Protein 2KN0 (pdb70)

Foldseek 3Di:
DDFDDEAQWFDAVVVPGTGGLVVCVVPDVGPTVVVNDDDPDDPPDDDDDD

Structure (mmCIF, N/CA/C/O backbone):
data_2KN0
#
_entry.id   2KN0
#
loop_
_atom_site.group_PDB
_atom_site.id
_atom_site.type_symbol
_atom_site.label_atom_id
_atom_site.label_alt_id
_atom_site.label_comp_id
_atom_site.label_asym_id
_atom_site.label_entity_id
_atom_site.label_seq_id
_atom_site.pdbx_PDB_ins_code
_atom_site.Cartn_x
_atom_site.Cartn_y
_atom_site.Cartn_z
_atom_site.occupancy
_atom_site.B_iso_or_equiv
_atom_site.auth_seq_id
_atom_site.auth_comp_id
_atom_site.auth_asym_id
_atom_site.auth_atom_id
_atom_site.pdbx_PDB_model_num
ATOM 1 N N . SER A 1 1 ? -16.148 -9.488 1.530 1.00 0.00 5 SER A N 1
ATOM 2 C CA . SER A 1 1 ? -15.749 -8.058 1.458 1.00 0.00 5 SER A CA 1
ATOM 3 C C . SER A 1 1 ? -14.859 -7.795 0.248 1.00 0.00 5 SER A C 1
ATOM 4 O O . SER A 1 1 ? -14.050 -8.640 -0.136 1.00 0.00 5 SER A O 1
ATOM 14 N N . GLN A 1 2 ? -15.014 -6.617 -0.349 1.00 0.00 6 GLN A N 1
ATOM 15 C CA . GLN A 1 2 ? -14.223 -6.242 -1.515 1.00 0.00 6 GLN A CA 1
ATOM 16 C C . GLN A 1 2 ? -13.036 -5.373 -1.112 1.00 0.00 6 GLN A C 1
ATOM 17 O O . GLN A 1 2 ? -12.572 -4.539 -1.890 1.00 0.00 6 GLN A O 1
ATOM 31 N N . GLY A 1 3 ? -12.547 -5.575 0.108 1.00 0.00 7 GLY A N 1
ATOM 32 C CA . GLY A 1 3 ? -11.419 -4.803 0.593 1.00 0.00 7 GLY A CA 1
ATOM 33 C C . GLY A 1 3 ? -10.196 -5.662 0.846 1.00 0.00 7 GLY A C 1
ATOM 34 O O . GLY A 1 3 ? -9.493 -5.478 1.839 1.00 0.00 7 GLY A O 1
ATOM 38 N N . GLU A 1 4 ? -9.941 -6.604 -0.057 1.00 0.00 8 GLU A N 1
ATOM 39 C CA . GLU A 1 4 ? -8.795 -7.495 0.071 1.00 0.00 8 GLU A CA 1
ATOM 40 C C . GLU A 1 4 ? -7.718 -7.135 -0.944 1.00 0.00 8 GLU A C 1
ATOM 41 O O . GLU A 1 4 ? -7.032 -8.008 -1.477 1.00 0.00 8 GLU A O 1
ATOM 53 N N . CYS A 1 5 ? -7.579 -5.842 -1.203 1.00 0.00 9 CYS A N 1
ATOM 54 C CA . CYS A 1 5 ? -6.586 -5.352 -2.151 1.00 0.00 9 CYS A CA 1
ATOM 55 C C . CYS A 1 5 ? -5.178 -5.459 -1.562 1.00 0.00 9 CYS A C 1
ATOM 56 O O . CYS A 1 5 ? -4.914 -4.943 -0.476 1.00 0.00 9 CYS A O 1
ATOM 63 N N . PRO A 1 6 ? -4.254 -6.141 -2.266 1.00 0.00 10 PRO A N 1
ATOM 64 C CA . PRO A 1 6 ? -2.873 -6.321 -1.796 1.00 0.00 10 PRO A CA 1
ATOM 65 C C . PRO A 1 6 ? -2.106 -5.005 -1.696 1.00 0.00 10 PRO A C 1
ATOM 66 O O . PRO A 1 6 ? -2.643 -3.936 -1.984 1.00 0.00 10 PRO A O 1
ATOM 77 N N . GLU A 1 7 ? -0.843 -5.097 -1.284 1.00 0.00 11 GLU A N 1
ATOM 78 C CA . GLU A 1 7 ? 0.008 -3.925 -1.140 1.00 0.00 11 GLU A CA 1
ATOM 79 C C . GLU A 1 7 ? 0.289 -3.288 -2.495 1.00 0.00 11 GLU A C 1
ATOM 80 O O . GLU A 1 7 ? -0.220 -3.737 -3.522 1.00 0.00 11 GLU A O 1
ATOM 92 N N . GLY A 1 8 ? 1.101 -2.235 -2.489 1.00 0.00 12 GLY A N 1
ATOM 93 C CA . GLY A 1 8 ? 1.438 -1.545 -3.723 1.00 0.00 12 GLY A CA 1
ATOM 94 C C . GLY A 1 8 ? 0.211 -1.226 -4.552 1.00 0.00 12 GLY A C 1
ATOM 95 O O . GLY A 1 8 ? 0.261 -1.231 -5.782 1.00 0.00 12 GLY A O 1
ATOM 99 N N . ARG A 1 9 ? -0.896 -0.963 -3.869 1.00 0.00 13 ARG A N 1
ATOM 100 C CA . ARG A 1 9 ? -2.153 -0.657 -4.535 1.00 0.00 13 ARG A CA 1
ATOM 101 C C . ARG A 1 9 ? -3.169 -0.080 -3.550 1.00 0.00 13 ARG A C 1
ATOM 102 O O . ARG A 1 9 ? -2.931 -0.060 -2.345 1.00 0.00 13 ARG A O 1
ATOM 123 N N . ALA A 1 10 ? -4.312 0.371 -4.068 1.00 0.00 14 ALA A N 1
ATOM 124 C CA . ALA A 1 10 ? -5.353 0.920 -3.219 1.00 0.00 14 ALA A CA 1
ATOM 125 C C . ALA A 1 10 ? -6.741 0.730 -3.827 1.00 0.00 14 ALA A C 1
ATOM 126 O O . ALA A 1 10 ? -6.877 0.405 -5.006 1.00 0.00 14 ALA A O 1
ATOM 133 N N . TYR A 1 11 ? -7.769 0.953 -3.009 1.00 0.00 15 TYR A N 1
ATOM 134 C CA . TYR A 1 11 ? -9.156 0.826 -3.447 1.00 0.00 15 TYR A CA 1
ATOM 135 C C . TYR A 1 11 ? -9.921 2.110 -3.139 1.00 0.00 15 TYR A C 1
ATOM 136 O O . TYR A 1 11 ? -9.945 2.566 -1.996 1.00 0.00 15 TYR A O 1
ATOM 154 N N . SER A 1 12 ? -10.531 2.701 -4.163 1.00 0.00 16 SER A N 1
ATOM 155 C CA . SER A 1 12 ? -11.276 3.943 -3.987 1.00 0.00 16 SER A CA 1
ATOM 156 C C . SER A 1 12 ? -12.766 3.673 -3.813 1.00 0.00 16 SER A C 1
ATOM 157 O O . SER A 1 12 ? -13.447 3.261 -4.752 1.00 0.00 16 SER A O 1
ATOM 165 N N . GLN A 1 13 ? -13.266 3.913 -2.605 1.00 0.00 17 GLN A N 1
ATOM 166 C CA . GLN A 1 13 ? -14.676 3.700 -2.308 1.00 0.00 17 GLN A CA 1
ATOM 167 C C . GLN A 1 13 ? -15.546 4.635 -3.137 1.00 0.00 17 GLN A C 1
ATOM 168 O O . GLN A 1 13 ? -16.676 4.299 -3.493 1.00 0.00 17 GLN A O 1
ATOM 182 N N . ASP A 1 14 ? -15.006 5.805 -3.446 1.00 0.00 18 ASP A N 1
ATOM 183 C CA . ASP A 1 14 ? -15.724 6.793 -4.240 1.00 0.00 18 ASP A CA 1
ATOM 184 C C . ASP A 1 14 ? -15.979 6.261 -5.646 1.00 0.00 18 ASP A C 1
ATOM 185 O O . ASP A 1 14 ? -17.119 6.219 -6.109 1.00 0.00 18 ASP A O 1
ATOM 194 N N . LEU A 1 15 ? -14.908 5.850 -6.317 1.00 0.00 19 LEU A N 1
ATOM 195 C CA . LEU A 1 15 ? -15.009 5.314 -7.666 1.00 0.00 19 LEU A CA 1
ATOM 196 C C . LEU A 1 15 ? -15.636 3.925 -7.652 1.00 0.00 19 LEU A C 1
ATOM 197 O O . LEU A 1 15 ? -16.222 3.486 -8.642 1.00 0.00 19 LEU A O 1
ATOM 213 N N . GLY A 1 16 ? -15.506 3.239 -6.524 1.00 0.00 20 GLY A N 1
ATOM 214 C CA . GLY A 1 16 ? -16.061 1.906 -6.395 1.00 0.00 20 GLY A CA 1
ATOM 215 C C . GLY A 1 16 ? -15.269 0.870 -7.168 1.00 0.00 20 GLY A C 1
ATOM 216 O O . GLY A 1 16 ? -15.839 0.074 -7.914 1.00 0.00 20 GLY A O 1
ATOM 220 N N . LYS A 1 17 ? -13.951 0.879 -6.991 1.00 0.00 21 LYS A N 1
ATOM 221 C CA . LYS A 1 17 ? -13.084 -0.069 -7.681 1.00 0.00 21 LYS A CA 1
ATOM 222 C C . LYS A 1 17 ? -11.653 0.041 -7.172 1.00 0.00 21 LYS A C 1
ATOM 223 O O . LYS A 1 17 ? -11.232 1.099 -6.704 1.00 0.00 21 LYS A O 1
ATOM 242 N N . CYS A 1 18 ? -10.906 -1.055 -7.262 1.00 0.00 22 CYS A N 1
ATOM 243 C CA . CYS A 1 18 ? -9.524 -1.064 -6.803 1.00 0.00 22 CYS A CA 1
ATOM 244 C C . CYS A 1 18 ? -8.566 -0.699 -7.927 1.00 0.00 22 CYS A C 1
ATOM 245 O O . CYS A 1 18 ? -8.777 -1.054 -9.087 1.00 0.00 22 CYS A O 1
ATOM 252 N N . MET A 1 19 ? -7.507 0.007 -7.563 1.00 0.00 23 MET A N 1
ATOM 253 C CA . MET A 1 19 ? -6.490 0.429 -8.515 1.00 0.00 23 MET A CA 1
ATOM 254 C C . MET A 1 19 ? -5.106 0.137 -7.947 1.00 0.00 23 MET A C 1
ATOM 255 O O . MET A 1 19 ? -4.960 -0.695 -7.055 1.00 0.00 23 MET A O 1
ATOM 269 N N . GLU A 1 20 ? -4.094 0.813 -8.464 1.00 0.00 24 GLU A N 1
ATOM 270 C CA . GLU A 1 20 ? -2.729 0.604 -7.997 1.00 0.00 24 GLU A CA 1
ATOM 271 C C . GLU A 1 20 ? -2.270 1.736 -7.093 1.00 0.00 24 GLU A C 1
ATOM 272 O O . GLU A 1 20 ? -2.860 2.811 -7.070 1.00 0.00 24 GLU A O 1
ATOM 284 N N . CYS A 1 21 ? -1.197 1.478 -6.367 1.00 0.00 25 CYS A N 1
ATOM 285 C CA . CYS A 1 21 ? -0.619 2.467 -5.466 1.00 0.00 25 CYS A CA 1
ATOM 286 C C . CYS A 1 21 ? 0.445 3.274 -6.190 1.00 0.00 25 CYS A C 1
ATOM 287 O O . CYS A 1 21 ? 0.681 4.439 -5.870 1.00 0.00 25 CYS A O 1
ATOM 294 N N . SER A 1 22 ? 1.069 2.655 -7.188 1.00 0.00 26 SER A N 1
ATOM 295 C CA . SER A 1 22 ? 2.086 3.331 -7.976 1.00 0.00 26 SER A CA 1
ATOM 296 C C . SER A 1 22 ? 1.516 4.617 -8.563 1.00 0.00 26 SER A C 1
ATOM 297 O O . SER A 1 22 ? 2.257 5.542 -8.898 1.00 0.00 26 SER A O 1
ATOM 305 N N . VAL A 1 23 ? 0.187 4.672 -8.678 1.00 0.00 27 VAL A N 1
ATOM 306 C CA . VAL A 1 23 ? -0.478 5.853 -9.216 1.00 0.00 27 VAL A CA 1
ATOM 307 C C . VAL A 1 23 ? -0.302 7.046 -8.283 1.00 0.00 27 VAL A C 1
ATOM 308 O O . VAL A 1 23 ? -0.207 8.190 -8.729 1.00 0.00 27 VAL A O 1
ATOM 321 N N . CYS A 1 24 ? -0.257 6.767 -6.990 1.00 0.00 28 CYS A N 1
ATOM 322 C CA . CYS A 1 24 ? -0.090 7.808 -5.986 1.00 0.00 28 CYS A CA 1
ATOM 323 C C . CYS A 1 24 ? 1.343 8.332 -5.984 1.00 0.00 28 CYS A C 1
ATOM 324 O O . CYS A 1 24 ? 2.135 7.997 -5.103 1.00 0.00 28 CYS A O 1
ATOM 331 N N . LYS A 1 25 ? 1.672 9.151 -6.978 1.00 0.00 29 LYS A N 1
ATOM 332 C CA . LYS A 1 25 ? 3.013 9.714 -7.089 1.00 0.00 29 LYS A CA 1
ATOM 333 C C . LYS A 1 25 ? 2.991 11.229 -6.898 1.00 0.00 29 LYS A C 1
ATOM 334 O O . LYS A 1 25 ? 3.317 11.731 -5.822 1.00 0.00 29 LYS A O 1
ATOM 353 N N . ASN A 1 26 ? 2.610 11.951 -7.947 1.00 0.00 30 ASN A N 1
ATOM 354 C CA . ASN A 1 26 ? 2.553 13.407 -7.891 1.00 0.00 30 ASN A CA 1
ATOM 355 C C . ASN A 1 26 ? 1.109 13.899 -7.891 1.00 0.00 30 ASN A C 1
ATOM 356 O O . ASN A 1 26 ? 0.614 14.399 -6.881 1.00 0.00 30 ASN A O 1
ATOM 367 N N . SER A 1 27 ? 0.438 13.755 -9.030 1.00 0.00 31 SER A N 1
ATOM 368 C CA . SER A 1 27 ? -0.950 14.187 -9.162 1.00 0.00 31 SER A CA 1
ATOM 369 C C . SER A 1 27 ? -1.824 13.556 -8.083 1.00 0.00 31 SER A C 1
ATOM 370 O O . SER A 1 27 ? -2.161 12.374 -8.155 1.00 0.00 31 SER A O 1
ATOM 378 N N . GLU A 1 28 ? -2.187 14.353 -7.084 1.00 0.00 32 GLU A N 1
ATOM 379 C CA . GLU A 1 28 ? -3.022 13.873 -5.990 1.00 0.00 32 GLU A CA 1
ATOM 380 C C . GLU A 1 28 ? -4.491 14.198 -6.240 1.00 0.00 32 GLU A C 1
ATOM 381 O O . GLU A 1 28 ? -4.898 15.359 -6.195 1.00 0.00 32 GLU A O 1
ATOM 393 N N . LYS A 1 29 ? -5.280 13.163 -6.501 1.00 0.00 33 LYS A N 1
ATOM 394 C CA . LYS A 1 29 ? -6.706 13.330 -6.756 1.00 0.00 33 LYS A CA 1
ATOM 395 C C . LYS A 1 29 ? -7.447 12.018 -6.535 1.00 0.00 33 LYS A C 1
ATOM 396 O O . LYS A 1 29 ? -8.367 11.677 -7.279 1.00 0.00 33 LYS A O 1
ATOM 415 N N . SER A 1 30 ? -7.035 11.283 -5.508 1.00 0.00 34 SER A N 1
ATOM 416 C CA . SER A 1 30 ? -7.654 10.004 -5.184 1.00 0.00 34 SER A CA 1
ATOM 417 C C . SER A 1 30 ? -7.676 9.774 -3.678 1.00 0.00 34 SER A C 1
ATOM 418 O O . SER A 1 30 ? -6.659 9.927 -3.001 1.00 0.00 34 SER A O 1
ATOM 426 N N . ASP A 1 31 ? -8.839 9.394 -3.160 1.00 0.00 35 ASP A N 1
ATOM 427 C CA . ASP A 1 31 ? -8.991 9.131 -1.733 1.00 0.00 35 ASP A CA 1
ATOM 428 C C . ASP A 1 31 ? -8.689 7.667 -1.416 1.00 0.00 35 ASP A C 1
ATOM 429 O O . ASP A 1 31 ? -8.993 7.185 -0.325 1.00 0.00 35 ASP A O 1
ATOM 438 N N . PHE A 1 32 ? -8.102 6.961 -2.381 1.00 0.00 36 PHE A N 1
ATOM 439 C CA . PHE A 1 32 ? -7.772 5.552 -2.208 1.00 0.00 36 PHE A CA 1
ATOM 440 C C . PHE A 1 32 ? -6.326 5.353 -1.797 1.00 0.00 36 PHE A C 1
ATOM 441 O O . PHE A 1 32 ? -5.964 4.291 -1.294 1.00 0.00 36 PHE A O 1
ATOM 458 N N . CYS A 1 33 ? -5.499 6.371 -1.978 1.00 0.00 37 CYS A N 1
ATOM 459 C CA . CYS A 1 33 ? -4.103 6.264 -1.589 1.00 0.00 37 CYS A CA 1
ATOM 460 C C . CYS A 1 33 ? -3.974 5.975 -0.098 1.00 0.00 37 CYS A C 1
ATOM 461 O O . CYS A 1 33 ? -2.865 5.836 0.419 1.00 0.00 37 CYS A O 1
ATOM 468 N N . GLN A 1 34 ? -5.108 5.858 0.588 1.00 0.00 38 GLN A N 1
ATOM 469 C CA . GLN A 1 34 ? -5.099 5.555 2.004 1.00 0.00 38 GLN A CA 1
ATOM 470 C C . GLN A 1 34 ? -5.190 4.053 2.207 1.00 0.00 38 GLN A C 1
ATOM 471 O O . GLN A 1 34 ? -4.939 3.546 3.300 1.00 0.00 38 GLN A O 1
ATOM 485 N N . ASN A 1 35 ? -5.534 3.343 1.139 1.00 0.00 39 ASN A N 1
ATOM 486 C CA . ASN A 1 35 ? -5.634 1.892 1.207 1.00 0.00 39 ASN A CA 1
ATOM 487 C C . ASN A 1 35 ? -4.242 1.285 1.146 1.00 0.00 39 ASN A C 1
ATOM 488 O O . ASN A 1 35 ? -3.907 0.374 1.902 1.00 0.00 39 ASN A O 1
ATOM 499 N N . CYS A 1 36 ? -3.436 1.828 0.246 1.00 0.00 40 CYS A N 1
ATOM 500 C CA . CYS A 1 36 ? -2.055 1.393 0.056 1.00 0.00 40 CYS A CA 1
ATOM 501 C C . CYS A 1 36 ? -1.346 1.209 1.399 1.00 0.00 40 CYS A C 1
ATOM 502 O O . CYS A 1 36 ? -0.918 2.182 2.021 1.00 0.00 40 CYS A O 1
ATOM 509 N N . PRO A 1 37 ? -1.215 -0.045 1.870 1.00 0.00 41 PRO A N 1
ATOM 510 C CA . PRO A 1 37 ? -0.564 -0.345 3.141 1.00 0.00 41 PRO A CA 1
ATOM 511 C C . PRO A 1 37 ? 0.946 -0.510 3.001 1.00 0.00 41 PRO A C 1
ATOM 512 O O . PRO A 1 37 ? 1.453 -0.787 1.914 1.00 0.00 41 PRO A O 1
ATOM 523 N N . SER A 1 38 ? 1.659 -0.340 4.110 1.00 0.00 42 SER A N 1
ATOM 524 C CA . SER A 1 38 ? 3.111 -0.472 4.115 1.00 0.00 42 SER A CA 1
ATOM 525 C C . SER A 1 38 ? 3.567 -1.420 5.219 1.00 0.00 42 SER A C 1
ATOM 526 O O . SER A 1 38 ? 4.656 -1.268 5.772 1.00 0.00 42 SER A O 1
ATOM 534 N N . LYS A 1 39 ? 2.724 -2.399 5.536 1.00 0.00 43 LYS A N 1
ATOM 535 C CA . LYS A 1 39 ? 3.038 -3.373 6.575 1.00 0.00 43 LYS A CA 1
ATOM 536 C C . LYS A 1 39 ? 4.318 -4.134 6.239 1.00 0.00 43 LYS A C 1
ATOM 537 O O . LYS A 1 39 ? 4.977 -3.849 5.239 1.00 0.00 43 LYS A O 1
ATOM 556 N N . THR A 1 40 ? 4.664 -5.103 7.082 1.00 0.00 44 THR A N 1
ATOM 557 C CA . THR A 1 40 ? 5.865 -5.907 6.877 1.00 0.00 44 THR A CA 1
ATOM 558 C C . THR A 1 40 ? 7.123 -5.064 7.054 1.00 0.00 44 THR A C 1
ATOM 559 O O . THR A 1 40 ? 7.707 -4.589 6.080 1.00 0.00 44 THR A O 1
ATOM 570 N N . GLU A 1 41 ? 7.535 -4.882 8.305 1.00 0.00 45 GLU A N 1
ATOM 571 C CA . GLU A 1 41 ? 8.724 -4.097 8.611 1.00 0.00 45 GLU A CA 1
ATOM 572 C C . GLU A 1 41 ? 9.964 -4.717 7.975 1.00 0.00 45 GLU A C 1
ATOM 573 O O . GLU A 1 41 ? 10.270 -5.888 8.201 1.00 0.00 45 GLU A O 1
ATOM 585 N N . GLN A 1 42 ? 10.674 -3.924 7.180 1.00 0.00 46 GLN A N 1
ATOM 586 C CA . GLN A 1 42 ? 11.883 -4.397 6.513 1.00 0.00 46 GLN A CA 1
ATOM 587 C C . GLN A 1 42 ? 13.025 -4.579 7.511 1.00 0.00 46 GLN A C 1
ATOM 588 O O . GLN A 1 42 ? 13.702 -5.607 7.511 1.00 0.00 46 GLN A O 1
ATOM 602 N N . PRO A 1 43 ? 13.257 -3.578 8.378 1.00 0.00 47 PRO A N 1
ATOM 603 C CA . PRO A 1 43 ? 14.322 -3.627 9.383 1.00 0.00 47 PRO A CA 1
ATOM 604 C C . PRO A 1 43 ? 14.021 -4.634 10.490 1.00 0.00 47 PRO A C 1
ATOM 605 O O . PRO A 1 43 ? 13.598 -4.263 11.584 1.00 0.00 47 PRO A O 1
ATOM 616 N N . ASP A 1 44 ? 14.242 -5.912 10.197 1.00 0.00 48 ASP A N 1
ATOM 617 C CA . ASP A 1 44 ? 13.994 -6.972 11.167 1.00 0.00 48 ASP A CA 1
ATOM 618 C C . ASP A 1 44 ? 14.725 -8.252 10.773 1.00 0.00 48 ASP A C 1
ATOM 619 O O . ASP A 1 44 ? 14.101 -9.279 10.502 1.00 0.00 48 ASP A O 1
ATOM 628 N N . PHE A 1 45 ? 16.052 -8.184 10.744 1.00 0.00 49 PHE A N 1
ATOM 629 C CA . PHE A 1 45 ? 16.870 -9.336 10.384 1.00 0.00 49 PHE A CA 1
ATOM 630 C C . PHE A 1 45 ? 18.157 -9.368 11.206 1.00 0.00 49 PHE A C 1
ATOM 631 O O . PHE A 1 45 ? 19.155 -8.750 10.834 1.00 0.00 49 PHE A O 1
ATOM 648 N N . PRO A 1 46 ? 18.152 -10.091 12.341 1.00 0.00 50 PRO A N 1
ATOM 649 C CA . PRO A 1 46 ? 19.326 -10.198 13.214 1.00 0.00 50 PRO A CA 1
ATOM 650 C C . PRO A 1 46 ? 20.593 -10.558 12.444 1.00 0.00 50 PRO A C 1
ATOM 651 O O . PRO A 1 46 ? 20.543 -10.852 11.250 1.00 0.00 50 PRO A O 1
ATOM 662 N N . TRP A 1 47 ? 21.728 -10.531 13.136 1.00 0.00 51 TRP A N 1
ATOM 663 C CA . TRP A 1 47 ? 23.009 -10.853 12.517 1.00 0.00 51 TRP A CA 1
ATOM 664 C C . TRP A 1 47 ? 23.330 -9.872 11.394 1.00 0.00 51 TRP A C 1
ATOM 665 O O . TRP A 1 47 ? 22.430 -9.293 10.786 1.00 0.00 51 TRP A O 1
ATOM 686 N N . ILE A 1 48 ? 24.619 -9.689 11.125 1.00 0.00 52 ILE A N 1
ATOM 687 C CA . ILE A 1 48 ? 25.058 -8.777 10.075 1.00 0.00 52 ILE A CA 1
ATOM 688 C C . ILE A 1 48 ? 25.662 -9.541 8.900 1.00 0.00 52 ILE A C 1
ATOM 689 O O . ILE A 1 48 ? 26.699 -9.156 8.360 1.00 0.00 52 ILE A O 1
ATOM 705 N N . TRP A 1 49 ? 25.003 -10.628 8.507 1.00 0.00 53 TRP A N 1
ATOM 706 C CA . TRP A 1 49 ? 25.473 -11.447 7.396 1.00 0.00 53 TRP A CA 1
ATOM 707 C C . TRP A 1 49 ? 24.655 -11.175 6.137 1.00 0.00 53 TRP A C 1
ATOM 708 O O . TRP A 1 49 ? 23.504 -10.747 6.215 1.00 0.00 53 TRP A O 1
ATOM 729 N N . VAL A 1 50 ? 25.261 -11.426 4.977 1.00 0.00 54 VAL A N 1
ATOM 730 C CA . VAL A 1 50 ? 24.599 -11.211 3.691 1.00 0.00 54 VAL A CA 1
ATOM 731 C C . VAL A 1 50 ? 23.842 -9.882 3.666 1.00 0.00 54 VAL A C 1
ATOM 732 O O . VAL A 1 50 ? 24.306 -8.927 4.324 1.00 0.00 54 VAL A O 1
ATOM 745 N N . SER A 1 1 ? -15.630 -10.837 3.373 1.00 0.00 5 SER A N 2
ATOM 746 C CA . SER A 1 1 ? -14.832 -9.584 3.324 1.00 0.00 5 SER A CA 2
ATOM 747 C C . SER A 1 1 ? -14.979 -8.889 1.975 1.00 0.00 5 SER A C 2
ATOM 748 O O . SER A 1 1 ? -15.341 -9.515 0.979 1.00 0.00 5 SER A O 2
ATOM 758 N N . GLN A 1 2 ? -14.697 -7.590 1.950 1.00 0.00 6 GLN A N 2
ATOM 759 C CA . GLN A 1 2 ? -14.797 -6.808 0.724 1.00 0.00 6 GLN A CA 2
ATOM 760 C C . GLN A 1 2 ? -13.567 -5.924 0.541 1.00 0.00 6 GLN A C 2
ATOM 761 O O . GLN A 1 2 ? -13.650 -4.838 -0.032 1.00 0.00 6 GLN A O 2
ATOM 775 N N . GLY A 1 3 ? -12.426 -6.398 1.031 1.00 0.00 7 GLY A N 2
ATOM 776 C CA . GLY A 1 3 ? -11.196 -5.638 0.912 1.00 0.00 7 GLY A CA 2
ATOM 777 C C . GLY A 1 3 ? -9.973 -6.527 0.795 1.00 0.00 7 GLY A C 2
ATOM 778 O O . GLY A 1 3 ? -9.273 -6.765 1.779 1.00 0.00 7 GLY A O 2
ATOM 782 N N . GLU A 1 4 ? -9.715 -7.019 -0.413 1.00 0.00 8 GLU A N 2
ATOM 783 C CA . GLU A 1 4 ? -8.570 -7.886 -0.657 1.00 0.00 8 GLU A CA 2
ATOM 784 C C . GLU A 1 4 ? -7.533 -7.180 -1.524 1.00 0.00 8 GLU A C 2
ATOM 785 O O . GLU A 1 4 ? -6.903 -7.795 -2.384 1.00 0.00 8 GLU A O 2
ATOM 797 N N . CYS A 1 5 ? -7.365 -5.885 -1.290 1.00 0.00 9 CYS A N 2
ATOM 798 C CA . CYS A 1 5 ? -6.407 -5.087 -2.045 1.00 0.00 9 CYS A CA 2
ATOM 799 C C . CYS A 1 5 ? -5.113 -4.897 -1.254 1.00 0.00 9 CYS A C 2
ATOM 800 O O . CYS A 1 5 ? -4.985 -3.947 -0.480 1.00 0.00 9 CYS A O 2
ATOM 807 N N . PRO A 1 6 ? -4.133 -5.802 -1.434 1.00 0.00 10 PRO A N 2
ATOM 808 C CA . PRO A 1 6 ? -2.847 -5.728 -0.729 1.00 0.00 10 PRO A CA 2
ATOM 809 C C . PRO A 1 6 ? -2.093 -4.436 -1.025 1.00 0.00 10 PRO A C 2
ATOM 810 O O . PRO A 1 6 ? -2.657 -3.483 -1.561 1.00 0.00 10 PRO A O 2
ATOM 821 N N . GLU A 1 7 ? -0.812 -4.413 -0.667 1.00 0.00 11 GLU A N 2
ATOM 822 C CA . GLU A 1 7 ? 0.025 -3.242 -0.886 1.00 0.00 11 GLU A CA 2
ATOM 823 C C . GLU A 1 7 ? 0.207 -2.969 -2.375 1.00 0.00 11 GLU A C 2
ATOM 824 O O . GLU A 1 7 ? -0.350 -3.669 -3.221 1.00 0.00 11 GLU A O 2
ATOM 836 N N . GLY A 1 8 ? 0.991 -1.943 -2.683 1.00 0.00 12 GLY A N 2
ATOM 837 C CA . GLY A 1 8 ? 1.242 -1.583 -4.067 1.00 0.00 12 GLY A CA 2
ATOM 838 C C . GLY A 1 8 ? -0.033 -1.307 -4.843 1.00 0.00 12 GLY A C 2
ATOM 839 O O . GLY A 1 8 ? -0.040 -1.355 -6.073 1.00 0.00 12 GLY A O 2
ATOM 843 N N . ARG A 1 9 ? -1.116 -1.027 -4.125 1.00 0.00 13 ARG A N 2
ATOM 844 C CA . ARG A 1 9 ? -2.400 -0.755 -4.753 1.00 0.00 13 ARG A CA 2
ATOM 845 C C . ARG A 1 9 ? -3.374 -0.137 -3.752 1.00 0.00 13 ARG A C 2
ATOM 846 O O . ARG A 1 9 ? -3.110 -0.114 -2.553 1.00 0.00 13 ARG A O 2
ATOM 867 N N . ALA A 1 10 ? -4.515 0.341 -4.247 1.00 0.00 14 ALA A N 2
ATOM 868 C CA . ALA A 1 10 ? -5.522 0.926 -3.379 1.00 0.00 14 ALA A CA 2
ATOM 869 C C . ALA A 1 10 ? -6.932 0.765 -3.945 1.00 0.00 14 ALA A C 2
ATOM 870 O O . ALA A 1 10 ? -7.115 0.576 -5.147 1.00 0.00 14 ALA A O 2
ATOM 877 N N . TYR A 1 11 ? -7.929 0.857 -3.062 1.00 0.00 15 TYR A N 2
ATOM 878 C CA . TYR A 1 11 ? -9.333 0.737 -3.458 1.00 0.00 15 TYR A CA 2
ATOM 879 C C . TYR A 1 11 ? -10.075 2.040 -3.175 1.00 0.00 15 TYR A C 2
ATOM 880 O O . TYR A 1 11 ? -10.109 2.506 -2.036 1.00 0.00 15 TYR A O 2
ATOM 898 N N . SER A 1 12 ? -10.660 2.631 -4.212 1.00 0.00 16 SER A N 2
ATOM 899 C CA . SER A 1 12 ? -11.384 3.888 -4.056 1.00 0.00 16 SER A CA 2
ATOM 900 C C . SER A 1 12 ? -12.880 3.650 -3.921 1.00 0.00 16 SER A C 2
ATOM 901 O O . SER A 1 12 ? -13.552 3.272 -4.881 1.00 0.00 16 SER A O 2
ATOM 909 N N . GLN A 1 13 ? -13.392 3.883 -2.720 1.00 0.00 17 GLN A N 2
ATOM 910 C CA . GLN A 1 13 ? -14.807 3.708 -2.445 1.00 0.00 17 GLN A CA 2
ATOM 911 C C . GLN A 1 13 ? -15.641 4.693 -3.255 1.00 0.00 17 GLN A C 2
ATOM 912 O O . GLN A 1 13 ? -16.807 4.437 -3.554 1.00 0.00 17 GLN A O 2
ATOM 926 N N . ASP A 1 14 ? -15.032 5.817 -3.613 1.00 0.00 18 ASP A N 2
ATOM 927 C CA . ASP A 1 14 ? -15.713 6.838 -4.397 1.00 0.00 18 ASP A CA 2
ATOM 928 C C . ASP A 1 14 ? -16.092 6.290 -5.767 1.00 0.00 18 ASP A C 2
ATOM 929 O O . ASP A 1 14 ? -17.264 6.286 -6.145 1.00 0.00 18 ASP A O 2
ATOM 938 N N . LEU A 1 15 ? -15.090 5.821 -6.506 1.00 0.00 19 LEU A N 2
ATOM 939 C CA . LEU A 1 15 ? -15.312 5.262 -7.830 1.00 0.00 19 LEU A CA 2
ATOM 940 C C . LEU A 1 15 ? -15.938 3.876 -7.736 1.00 0.00 19 LEU A C 2
ATOM 941 O O . LEU A 1 15 ? -16.639 3.433 -8.647 1.00 0.00 19 LEU A O 2
ATOM 957 N N . GLY A 1 16 ? -15.682 3.198 -6.624 1.00 0.00 20 GLY A N 2
ATOM 958 C CA . GLY A 1 16 ? -16.226 1.869 -6.418 1.00 0.00 20 GLY A CA 2
ATOM 959 C C . GLY A 1 16 ? -15.438 0.796 -7.143 1.00 0.00 20 GLY A C 2
ATOM 960 O O . GLY A 1 16 ? -16.009 -0.015 -7.872 1.00 0.00 20 GLY A O 2
ATOM 964 N N . LYS A 1 17 ? -14.123 0.785 -6.943 1.00 0.00 21 LYS A N 2
ATOM 965 C CA . LYS A 1 17 ? -13.264 -0.203 -7.585 1.00 0.00 21 LYS A CA 2
ATOM 966 C C . LYS A 1 17 ? -11.830 -0.075 -7.090 1.00 0.00 21 LYS A C 2
ATOM 967 O O . LYS A 1 17 ? -11.435 0.968 -6.569 1.00 0.00 21 LYS A O 2
ATOM 986 N N . CYS A 1 18 ? -11.054 -1.141 -7.252 1.00 0.00 22 CYS A N 2
ATOM 987 C CA . CYS A 1 18 ? -9.665 -1.133 -6.815 1.00 0.00 22 CYS A CA 2
ATOM 988 C C . CYS A 1 18 ? -8.721 -0.857 -7.974 1.00 0.00 22 CYS A C 2
ATOM 989 O O . CYS A 1 18 ? -8.916 -1.344 -9.087 1.00 0.00 22 CYS A O 2
ATOM 996 N N . MET A 1 19 ? -7.690 -0.077 -7.689 1.00 0.00 23 MET A N 2
ATOM 997 C CA . MET A 1 19 ? -6.689 0.275 -8.675 1.00 0.00 23 MET A CA 2
ATOM 998 C C . MET A 1 19 ? -5.313 0.264 -8.013 1.00 0.00 23 MET A C 2
ATOM 999 O O . MET A 1 19 ? -5.212 0.191 -6.789 1.00 0.00 23 MET A O 2
ATOM 1013 N N . GLU A 1 20 ? -4.261 0.330 -8.814 1.00 0.00 24 GLU A N 2
ATOM 1014 C CA . GLU A 1 20 ? -2.911 0.316 -8.280 1.00 0.00 24 GLU A CA 2
ATOM 1015 C C . GLU A 1 20 ? -2.651 1.512 -7.380 1.00 0.00 24 GLU A C 2
ATOM 1016 O O . GLU A 1 20 ? -3.392 2.495 -7.379 1.00 0.00 24 GLU A O 2
ATOM 1028 N N . CYS A 1 21 ? -1.574 1.404 -6.625 1.00 0.00 25 CYS A N 2
ATOM 1029 C CA . CYS A 1 21 ? -1.151 2.450 -5.707 1.00 0.00 25 CYS A CA 2
ATOM 1030 C C . CYS A 1 21 ? -0.107 3.335 -6.367 1.00 0.00 25 CYS A C 2
ATOM 1031 O O . CYS A 1 21 ? 0.004 4.522 -6.058 1.00 0.00 25 CYS A O 2
ATOM 1038 N N . SER A 1 22 ? 0.647 2.754 -7.296 1.00 0.00 26 SER A N 2
ATOM 1039 C CA . SER A 1 22 ? 1.667 3.497 -8.018 1.00 0.00 26 SER A CA 2
ATOM 1040 C C . SER A 1 22 ? 1.045 4.703 -8.714 1.00 0.00 26 SER A C 2
ATOM 1041 O O . SER A 1 22 ? 1.741 5.656 -9.065 1.00 0.00 26 SER A O 2
ATOM 1049 N N . VAL A 1 23 ? -0.277 4.659 -8.906 1.00 0.00 27 VAL A N 2
ATOM 1050 C CA . VAL A 1 23 ? -0.991 5.756 -9.556 1.00 0.00 27 VAL A CA 2
ATOM 1051 C C . VAL A 1 23 ? -0.592 7.101 -8.956 1.00 0.00 27 VAL A C 2
ATOM 1052 O O . VAL A 1 23 ? -0.547 8.118 -9.650 1.00 0.00 27 VAL A O 2
ATOM 1065 N N . CYS A 1 24 ? -0.305 7.094 -7.664 1.00 0.00 28 CYS A N 2
ATOM 1066 C CA . CYS A 1 24 ? 0.090 8.298 -6.957 1.00 0.00 28 CYS A CA 2
ATOM 1067 C C . CYS A 1 24 ? 1.458 8.132 -6.304 1.00 0.00 28 CYS A C 2
ATOM 1068 O O . CYS A 1 24 ? 1.959 7.017 -6.164 1.00 0.00 28 CYS A O 2
ATOM 1075 N N . LYS A 1 25 ? 2.060 9.250 -5.909 1.00 0.00 29 LYS A N 2
ATOM 1076 C CA . LYS A 1 25 ? 3.372 9.230 -5.271 1.00 0.00 29 LYS A CA 2
ATOM 1077 C C . LYS A 1 25 ? 3.294 9.769 -3.846 1.00 0.00 29 LYS A C 2
ATOM 1078 O O . LYS A 1 25 ? 3.204 10.978 -3.633 1.00 0.00 29 LYS A O 2
ATOM 1097 N N . ASN A 1 26 ? 3.333 8.863 -2.873 1.00 0.00 30 ASN A N 2
ATOM 1098 C CA . ASN A 1 26 ? 3.270 9.246 -1.466 1.00 0.00 30 ASN A CA 2
ATOM 1099 C C . ASN A 1 26 ? 1.995 10.029 -1.169 1.00 0.00 30 ASN A C 2
ATOM 1100 O O . ASN A 1 26 ? 2.000 10.959 -0.363 1.00 0.00 30 ASN A O 2
ATOM 1111 N N . SER A 1 27 ? 0.904 9.646 -1.824 1.00 0.00 31 SER A N 2
ATOM 1112 C CA . SER A 1 27 ? -0.380 10.311 -1.628 1.00 0.00 31 SER A CA 2
ATOM 1113 C C . SER A 1 27 ? -0.313 11.769 -2.074 1.00 0.00 31 SER A C 2
ATOM 1114 O O . SER A 1 27 ? 0.554 12.524 -1.635 1.00 0.00 31 SER A O 2
ATOM 1122 N N . GLU A 1 28 ? -1.235 12.156 -2.950 1.00 0.00 32 GLU A N 2
ATOM 1123 C CA . GLU A 1 28 ? -1.284 13.524 -3.457 1.00 0.00 32 GLU A CA 2
ATOM 1124 C C . GLU A 1 28 ? -2.727 14.015 -3.547 1.00 0.00 32 GLU A C 2
ATOM 1125 O O . GLU A 1 28 ? -3.195 14.756 -2.683 1.00 0.00 32 GLU A O 2
ATOM 1137 N N . LYS A 1 29 ? -3.429 13.595 -4.596 1.00 0.00 33 LYS A N 2
ATOM 1138 C CA . LYS A 1 29 ? -4.818 13.987 -4.794 1.00 0.00 33 LYS A CA 2
ATOM 1139 C C . LYS A 1 29 ? -5.701 12.758 -4.974 1.00 0.00 33 LYS A C 2
ATOM 1140 O O . LYS A 1 29 ? -6.668 12.778 -5.735 1.00 0.00 33 LYS A O 2
ATOM 1159 N N . SER A 1 30 ? -5.357 11.694 -4.261 1.00 0.00 34 SER A N 2
ATOM 1160 C CA . SER A 1 30 ? -6.110 10.446 -4.328 1.00 0.00 34 SER A CA 2
ATOM 1161 C C . SER A 1 30 ? -6.802 10.160 -3.000 1.00 0.00 34 SER A C 2
ATOM 1162 O O . SER A 1 30 ? -6.301 10.527 -1.936 1.00 0.00 34 SER A O 2
ATOM 1170 N N . ASP A 1 31 ? -7.955 9.505 -3.068 1.00 0.00 35 ASP A N 2
ATOM 1171 C CA . ASP A 1 31 ? -8.716 9.173 -1.870 1.00 0.00 35 ASP A CA 2
ATOM 1172 C C . ASP A 1 31 ? -8.481 7.725 -1.449 1.00 0.00 35 ASP A C 2
ATOM 1173 O O . ASP A 1 31 ? -8.739 7.354 -0.304 1.00 0.00 35 ASP A O 2
ATOM 1182 N N . PHE A 1 32 ? -8.008 6.908 -2.382 1.00 0.00 36 PHE A N 2
ATOM 1183 C CA . PHE A 1 32 ? -7.760 5.497 -2.104 1.00 0.00 36 PHE A CA 2
ATOM 1184 C C . PHE A 1 32 ? -6.298 5.196 -1.842 1.00 0.00 36 PHE A C 2
ATOM 1185 O O . PHE A 1 32 ? -5.973 4.129 -1.327 1.00 0.00 36 PHE A O 2
ATOM 1202 N N . CYS A 1 33 ? -5.412 6.131 -2.153 1.00 0.00 37 CYS A N 2
ATOM 1203 C CA . CYS A 1 33 ? -3.999 5.905 -1.897 1.00 0.00 37 CYS A CA 2
ATOM 1204 C C . CYS A 1 33 ? -3.758 5.627 -0.416 1.00 0.00 37 CYS A C 2
ATOM 1205 O O . CYS A 1 33 ? -2.644 5.295 -0.013 1.00 0.00 37 CYS A O 2
ATOM 1212 N N . GLN A 1 34 ? -4.818 5.723 0.386 1.00 0.00 38 GLN A N 2
ATOM 1213 C CA . GLN A 1 34 ? -4.719 5.437 1.804 1.00 0.00 38 GLN A CA 2
ATOM 1214 C C . GLN A 1 34 ? -4.813 3.939 2.033 1.00 0.00 38 GLN A C 2
ATOM 1215 O O . GLN A 1 34 ? -4.420 3.427 3.081 1.00 0.00 38 GLN A O 2
ATOM 1229 N N . ASN A 1 35 ? -5.334 3.247 1.032 1.00 0.00 39 ASN A N 2
ATOM 1230 C CA . ASN A 1 35 ? -5.481 1.800 1.096 1.00 0.00 39 ASN A CA 2
ATOM 1231 C C . ASN A 1 35 ? -4.113 1.140 1.018 1.00 0.00 39 ASN A C 2
ATOM 1232 O O . ASN A 1 35 ? -3.812 0.212 1.767 1.00 0.00 39 ASN A O 2
ATOM 1243 N N . CYS A 1 36 ? -3.294 1.654 0.106 1.00 0.00 40 CYS A N 2
ATOM 1244 C CA . CYS A 1 36 ? -1.925 1.174 -0.114 1.00 0.00 40 CYS A CA 2
ATOM 1245 C C . CYS A 1 36 ? -1.343 0.475 1.121 1.00 0.00 40 CYS A C 2
ATOM 1246 O O . CYS A 1 36 ? -0.964 -0.694 1.052 1.00 0.00 40 CYS A O 2
ATOM 1253 N N . PRO A 1 37 ? -1.262 1.176 2.272 1.00 0.00 41 PRO A N 2
ATOM 1254 C CA . PRO A 1 37 ? -0.720 0.594 3.508 1.00 0.00 41 PRO A CA 2
ATOM 1255 C C . PRO A 1 37 ? -1.510 -0.625 3.971 1.00 0.00 41 PRO A C 2
ATOM 1256 O O . PRO A 1 37 ? -2.726 -0.693 3.795 1.00 0.00 41 PRO A O 2
ATOM 1267 N N . SER A 1 38 ? -0.810 -1.584 4.567 1.00 0.00 42 SER A N 2
ATOM 1268 C CA . SER A 1 38 ? -1.446 -2.801 5.060 1.00 0.00 42 SER A CA 2
ATOM 1269 C C . SER A 1 38 ? -1.917 -2.634 6.504 1.00 0.00 42 SER A C 2
ATOM 1270 O O . SER A 1 38 ? -2.732 -3.415 6.993 1.00 0.00 42 SER A O 2
ATOM 1278 N N . LYS A 1 39 ? -1.399 -1.611 7.182 1.00 0.00 43 LYS A N 2
ATOM 1279 C CA . LYS A 1 39 ? -1.769 -1.344 8.569 1.00 0.00 43 LYS A CA 2
ATOM 1280 C C . LYS A 1 39 ? -1.260 -2.449 9.490 1.00 0.00 43 LYS A C 2
ATOM 1281 O O . LYS A 1 39 ? -1.423 -3.635 9.202 1.00 0.00 43 LYS A O 2
ATOM 1300 N N . THR A 1 40 ? -0.642 -2.051 10.598 1.00 0.00 44 THR A N 2
ATOM 1301 C CA . THR A 1 40 ? -0.109 -3.008 11.561 1.00 0.00 44 THR A CA 2
ATOM 1302 C C . THR A 1 40 ? -0.109 -2.422 12.970 1.00 0.00 44 THR A C 2
ATOM 1303 O O . THR A 1 40 ? -0.124 -1.203 13.146 1.00 0.00 44 THR A O 2
ATOM 1314 N N . GLU A 1 41 ? -0.091 -3.298 13.969 1.00 0.00 45 GLU A N 2
ATOM 1315 C CA . GLU A 1 41 ? -0.087 -2.868 15.363 1.00 0.00 45 GLU A CA 2
ATOM 1316 C C . GLU A 1 41 ? -1.345 -2.066 15.689 1.00 0.00 45 GLU A C 2
ATOM 1317 O O . GLU A 1 41 ? -1.275 -0.869 15.969 1.00 0.00 45 GLU A O 2
ATOM 1329 N N . GLN A 1 42 ? -2.492 -2.733 15.649 1.00 0.00 46 GLN A N 2
ATOM 1330 C CA . GLN A 1 42 ? -3.765 -2.081 15.940 1.00 0.00 46 GLN A CA 2
ATOM 1331 C C . GLN A 1 42 ? -4.075 -2.118 17.436 1.00 0.00 46 GLN A C 2
ATOM 1332 O O . GLN A 1 42 ? -4.368 -1.087 18.042 1.00 0.00 46 GLN A O 2
ATOM 1346 N N . PRO A 1 43 ? -4.013 -3.310 18.051 1.00 0.00 47 PRO A N 2
ATOM 1347 C CA . PRO A 1 43 ? -4.288 -3.480 19.482 1.00 0.00 47 PRO A CA 2
ATOM 1348 C C . PRO A 1 43 ? -3.345 -2.656 20.351 1.00 0.00 47 PRO A C 2
ATOM 1349 O O . PRO A 1 43 ? -2.356 -2.108 19.864 1.00 0.00 47 PRO A O 2
ATOM 1360 N N . ASP A 1 44 ? -3.654 -2.574 21.642 1.00 0.00 48 ASP A N 2
ATOM 1361 C CA . ASP A 1 44 ? -2.829 -1.817 22.576 1.00 0.00 48 ASP A CA 2
ATOM 1362 C C . ASP A 1 44 ? -3.073 -2.271 24.011 1.00 0.00 48 ASP A C 2
ATOM 1363 O O . ASP A 1 44 ? -3.079 -1.461 24.938 1.00 0.00 48 ASP A O 2
ATOM 1372 N N . PHE A 1 45 ? -3.271 -3.572 24.187 1.00 0.00 49 PHE A N 2
ATOM 1373 C CA . PHE A 1 45 ? -3.513 -4.137 25.510 1.00 0.00 49 PHE A CA 2
ATOM 1374 C C . PHE A 1 45 ? -2.381 -5.075 25.927 1.00 0.00 49 PHE A C 2
ATOM 1375 O O . PHE A 1 45 ? -1.687 -4.821 26.912 1.00 0.00 49 PHE A O 2
ATOM 1392 N N . PRO A 1 46 ? -2.176 -6.176 25.183 1.00 0.00 50 PRO A N 2
ATOM 1393 C CA . PRO A 1 46 ? -1.128 -7.148 25.480 1.00 0.00 50 PRO A CA 2
ATOM 1394 C C . PRO A 1 46 ? 0.211 -6.772 24.854 1.00 0.00 50 PRO A C 2
ATOM 1395 O O . PRO A 1 46 ? 0.710 -7.465 23.966 1.00 0.00 50 PRO A O 2
ATOM 1406 N N . TRP A 1 47 ? 0.790 -5.669 25.319 1.00 0.00 51 TRP A N 2
ATOM 1407 C CA . TRP A 1 47 ? 2.072 -5.205 24.800 1.00 0.00 51 TRP A CA 2
ATOM 1408 C C . TRP A 1 47 ? 3.063 -4.959 25.933 1.00 0.00 51 TRP A C 2
ATOM 1409 O O . TRP A 1 47 ? 2.688 -4.492 27.009 1.00 0.00 51 TRP A O 2
ATOM 1430 N N . ILE A 1 48 ? 4.329 -5.274 25.683 1.00 0.00 52 ILE A N 2
ATOM 1431 C CA . ILE A 1 48 ? 5.375 -5.087 26.682 1.00 0.00 52 ILE A CA 2
ATOM 1432 C C . ILE A 1 48 ? 6.114 -3.771 26.463 1.00 0.00 52 ILE A C 2
ATOM 1433 O O . ILE A 1 48 ? 6.161 -3.252 25.348 1.00 0.00 52 ILE A O 2
ATOM 1449 N N . TRP A 1 49 ? 6.688 -3.235 27.535 1.00 0.00 53 TRP A N 2
ATOM 1450 C CA . TRP A 1 49 ? 7.424 -1.978 27.459 1.00 0.00 53 TRP A CA 2
ATOM 1451 C C . TRP A 1 49 ? 8.811 -2.195 26.862 1.00 0.00 53 TRP A C 2
ATOM 1452 O O . TRP A 1 49 ? 9.629 -2.929 27.417 1.00 0.00 53 TRP A O 2
ATOM 1473 N N . VAL A 1 50 ? 9.068 -1.554 25.726 1.00 0.00 54 VAL A N 2
ATOM 1474 C CA . VAL A 1 50 ? 10.356 -1.678 25.055 1.00 0.00 54 VAL A CA 2
ATOM 1475 C C . VAL A 1 50 ? 11.423 -0.843 25.754 1.00 0.00 54 VAL A C 2
ATOM 1476 O O . VAL A 1 50 ? 11.051 0.032 26.564 1.00 0.00 54 VAL A O 2
ATOM 1489 N N . SER A 1 1 ? -12.510 -10.199 -7.298 1.00 0.00 5 SER A N 3
ATOM 1490 C CA . SER A 1 1 ? -12.091 -9.740 -5.948 1.00 0.00 5 SER A CA 3
ATOM 1491 C C . SER A 1 1 ? -11.817 -10.921 -5.024 1.00 0.00 5 SER A C 3
ATOM 1492 O O . SER A 1 1 ? -12.722 -11.428 -4.362 1.00 0.00 5 SER A O 3
ATOM 1502 N N . GLN A 1 2 ? -10.562 -11.357 -4.984 1.00 0.00 6 GLN A N 3
ATOM 1503 C CA . GLN A 1 2 ? -10.168 -12.479 -4.141 1.00 0.00 6 GLN A CA 3
ATOM 1504 C C . GLN A 1 2 ? -9.876 -12.010 -2.720 1.00 0.00 6 GLN A C 3
ATOM 1505 O O . GLN A 1 2 ? -10.248 -12.669 -1.748 1.00 0.00 6 GLN A O 3
ATOM 1519 N N . GLY A 1 3 ? -9.208 -10.867 -2.606 1.00 0.00 7 GLY A N 3
ATOM 1520 C CA . GLY A 1 3 ? -8.877 -10.327 -1.301 1.00 0.00 7 GLY A CA 3
ATOM 1521 C C . GLY A 1 3 ? -9.395 -8.915 -1.110 1.00 0.00 7 GLY A C 3
ATOM 1522 O O . GLY A 1 3 ? -10.402 -8.531 -1.706 1.00 0.00 7 GLY A O 3
ATOM 1526 N N . GLU A 1 4 ? -8.706 -8.142 -0.278 1.00 0.00 8 GLU A N 3
ATOM 1527 C CA . GLU A 1 4 ? -9.101 -6.767 -0.007 1.00 0.00 8 GLU A CA 3
ATOM 1528 C C . GLU A 1 4 ? -8.068 -5.790 -0.555 1.00 0.00 8 GLU A C 3
ATOM 1529 O O . GLU A 1 4 ? -7.775 -4.767 0.063 1.00 0.00 8 GLU A O 3
ATOM 1541 N N . CYS A 1 5 ? -7.520 -6.112 -1.721 1.00 0.00 9 CYS A N 3
ATOM 1542 C CA . CYS A 1 5 ? -6.519 -5.263 -2.356 1.00 0.00 9 CYS A CA 3
ATOM 1543 C C . CYS A 1 5 ? -5.297 -5.097 -1.452 1.00 0.00 9 CYS A C 3
ATOM 1544 O O . CYS A 1 5 ? -5.265 -4.214 -0.595 1.00 0.00 9 CYS A O 3
ATOM 1551 N N . PRO A 1 6 ? -4.274 -5.956 -1.628 1.00 0.00 10 PRO A N 3
ATOM 1552 C CA . PRO A 1 6 ? -3.050 -5.907 -0.818 1.00 0.00 10 PRO A CA 3
ATOM 1553 C C . PRO A 1 6 ? -2.235 -4.639 -1.055 1.00 0.00 10 PRO A C 3
ATOM 1554 O O . PRO A 1 6 ? -2.716 -3.684 -1.665 1.00 0.00 10 PRO A O 3
ATOM 1565 N N . GLU A 1 7 ? -0.999 -4.638 -0.564 1.00 0.00 11 GLU A N 3
ATOM 1566 C CA . GLU A 1 7 ? -0.114 -3.492 -0.714 1.00 0.00 11 GLU A CA 3
ATOM 1567 C C . GLU A 1 7 ? 0.171 -3.208 -2.183 1.00 0.00 11 GLU A C 3
ATOM 1568 O O . GLU A 1 7 ? -0.364 -3.871 -3.072 1.00 0.00 11 GLU A O 3
ATOM 1580 N N . GLY A 1 8 ? 1.016 -2.213 -2.428 1.00 0.00 12 GLY A N 3
ATOM 1581 C CA . GLY A 1 8 ? 1.360 -1.845 -3.790 1.00 0.00 12 GLY A CA 3
ATOM 1582 C C . GLY A 1 8 ? 0.138 -1.541 -4.636 1.00 0.00 12 GLY A C 3
ATOM 1583 O O . GLY A 1 8 ? 0.195 -1.600 -5.864 1.00 0.00 12 GLY A O 3
ATOM 1587 N N . ARG A 1 9 ? -0.972 -1.225 -3.975 1.00 0.00 13 ARG A N 3
ATOM 1588 C CA . ARG A 1 9 ? -2.215 -0.925 -4.666 1.00 0.00 13 ARG A CA 3
ATOM 1589 C C . ARG A 1 9 ? -3.228 -0.302 -3.706 1.00 0.00 13 ARG A C 3
ATOM 1590 O O . ARG A 1 9 ? -3.019 -0.290 -2.497 1.00 0.00 13 ARG A O 3
ATOM 1611 N N . ALA A 1 10 ? -4.342 0.186 -4.247 1.00 0.00 14 ALA A N 3
ATOM 1612 C CA . ALA A 1 10 ? -5.383 0.772 -3.418 1.00 0.00 14 ALA A CA 3
ATOM 1613 C C . ALA A 1 10 ? -6.773 0.561 -4.014 1.00 0.00 14 ALA A C 3
ATOM 1614 O O . ALA A 1 10 ? -6.916 0.255 -5.197 1.00 0.00 14 ALA A O 3
ATOM 1621 N N . TYR A 1 11 ? -7.797 0.731 -3.176 1.00 0.00 15 TYR A N 3
ATOM 1622 C CA . TYR A 1 11 ? -9.185 0.566 -3.600 1.00 0.00 15 TYR A CA 3
ATOM 1623 C C . TYR A 1 11 ? -10.018 1.781 -3.199 1.00 0.00 15 TYR A C 3
ATOM 1624 O O . TYR A 1 11 ? -10.155 2.083 -2.013 1.00 0.00 15 TYR A O 3
ATOM 1642 N N . SER A 1 12 ? -10.566 2.480 -4.189 1.00 0.00 16 SER A N 3
ATOM 1643 C CA . SER A 1 12 ? -11.377 3.665 -3.927 1.00 0.00 16 SER A CA 3
ATOM 1644 C C . SER A 1 12 ? -12.832 3.283 -3.672 1.00 0.00 16 SER A C 3
ATOM 1645 O O . SER A 1 12 ? -13.588 3.016 -4.606 1.00 0.00 16 SER A O 3
ATOM 1653 N N . GLN A 1 13 ? -13.214 3.258 -2.399 1.00 0.00 17 GLN A N 3
ATOM 1654 C CA . GLN A 1 13 ? -14.577 2.908 -2.017 1.00 0.00 17 GLN A CA 3
ATOM 1655 C C . GLN A 1 13 ? -15.581 3.874 -2.633 1.00 0.00 17 GLN A C 3
ATOM 1656 O O . GLN A 1 13 ? -16.735 3.518 -2.872 1.00 0.00 17 GLN A O 3
ATOM 1670 N N . ASP A 1 14 ? -15.132 5.093 -2.895 1.00 0.00 18 ASP A N 3
ATOM 1671 C CA . ASP A 1 14 ? -15.988 6.111 -3.490 1.00 0.00 18 ASP A CA 3
ATOM 1672 C C . ASP A 1 14 ? -16.421 5.690 -4.890 1.00 0.00 18 ASP A C 3
ATOM 1673 O O . ASP A 1 14 ? -17.613 5.613 -5.187 1.00 0.00 18 ASP A O 3
ATOM 1682 N N . LEU A 1 15 ? -15.441 5.415 -5.745 1.00 0.00 19 LEU A N 3
ATOM 1683 C CA . LEU A 1 15 ? -15.712 4.997 -7.112 1.00 0.00 19 LEU A CA 3
ATOM 1684 C C . LEU A 1 15 ? -16.119 3.529 -7.163 1.00 0.00 19 LEU A C 3
ATOM 1685 O O . LEU A 1 15 ? -16.801 3.094 -8.092 1.00 0.00 19 LEU A O 3
ATOM 1701 N N . GLY A 1 16 ? -15.695 2.771 -6.160 1.00 0.00 20 GLY A N 3
ATOM 1702 C CA . GLY A 1 16 ? -16.020 1.358 -6.105 1.00 0.00 20 GLY A CA 3
ATOM 1703 C C . GLY A 1 16 ? -15.171 0.534 -7.054 1.00 0.00 20 GLY A C 3
ATOM 1704 O O . GLY A 1 16 ? -15.694 -0.275 -7.820 1.00 0.00 20 GLY A O 3
ATOM 1708 N N . LYS A 1 17 ? -13.859 0.739 -7.002 1.00 0.00 21 LYS A N 3
ATOM 1709 C CA . LYS A 1 17 ? -12.938 0.007 -7.864 1.00 0.00 21 LYS A CA 3
ATOM 1710 C C . LYS A 1 17 ? -11.528 0.022 -7.286 1.00 0.00 21 LYS A C 3
ATOM 1711 O O . LYS A 1 17 ? -11.158 0.936 -6.549 1.00 0.00 21 LYS A O 3
ATOM 1730 N N . CYS A 1 18 ? -10.742 -0.996 -7.625 1.00 0.00 22 CYS A N 3
ATOM 1731 C CA . CYS A 1 18 ? -9.374 -1.094 -7.134 1.00 0.00 22 CYS A CA 3
ATOM 1732 C C . CYS A 1 18 ? -8.369 -0.790 -8.234 1.00 0.00 22 CYS A C 3
ATOM 1733 O O . CYS A 1 18 ? -8.551 -1.173 -9.389 1.00 0.00 22 CYS A O 3
ATOM 1740 N N . MET A 1 19 ? -7.300 -0.108 -7.852 1.00 0.00 23 MET A N 3
ATOM 1741 C CA . MET A 1 19 ? -6.241 0.251 -8.774 1.00 0.00 23 MET A CA 3
ATOM 1742 C C . MET A 1 19 ? -4.898 0.146 -8.054 1.00 0.00 23 MET A C 3
ATOM 1743 O O . MET A 1 19 ? -4.856 0.022 -6.831 1.00 0.00 23 MET A O 3
ATOM 1757 N N . GLU A 1 20 ? -3.807 0.187 -8.804 1.00 0.00 24 GLU A N 3
ATOM 1758 C CA . GLU A 1 20 ? -2.484 0.083 -8.210 1.00 0.00 24 GLU A CA 3
ATOM 1759 C C . GLU A 1 20 ? -2.155 1.292 -7.350 1.00 0.00 24 GLU A C 3
ATOM 1760 O O . GLU A 1 20 ? -2.797 2.338 -7.432 1.00 0.00 24 GLU A O 3
ATOM 1772 N N . CYS A 1 21 ? -1.129 1.118 -6.537 1.00 0.00 25 CYS A N 3
ATOM 1773 C CA . CYS A 1 21 ? -0.649 2.163 -5.647 1.00 0.00 25 CYS A CA 3
ATOM 1774 C C . CYS A 1 21 ? 0.379 3.026 -6.361 1.00 0.00 25 CYS A C 3
ATOM 1775 O O . CYS A 1 21 ? 0.514 4.216 -6.075 1.00 0.00 25 CYS A O 3
ATOM 1782 N N . SER A 1 22 ? 1.088 2.423 -7.310 1.00 0.00 26 SER A N 3
ATOM 1783 C CA . SER A 1 22 ? 2.083 3.146 -8.084 1.00 0.00 26 SER A CA 3
ATOM 1784 C C . SER A 1 22 ? 1.432 4.326 -8.799 1.00 0.00 26 SER A C 3
ATOM 1785 O O . SER A 1 22 ? 2.110 5.270 -9.203 1.00 0.00 26 SER A O 3
ATOM 1793 N N . VAL A 1 23 ? 0.106 4.268 -8.943 1.00 0.00 27 VAL A N 3
ATOM 1794 C CA . VAL A 1 23 ? -0.636 5.340 -9.603 1.00 0.00 27 VAL A CA 3
ATOM 1795 C C . VAL A 1 23 ? -0.337 6.687 -8.957 1.00 0.00 27 VAL A C 3
ATOM 1796 O O . VAL A 1 23 ? -0.066 7.674 -9.639 1.00 0.00 27 VAL A O 3
ATOM 1809 N N . CYS A 1 24 ? -0.391 6.710 -7.637 1.00 0.00 28 CYS A N 3
ATOM 1810 C CA . CYS A 1 24 ? -0.130 7.919 -6.877 1.00 0.00 28 CYS A CA 3
ATOM 1811 C C . CYS A 1 24 ? 1.124 7.770 -6.022 1.00 0.00 28 CYS A C 3
ATOM 1812 O O . CYS A 1 24 ? 1.552 6.656 -5.718 1.00 0.00 28 CYS A O 3
ATOM 1819 N N . LYS A 1 25 ? 1.709 8.898 -5.636 1.00 0.00 29 LYS A N 3
ATOM 1820 C CA . LYS A 1 25 ? 2.913 8.895 -4.814 1.00 0.00 29 LYS A CA 3
ATOM 1821 C C . LYS A 1 25 ? 2.766 9.852 -3.636 1.00 0.00 29 LYS A C 3
ATOM 1822 O O . LYS A 1 25 ? 2.908 9.455 -2.480 1.00 0.00 29 LYS A O 3
ATOM 1841 N N . ASN A 1 26 ? 2.479 11.112 -3.939 1.00 0.00 30 ASN A N 3
ATOM 1842 C CA . ASN A 1 26 ? 2.311 12.128 -2.908 1.00 0.00 30 ASN A CA 3
ATOM 1843 C C . ASN A 1 26 ? 1.556 13.336 -3.456 1.00 0.00 30 ASN A C 3
ATOM 1844 O O . ASN A 1 26 ? 1.804 13.778 -4.578 1.00 0.00 30 ASN A O 3
ATOM 1855 N N . SER A 1 27 ? 0.635 13.863 -2.658 1.00 0.00 31 SER A N 3
ATOM 1856 C CA . SER A 1 27 ? -0.156 15.020 -3.064 1.00 0.00 31 SER A CA 3
ATOM 1857 C C . SER A 1 27 ? -0.971 14.706 -4.315 1.00 0.00 31 SER A C 3
ATOM 1858 O O . SER A 1 27 ? -0.454 14.745 -5.432 1.00 0.00 31 SER A O 3
ATOM 1866 N N . GLU A 1 28 ? -2.248 14.396 -4.118 1.00 0.00 32 GLU A N 3
ATOM 1867 C CA . GLU A 1 28 ? -3.138 14.075 -5.229 1.00 0.00 32 GLU A CA 3
ATOM 1868 C C . GLU A 1 28 ? -4.592 14.055 -4.769 1.00 0.00 32 GLU A C 3
ATOM 1869 O O . GLU A 1 28 ? -4.873 14.049 -3.569 1.00 0.00 32 GLU A O 3
ATOM 1881 N N . LYS A 1 29 ? -5.513 14.042 -5.727 1.00 0.00 33 LYS A N 3
ATOM 1882 C CA . LYS A 1 29 ? -6.937 14.021 -5.415 1.00 0.00 33 LYS A CA 3
ATOM 1883 C C . LYS A 1 29 ? -7.465 12.590 -5.380 1.00 0.00 33 LYS A C 3
ATOM 1884 O O . LYS A 1 29 ? -8.541 12.299 -5.905 1.00 0.00 33 LYS A O 3
ATOM 1903 N N . SER A 1 30 ? -6.702 11.700 -4.754 1.00 0.00 34 SER A N 3
ATOM 1904 C CA . SER A 1 30 ? -7.092 10.299 -4.645 1.00 0.00 34 SER A CA 3
ATOM 1905 C C . SER A 1 30 ? -7.488 9.962 -3.212 1.00 0.00 34 SER A C 3
ATOM 1906 O O . SER A 1 30 ? -6.818 10.364 -2.261 1.00 0.00 34 SER A O 3
ATOM 1914 N N . ASP A 1 31 ? -8.583 9.225 -3.062 1.00 0.00 35 ASP A N 3
ATOM 1915 C CA . ASP A 1 31 ? -9.068 8.839 -1.741 1.00 0.00 35 ASP A CA 3
ATOM 1916 C C . ASP A 1 31 ? -8.766 7.372 -1.437 1.00 0.00 35 ASP A C 3
ATOM 1917 O O . ASP A 1 31 ? -9.071 6.885 -0.349 1.00 0.00 35 ASP A O 3
ATOM 1926 N N . PHE A 1 32 ? -8.179 6.666 -2.402 1.00 0.00 36 PHE A N 3
ATOM 1927 C CA . PHE A 1 32 ? -7.858 5.256 -2.219 1.00 0.00 36 PHE A CA 3
ATOM 1928 C C . PHE A 1 32 ? -6.395 5.034 -1.893 1.00 0.00 36 PHE A C 3
ATOM 1929 O O . PHE A 1 32 ? -6.023 3.964 -1.415 1.00 0.00 36 PHE A O 3
ATOM 1946 N N . CYS A 1 33 ? -5.563 6.043 -2.104 1.00 0.00 37 CYS A N 3
ATOM 1947 C CA . CYS A 1 33 ? -4.152 5.907 -1.781 1.00 0.00 37 CYS A CA 3
ATOM 1948 C C . CYS A 1 33 ? -3.974 5.573 -0.303 1.00 0.00 37 CYS A C 3
ATOM 1949 O O . CYS A 1 33 ? -2.860 5.307 0.151 1.00 0.00 37 CYS A O 3
ATOM 1956 N N . GLN A 1 34 ? -5.080 5.558 0.438 1.00 0.00 38 GLN A N 3
ATOM 1957 C CA . GLN A 1 34 ? -5.041 5.223 1.848 1.00 0.00 38 GLN A CA 3
ATOM 1958 C C . GLN A 1 34 ? -5.071 3.717 2.031 1.00 0.00 38 GLN A C 3
ATOM 1959 O O . GLN A 1 34 ? -4.740 3.198 3.097 1.00 0.00 38 GLN A O 3
ATOM 1973 N N . ASN A 1 35 ? -5.460 3.024 0.975 1.00 0.00 39 ASN A N 3
ATOM 1974 C CA . ASN A 1 35 ? -5.528 1.569 1.002 1.00 0.00 39 ASN A CA 3
ATOM 1975 C C . ASN A 1 35 ? -4.131 0.979 0.871 1.00 0.00 39 ASN A C 3
ATOM 1976 O O . ASN A 1 35 ? -3.777 0.018 1.554 1.00 0.00 39 ASN A O 3
ATOM 1987 N N . CYS A 1 36 ? -3.346 1.580 -0.012 1.00 0.00 40 CYS A N 3
ATOM 1988 C CA . CYS A 1 36 ? -1.968 1.158 -0.261 1.00 0.00 40 CYS A CA 3
ATOM 1989 C C . CYS A 1 36 ? -1.244 0.785 1.038 1.00 0.00 40 CYS A C 3
ATOM 1990 O O . CYS A 1 36 ? -0.735 -0.327 1.169 1.00 0.00 40 CYS A O 3
ATOM 1997 N N . PRO A 1 37 ? -1.195 1.701 2.026 1.00 0.00 41 PRO A N 3
ATOM 1998 C CA . PRO A 1 37 ? -0.539 1.437 3.311 1.00 0.00 41 PRO A CA 3
ATOM 1999 C C . PRO A 1 37 ? -1.381 0.538 4.211 1.00 0.00 41 PRO A C 3
ATOM 2000 O O . PRO A 1 37 ? -2.225 1.019 4.968 1.00 0.00 41 PRO A O 3
ATOM 2011 N N . SER A 1 38 ? -1.152 -0.767 4.123 1.00 0.00 42 SER A N 3
ATOM 2012 C CA . SER A 1 38 ? -1.895 -1.730 4.928 1.00 0.00 42 SER A CA 3
ATOM 2013 C C . SER A 1 38 ? -1.663 -1.497 6.419 1.00 0.00 42 SER A C 3
ATOM 2014 O O . SER A 1 38 ? -0.770 -0.746 6.809 1.00 0.00 42 SER A O 3
ATOM 2022 N N . LYS A 1 39 ? -2.475 -2.152 7.245 1.00 0.00 43 LYS A N 3
ATOM 2023 C CA . LYS A 1 39 ? -2.364 -2.025 8.695 1.00 0.00 43 LYS A CA 3
ATOM 2024 C C . LYS A 1 39 ? -2.685 -0.605 9.150 1.00 0.00 43 LYS A C 3
ATOM 2025 O O . LYS A 1 39 ? -2.662 0.334 8.355 1.00 0.00 43 LYS A O 3
ATOM 2044 N N . THR A 1 40 ? -2.986 -0.459 10.437 1.00 0.00 44 THR A N 3
ATOM 2045 C CA . THR A 1 40 ? -3.313 0.845 11.005 1.00 0.00 44 THR A CA 3
ATOM 2046 C C . THR A 1 40 ? -3.275 0.799 12.531 1.00 0.00 44 THR A C 3
ATOM 2047 O O . THR A 1 40 ? -3.517 -0.244 13.136 1.00 0.00 44 THR A O 3
ATOM 2058 N N . GLU A 1 41 ? -2.971 1.939 13.145 1.00 0.00 45 GLU A N 3
ATOM 2059 C CA . GLU A 1 41 ? -2.904 2.030 14.599 1.00 0.00 45 GLU A CA 3
ATOM 2060 C C . GLU A 1 41 ? -2.600 3.458 15.042 1.00 0.00 45 GLU A C 3
ATOM 2061 O O . GLU A 1 41 ? -2.393 4.344 14.212 1.00 0.00 45 GLU A O 3
ATOM 2073 N N . GLN A 1 42 ? -2.577 3.675 16.353 1.00 0.00 46 GLN A N 3
ATOM 2074 C CA . GLN A 1 42 ? -2.299 4.996 16.905 1.00 0.00 46 GLN A CA 3
ATOM 2075 C C . GLN A 1 42 ? -0.838 5.384 16.675 1.00 0.00 46 GLN A C 3
ATOM 2076 O O . GLN A 1 42 ? 0.072 4.637 17.035 1.00 0.00 46 GLN A O 3
ATOM 2090 N N . PRO A 1 43 ? -0.590 6.560 16.066 1.00 0.00 47 PRO A N 3
ATOM 2091 C CA . PRO A 1 43 ? 0.764 7.035 15.789 1.00 0.00 47 PRO A CA 3
ATOM 2092 C C . PRO A 1 43 ? 1.395 7.748 16.982 1.00 0.00 47 PRO A C 3
ATOM 2093 O O . PRO A 1 43 ? 1.956 8.834 16.841 1.00 0.00 47 PRO A O 3
ATOM 2104 N N . ASP A 1 44 ? 1.301 7.131 18.157 1.00 0.00 48 ASP A N 3
ATOM 2105 C CA . ASP A 1 44 ? 1.866 7.709 19.372 1.00 0.00 48 ASP A CA 3
ATOM 2106 C C . ASP A 1 44 ? 1.349 9.127 19.598 1.00 0.00 48 ASP A C 3
ATOM 2107 O O . ASP A 1 44 ? 2.104 10.019 19.985 1.00 0.00 48 ASP A O 3
ATOM 2116 N N . PHE A 1 45 ? 0.059 9.329 19.354 1.00 0.00 49 PHE A N 3
ATOM 2117 C CA . PHE A 1 45 ? -0.557 10.639 19.533 1.00 0.00 49 PHE A CA 3
ATOM 2118 C C . PHE A 1 45 ? -0.493 11.088 20.992 1.00 0.00 49 PHE A C 3
ATOM 2119 O O . PHE A 1 45 ? -0.156 12.238 21.279 1.00 0.00 49 PHE A O 3
ATOM 2136 N N . PRO A 1 46 ? -0.820 10.190 21.938 1.00 0.00 50 PRO A N 3
ATOM 2137 C CA . PRO A 1 46 ? -0.803 10.498 23.369 1.00 0.00 50 PRO A CA 3
ATOM 2138 C C . PRO A 1 46 ? 0.610 10.475 23.947 1.00 0.00 50 PRO A C 3
ATOM 2139 O O . PRO A 1 46 ? 0.895 9.738 24.890 1.00 0.00 50 PRO A O 3
ATOM 2150 N N . TRP A 1 47 ? 1.493 11.288 23.374 1.00 0.00 51 TRP A N 3
ATOM 2151 C CA . TRP A 1 47 ? 2.875 11.357 23.833 1.00 0.00 51 TRP A CA 3
ATOM 2152 C C . TRP A 1 47 ? 3.451 12.755 23.618 1.00 0.00 51 TRP A C 3
ATOM 2153 O O . TRP A 1 47 ? 2.713 13.710 23.375 1.00 0.00 51 TRP A O 3
ATOM 2174 N N . ILE A 1 48 ? 4.773 12.866 23.707 1.00 0.00 52 ILE A N 3
ATOM 2175 C CA . ILE A 1 48 ? 5.448 14.145 23.521 1.00 0.00 52 ILE A CA 3
ATOM 2176 C C . ILE A 1 48 ? 5.262 14.654 22.094 1.00 0.00 52 ILE A C 3
ATOM 2177 O O . ILE A 1 48 ? 5.324 13.885 21.135 1.00 0.00 52 ILE A O 3
ATOM 2193 N N . TRP A 1 49 ? 5.032 15.956 21.964 1.00 0.00 53 TRP A N 3
ATOM 2194 C CA . TRP A 1 49 ? 4.837 16.573 20.658 1.00 0.00 53 TRP A CA 3
ATOM 2195 C C . TRP A 1 49 ? 6.113 16.497 19.825 1.00 0.00 53 TRP A C 3
ATOM 2196 O O . TRP A 1 49 ? 7.133 17.089 20.178 1.00 0.00 53 TRP A O 3
ATOM 2217 N N . VAL A 1 50 ? 6.046 15.766 18.718 1.00 0.00 54 VAL A N 3
ATOM 2218 C CA . VAL A 1 50 ? 7.196 15.611 17.834 1.00 0.00 54 VAL A CA 3
ATOM 2219 C C . VAL A 1 50 ? 7.169 16.645 16.713 1.00 0.00 54 VAL A C 3
ATOM 2220 O O . VAL A 1 50 ? 6.289 16.540 15.833 1.00 0.00 54 VAL A O 3
ATOM 2233 N N . SER A 1 1 ? -11.411 -16.667 -0.614 1.00 0.00 5 SER A N 4
ATOM 2234 C CA . SER A 1 1 ? -12.289 -16.367 0.547 1.00 0.00 5 SER A CA 4
ATOM 2235 C C . SER A 1 1 ? -11.961 -15.006 1.150 1.00 0.00 5 SER A C 4
ATOM 2236 O O . SER A 1 1 ? -12.811 -14.118 1.205 1.00 0.00 5 SER A O 4
ATOM 2246 N N . GLN A 1 2 ? -10.720 -14.848 1.602 1.00 0.00 6 GLN A N 4
ATOM 2247 C CA . GLN A 1 2 ? -10.280 -13.595 2.203 1.00 0.00 6 GLN A CA 4
ATOM 2248 C C . GLN A 1 2 ? -9.360 -12.831 1.255 1.00 0.00 6 GLN A C 4
ATOM 2249 O O . GLN A 1 2 ? -8.240 -13.262 0.979 1.00 0.00 6 GLN A O 4
ATOM 2263 N N . GLY A 1 3 ? -9.840 -11.695 0.761 1.00 0.00 7 GLY A N 4
ATOM 2264 C CA . GLY A 1 3 ? -9.049 -10.888 -0.149 1.00 0.00 7 GLY A CA 4
ATOM 2265 C C . GLY A 1 3 ? -9.430 -9.421 -0.102 1.00 0.00 7 GLY A C 4
ATOM 2266 O O . GLY A 1 3 ? -10.599 -9.072 -0.261 1.00 0.00 7 GLY A O 4
ATOM 2270 N N . GLU A 1 4 ? -8.441 -8.561 0.119 1.00 0.00 8 GLU A N 4
ATOM 2271 C CA . GLU A 1 4 ? -8.681 -7.125 0.188 1.00 0.00 8 GLU A CA 4
ATOM 2272 C C . GLU A 1 4 ? -7.634 -6.357 -0.613 1.00 0.00 8 GLU A C 4
ATOM 2273 O O . GLU A 1 4 ? -7.142 -5.316 -0.176 1.00 0.00 8 GLU A O 4
ATOM 2285 N N . CYS A 1 5 ? -7.300 -6.877 -1.791 1.00 0.00 9 CYS A N 4
ATOM 2286 C CA . CYS A 1 5 ? -6.314 -6.241 -2.658 1.00 0.00 9 CYS A CA 4
ATOM 2287 C C . CYS A 1 5 ? -4.935 -6.214 -1.992 1.00 0.00 9 CYS A C 4
ATOM 2288 O O . CYS A 1 5 ? -4.804 -5.799 -0.840 1.00 0.00 9 CYS A O 4
ATOM 2295 N N . PRO A 1 6 ? -3.885 -6.667 -2.705 1.00 0.00 10 PRO A N 4
ATOM 2296 C CA . PRO A 1 6 ? -2.514 -6.702 -2.171 1.00 0.00 10 PRO A CA 4
ATOM 2297 C C . PRO A 1 6 ? -1.968 -5.316 -1.829 1.00 0.00 10 PRO A C 4
ATOM 2298 O O . PRO A 1 6 ? -2.716 -4.342 -1.744 1.00 0.00 10 PRO A O 4
ATOM 2309 N N . GLU A 1 7 ? -0.654 -5.249 -1.617 1.00 0.00 11 GLU A N 4
ATOM 2310 C CA . GLU A 1 7 ? 0.016 -4.004 -1.264 1.00 0.00 11 GLU A CA 4
ATOM 2311 C C . GLU A 1 7 ? 0.218 -3.098 -2.478 1.00 0.00 11 GLU A C 4
ATOM 2312 O O . GLU A 1 7 ? -0.175 -3.436 -3.595 1.00 0.00 11 GLU A O 4
ATOM 2324 N N . GLY A 1 8 ? 0.841 -1.945 -2.240 1.00 0.00 12 GLY A N 4
ATOM 2325 C CA . GLY A 1 8 ? 1.103 -0.988 -3.303 1.00 0.00 12 GLY A CA 4
ATOM 2326 C C . GLY A 1 8 ? -0.138 -0.632 -4.099 1.00 0.00 12 GLY A C 4
ATOM 2327 O O . GLY A 1 8 ? -0.041 -0.217 -5.252 1.00 0.00 12 GLY A O 4
ATOM 2331 N N . ARG A 1 9 ? -1.305 -0.827 -3.494 1.00 0.00 13 ARG A N 4
ATOM 2332 C CA . ARG A 1 9 ? -2.569 -0.559 -4.152 1.00 0.00 13 ARG A CA 4
ATOM 2333 C C . ARG A 1 9 ? -3.675 -0.285 -3.142 1.00 0.00 13 ARG A C 4
ATOM 2334 O O . ARG A 1 9 ? -3.458 -0.349 -1.934 1.00 0.00 13 ARG A O 4
ATOM 2355 N N . ALA A 1 10 ? -4.870 -0.006 -3.646 1.00 0.00 14 ALA A N 4
ATOM 2356 C CA . ALA A 1 10 ? -6.001 0.252 -2.772 1.00 0.00 14 ALA A CA 4
ATOM 2357 C C . ALA A 1 10 ? -7.314 0.321 -3.541 1.00 0.00 14 ALA A C 4
ATOM 2358 O O . ALA A 1 10 ? -7.341 0.173 -4.763 1.00 0.00 14 ALA A O 4
ATOM 2365 N N . TYR A 1 11 ? -8.403 0.551 -2.811 1.00 0.00 15 TYR A N 4
ATOM 2366 C CA . TYR A 1 11 ? -9.729 0.648 -3.412 1.00 0.00 15 TYR A CA 4
ATOM 2367 C C . TYR A 1 11 ? -10.360 2.002 -3.107 1.00 0.00 15 TYR A C 4
ATOM 2368 O O . TYR A 1 11 ? -10.513 2.377 -1.944 1.00 0.00 15 TYR A O 4
ATOM 2386 N N . SER A 1 12 ? -10.719 2.734 -4.155 1.00 0.00 16 SER A N 4
ATOM 2387 C CA . SER A 1 12 ? -11.327 4.049 -3.993 1.00 0.00 16 SER A CA 4
ATOM 2388 C C . SER A 1 12 ? -12.846 3.963 -4.051 1.00 0.00 16 SER A C 4
ATOM 2389 O O . SER A 1 12 ? -13.420 3.603 -5.079 1.00 0.00 16 SER A O 4
ATOM 2397 N N . GLN A 1 13 ? -13.493 4.302 -2.941 1.00 0.00 17 GLN A N 4
ATOM 2398 C CA . GLN A 1 13 ? -14.947 4.270 -2.869 1.00 0.00 17 GLN A CA 4
ATOM 2399 C C . GLN A 1 13 ? -15.554 5.268 -3.845 1.00 0.00 17 GLN A C 4
ATOM 2400 O O . GLN A 1 13 ? -16.664 5.072 -4.342 1.00 0.00 17 GLN A O 4
ATOM 2414 N N . ASP A 1 14 ? -14.816 6.334 -4.120 1.00 0.00 18 ASP A N 4
ATOM 2415 C CA . ASP A 1 14 ? -15.275 7.364 -5.042 1.00 0.00 18 ASP A CA 4
ATOM 2416 C C . ASP A 1 14 ? -15.503 6.777 -6.432 1.00 0.00 18 ASP A C 4
ATOM 2417 O O . ASP A 1 14 ? -16.554 6.981 -7.039 1.00 0.00 18 ASP A O 4
ATOM 2426 N N . LEU A 1 15 ? -14.509 6.048 -6.929 1.00 0.00 19 LEU A N 4
ATOM 2427 C CA . LEU A 1 15 ? -14.594 5.429 -8.243 1.00 0.00 19 LEU A CA 4
ATOM 2428 C C . LEU A 1 15 ? -15.326 4.094 -8.174 1.00 0.00 19 LEU A C 4
ATOM 2429 O O . LEU A 1 15 ? -15.927 3.650 -9.151 1.00 0.00 19 LEU A O 4
ATOM 2445 N N . GLY A 1 16 ? -15.268 3.459 -7.010 1.00 0.00 20 GLY A N 4
ATOM 2446 C CA . GLY A 1 16 ? -15.927 2.180 -6.827 1.00 0.00 20 GLY A CA 4
ATOM 2447 C C . GLY A 1 16 ? -15.191 1.040 -7.505 1.00 0.00 20 GLY A C 4
ATOM 2448 O O . GLY A 1 16 ? -15.771 0.314 -8.313 1.00 0.00 20 GLY A O 4
ATOM 2452 N N . LYS A 1 17 ? -13.913 0.880 -7.174 1.00 0.00 21 LYS A N 4
ATOM 2453 C CA . LYS A 1 17 ? -13.102 -0.183 -7.758 1.00 0.00 21 LYS A CA 4
ATOM 2454 C C . LYS A 1 17 ? -11.694 -0.180 -7.171 1.00 0.00 21 LYS A C 4
ATOM 2455 O O . LYS A 1 17 ? -11.216 0.844 -6.684 1.00 0.00 21 LYS A O 4
ATOM 2474 N N . CYS A 1 18 ? -11.032 -1.333 -7.223 1.00 0.00 22 CYS A N 4
ATOM 2475 C CA . CYS A 1 18 ? -9.677 -1.461 -6.698 1.00 0.00 22 CYS A CA 4
ATOM 2476 C C . CYS A 1 18 ? -8.647 -1.097 -7.760 1.00 0.00 22 CYS A C 4
ATOM 2477 O O . CYS A 1 18 ? -8.756 -1.510 -8.915 1.00 0.00 22 CYS A O 4
ATOM 2484 N N . MET A 1 19 ? -7.649 -0.320 -7.362 1.00 0.00 23 MET A N 4
ATOM 2485 C CA . MET A 1 19 ? -6.600 0.107 -8.265 1.00 0.00 23 MET A CA 4
ATOM 2486 C C . MET A 1 19 ? -5.268 0.170 -7.511 1.00 0.00 23 MET A C 4
ATOM 2487 O O . MET A 1 19 ? -5.247 0.143 -6.280 1.00 0.00 23 MET A O 4
ATOM 2501 N N . GLU A 1 20 ? -4.161 0.245 -8.244 1.00 0.00 24 GLU A N 4
ATOM 2502 C CA . GLU A 1 20 ? -2.844 0.300 -7.626 1.00 0.00 24 GLU A CA 4
ATOM 2503 C C . GLU A 1 20 ? -2.631 1.606 -6.877 1.00 0.00 24 GLU A C 4
ATOM 2504 O O . GLU A 1 20 ? -3.324 2.594 -7.104 1.00 0.00 24 GLU A O 4
ATOM 2516 N N . CYS A 1 21 ? -1.655 1.593 -5.986 1.00 0.00 25 CYS A N 4
ATOM 2517 C CA . CYS A 1 21 ? -1.324 2.771 -5.191 1.00 0.00 25 CYS A CA 4
ATOM 2518 C C . CYS A 1 21 ? -0.210 3.567 -5.848 1.00 0.00 25 CYS A C 4
ATOM 2519 O O . CYS A 1 21 ? -0.160 4.793 -5.738 1.00 0.00 25 CYS A O 4
ATOM 2526 N N . SER A 1 22 ? 0.675 2.869 -6.547 1.00 0.00 26 SER A N 4
ATOM 2527 C CA . SER A 1 22 ? 1.776 3.522 -7.238 1.00 0.00 26 SER A CA 4
ATOM 2528 C C . SER A 1 22 ? 1.244 4.493 -8.291 1.00 0.00 26 SER A C 4
ATOM 2529 O O . SER A 1 22 ? 1.980 5.345 -8.787 1.00 0.00 26 SER A O 4
ATOM 2537 N N . VAL A 1 23 ? -0.038 4.355 -8.631 1.00 0.00 27 VAL A N 4
ATOM 2538 C CA . VAL A 1 23 ? -0.659 5.222 -9.629 1.00 0.00 27 VAL A CA 4
ATOM 2539 C C . VAL A 1 23 ? -0.633 6.681 -9.198 1.00 0.00 27 VAL A C 4
ATOM 2540 O O . VAL A 1 23 ? -0.257 7.566 -9.966 1.00 0.00 27 VAL A O 4
ATOM 2553 N N . CYS A 1 24 ? -1.054 6.914 -7.972 1.00 0.00 28 CYS A N 4
ATOM 2554 C CA . CYS A 1 24 ? -1.108 8.261 -7.419 1.00 0.00 28 CYS A CA 4
ATOM 2555 C C . CYS A 1 24 ? 0.282 8.776 -7.058 1.00 0.00 28 CYS A C 4
ATOM 2556 O O . CYS A 1 24 ? 1.258 8.026 -7.065 1.00 0.00 28 CYS A O 4
ATOM 2563 N N . LYS A 1 25 ? 0.356 10.066 -6.743 1.00 0.00 29 LYS A N 4
ATOM 2564 C CA . LYS A 1 25 ? 1.616 10.699 -6.374 1.00 0.00 29 LYS A CA 4
ATOM 2565 C C . LYS A 1 25 ? 1.391 11.752 -5.294 1.00 0.00 29 LYS A C 4
ATOM 2566 O O . LYS A 1 25 ? 0.251 12.076 -4.961 1.00 0.00 29 LYS A O 4
ATOM 2585 N N . ASN A 1 26 ? 2.481 12.283 -4.749 1.00 0.00 30 ASN A N 4
ATOM 2586 C CA . ASN A 1 26 ? 2.397 13.299 -3.705 1.00 0.00 30 ASN A CA 4
ATOM 2587 C C . ASN A 1 26 ? 1.527 14.473 -4.150 1.00 0.00 30 ASN A C 4
ATOM 2588 O O . ASN A 1 26 ? 0.898 15.138 -3.327 1.00 0.00 30 ASN A O 4
ATOM 2599 N N . SER A 1 27 ? 1.496 14.722 -5.456 1.00 0.00 31 SER A N 4
ATOM 2600 C CA . SER A 1 27 ? 0.702 15.813 -6.008 1.00 0.00 31 SER A CA 4
ATOM 2601 C C . SER A 1 27 ? -0.522 15.276 -6.743 1.00 0.00 31 SER A C 4
ATOM 2602 O O . SER A 1 27 ? -0.507 15.120 -7.963 1.00 0.00 31 SER A O 4
ATOM 2610 N N . GLU A 1 28 ? -1.582 14.995 -5.991 1.00 0.00 32 GLU A N 4
ATOM 2611 C CA . GLU A 1 28 ? -2.814 14.474 -6.572 1.00 0.00 32 GLU A CA 4
ATOM 2612 C C . GLU A 1 28 ? -3.976 14.594 -5.589 1.00 0.00 32 GLU A C 4
ATOM 2613 O O . GLU A 1 28 ? -3.850 15.224 -4.538 1.00 0.00 32 GLU A O 4
ATOM 2625 N N . LYS A 1 29 ? -5.106 13.988 -5.939 1.00 0.00 33 LYS A N 4
ATOM 2626 C CA . LYS A 1 29 ? -6.291 14.027 -5.089 1.00 0.00 33 LYS A CA 4
ATOM 2627 C C . LYS A 1 29 ? -6.814 12.618 -4.819 1.00 0.00 33 LYS A C 4
ATOM 2628 O O . LYS A 1 29 ? -8.022 12.384 -4.816 1.00 0.00 33 LYS A O 4
ATOM 2647 N N . SER A 1 30 ? -5.894 11.683 -4.595 1.00 0.00 34 SER A N 4
ATOM 2648 C CA . SER A 1 30 ? -6.263 10.298 -4.327 1.00 0.00 34 SER A CA 4
ATOM 2649 C C . SER A 1 30 ? -6.822 10.142 -2.916 1.00 0.00 34 SER A C 4
ATOM 2650 O O . SER A 1 30 ? -6.356 10.786 -1.976 1.00 0.00 34 SER A O 4
ATOM 2658 N N . ASP A 1 31 ? -7.823 9.279 -2.780 1.00 0.00 35 ASP A N 4
ATOM 2659 C CA . ASP A 1 31 ? -8.452 9.028 -1.486 1.00 0.00 35 ASP A CA 4
ATOM 2660 C C . ASP A 1 31 ? -8.276 7.572 -1.056 1.00 0.00 35 ASP A C 4
ATOM 2661 O O . ASP A 1 31 ? -8.508 7.227 0.102 1.00 0.00 35 ASP A O 4
ATOM 2670 N N . PHE A 1 32 ? -7.885 6.717 -1.998 1.00 0.00 36 PHE A N 4
ATOM 2671 C CA . PHE A 1 32 ? -7.703 5.297 -1.714 1.00 0.00 36 PHE A CA 4
ATOM 2672 C C . PHE A 1 32 ? -6.247 4.926 -1.508 1.00 0.00 36 PHE A C 4
ATOM 2673 O O . PHE A 1 32 ? -5.953 3.869 -0.958 1.00 0.00 36 PHE A O 4
ATOM 2690 N N . CYS A 1 33 ? -5.333 5.789 -1.917 1.00 0.00 37 CYS A N 4
ATOM 2691 C CA . CYS A 1 33 ? -3.923 5.499 -1.731 1.00 0.00 37 CYS A CA 4
ATOM 2692 C C . CYS A 1 33 ? -3.585 5.392 -0.251 1.00 0.00 37 CYS A C 4
ATOM 2693 O O . CYS A 1 33 ? -2.435 5.152 0.118 1.00 0.00 37 CYS A O 4
ATOM 2700 N N . GLN A 1 34 ? -4.601 5.533 0.595 1.00 0.00 38 GLN A N 4
ATOM 2701 C CA . GLN A 1 34 ? -4.414 5.411 2.025 1.00 0.00 38 GLN A CA 4
ATOM 2702 C C . GLN A 1 34 ? -4.617 3.963 2.438 1.00 0.00 38 GLN A C 4
ATOM 2703 O O . GLN A 1 34 ? -4.221 3.553 3.529 1.00 0.00 38 GLN A O 4
ATOM 2717 N N . ASN A 1 35 ? -5.224 3.186 1.544 1.00 0.00 39 ASN A N 4
ATOM 2718 C CA . ASN A 1 35 ? -5.462 1.775 1.811 1.00 0.00 39 ASN A CA 4
ATOM 2719 C C . ASN A 1 35 ? -4.162 1.000 1.663 1.00 0.00 39 ASN A C 4
ATOM 2720 O O . ASN A 1 35 ? -3.838 0.137 2.479 1.00 0.00 39 ASN A O 4
ATOM 2731 N N . CYS A 1 36 ? -3.413 1.338 0.625 1.00 0.00 40 CYS A N 4
ATOM 2732 C CA . CYS A 1 36 ? -2.130 0.705 0.361 1.00 0.00 40 CYS A CA 4
ATOM 2733 C C . CYS A 1 36 ? -1.174 0.939 1.533 1.00 0.00 40 CYS A C 4
ATOM 2734 O O . CYS A 1 36 ? -1.334 1.898 2.289 1.00 0.00 40 CYS A O 4
ATOM 2741 N N . PRO A 1 37 ? -0.164 0.072 1.701 1.00 0.00 41 PRO A N 4
ATOM 2742 C CA . PRO A 1 37 ? 0.815 0.199 2.785 1.00 0.00 41 PRO A CA 4
ATOM 2743 C C . PRO A 1 37 ? 1.488 1.567 2.798 1.00 0.00 41 PRO A C 4
ATOM 2744 O O . PRO A 1 37 ? 1.105 2.465 2.046 1.00 0.00 41 PRO A O 4
ATOM 2755 N N . SER A 1 38 ? 2.491 1.720 3.655 1.00 0.00 42 SER A N 4
ATOM 2756 C CA . SER A 1 38 ? 3.217 2.979 3.765 1.00 0.00 42 SER A CA 4
ATOM 2757 C C . SER A 1 38 ? 4.718 2.737 3.871 1.00 0.00 42 SER A C 4
ATOM 2758 O O . SER A 1 38 ? 5.161 1.608 4.081 1.00 0.00 42 SER A O 4
ATOM 2766 N N . LYS A 1 39 ? 5.496 3.805 3.726 1.00 0.00 43 LYS A N 4
ATOM 2767 C CA . LYS A 1 39 ? 6.948 3.709 3.807 1.00 0.00 43 LYS A CA 4
ATOM 2768 C C . LYS A 1 39 ? 7.589 5.086 3.672 1.00 0.00 43 LYS A C 4
ATOM 2769 O O . LYS A 1 39 ? 7.291 5.833 2.739 1.00 0.00 43 LYS A O 4
ATOM 2788 N N . THR A 1 40 ? 8.471 5.418 4.610 1.00 0.00 44 THR A N 4
ATOM 2789 C CA . THR A 1 40 ? 9.154 6.706 4.596 1.00 0.00 44 THR A CA 4
ATOM 2790 C C . THR A 1 40 ? 10.232 6.764 5.674 1.00 0.00 44 THR A C 4
ATOM 2791 O O . THR A 1 40 ? 10.291 5.905 6.554 1.00 0.00 44 THR A O 4
ATOM 2802 N N . GLU A 1 41 ? 11.082 7.783 5.600 1.00 0.00 45 GLU A N 4
ATOM 2803 C CA . GLU A 1 41 ? 12.158 7.953 6.569 1.00 0.00 45 GLU A CA 4
ATOM 2804 C C . GLU A 1 41 ? 11.757 8.938 7.661 1.00 0.00 45 GLU A C 4
ATOM 2805 O O . GLU A 1 41 ? 10.623 9.417 7.693 1.00 0.00 45 GLU A O 4
ATOM 2817 N N . GLN A 1 42 ? 12.694 9.239 8.555 1.00 0.00 46 GLN A N 4
ATOM 2818 C CA . GLN A 1 42 ? 12.437 10.169 9.648 1.00 0.00 46 GLN A CA 4
ATOM 2819 C C . GLN A 1 42 ? 12.685 11.612 9.206 1.00 0.00 46 GLN A C 4
ATOM 2820 O O . GLN A 1 42 ? 13.689 11.902 8.555 1.00 0.00 46 GLN A O 4
ATOM 2834 N N . PRO A 1 43 ? 11.773 12.539 9.554 1.00 0.00 47 PRO A N 4
ATOM 2835 C CA . PRO A 1 43 ? 11.908 13.952 9.185 1.00 0.00 47 PRO A CA 4
ATOM 2836 C C . PRO A 1 43 ? 13.249 14.537 9.612 1.00 0.00 47 PRO A C 4
ATOM 2837 O O . PRO A 1 43 ? 13.643 14.429 10.774 1.00 0.00 47 PRO A O 4
ATOM 2848 N N . ASP A 1 44 ? 13.946 15.158 8.666 1.00 0.00 48 ASP A N 4
ATOM 2849 C CA . ASP A 1 44 ? 15.243 15.763 8.942 1.00 0.00 48 ASP A CA 4
ATOM 2850 C C . ASP A 1 44 ? 15.467 16.990 8.063 1.00 0.00 48 ASP A C 4
ATOM 2851 O O . ASP A 1 44 ? 16.566 17.213 7.557 1.00 0.00 48 ASP A O 4
ATOM 2860 N N . PHE A 1 45 ? 14.413 17.780 7.884 1.00 0.00 49 PHE A N 4
ATOM 2861 C CA . PHE A 1 45 ? 14.491 18.984 7.064 1.00 0.00 49 PHE A CA 4
ATOM 2862 C C . PHE A 1 45 ? 14.167 20.227 7.887 1.00 0.00 49 PHE A C 4
ATOM 2863 O O . PHE A 1 45 ? 13.448 20.154 8.884 1.00 0.00 49 PHE A O 4
ATOM 2880 N N . PRO A 1 46 ? 14.696 21.394 7.477 1.00 0.00 50 PRO A N 4
ATOM 2881 C CA . PRO A 1 46 ? 14.459 22.659 8.178 1.00 0.00 50 PRO A CA 4
ATOM 2882 C C . PRO A 1 46 ? 12.997 23.086 8.117 1.00 0.00 50 PRO A C 4
ATOM 2883 O O . PRO A 1 46 ? 12.453 23.319 7.038 1.00 0.00 50 PRO A O 4
ATOM 2894 N N . TRP A 1 47 ? 12.366 23.186 9.284 1.00 0.00 51 TRP A N 4
ATOM 2895 C CA . TRP A 1 47 ? 10.965 23.584 9.365 1.00 0.00 51 TRP A CA 4
ATOM 2896 C C . TRP A 1 47 ? 10.071 22.582 8.644 1.00 0.00 51 TRP A C 4
ATOM 2897 O O . TRP A 1 47 ? 10.179 22.397 7.431 1.00 0.00 51 TRP A O 4
ATOM 2918 N N . ILE A 1 48 ? 9.187 21.936 9.400 1.00 0.00 52 ILE A N 4
ATOM 2919 C CA . ILE A 1 48 ? 8.272 20.951 8.836 1.00 0.00 52 ILE A CA 4
ATOM 2920 C C . ILE A 1 48 ? 7.053 21.624 8.216 1.00 0.00 52 ILE A C 4
ATOM 2921 O O . ILE A 1 48 ? 6.750 22.779 8.517 1.00 0.00 52 ILE A O 4
ATOM 2937 N N . TRP A 1 49 ? 6.355 20.896 7.349 1.00 0.00 53 TRP A N 4
ATOM 2938 C CA . TRP A 1 49 ? 5.167 21.423 6.685 1.00 0.00 53 TRP A CA 4
ATOM 2939 C C . TRP A 1 49 ? 5.536 22.545 5.721 1.00 0.00 53 TRP A C 4
ATOM 2940 O O . TRP A 1 49 ? 5.570 23.716 6.100 1.00 0.00 53 TRP A O 4
ATOM 2961 N N . VAL A 1 50 ? 5.816 22.175 4.472 1.00 0.00 54 VAL A N 4
ATOM 2962 C CA . VAL A 1 50 ? 6.187 23.140 3.438 1.00 0.00 54 VAL A CA 4
ATOM 2963 C C . VAL A 1 50 ? 7.196 24.163 3.961 1.00 0.00 54 VAL A C 4
ATOM 2964 O O . VAL A 1 50 ? 7.812 23.900 5.015 1.00 0.00 54 VAL A O 4
ATOM 2977 N N . SER A 1 1 ? -11.589 -11.873 -2.111 1.00 0.00 5 SER A N 5
ATOM 2978 C CA . SER A 1 1 ? -11.753 -10.924 -0.978 1.00 0.00 5 SER A CA 5
ATOM 2979 C C . SER A 1 1 ? -10.530 -10.023 -0.831 1.00 0.00 5 SER A C 5
ATOM 2980 O O . SER A 1 1 ? -9.457 -10.326 -1.353 1.00 0.00 5 SER A O 5
ATOM 2990 N N . GLN A 1 2 ? -10.701 -8.914 -0.116 1.00 0.00 6 GLN A N 5
ATOM 2991 C CA . GLN A 1 2 ? -9.614 -7.963 0.105 1.00 0.00 6 GLN A CA 5
ATOM 2992 C C . GLN A 1 2 ? -9.233 -7.238 -1.186 1.00 0.00 6 GLN A C 5
ATOM 2993 O O . GLN A 1 2 ? -8.213 -6.551 -1.240 1.00 0.00 6 GLN A O 5
ATOM 3007 N N . GLY A 1 3 ? -10.054 -7.391 -2.222 1.00 0.00 7 GLY A N 5
ATOM 3008 C CA . GLY A 1 3 ? -9.775 -6.738 -3.489 1.00 0.00 7 GLY A CA 5
ATOM 3009 C C . GLY A 1 3 ? -8.810 -7.521 -4.362 1.00 0.00 7 GLY A C 5
ATOM 3010 O O . GLY A 1 3 ? -8.618 -7.189 -5.532 1.00 0.00 7 GLY A O 5
ATOM 3014 N N . GLU A 1 4 ? -8.201 -8.564 -3.801 1.00 0.00 8 GLU A N 5
ATOM 3015 C CA . GLU A 1 4 ? -7.256 -9.390 -4.541 1.00 0.00 8 GLU A CA 5
ATOM 3016 C C . GLU A 1 4 ? -6.224 -8.530 -5.266 1.00 0.00 8 GLU A C 5
ATOM 3017 O O . GLU A 1 4 ? -5.817 -8.837 -6.386 1.00 0.00 8 GLU A O 5
ATOM 3029 N N . CYS A 1 5 ? -5.808 -7.451 -4.613 1.00 0.00 9 CYS A N 5
ATOM 3030 C CA . CYS A 1 5 ? -4.823 -6.539 -5.186 1.00 0.00 9 CYS A CA 5
ATOM 3031 C C . CYS A 1 5 ? -3.503 -6.604 -4.410 1.00 0.00 9 CYS A C 5
ATOM 3032 O O . CYS A 1 5 ? -3.461 -6.285 -3.222 1.00 0.00 9 CYS A O 5
ATOM 3039 N N . PRO A 1 6 ? -2.403 -7.017 -5.070 1.00 0.00 10 PRO A N 5
ATOM 3040 C CA . PRO A 1 6 ? -1.088 -7.114 -4.424 1.00 0.00 10 PRO A CA 5
ATOM 3041 C C . PRO A 1 6 ? -0.660 -5.791 -3.797 1.00 0.00 10 PRO A C 5
ATOM 3042 O O . PRO A 1 6 ? -1.428 -4.830 -3.779 1.00 0.00 10 PRO A O 5
ATOM 3053 N N . GLU A 1 7 ? 0.570 -5.740 -3.288 1.00 0.00 11 GLU A N 5
ATOM 3054 C CA . GLU A 1 7 ? 1.090 -4.529 -2.666 1.00 0.00 11 GLU A CA 5
ATOM 3055 C C . GLU A 1 7 ? 1.007 -3.355 -3.626 1.00 0.00 11 GLU A C 5
ATOM 3056 O O . GLU A 1 7 ? 0.549 -3.497 -4.760 1.00 0.00 11 GLU A O 5
ATOM 3068 N N . GLY A 1 8 ? 1.437 -2.190 -3.160 1.00 0.00 12 GLY A N 5
ATOM 3069 C CA . GLY A 1 8 ? 1.382 -1.000 -3.987 1.00 0.00 12 GLY A CA 5
ATOM 3070 C C . GLY A 1 8 ? 0.013 -0.827 -4.605 1.00 0.00 12 GLY A C 5
ATOM 3071 O O . GLY A 1 8 ? -0.112 -0.545 -5.797 1.00 0.00 12 GLY A O 5
ATOM 3075 N N . ARG A 1 9 ? -1.017 -1.040 -3.790 1.00 0.00 13 ARG A N 5
ATOM 3076 C CA . ARG A 1 9 ? -2.405 -0.952 -4.238 1.00 0.00 13 ARG A CA 5
ATOM 3077 C C . ARG A 1 9 ? -3.225 0.021 -3.392 1.00 0.00 13 ARG A C 5
ATOM 3078 O O . ARG A 1 9 ? -2.735 0.598 -2.421 1.00 0.00 13 ARG A O 5
ATOM 3099 N N . ALA A 1 10 ? -4.499 0.140 -3.749 1.00 0.00 14 ALA A N 5
ATOM 3100 C CA . ALA A 1 10 ? -5.440 0.976 -3.019 1.00 0.00 14 ALA A CA 5
ATOM 3101 C C . ALA A 1 10 ? -6.827 0.882 -3.642 1.00 0.00 14 ALA A C 5
ATOM 3102 O O . ALA A 1 10 ? -6.963 0.690 -4.849 1.00 0.00 14 ALA A O 5
ATOM 3109 N N . TYR A 1 11 ? -7.854 1.011 -2.810 1.00 0.00 15 TYR A N 5
ATOM 3110 C CA . TYR A 1 11 ? -9.233 0.938 -3.275 1.00 0.00 15 TYR A CA 5
ATOM 3111 C C . TYR A 1 11 ? -9.947 2.261 -3.028 1.00 0.00 15 TYR A C 5
ATOM 3112 O O . TYR A 1 11 ? -9.838 2.844 -1.949 1.00 0.00 15 TYR A O 5
ATOM 3130 N N . SER A 1 12 ? -10.673 2.735 -4.034 1.00 0.00 16 SER A N 5
ATOM 3131 C CA . SER A 1 12 ? -11.398 3.996 -3.918 1.00 0.00 16 SER A CA 5
ATOM 3132 C C . SER A 1 12 ? -12.905 3.758 -3.888 1.00 0.00 16 SER A C 5
ATO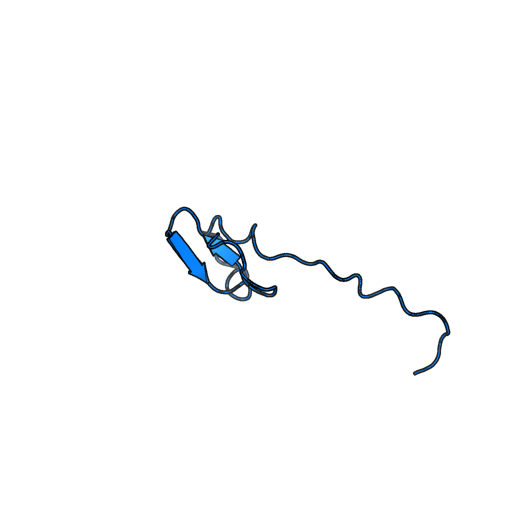M 3133 O O . SER A 1 12 ? -13.492 3.304 -4.871 1.00 0.00 16 SER A O 5
ATOM 3141 N N . GLN A 1 13 ? -13.524 4.066 -2.753 1.00 0.00 17 GLN A N 5
ATOM 3142 C CA . GLN A 1 13 ? -14.961 3.887 -2.594 1.00 0.00 17 GLN A CA 5
ATOM 3143 C C . GLN A 1 13 ? -15.733 4.764 -3.573 1.00 0.00 17 GLN A C 5
ATOM 3144 O O . GLN A 1 13 ? -16.864 4.450 -3.944 1.00 0.00 17 GLN A O 5
ATOM 3158 N N . ASP A 1 14 ? -15.113 5.860 -3.992 1.00 0.00 18 ASP A N 5
ATOM 3159 C CA . ASP A 1 14 ? -15.740 6.777 -4.934 1.00 0.00 18 ASP A CA 5
ATOM 3160 C C . ASP A 1 14 ? -16.010 6.073 -6.258 1.00 0.00 18 ASP A C 5
ATOM 3161 O O . ASP A 1 14 ? -17.149 6.008 -6.719 1.00 0.00 18 ASP A O 5
ATOM 3170 N N . LEU A 1 15 ? -14.952 5.539 -6.858 1.00 0.00 19 LEU A N 5
ATOM 3171 C CA . LEU A 1 15 ? -15.068 4.829 -8.122 1.00 0.00 19 LEU A CA 5
ATOM 3172 C C . LEU A 1 15 ? -15.700 3.457 -7.915 1.00 0.00 19 LEU A C 5
ATOM 3173 O O . LEU A 1 15 ? -16.278 2.882 -8.837 1.00 0.00 19 LEU A O 5
ATOM 3189 N N . GLY A 1 16 ? -15.584 2.941 -6.698 1.00 0.00 20 GLY A N 5
ATOM 3190 C CA . GLY A 1 16 ? -16.146 1.642 -6.383 1.00 0.00 20 GLY A CA 5
ATOM 3191 C C . GLY A 1 16 ? -15.379 0.506 -7.028 1.00 0.00 20 GLY A C 5
ATOM 3192 O O . GLY A 1 16 ? -15.973 -0.378 -7.646 1.00 0.00 20 GLY A O 5
ATOM 3196 N N . LYS A 1 17 ? -14.057 0.524 -6.884 1.00 0.00 21 LYS A N 5
ATOM 3197 C CA . LYS A 1 17 ? -13.217 -0.520 -7.461 1.00 0.00 21 LYS A CA 5
ATOM 3198 C C . LYS A 1 17 ? -11.788 -0.422 -6.940 1.00 0.00 21 LYS A C 5
ATOM 3199 O O . LYS A 1 17 ? -11.386 0.605 -6.391 1.00 0.00 21 LYS A O 5
ATOM 3218 N N . CYS A 1 18 ? -11.023 -1.495 -7.117 1.00 0.00 22 CYS A N 5
ATOM 3219 C CA . CYS A 1 18 ? -9.639 -1.526 -6.664 1.00 0.00 22 CYS A CA 5
ATOM 3220 C C . CYS A 1 18 ? -8.690 -1.083 -7.771 1.00 0.00 22 CYS A C 5
ATOM 3221 O O . CYS A 1 18 ? -8.982 -1.237 -8.957 1.00 0.00 22 CYS A O 5
ATOM 3228 N N . MET A 1 19 ? -7.551 -0.538 -7.368 1.00 0.00 23 MET A N 5
ATOM 3229 C CA . MET A 1 19 ? -6.539 -0.071 -8.309 1.00 0.00 23 MET A CA 5
ATOM 3230 C C . MET A 1 19 ? -5.150 -0.242 -7.703 1.00 0.00 23 MET A C 5
ATOM 3231 O O . MET A 1 19 ? -4.976 -1.001 -6.749 1.00 0.00 23 MET A O 5
ATOM 3245 N N . GLU A 1 20 ? -4.159 0.445 -8.257 1.00 0.00 24 GLU A N 5
ATOM 3246 C CA . GLU A 1 20 ? -2.794 0.330 -7.753 1.00 0.00 24 GLU A CA 5
ATOM 3247 C C . GLU A 1 20 ? -2.293 1.624 -7.132 1.00 0.00 24 GLU A C 5
ATOM 3248 O O . GLU A 1 20 ? -2.544 2.713 -7.643 1.00 0.00 24 GLU A O 5
ATOM 3260 N N . CYS A 1 21 ? -1.534 1.482 -6.057 1.00 0.00 25 CYS A N 5
ATOM 3261 C CA . CYS A 1 21 ? -0.938 2.617 -5.379 1.00 0.00 25 CYS A CA 5
ATOM 3262 C C . CYS A 1 21 ? 0.208 3.157 -6.212 1.00 0.00 25 CYS A C 5
ATOM 3263 O O . CYS A 1 21 ? 0.488 4.355 -6.205 1.00 0.00 25 CYS A O 5
ATOM 3270 N N . SER A 1 22 ? 0.855 2.265 -6.957 1.00 0.00 26 SER A N 5
ATOM 3271 C CA . SER A 1 22 ? 1.949 2.662 -7.824 1.00 0.00 26 SER A CA 5
ATOM 3272 C C . SER A 1 22 ? 1.486 3.785 -8.745 1.00 0.00 26 SER A C 5
ATOM 3273 O O . SER A 1 22 ? 2.293 4.577 -9.232 1.00 0.00 26 SER A O 5
ATOM 3281 N N . VAL A 1 23 ? 0.171 3.855 -8.969 1.00 0.00 27 VAL A N 5
ATOM 3282 C CA . VAL A 1 23 ? -0.394 4.893 -9.821 1.00 0.00 27 VAL A CA 5
ATOM 3283 C C . VAL A 1 23 ? -0.264 6.268 -9.164 1.00 0.00 27 VAL A C 5
ATOM 3284 O O . VAL A 1 23 ? -0.210 7.291 -9.847 1.00 0.00 27 VAL A O 5
ATOM 3297 N N . CYS A 1 24 ? -0.213 6.282 -7.837 1.00 0.00 28 CYS A N 5
ATOM 3298 C CA . CYS A 1 24 ? -0.087 7.529 -7.089 1.00 0.00 28 CYS A CA 5
ATOM 3299 C C . CYS A 1 24 ? 1.276 8.171 -7.333 1.00 0.00 28 CYS A C 5
ATOM 3300 O O . CYS A 1 24 ? 2.041 7.720 -8.185 1.00 0.00 28 CYS A O 5
ATOM 3307 N N . LYS A 1 25 ? 1.573 9.224 -6.580 1.00 0.00 29 LYS A N 5
ATOM 3308 C CA . LYS A 1 25 ? 2.845 9.926 -6.715 1.00 0.00 29 LYS A CA 5
ATOM 3309 C C . LYS A 1 25 ? 3.490 10.151 -5.352 1.00 0.00 29 LYS A C 5
ATOM 3310 O O . LYS A 1 25 ? 4.588 9.663 -5.085 1.00 0.00 29 LYS A O 5
ATOM 3329 N N . ASN A 1 26 ? 2.800 10.892 -4.491 1.00 0.00 30 ASN A N 5
ATOM 3330 C CA . ASN A 1 26 ? 3.305 11.181 -3.153 1.00 0.00 30 ASN A CA 5
ATOM 3331 C C . ASN A 1 26 ? 2.281 11.974 -2.347 1.00 0.00 30 ASN A C 5
ATOM 3332 O O . ASN A 1 26 ? 2.073 11.714 -1.161 1.00 0.00 30 ASN A O 5
ATOM 3343 N N . SER A 1 27 ? 1.644 12.942 -2.997 1.00 0.00 31 SER A N 5
ATOM 3344 C CA . SER A 1 27 ? 0.641 13.774 -2.341 1.00 0.00 31 SER A CA 5
ATOM 3345 C C . SER A 1 27 ? -0.292 14.410 -3.368 1.00 0.00 31 SER A C 5
ATOM 3346 O O . SER A 1 27 ? 0.133 15.227 -4.184 1.00 0.00 31 SER A O 5
ATOM 3354 N N . GLU A 1 28 ? -1.564 14.029 -3.319 1.00 0.00 32 GLU A N 5
ATOM 3355 C CA . GLU A 1 28 ? -2.557 14.562 -4.244 1.00 0.00 32 GLU A CA 5
ATOM 3356 C C . GLU A 1 28 ? -3.971 14.299 -3.737 1.00 0.00 32 GLU A C 5
ATOM 3357 O O . GLU A 1 28 ? -4.159 13.735 -2.659 1.00 0.00 32 GLU A O 5
ATOM 3369 N N . LYS A 1 29 ? -4.963 14.713 -4.520 1.00 0.00 33 LYS A N 5
ATOM 3370 C CA . LYS A 1 29 ? -6.359 14.523 -4.148 1.00 0.00 33 LYS A CA 5
ATOM 3371 C C . LYS A 1 29 ? -6.819 13.104 -4.474 1.00 0.00 33 LYS A C 5
ATOM 3372 O O . LYS A 1 29 ? -7.636 12.895 -5.371 1.00 0.00 33 LYS A O 5
ATOM 3391 N N . SER A 1 30 ? -6.286 12.134 -3.739 1.00 0.00 34 SER A N 5
ATOM 3392 C CA . SER A 1 30 ? -6.638 10.733 -3.946 1.00 0.00 34 SER A CA 5
ATOM 3393 C C . SER A 1 30 ? -7.278 10.143 -2.696 1.00 0.00 34 SER A C 5
ATOM 3394 O O . SER A 1 30 ? -6.629 9.999 -1.660 1.00 0.00 34 SER A O 5
ATOM 3402 N N . ASP A 1 31 ? -8.555 9.794 -2.805 1.00 0.00 35 ASP A N 5
ATOM 3403 C CA . ASP A 1 31 ? -9.286 9.207 -1.688 1.00 0.00 35 ASP A CA 5
ATOM 3404 C C . ASP A 1 31 ? -8.960 7.722 -1.546 1.00 0.00 35 ASP A C 5
ATOM 3405 O O . ASP A 1 31 ? -9.368 7.075 -0.582 1.00 0.00 35 ASP A O 5
ATOM 3414 N N . PHE A 1 32 ? -8.230 7.187 -2.520 1.00 0.00 36 PHE A N 5
ATOM 3415 C CA . PHE A 1 32 ? -7.850 5.783 -2.517 1.00 0.00 36 PHE A CA 5
ATOM 3416 C C . PHE A 1 32 ? -6.403 5.607 -2.103 1.00 0.00 36 PHE A C 5
ATOM 3417 O O . PHE A 1 32 ? -6.022 4.556 -1.589 1.00 0.00 36 PHE A O 5
ATOM 3434 N N . CYS A 1 33 ? -5.605 6.646 -2.275 1.00 0.00 37 CYS A N 5
ATOM 3435 C CA . CYS A 1 33 ? -4.216 6.583 -1.862 1.00 0.00 37 CYS A CA 5
ATOM 3436 C C . CYS A 1 33 ? -4.132 6.457 -0.346 1.00 0.00 37 CYS A C 5
ATOM 3437 O O . CYS A 1 33 ? -3.042 6.406 0.223 1.00 0.00 37 CYS A O 5
ATOM 3444 N N . GLN A 1 34 ? -5.294 6.379 0.301 1.00 0.00 38 GLN A N 5
ATOM 3445 C CA . GLN A 1 34 ? -5.353 6.225 1.743 1.00 0.00 38 GLN A CA 5
ATOM 3446 C C . GLN A 1 34 ? -5.358 4.746 2.093 1.00 0.00 38 GLN A C 5
ATOM 3447 O O . GLN A 1 34 ? -5.135 4.363 3.243 1.00 0.00 38 GLN A O 5
ATOM 3461 N N . ASN A 1 35 ? -5.614 3.914 1.084 1.00 0.00 39 ASN A N 5
ATOM 3462 C CA . ASN A 1 35 ? -5.647 2.469 1.280 1.00 0.00 39 ASN A CA 5
ATOM 3463 C C . ASN A 1 35 ? -4.236 1.902 1.384 1.00 0.00 39 ASN A C 5
ATOM 3464 O O . ASN A 1 35 ? -3.978 0.990 2.170 1.00 0.00 39 ASN A O 5
ATOM 3475 N N . CYS A 1 36 ? -3.334 2.460 0.586 1.00 0.00 40 CYS A N 5
ATOM 3476 C CA . CYS A 1 36 ? -1.928 2.045 0.560 1.00 0.00 40 CYS A CA 5
ATOM 3477 C C . CYS A 1 36 ? -1.430 1.620 1.945 1.00 0.00 40 CYS A C 5
ATOM 3478 O O . CYS A 1 36 ? -0.945 0.502 2.118 1.00 0.00 40 CYS A O 5
ATOM 3485 N N . PRO A 1 37 ? -1.539 2.508 2.952 1.00 0.00 41 PRO A N 5
ATOM 3486 C CA . PRO A 1 37 ? -1.090 2.206 4.316 1.00 0.00 41 PRO A CA 5
ATOM 3487 C C . PRO A 1 37 ? -1.996 1.198 5.014 1.00 0.00 41 PRO A C 5
ATOM 3488 O O . PRO A 1 37 ? -3.188 1.110 4.720 1.00 0.00 41 PRO A O 5
ATOM 3499 N N . SER A 1 38 ? -1.422 0.441 5.944 1.00 0.00 42 SER A N 5
ATOM 3500 C CA . SER A 1 38 ? -2.179 -0.561 6.686 1.00 0.00 42 SER A CA 5
ATOM 3501 C C . SER A 1 38 ? -2.278 -0.183 8.161 1.00 0.00 42 SER A C 5
ATOM 3502 O O . SER A 1 38 ? -1.469 -0.618 8.980 1.00 0.00 42 SER A O 5
ATOM 3510 N N . LYS A 1 39 ? -3.275 0.631 8.491 1.00 0.00 43 LYS A N 5
ATOM 3511 C CA . LYS A 1 39 ? -3.483 1.071 9.866 1.00 0.00 43 LYS A CA 5
ATOM 3512 C C . LYS A 1 39 ? -3.877 -0.097 10.766 1.00 0.00 43 LYS A C 5
ATOM 3513 O O . LYS A 1 39 ? -3.725 -0.032 11.985 1.00 0.00 43 LYS A O 5
ATOM 3532 N N . THR A 1 40 ? -4.387 -1.164 10.156 1.00 0.00 44 THR A N 5
ATOM 3533 C CA . THR A 1 40 ? -4.806 -2.348 10.900 1.00 0.00 44 THR A CA 5
ATOM 3534 C C . THR A 1 40 ? -5.782 -1.979 12.014 1.00 0.00 44 THR A C 5
ATOM 3535 O O . THR A 1 40 ? -5.440 -2.022 13.195 1.00 0.00 44 THR A O 5
ATOM 3546 N N . GLU A 1 41 ? -7.000 -1.615 11.628 1.00 0.00 45 GLU A N 5
ATOM 3547 C CA . GLU A 1 41 ? -8.027 -1.238 12.592 1.00 0.00 45 GLU A CA 5
ATOM 3548 C C . GLU A 1 41 ? -9.402 -1.715 12.136 1.00 0.00 45 GLU A C 5
ATOM 3549 O O . GLU A 1 41 ? -9.679 -1.789 10.940 1.00 0.00 45 GLU A O 5
ATOM 3561 N N . GLN A 1 42 ? -10.261 -2.037 13.099 1.00 0.00 46 GLN A N 5
ATOM 3562 C CA . GLN A 1 42 ? -11.609 -2.506 12.799 1.00 0.00 46 GLN A CA 5
ATOM 3563 C C . GLN A 1 42 ? -12.366 -1.486 11.947 1.00 0.00 46 GLN A C 5
ATOM 3564 O O . GLN A 1 42 ? -12.748 -0.423 12.437 1.00 0.00 46 GLN A O 5
ATOM 3578 N N . PRO A 1 43 ? -12.592 -1.794 10.657 1.00 0.00 47 PRO A N 5
ATOM 3579 C CA . PRO A 1 43 ? -13.307 -0.892 9.745 1.00 0.00 47 PRO A CA 5
ATOM 3580 C C . PRO A 1 43 ? -14.712 -0.567 10.240 1.00 0.00 47 PRO A C 5
ATOM 3581 O O . PRO A 1 43 ? -15.571 -1.445 10.323 1.00 0.00 47 PRO A O 5
ATOM 3592 N N . ASP A 1 44 ? -14.940 0.701 10.567 1.00 0.00 48 ASP A N 5
ATOM 3593 C CA . ASP A 1 44 ? -16.241 1.143 11.054 1.00 0.00 48 ASP A CA 5
ATOM 3594 C C . ASP A 1 44 ? -16.412 2.647 10.867 1.00 0.00 48 ASP A C 5
ATOM 3595 O O . ASP A 1 44 ? -16.896 3.344 11.760 1.00 0.00 48 ASP A O 5
ATOM 3604 N N . PHE A 1 45 ? -16.010 3.142 9.701 1.00 0.00 49 PHE A N 5
ATOM 3605 C CA . PHE A 1 45 ? -16.118 4.564 9.397 1.00 0.00 49 PHE A CA 5
ATOM 3606 C C . PHE A 1 45 ? -15.307 5.396 10.387 1.00 0.00 49 PHE A C 5
ATOM 3607 O O . PHE A 1 45 ? -15.840 5.877 11.388 1.00 0.00 49 PHE A O 5
ATOM 3624 N N . PRO A 1 46 ? -14.003 5.579 10.119 1.00 0.00 50 PRO A N 5
ATOM 3625 C CA . PRO A 1 46 ? -13.120 6.359 10.993 1.00 0.00 50 PRO A CA 5
ATOM 3626 C C . PRO A 1 46 ? -13.457 7.845 10.979 1.00 0.00 50 PRO A C 5
ATOM 3627 O O . PRO A 1 46 ? -13.494 8.474 9.921 1.00 0.00 50 PRO A O 5
ATOM 3638 N N . TRP A 1 47 ? -13.703 8.402 12.160 1.00 0.00 51 TRP A N 5
ATOM 3639 C CA . TRP A 1 47 ? -14.036 9.817 12.284 1.00 0.00 51 TRP A CA 5
ATOM 3640 C C . TRP A 1 47 ? -13.401 10.417 13.535 1.00 0.00 51 TRP A C 5
ATOM 3641 O O . TRP A 1 47 ? -13.357 9.781 14.587 1.00 0.00 51 TRP A O 5
ATOM 3662 N N . ILE A 1 48 ? -12.912 11.647 13.411 1.00 0.00 52 ILE A N 5
ATOM 3663 C CA . ILE A 1 48 ? -12.280 12.334 14.532 1.00 0.00 52 ILE A CA 5
ATOM 3664 C C . ILE A 1 48 ? -13.324 12.942 15.463 1.00 0.00 52 ILE A C 5
ATOM 3665 O O . ILE A 1 48 ? -13.545 14.154 15.460 1.00 0.00 52 ILE A O 5
ATOM 3681 N N . TRP A 1 49 ? -13.965 12.094 16.259 1.00 0.00 53 TRP A N 5
ATOM 3682 C CA . TRP A 1 49 ? -14.986 12.546 17.196 1.00 0.00 53 TRP A CA 5
ATOM 3683 C C . TRP A 1 49 ? -14.360 12.965 18.523 1.00 0.00 53 TRP A C 5
ATOM 3684 O O . TRP A 1 49 ? -13.232 12.586 18.835 1.00 0.00 53 TRP A O 5
ATOM 3705 N N . VAL A 1 50 ? -15.102 13.749 19.299 1.00 0.00 54 VAL A N 5
ATOM 3706 C CA . VAL A 1 50 ? -14.619 14.220 20.591 1.00 0.00 54 VAL A CA 5
ATOM 3707 C C . VAL A 1 50 ? -15.777 14.479 21.548 1.00 0.00 54 VAL A C 5
ATOM 3708 O O . VAL A 1 50 ? -15.511 14.748 22.739 1.00 0.00 54 VAL A O 5
ATOM 3721 N N . SER A 1 1 ? -16.144 -1.515 4.522 1.00 0.00 5 SER A N 6
ATOM 3722 C CA . SER A 1 1 ? -14.709 -1.564 4.136 1.00 0.00 5 SER A CA 6
ATOM 3723 C C . SER A 1 1 ? -14.264 -2.995 3.848 1.00 0.00 5 SER A C 6
ATOM 3724 O O . SER A 1 1 ? -14.169 -3.821 4.757 1.00 0.00 5 SER A O 6
ATOM 3734 N N . GLN A 1 2 ? -13.994 -3.280 2.579 1.00 0.00 6 GLN A N 6
ATOM 3735 C CA . GLN A 1 2 ? -13.558 -4.611 2.172 1.00 0.00 6 GLN A CA 6
ATOM 3736 C C . GLN A 1 2 ? -12.035 -4.705 2.160 1.00 0.00 6 GLN A C 6
ATOM 3737 O O . GLN A 1 2 ? -11.344 -3.707 1.957 1.00 0.00 6 GLN A O 6
ATOM 3751 N N . GLY A 1 3 ? -11.520 -5.910 2.382 1.00 0.00 7 GLY A N 6
ATOM 3752 C CA . GLY A 1 3 ? -10.082 -6.111 2.394 1.00 0.00 7 GLY A CA 6
ATOM 3753 C C . GLY A 1 3 ? -9.628 -7.126 1.364 1.00 0.00 7 GLY A C 6
ATOM 3754 O O . GLY A 1 3 ? -9.032 -8.147 1.709 1.00 0.00 7 GLY A O 6
ATOM 3758 N N . GLU A 1 4 ? -9.912 -6.847 0.096 1.00 0.00 8 GLU A N 6
ATOM 3759 C CA . GLU A 1 4 ? -9.528 -7.744 -0.990 1.00 0.00 8 GLU A CA 6
ATOM 3760 C C . GLU A 1 4 ? -8.520 -7.072 -1.917 1.00 0.00 8 GLU A C 6
ATOM 3761 O O . GLU A 1 4 ? -8.576 -7.236 -3.135 1.00 0.00 8 GLU A O 6
ATOM 3773 N N . CYS A 1 5 ? -7.599 -6.316 -1.329 1.00 0.00 9 CYS A N 6
ATOM 3774 C CA . CYS A 1 5 ? -6.576 -5.619 -2.099 1.00 0.00 9 CYS A CA 6
ATOM 3775 C C . CYS A 1 5 ? -5.307 -5.431 -1.267 1.00 0.00 9 CYS A C 6
ATOM 3776 O O . CYS A 1 5 ? -5.234 -4.530 -0.431 1.00 0.00 9 CYS A O 6
ATOM 3783 N N . PRO A 1 6 ? -4.286 -6.282 -1.482 1.00 0.00 10 PRO A N 6
ATOM 3784 C CA . PRO A 1 6 ? -3.020 -6.199 -0.740 1.00 0.00 10 PRO A CA 6
ATOM 3785 C C . PRO A 1 6 ? -2.276 -4.895 -1.007 1.00 0.00 10 PRO A C 6
ATOM 3786 O O . PRO A 1 6 ? -2.843 -3.943 -1.543 1.00 0.00 10 PRO A O 6
ATOM 3797 N N . GLU A 1 7 ? -1.002 -4.856 -0.625 1.00 0.00 11 GLU A N 6
ATOM 3798 C CA . GLU A 1 7 ? -0.181 -3.670 -0.818 1.00 0.00 11 GLU A CA 6
ATOM 3799 C C . GLU A 1 7 ? 0.090 -3.429 -2.299 1.00 0.00 11 GLU A C 6
ATOM 3800 O O . GLU A 1 7 ? -0.364 -4.186 -3.157 1.00 0.00 11 GLU A O 6
ATOM 3812 N N . GLY A 1 8 ? 0.834 -2.368 -2.586 1.00 0.00 12 GLY A N 6
ATOM 3813 C CA . GLY A 1 8 ? 1.159 -2.035 -3.962 1.00 0.00 12 GLY A CA 6
ATOM 3814 C C . GLY A 1 8 ? -0.035 -1.514 -4.744 1.00 0.00 12 GLY A C 6
ATOM 3815 O O . GLY A 1 8 ? 0.051 -1.315 -5.956 1.00 0.00 12 GLY A O 6
ATOM 3819 N N . ARG A 1 9 ? -1.155 -1.306 -4.057 1.00 0.00 13 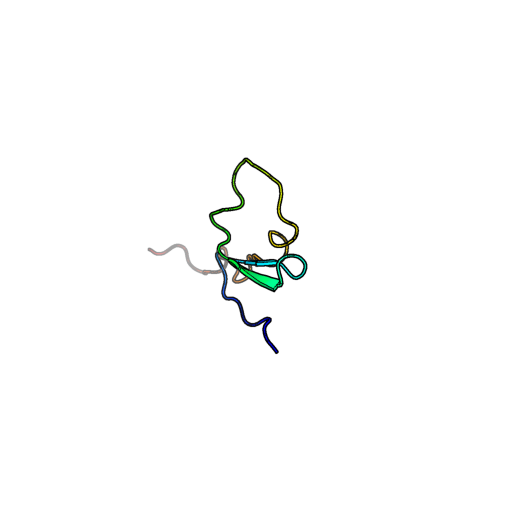ARG A N 6
ATOM 3820 C CA . ARG A 1 9 ? -2.369 -0.825 -4.693 1.00 0.00 13 ARG A CA 6
ATOM 3821 C C . ARG A 1 9 ? -3.298 -0.155 -3.689 1.00 0.00 13 ARG A C 6
ATOM 3822 O O . ARG A 1 9 ? -2.927 0.080 -2.544 1.00 0.00 13 ARG A O 6
ATOM 3843 N N . ALA A 1 10 ? -4.516 0.135 -4.129 1.00 0.00 14 ALA A N 6
ATOM 3844 C CA . ALA A 1 10 ? -5.503 0.756 -3.263 1.00 0.00 14 ALA A CA 6
ATOM 3845 C C . ALA A 1 10 ? -6.916 0.615 -3.823 1.00 0.00 14 ALA A C 6
ATOM 3846 O O . ALA A 1 10 ? -7.104 0.343 -5.009 1.00 0.00 14 ALA A O 6
ATOM 3853 N N . TYR A 1 11 ? -7.909 0.814 -2.957 1.00 0.00 15 TYR A N 6
ATOM 3854 C CA . TYR A 1 11 ? -9.311 0.724 -3.353 1.00 0.00 15 TYR A CA 6
ATOM 3855 C C . TYR A 1 11 ? -10.032 2.036 -3.064 1.00 0.00 15 TYR A C 6
ATOM 3856 O O . TYR A 1 11 ? -10.094 2.478 -1.917 1.00 0.00 15 TYR A O 6
ATOM 3874 N N . SER A 1 12 ? -10.572 2.660 -4.106 1.00 0.00 16 SER A N 6
ATOM 3875 C CA . SER A 1 12 ? -11.281 3.923 -3.948 1.00 0.00 16 SER A CA 6
ATOM 3876 C C . SER A 1 12 ? -12.780 3.690 -3.826 1.00 0.00 16 SER A C 6
ATOM 3877 O O . SER A 1 12 ? -13.463 3.417 -4.814 1.00 0.00 16 SER A O 6
ATOM 3885 N N . GLN A 1 13 ? -13.283 3.801 -2.604 1.00 0.00 17 GLN A N 6
ATOM 3886 C CA . GLN A 1 13 ? -14.699 3.605 -2.339 1.00 0.00 17 GLN A CA 6
ATOM 3887 C C . GLN A 1 13 ? -15.545 4.582 -3.147 1.00 0.00 17 GLN A C 6
ATOM 3888 O O . GLN A 1 13 ? -16.710 4.315 -3.442 1.00 0.00 17 GLN A O 6
ATOM 3902 N N . ASP A 1 14 ? -14.948 5.712 -3.510 1.00 0.00 18 ASP A N 6
ATOM 3903 C CA . ASP A 1 14 ? -15.644 6.724 -4.293 1.00 0.00 18 ASP A CA 6
ATOM 3904 C C . ASP A 1 14 ? -15.998 6.179 -5.674 1.00 0.00 18 ASP A C 6
ATOM 3905 O O . ASP A 1 14 ? -17.164 6.163 -6.065 1.00 0.00 18 ASP A O 6
ATOM 3914 N N . LEU A 1 15 ? -14.981 5.730 -6.403 1.00 0.00 19 LEU A N 6
ATOM 3915 C CA . LEU A 1 15 ? -15.180 5.179 -7.735 1.00 0.00 19 LEU A CA 6
ATOM 3916 C C . LEU A 1 15 ? -15.783 3.781 -7.660 1.00 0.00 19 LEU A C 6
ATOM 3917 O O . LEU A 1 15 ? -16.466 3.336 -8.581 1.00 0.00 19 LEU A O 6
ATOM 3933 N N . GLY A 1 16 ? -15.520 3.095 -6.555 1.00 0.00 20 GLY A N 6
ATOM 3934 C CA . GLY A 1 16 ? -16.039 1.754 -6.371 1.00 0.00 20 GLY A CA 6
ATOM 3935 C C . GLY A 1 16 ? -15.220 0.711 -7.105 1.00 0.00 20 GLY A C 6
ATOM 3936 O O . GLY A 1 16 ? -15.774 -0.164 -7.772 1.00 0.00 20 GLY A O 6
ATOM 3940 N N . LYS A 1 17 ? -13.899 0.799 -6.983 1.00 0.00 21 LYS A N 6
ATOM 3941 C CA . LYS A 1 17 ? -13.007 -0.147 -7.641 1.00 0.00 21 LYS A CA 6
ATOM 3942 C C . LYS A 1 17 ? -11.602 -0.066 -7.056 1.00 0.00 21 LYS A C 6
ATOM 3943 O O . LYS A 1 17 ? -11.275 0.874 -6.332 1.00 0.00 21 LYS A O 6
ATOM 3962 N N . CYS A 1 18 ? -10.776 -1.057 -7.372 1.00 0.00 22 CYS A N 6
ATOM 3963 C CA . CYS A 1 18 ? -9.408 -1.091 -6.872 1.00 0.00 22 CYS A CA 6
ATOM 3964 C C . CYS A 1 18 ? -8.410 -0.752 -7.971 1.00 0.00 22 CYS A C 6
ATOM 3965 O O . CYS A 1 18 ? -8.533 -1.213 -9.106 1.00 0.00 22 CYS A O 6
ATOM 3972 N N . MET A 1 19 ? -7.417 0.049 -7.615 1.00 0.00 23 MET A N 6
ATOM 3973 C CA . MET A 1 19 ? -6.381 0.455 -8.544 1.00 0.00 23 MET A CA 6
ATOM 3974 C C . MET A 1 19 ? -5.017 0.258 -7.878 1.00 0.00 23 MET A C 6
ATOM 3975 O O . MET A 1 19 ? -4.941 0.082 -6.665 1.00 0.00 23 MET A O 6
ATOM 3989 N N . GLU A 1 20 ? -3.949 0.262 -8.667 1.00 0.00 24 GLU A N 6
ATOM 3990 C CA . GLU A 1 20 ? -2.614 0.054 -8.123 1.00 0.00 24 GLU A CA 6
ATOM 3991 C C . GLU A 1 20 ? -2.108 1.254 -7.343 1.00 0.00 24 GLU A C 6
ATOM 3992 O O . GLU A 1 20 ? -2.602 2.374 -7.483 1.00 0.00 24 GLU A O 6
ATOM 4004 N N . CYS A 1 21 ? -1.098 0.989 -6.528 1.00 0.00 25 CYS A N 6
ATOM 4005 C CA . CYS A 1 21 ? -0.467 2.015 -5.707 1.00 0.00 25 CYS A CA 6
ATOM 4006 C C . CYS A 1 21 ? 0.604 2.735 -6.505 1.00 0.00 25 CYS A C 6
ATOM 4007 O O . CYS A 1 21 ? 0.860 3.920 -6.293 1.00 0.00 25 CYS A O 6
ATOM 4014 N N . SER A 1 22 ? 1.208 2.022 -7.451 1.00 0.00 26 SER A N 6
ATOM 4015 C CA . SER A 1 22 ? 2.225 2.612 -8.304 1.00 0.00 26 SER A CA 6
ATOM 4016 C C . SER A 1 22 ? 1.662 3.860 -8.974 1.00 0.00 26 SER A C 6
ATOM 4017 O O . SER A 1 22 ? 2.406 4.756 -9.374 1.00 0.00 26 SER A O 6
ATOM 4025 N N . VAL A 1 23 ? 0.333 3.913 -9.080 1.00 0.00 27 VAL A N 6
ATOM 4026 C CA . VAL A 1 23 ? -0.339 5.053 -9.685 1.00 0.00 27 VAL A CA 6
ATOM 4027 C C . VAL A 1 23 ? -0.337 6.253 -8.738 1.00 0.00 27 VAL A C 6
ATOM 4028 O O . VAL A 1 23 ? -0.467 7.398 -9.171 1.00 0.00 27 VAL A O 6
ATOM 4041 N N . CYS A 1 24 ? -0.190 5.981 -7.445 1.00 0.00 28 CYS A N 6
ATOM 4042 C CA . CYS A 1 24 ? -0.172 7.035 -6.435 1.00 0.00 28 CYS A CA 6
ATOM 4043 C C . CYS A 1 24 ? 0.906 8.068 -6.744 1.00 0.00 28 CYS A C 6
ATOM 4044 O O . CYS A 1 24 ? 1.802 7.824 -7.553 1.00 0.00 28 CYS A O 6
ATOM 4051 N N . LYS A 1 25 ? 0.814 9.226 -6.095 1.00 0.00 29 LYS A N 6
ATOM 4052 C CA . LYS A 1 25 ? 1.782 10.297 -6.302 1.00 0.00 29 LYS A CA 6
ATOM 4053 C C . LYS A 1 25 ? 1.771 10.768 -7.752 1.00 0.00 29 LYS A C 6
ATOM 4054 O O . LYS A 1 25 ? 2.571 10.312 -8.569 1.00 0.00 29 LYS A O 6
ATOM 4073 N N . ASN A 1 26 ? 0.859 11.683 -8.065 1.00 0.00 30 ASN A N 6
ATOM 4074 C CA . ASN A 1 26 ? 0.744 12.216 -9.417 1.00 0.00 30 ASN A CA 6
ATOM 4075 C C . ASN A 1 26 ? 0.612 13.736 -9.393 1.00 0.00 30 ASN A C 6
ATOM 4076 O O . ASN A 1 26 ? 1.377 14.446 -10.044 1.00 0.00 30 ASN A O 6
ATOM 4087 N N . SER A 1 27 ? -0.365 14.227 -8.637 1.00 0.00 31 SER A N 6
ATOM 4088 C CA . SER A 1 27 ? -0.599 15.663 -8.528 1.00 0.00 31 SER A CA 6
ATOM 4089 C C . SER A 1 27 ? -1.708 15.957 -7.523 1.00 0.00 31 SER A C 6
ATOM 4090 O O . SER A 1 27 ? -1.564 16.822 -6.660 1.00 0.00 31 SER A O 6
ATOM 4098 N N . GLU A 1 28 ? -2.814 15.231 -7.644 1.00 0.00 32 GLU A N 6
ATOM 4099 C CA . GLU A 1 28 ? -3.949 15.413 -6.746 1.00 0.00 32 GLU A CA 6
ATOM 4100 C C . GLU A 1 28 ? -3.814 14.529 -5.511 1.00 0.00 32 GLU A C 6
ATOM 4101 O O . GLU A 1 28 ? -2.808 13.839 -5.336 1.00 0.00 32 GLU A O 6
ATOM 4113 N N . LYS A 1 29 ? -4.831 14.555 -4.656 1.00 0.00 33 LYS A N 6
ATOM 4114 C CA . LYS A 1 29 ? -4.824 13.757 -3.436 1.00 0.00 33 LYS A CA 6
ATOM 4115 C C . LYS A 1 29 ? -5.804 12.593 -3.543 1.00 0.00 33 LYS A C 6
ATOM 4116 O O . LYS A 1 29 ? -6.982 12.727 -3.211 1.00 0.00 33 LYS A O 6
ATOM 4135 N N . SER A 1 30 ? -5.310 11.448 -4.006 1.00 0.00 34 SER A N 6
ATOM 4136 C CA . SER A 1 30 ? -6.142 10.261 -4.154 1.00 0.00 34 SER A CA 6
ATOM 4137 C C . SER A 1 30 ? -6.733 9.842 -2.813 1.00 0.00 34 SER A C 6
ATOM 4138 O O . SER A 1 30 ? -6.036 9.810 -1.798 1.00 0.00 34 SER A O 6
ATOM 4146 N N . ASP A 1 31 ? -8.023 9.525 -2.814 1.00 0.00 35 ASP A N 6
ATOM 4147 C CA . ASP A 1 31 ? -8.709 9.110 -1.595 1.00 0.00 35 ASP A CA 6
ATOM 4148 C C . ASP A 1 31 ? -8.433 7.643 -1.273 1.00 0.00 35 ASP A C 6
ATOM 4149 O O . ASP A 1 31 ? -8.692 7.187 -0.159 1.00 0.00 35 ASP A O 6
ATOM 4158 N N . PHE A 1 32 ? -7.923 6.902 -2.254 1.00 0.00 36 PHE A N 6
ATOM 4159 C CA . PHE A 1 32 ? -7.635 5.486 -2.064 1.00 0.00 36 PHE A CA 6
ATOM 4160 C C . PHE A 1 32 ? -6.168 5.232 -1.763 1.00 0.00 36 PHE A C 6
ATOM 4161 O O . PHE A 1 32 ? -5.804 4.144 -1.319 1.00 0.00 36 PHE A O 6
ATOM 4178 N N . CYS A 1 33 ? -5.325 6.234 -1.963 1.00 0.00 37 CYS A N 6
ATOM 4179 C CA . CYS A 1 33 ? -3.912 6.074 -1.671 1.00 0.00 37 CYS A CA 6
ATOM 4180 C C . CYS A 1 33 ? -3.697 5.768 -0.192 1.00 0.00 37 CYS A C 6
ATOM 4181 O O . CYS A 1 33 ? -2.565 5.564 0.249 1.00 0.00 37 CYS A O 6
ATOM 4188 N N . GLN A 1 34 ? -4.790 5.706 0.567 1.00 0.00 38 GLN A N 6
ATOM 4189 C CA . GLN A 1 34 ? -4.710 5.390 1.979 1.00 0.00 38 GLN A CA 6
ATOM 4190 C C . GLN A 1 34 ? -4.857 3.889 2.175 1.00 0.00 38 GLN A C 6
ATOM 4191 O O . GLN A 1 34 ? -4.581 3.359 3.250 1.00 0.00 38 GLN A O 6
ATOM 4205 N N . ASN A 1 35 ? -5.280 3.206 1.114 1.00 0.00 39 ASN A N 6
ATOM 4206 C CA . ASN A 1 35 ? -5.447 1.761 1.163 1.00 0.00 39 ASN A CA 6
ATOM 4207 C C . ASN A 1 35 ? -4.096 1.080 1.004 1.00 0.00 39 ASN A C 6
ATOM 4208 O O . ASN A 1 35 ? -3.781 0.112 1.696 1.00 0.00 39 ASN A O 6
ATOM 4219 N N . CYS A 1 36 ? -3.300 1.619 0.093 1.00 0.00 40 CYS A N 6
ATOM 4220 C CA . CYS A 1 36 ? -1.959 1.115 -0.184 1.00 0.00 40 CYS A CA 6
ATOM 4221 C C . CYS A 1 36 ? -1.204 0.796 1.110 1.00 0.00 40 CYS A C 6
ATOM 4222 O O . CYS A 1 36 ? -0.754 -0.334 1.304 1.00 0.00 40 CYS A O 6
ATOM 4229 N N . PRO A 1 37 ? -1.058 1.777 2.022 1.00 0.00 41 PRO A N 6
ATOM 4230 C CA . PRO A 1 37 ? -0.360 1.560 3.294 1.00 0.00 41 PRO A CA 6
ATOM 4231 C C . PRO A 1 37 ? -1.076 0.531 4.172 1.00 0.00 41 PRO A C 6
ATOM 4232 O O . PRO A 1 37 ? -0.713 -0.645 4.181 1.00 0.00 41 PRO A O 6
ATOM 4243 N N . SER A 1 38 ? -2.100 0.976 4.904 1.00 0.00 42 SER A N 6
ATOM 4244 C CA . SER A 1 38 ? -2.869 0.092 5.778 1.00 0.00 42 SER A CA 6
ATOM 4245 C C . SER A 1 38 ? -1.954 -0.786 6.629 1.00 0.00 42 SER A C 6
ATOM 4246 O O . SER A 1 38 ? -0.738 -0.597 6.649 1.00 0.00 42 SER A O 6
ATOM 4254 N N . LYS A 1 39 ? -2.551 -1.745 7.330 1.00 0.00 43 LYS A N 6
ATOM 4255 C CA . LYS A 1 39 ? -1.793 -2.653 8.180 1.00 0.00 43 LYS A CA 6
ATOM 4256 C C . LYS A 1 39 ? -1.135 -3.749 7.348 1.00 0.00 43 LYS A C 6
ATOM 4257 O O . LYS A 1 39 ? -1.739 -4.280 6.415 1.00 0.00 43 LYS A O 6
ATOM 4276 N N . THR A 1 40 ? 0.105 -4.081 7.690 1.00 0.00 44 THR A N 6
ATOM 4277 C CA . THR A 1 40 ? 0.843 -5.114 6.971 1.00 0.00 44 THR A CA 6
ATOM 4278 C C . THR A 1 40 ? 0.092 -6.442 6.999 1.00 0.00 44 THR A C 6
ATOM 4279 O O . THR A 1 40 ? -0.479 -6.823 8.021 1.00 0.00 44 THR A O 6
ATOM 4290 N N . GLU A 1 41 ? 0.095 -7.140 5.869 1.00 0.00 45 GLU A N 6
ATOM 4291 C CA . GLU A 1 41 ? -0.586 -8.425 5.764 1.00 0.00 45 GLU A CA 6
ATOM 4292 C C . GLU A 1 41 ? 0.395 -9.577 5.951 1.00 0.00 45 GLU A C 6
ATOM 4293 O O . GLU A 1 41 ? 0.398 -10.537 5.180 1.00 0.00 45 GLU A O 6
ATOM 4305 N N . GLN A 1 42 ? 1.230 -9.473 6.981 1.00 0.00 46 GLN A N 6
ATOM 4306 C CA . GLN A 1 42 ? 2.219 -10.499 7.276 1.00 0.00 46 GLN A CA 6
ATOM 4307 C C . GLN A 1 42 ? 1.855 -11.256 8.555 1.00 0.00 46 GLN A C 6
ATOM 4308 O O . GLN A 1 42 ? 2.197 -10.827 9.656 1.00 0.00 46 GLN A O 6
ATOM 4322 N N . PRO A 1 43 ? 1.150 -12.395 8.425 1.00 0.00 47 PRO A N 6
ATOM 4323 C CA . PRO A 1 43 ? 0.738 -13.206 9.577 1.00 0.00 47 PRO A CA 6
ATOM 4324 C C . PRO A 1 43 ? 1.920 -13.620 10.447 1.00 0.00 47 PRO A C 6
ATOM 4325 O O . PRO A 1 43 ? 2.471 -14.709 10.284 1.00 0.00 47 PRO A O 6
ATOM 4336 N N . ASP A 1 44 ? 2.303 -12.748 11.374 1.00 0.00 48 ASP A N 6
ATOM 4337 C CA . ASP A 1 44 ? 3.418 -13.024 12.273 1.00 0.00 48 ASP A CA 6
ATOM 4338 C C . ASP A 1 44 ? 4.682 -13.371 11.488 1.00 0.00 48 ASP A C 6
ATOM 4339 O O . ASP A 1 44 ? 5.436 -14.266 11.870 1.00 0.00 48 ASP A O 6
ATOM 4348 N N . PHE A 1 45 ? 4.905 -12.657 10.391 1.00 0.00 49 PHE A N 6
ATOM 4349 C CA . PHE A 1 45 ? 6.076 -12.889 9.553 1.00 0.00 49 PHE A CA 6
ATOM 4350 C C . PHE A 1 45 ? 6.059 -14.301 8.970 1.00 0.00 49 PHE A C 6
ATOM 4351 O O . PHE A 1 45 ? 6.503 -15.251 9.615 1.00 0.00 49 PHE A O 6
ATOM 4368 N N . PRO A 1 46 ? 5.542 -14.460 7.738 1.00 0.00 50 PRO A N 6
ATOM 4369 C CA . PRO A 1 46 ? 5.471 -15.767 7.077 1.00 0.00 50 PRO A CA 6
ATOM 4370 C C . PRO A 1 46 ? 6.850 -16.300 6.704 1.00 0.00 50 PRO A C 6
ATOM 4371 O O . PRO A 1 46 ? 7.643 -15.607 6.066 1.00 0.00 50 PRO A O 6
ATOM 4382 N N . TRP A 1 47 ? 7.130 -17.536 7.105 1.00 0.00 51 TRP A N 6
ATOM 4383 C CA . TRP A 1 47 ? 8.415 -18.162 6.812 1.00 0.00 51 TRP A CA 6
ATOM 4384 C C . TRP A 1 47 ? 8.247 -19.660 6.575 1.00 0.00 51 TRP A C 6
ATOM 4385 O O . TRP A 1 47 ? 7.285 -20.269 7.043 1.00 0.00 51 TRP A O 6
ATOM 4406 N N . ILE A 1 48 ? 9.191 -20.247 5.846 1.00 0.00 52 ILE A N 6
ATOM 4407 C CA . ILE A 1 48 ? 9.147 -21.674 5.549 1.00 0.00 52 ILE A CA 6
ATOM 4408 C C . ILE A 1 48 ? 10.222 -22.429 6.323 1.00 0.00 52 ILE A C 6
ATOM 4409 O O . ILE A 1 48 ? 11.415 -22.171 6.160 1.00 0.00 52 ILE A O 6
ATOM 4425 N N . TRP A 1 49 ? 9.791 -23.363 7.164 1.00 0.00 53 TRP A N 6
ATOM 4426 C CA . TRP A 1 49 ? 10.716 -24.156 7.965 1.00 0.00 53 TRP A CA 6
ATOM 4427 C C . TRP A 1 49 ? 10.074 -25.474 8.388 1.00 0.00 53 TRP A C 6
ATOM 4428 O O . TRP A 1 49 ? 9.490 -25.573 9.467 1.00 0.00 53 TRP A O 6
ATOM 4449 N N . VAL A 1 50 ? 10.184 -26.482 7.530 1.00 0.00 54 VAL A N 6
ATOM 4450 C CA . VAL A 1 50 ? 9.614 -27.793 7.813 1.00 0.00 54 VAL A CA 6
ATOM 4451 C C . VAL A 1 50 ? 10.624 -28.903 7.544 1.00 0.00 54 VAL A C 6
ATOM 4452 O O . VAL A 1 50 ? 10.543 -29.951 8.216 1.00 0.00 54 VAL A O 6
ATOM 4465 N N . SER A 1 1 ? -14.193 -13.886 -8.817 1.00 0.00 5 SER A N 7
ATOM 4466 C CA . SER A 1 1 ? -13.647 -13.150 -9.988 1.00 0.00 5 SER A CA 7
ATOM 4467 C C . SER A 1 1 ? -13.286 -11.715 -9.618 1.00 0.00 5 SER A C 7
ATOM 4468 O O . SER A 1 1 ? -12.235 -11.208 -10.009 1.00 0.00 5 SER A O 7
ATOM 4478 N N . GLN A 1 2 ? -14.166 -11.066 -8.863 1.00 0.00 6 GLN A N 7
ATOM 4479 C CA . GLN A 1 2 ? -13.942 -9.689 -8.440 1.00 0.00 6 GLN A CA 7
ATOM 4480 C C . GLN A 1 2 ? -12.667 -9.575 -7.609 1.00 0.00 6 GLN A C 7
ATOM 4481 O O . GLN A 1 2 ? -12.661 -9.886 -6.418 1.00 0.00 6 GLN A O 7
ATOM 4495 N N . GLY A 1 3 ? -11.590 -9.127 -8.246 1.00 0.00 7 GLY A N 7
ATOM 4496 C CA . GLY A 1 3 ? -10.325 -8.982 -7.549 1.00 0.00 7 GLY A CA 7
ATOM 4497 C C . GLY A 1 3 ? -9.131 -9.126 -8.472 1.00 0.00 7 GLY A C 7
ATOM 4498 O O . GLY A 1 3 ? -8.418 -10.127 -8.420 1.00 0.00 7 GLY A O 7
ATOM 4502 N N . GLU A 1 4 ? -8.914 -8.123 -9.316 1.00 0.00 8 GLU A N 7
ATOM 4503 C CA . GLU A 1 4 ? -7.797 -8.141 -10.254 1.00 0.00 8 GLU A CA 7
ATOM 4504 C C . GLU A 1 4 ? -6.747 -7.110 -9.859 1.00 0.00 8 GLU A C 7
ATOM 4505 O O . GLU A 1 4 ? -6.134 -6.471 -10.715 1.00 0.00 8 GLU A O 7
ATOM 4517 N N . CYS A 1 5 ? -6.547 -6.955 -8.556 1.00 0.00 9 CYS A N 7
ATOM 4518 C CA . CYS A 1 5 ? -5.574 -6.003 -8.036 1.00 0.00 9 CYS A CA 7
ATOM 4519 C C . CYS A 1 5 ? -4.677 -6.663 -6.985 1.00 0.00 9 CYS A C 7
ATOM 4520 O O . CYS A 1 5 ? -5.096 -6.868 -5.846 1.00 0.00 9 CYS A O 7
ATOM 4527 N N . PRO A 1 6 ? -3.429 -7.012 -7.355 1.00 0.00 10 PRO A N 7
ATOM 4528 C CA . PRO A 1 6 ? -2.481 -7.658 -6.434 1.00 0.00 10 PRO A CA 7
ATOM 4529 C C . PRO A 1 6 ? -2.044 -6.733 -5.302 1.00 0.00 10 PRO A C 7
ATOM 4530 O O . PRO A 1 6 ? -2.531 -5.609 -5.185 1.00 0.00 10 PRO A O 7
ATOM 4541 N N . GLU A 1 7 ? -1.125 -7.213 -4.469 1.00 0.00 11 GLU A N 7
ATOM 4542 C CA . GLU A 1 7 ? -0.624 -6.432 -3.345 1.00 0.00 11 GLU A CA 7
ATOM 4543 C C . GLU A 1 7 ? -0.069 -5.093 -3.811 1.00 0.00 11 GLU A C 7
ATOM 4544 O O . GLU A 1 7 ? -0.118 -4.766 -4.998 1.00 0.00 11 GLU A O 7
ATOM 4556 N N . GLY A 1 8 ? 0.451 -4.319 -2.866 1.00 0.00 12 GLY A N 7
ATOM 4557 C CA . GLY A 1 8 ? 1.002 -3.015 -3.192 1.00 0.00 12 GLY A CA 7
ATOM 4558 C C . GLY A 1 8 ? 0.033 -2.173 -3.995 1.00 0.00 12 GLY A C 7
ATOM 4559 O O . GLY A 1 8 ? 0.427 -1.473 -4.928 1.00 0.00 12 GLY A O 7
ATOM 4563 N N . ARG A 1 9 ? -1.245 -2.257 -3.637 1.00 0.00 13 ARG A N 7
ATOM 4564 C CA . ARG A 1 9 ? -2.287 -1.514 -4.334 1.00 0.00 13 ARG A CA 7
ATOM 4565 C C . ARG A 1 9 ? -3.169 -0.743 -3.355 1.00 0.00 13 ARG A C 7
ATOM 4566 O O . ARG A 1 9 ? -2.899 -0.706 -2.159 1.00 0.00 13 ARG A O 7
ATOM 4587 N N . ALA A 1 10 ? -4.258 -0.177 -3.875 1.00 0.00 14 ALA A N 7
ATOM 4588 C CA . ALA A 1 10 ? -5.215 0.542 -3.058 1.00 0.00 14 ALA A CA 7
ATOM 4589 C C . ALA A 1 10 ? -6.632 0.316 -3.578 1.00 0.00 14 ALA A C 7
ATOM 4590 O O . ALA A 1 10 ? -6.852 -0.500 -4.473 1.00 0.00 14 ALA A O 7
ATOM 4597 N N . TYR A 1 11 ? -7.588 1.042 -3.013 1.00 0.00 15 TYR A N 7
ATOM 4598 C CA . TYR A 1 11 ? -8.982 0.925 -3.416 1.00 0.00 15 TYR A CA 7
ATOM 4599 C C . TYR A 1 11 ? -9.725 2.215 -3.099 1.00 0.00 15 TYR A C 7
ATOM 4600 O O . TYR A 1 11 ? -9.731 2.671 -1.956 1.00 0.00 15 TYR A O 7
ATOM 4618 N N . SER A 1 12 ? -10.339 2.811 -4.115 1.00 0.00 16 SER A N 7
ATOM 4619 C CA . SER A 1 12 ? -11.065 4.057 -3.924 1.00 0.00 16 SER A CA 7
ATOM 4620 C C . SER A 1 12 ? -12.561 3.801 -3.788 1.00 0.00 16 SER A C 7
ATOM 4621 O O . SER A 1 12 ? -13.261 3.612 -4.782 1.00 0.00 16 SER A O 7
ATOM 4629 N N . GLN A 1 13 ? -13.046 3.796 -2.550 1.00 0.00 17 GLN A N 7
ATOM 4630 C CA . GLN A 1 13 ? -14.461 3.559 -2.285 1.00 0.00 17 GLN A CA 7
ATOM 4631 C C . GLN A 1 13 ? -15.332 4.571 -3.021 1.00 0.00 17 GLN A C 7
ATOM 4632 O O . GLN A 1 13 ? -16.498 4.305 -3.312 1.00 0.00 17 GLN A O 7
ATOM 4646 N N . ASP A 1 14 ? -14.758 5.727 -3.324 1.00 0.00 18 ASP A N 7
ATOM 4647 C CA . ASP A 1 14 ? -15.480 6.776 -4.032 1.00 0.00 18 ASP A CA 7
ATOM 4648 C C . ASP A 1 14 ? -15.877 6.298 -5.424 1.00 0.00 18 ASP A C 7
ATOM 4649 O O . ASP A 1 14 ? -17.057 6.287 -5.776 1.00 0.00 18 ASP A O 7
ATOM 4658 N N . LEU A 1 15 ? -14.883 5.897 -6.208 1.00 0.00 19 LEU A N 7
ATOM 4659 C CA . LEU A 1 15 ? -15.121 5.411 -7.557 1.00 0.00 19 LEU A CA 7
ATOM 4660 C C . LEU A 1 15 ? -15.650 3.981 -7.535 1.00 0.00 19 LEU A C 7
ATOM 4661 O O . LEU A 1 15 ? -16.315 3.539 -8.472 1.00 0.00 19 LEU A O 7
ATOM 4677 N N . GLY A 1 16 ? -15.349 3.266 -6.458 1.00 0.00 20 GLY A N 7
ATOM 4678 C CA . GLY A 1 16 ? -15.800 1.893 -6.327 1.00 0.00 20 GLY A CA 7
ATOM 4679 C C . GLY A 1 16 ? -15.024 0.941 -7.215 1.00 0.00 20 GLY A C 7
ATOM 4680 O O . GLY A 1 16 ? -15.614 0.172 -7.974 1.00 0.00 20 GLY A O 7
ATOM 4684 N N . LYS A 1 17 ? -13.699 0.989 -7.121 1.00 0.00 21 LYS A N 7
ATOM 4685 C CA . LYS A 1 17 ? -12.846 0.121 -7.924 1.00 0.00 21 LYS A CA 7
ATOM 4686 C C . LYS A 1 17 ? -11.442 0.042 -7.338 1.00 0.00 21 LYS A C 7
ATOM 4687 O O . LYS A 1 17 ? -10.971 0.986 -6.702 1.00 0.00 21 LYS A O 7
ATOM 4706 N N . CYS A 1 18 ? -10.776 -1.088 -7.553 1.00 0.00 22 CYS A N 7
ATOM 4707 C CA . CYS A 1 18 ? -9.424 -1.281 -7.043 1.00 0.00 22 CYS A CA 7
ATOM 4708 C C . CYS A 1 18 ? -8.385 -0.931 -8.103 1.00 0.00 22 CYS A C 7
ATOM 4709 O O . CYS A 1 18 ? -8.533 -1.278 -9.276 1.00 0.00 22 CYS A O 7
ATOM 4716 N N . MET A 1 19 ? -7.330 -0.249 -7.677 1.00 0.00 23 MET A N 7
ATOM 4717 C CA . MET A 1 19 ? -6.253 0.145 -8.574 1.00 0.00 23 MET A CA 7
ATOM 4718 C C . MET A 1 19 ? -4.911 -0.024 -7.870 1.00 0.00 23 MET A C 7
ATOM 4719 O O . MET A 1 19 ? -4.834 -0.687 -6.836 1.00 0.00 23 MET A O 7
ATOM 4733 N N . GLU A 1 20 ? -3.856 0.560 -8.424 1.00 0.00 24 GLU A N 7
ATOM 4734 C CA . GLU A 1 20 ? -2.531 0.440 -7.824 1.00 0.00 24 GLU A CA 7
ATOM 4735 C C . GLU A 1 20 ? -2.057 1.759 -7.239 1.00 0.00 24 GLU A C 7
ATOM 4736 O O . GLU A 1 20 ? -2.012 2.775 -7.927 1.00 0.00 24 GLU A O 7
ATOM 4748 N N . CYS A 1 21 ? -1.669 1.731 -5.975 1.00 0.00 25 CYS A N 7
ATOM 4749 C CA . CYS A 1 21 ? -1.159 2.926 -5.325 1.00 0.00 25 CYS A CA 7
ATOM 4750 C C . CYS A 1 21 ? 0.051 3.434 -6.085 1.00 0.00 25 CYS A C 7
ATOM 4751 O O . CYS A 1 21 ? 0.339 4.630 -6.095 1.00 0.00 25 CYS A O 7
ATOM 4758 N N . SER A 1 22 ? 0.735 2.517 -6.761 1.00 0.00 26 SER A N 7
ATOM 4759 C CA . SER A 1 22 ? 1.884 2.879 -7.564 1.00 0.00 26 SER A CA 7
ATOM 4760 C C . SER A 1 22 ? 1.458 3.887 -8.624 1.00 0.00 26 SER A C 7
ATOM 4761 O O . SER A 1 22 ? 2.273 4.670 -9.114 1.00 0.00 26 SER A O 7
ATOM 4769 N N . VAL A 1 23 ? 0.164 3.875 -8.966 1.00 0.00 27 VAL A N 7
ATOM 4770 C CA . VAL A 1 23 ? -0.357 4.808 -9.960 1.00 0.00 27 VAL A CA 7
ATOM 4771 C C . VAL A 1 23 ? -0.297 6.244 -9.439 1.00 0.00 27 VAL A C 7
ATOM 4772 O O . VAL A 1 23 ? -0.257 7.196 -10.218 1.00 0.00 27 VAL A O 7
ATOM 4785 N N . CYS A 1 24 ? -0.290 6.392 -8.118 1.00 0.00 28 CYS A N 7
ATOM 4786 C CA . CYS A 1 24 ? -0.234 7.711 -7.497 1.00 0.00 28 CYS A CA 7
ATOM 4787 C C . CYS A 1 24 ? 1.038 8.447 -7.904 1.00 0.00 28 CYS A C 7
ATOM 4788 O O . CYS A 1 24 ? 2.005 7.832 -8.354 1.00 0.00 28 CYS A O 7
ATOM 4795 N N . LYS A 1 25 ? 1.032 9.767 -7.745 1.00 0.00 29 LYS A N 7
ATOM 4796 C CA . LYS A 1 25 ? 2.189 10.583 -8.098 1.00 0.00 29 LYS A CA 7
ATOM 4797 C C . LYS A 1 25 ? 1.975 12.039 -7.699 1.00 0.00 29 LYS A C 7
ATOM 4798 O O . LYS A 1 25 ? 1.042 12.691 -8.167 1.00 0.00 29 LYS A O 7
ATOM 4817 N N . ASN A 1 26 ? 2.849 12.544 -6.832 1.00 0.00 30 ASN A N 7
ATOM 4818 C CA . ASN A 1 26 ? 2.760 13.924 -6.369 1.00 0.00 30 ASN A CA 7
ATOM 4819 C C . ASN A 1 26 ? 1.407 14.200 -5.722 1.00 0.00 30 ASN A C 7
ATOM 4820 O O . ASN A 1 26 ? 0.577 13.300 -5.588 1.00 0.00 30 ASN A O 7
ATOM 4831 N N . SER A 1 27 ? 1.191 15.449 -5.321 1.00 0.00 31 SER A N 7
ATOM 4832 C CA . SER A 1 27 ? -0.061 15.843 -4.687 1.00 0.00 31 SER A CA 7
ATOM 4833 C C . SER A 1 27 ? -1.235 15.670 -5.645 1.00 0.00 31 SER A C 7
ATOM 4834 O O . SER A 1 27 ? -1.430 16.475 -6.555 1.00 0.00 31 SER A O 7
ATOM 4842 N N . GLU A 1 28 ? -2.012 14.614 -5.433 1.00 0.00 32 GLU A N 7
ATOM 4843 C CA . GLU A 1 28 ? -3.167 14.333 -6.277 1.00 0.00 32 GLU A CA 7
ATOM 4844 C C . GLU A 1 28 ? -4.412 14.088 -5.431 1.00 0.00 32 GLU A C 7
ATOM 4845 O O . GLU A 1 28 ? -4.335 13.505 -4.349 1.00 0.00 32 GLU A O 7
ATOM 4857 N N . LYS A 1 29 ? -5.558 14.539 -5.930 1.00 0.00 33 LYS A N 7
ATOM 4858 C CA . LYS A 1 29 ? -6.820 14.369 -5.219 1.00 0.00 33 LYS A CA 7
ATOM 4859 C C . LYS A 1 29 ? -7.297 12.921 -5.296 1.00 0.00 33 LYS A C 7
ATOM 4860 O O . LYS A 1 29 ? -8.336 12.627 -5.888 1.00 0.00 33 LYS A O 7
ATOM 4879 N N . SER A 1 30 ? -6.527 12.019 -4.695 1.00 0.00 34 SER A N 7
ATOM 4880 C CA . SER A 1 30 ? -6.868 10.599 -4.695 1.00 0.00 34 SER A CA 7
ATOM 4881 C C . SER A 1 30 ? -7.161 10.110 -3.280 1.00 0.00 34 SER A C 7
ATOM 4882 O O . SER A 1 30 ? -6.330 10.245 -2.382 1.00 0.00 34 SER A O 7
ATOM 4890 N N . ASP A 1 31 ? -8.346 9.539 -3.090 1.00 0.00 35 ASP A N 7
ATOM 4891 C CA . ASP A 1 31 ? -8.747 9.028 -1.783 1.00 0.00 35 ASP A CA 7
ATOM 4892 C C . ASP A 1 31 ? -8.603 7.509 -1.717 1.00 0.00 35 ASP A C 7
ATOM 4893 O O . ASP A 1 31 ? -9.165 6.863 -0.832 1.00 0.00 35 ASP A O 7
ATOM 4902 N N . PHE A 1 32 ? -7.858 6.941 -2.661 1.00 0.00 36 PHE A N 7
ATOM 4903 C CA . PHE A 1 32 ? -7.652 5.498 -2.710 1.00 0.00 36 PHE A CA 7
ATOM 4904 C C . PHE A 1 32 ? -6.261 5.120 -2.263 1.00 0.00 36 PHE A C 7
ATOM 4905 O O . PHE A 1 32 ? -6.060 4.055 -1.683 1.00 0.00 36 PHE A O 7
ATOM 4922 N N . CYS A 1 33 ? -5.306 5.999 -2.485 1.00 0.00 37 CYS A N 7
ATOM 4923 C CA . CYS A 1 33 ? -3.948 5.727 -2.054 1.00 0.00 37 CYS A CA 7
ATOM 4924 C C . CYS A 1 33 ? -3.893 5.547 -0.543 1.00 0.00 37 CYS A C 7
ATOM 4925 O O . CYS A 1 33 ? -2.830 5.300 0.025 1.00 0.00 37 CYS A O 7
ATOM 4932 N N . GLN A 1 34 ? -5.052 5.644 0.104 1.00 0.00 38 GLN A N 7
ATOM 4933 C CA . GLN A 1 34 ? -5.131 5.463 1.539 1.00 0.00 38 GLN A CA 7
ATOM 4934 C C . GLN A 1 34 ? -5.319 3.996 1.877 1.00 0.00 38 GLN A C 7
ATOM 4935 O O . GLN A 1 34 ? -5.089 3.569 3.008 1.00 0.00 38 GLN A O 7
ATOM 4949 N N . ASN A 1 35 ? -5.743 3.231 0.884 1.00 0.00 39 ASN A N 7
ATOM 4950 C CA . ASN A 1 35 ? -5.968 1.803 1.073 1.00 0.00 39 ASN A CA 7
ATOM 4951 C C . ASN A 1 35 ? -4.650 1.044 1.047 1.00 0.00 39 ASN A C 7
ATOM 4952 O O . ASN A 1 35 ? -4.446 0.093 1.800 1.00 0.00 39 ASN A O 7
ATOM 4963 N N . CYS A 1 36 ? -3.761 1.486 0.175 1.00 0.00 40 CYS A N 7
ATOM 4964 C CA . CYS A 1 36 ? -2.446 0.879 0.028 1.00 0.00 40 CYS A CA 7
ATOM 4965 C C . CYS A 1 36 ? -1.617 1.050 1.300 1.00 0.00 40 CYS A C 7
ATOM 4966 O O . CYS A 1 36 ? -1.185 2.157 1.621 1.00 0.00 40 CYS A O 7
ATOM 4973 N N . PRO A 1 37 ? -1.382 -0.046 2.046 1.00 0.00 41 PRO A N 7
ATOM 4974 C CA . PRO A 1 37 ? -0.600 -0.002 3.288 1.00 0.00 41 PRO A CA 7
ATOM 4975 C C . PRO A 1 37 ? 0.835 0.455 3.050 1.00 0.00 41 PRO A C 7
ATOM 4976 O O . PRO A 1 37 ? 1.309 0.478 1.915 1.00 0.00 41 PRO A O 7
ATOM 4987 N N . SER A 1 38 ? 1.523 0.814 4.129 1.00 0.00 42 SER A N 7
ATOM 4988 C CA . SER A 1 38 ? 2.905 1.269 4.039 1.00 0.00 42 SER A CA 7
ATOM 4989 C C . SER A 1 38 ? 3.870 0.129 4.345 1.00 0.00 42 SER A C 7
ATOM 4990 O O . SER A 1 38 ? 4.796 -0.137 3.578 1.00 0.00 42 SER A O 7
ATOM 4998 N N . LYS A 1 39 ? 3.647 -0.542 5.471 1.00 0.00 43 LYS A N 7
ATOM 4999 C CA . LYS A 1 39 ? 4.496 -1.656 5.880 1.00 0.00 43 LYS A CA 7
ATOM 5000 C C . LYS A 1 39 ? 5.953 -1.220 5.997 1.00 0.00 43 LYS A C 7
ATOM 5001 O O . LYS A 1 39 ? 6.868 -2.012 5.770 1.00 0.00 43 LYS A O 7
ATOM 5020 N N . THR A 1 40 ? 6.162 0.043 6.351 1.00 0.00 44 THR A N 7
ATOM 5021 C CA . THR A 1 40 ? 7.510 0.582 6.496 1.00 0.00 44 THR A CA 7
ATOM 5022 C C . THR A 1 40 ? 7.564 1.627 7.605 1.00 0.00 44 THR A C 7
ATOM 5023 O O . THR A 1 40 ? 7.629 2.827 7.339 1.00 0.00 44 THR A O 7
ATOM 5034 N N . GLU A 1 41 ? 7.539 1.162 8.850 1.00 0.00 45 GLU A N 7
ATOM 5035 C CA . GLU A 1 41 ? 7.587 2.057 10.000 1.00 0.00 45 GLU A CA 7
ATOM 5036 C C . GLU A 1 41 ? 9.019 2.501 10.280 1.00 0.00 45 GLU A C 7
ATOM 5037 O O . GLU A 1 41 ? 9.685 1.963 11.165 1.00 0.00 45 GLU A O 7
ATOM 5049 N N . GLN A 1 42 ? 9.488 3.483 9.517 1.00 0.00 46 GLN A N 7
ATOM 5050 C CA . GLN A 1 42 ? 10.842 3.998 9.677 1.00 0.00 46 GLN A CA 7
ATOM 5051 C C . GLN A 1 42 ? 10.836 5.329 10.428 1.00 0.00 46 GLN A C 7
ATOM 5052 O O . GLN A 1 42 ? 10.674 6.389 9.825 1.00 0.00 46 GLN A O 7
ATOM 5066 N N . PRO A 1 43 ? 11.017 5.291 11.761 1.00 0.00 47 PRO A N 7
ATOM 5067 C CA . PRO A 1 43 ? 11.032 6.502 12.588 1.00 0.00 47 PRO A CA 7
ATOM 5068 C C . PRO A 1 43 ? 12.294 7.330 12.378 1.00 0.00 47 PRO A C 7
ATOM 5069 O O . PRO A 1 43 ? 13.219 6.905 11.685 1.00 0.00 47 PRO A O 7
ATOM 5080 N N . ASP A 1 44 ? 12.328 8.513 12.984 1.00 0.00 48 ASP A N 7
ATOM 5081 C CA . ASP A 1 44 ? 13.480 9.400 12.865 1.00 0.00 48 ASP A CA 7
ATOM 5082 C C . ASP A 1 44 ? 13.296 10.649 13.719 1.00 0.00 48 ASP A C 7
ATOM 5083 O O . ASP A 1 44 ? 13.683 11.749 13.324 1.00 0.00 48 ASP A O 7
ATOM 5092 N N . PHE A 1 45 ? 12.703 10.470 14.895 1.00 0.00 49 PHE A N 7
ATOM 5093 C CA . PHE A 1 45 ? 12.463 11.578 15.817 1.00 0.00 49 PHE A CA 7
ATOM 5094 C C . PHE A 1 45 ? 11.861 12.785 15.093 1.00 0.00 49 PHE A C 7
ATOM 5095 O O . PHE A 1 45 ? 12.368 13.903 15.204 1.00 0.00 49 PHE A O 7
ATOM 5112 N N . PRO A 1 46 ? 10.767 12.575 14.341 1.00 0.00 50 PRO A N 7
ATOM 5113 C CA . PRO A 1 46 ? 10.101 13.650 13.601 1.00 0.00 50 PRO A CA 7
ATOM 5114 C C . PRO A 1 46 ? 9.286 14.562 14.511 1.00 0.00 50 PRO A C 7
ATOM 5115 O O . PRO A 1 46 ? 8.656 14.102 15.465 1.00 0.00 50 PRO A O 7
ATOM 5126 N N . TRP A 1 47 ? 9.302 15.857 14.213 1.00 0.00 51 TRP A N 7
ATOM 5127 C CA . TRP A 1 47 ? 8.563 16.833 15.004 1.00 0.00 51 TRP A CA 7
ATOM 5128 C C . TRP A 1 47 ? 8.117 18.009 14.141 1.00 0.00 51 TRP A C 7
ATOM 5129 O O . TRP A 1 47 ? 8.913 18.574 13.391 1.00 0.00 51 TRP A O 7
ATOM 5150 N N . ILE A 1 48 ? 6.837 18.367 14.257 1.00 0.00 52 ILE A N 7
ATOM 5151 C CA . ILE A 1 48 ? 6.251 19.473 13.501 1.00 0.00 52 ILE A CA 7
ATOM 5152 C C . ILE A 1 48 ? 6.841 19.597 12.093 1.00 0.00 52 ILE A C 7
ATOM 5153 O O . ILE A 1 48 ? 7.893 20.202 11.893 1.00 0.00 52 ILE A O 7
ATOM 5169 N N . TRP A 1 49 ? 6.148 19.018 11.119 1.00 0.00 53 TRP A N 7
ATOM 5170 C CA . TRP A 1 49 ? 6.598 19.061 9.733 1.00 0.00 53 TRP A CA 7
ATOM 5171 C C . TRP A 1 49 ? 5.477 18.642 8.785 1.00 0.00 53 TRP A C 7
ATOM 5172 O O . TRP A 1 49 ? 4.748 17.687 9.052 1.00 0.00 53 TRP A O 7
ATOM 5193 N N . VAL A 1 50 ? 5.345 19.366 7.678 1.00 0.00 54 VAL A N 7
ATOM 5194 C CA . VAL A 1 50 ? 4.314 19.071 6.690 1.00 0.00 54 VAL A CA 7
ATOM 5195 C C . VAL A 1 50 ? 4.560 17.721 6.025 1.00 0.00 54 VAL A C 7
ATOM 5196 O O . VAL A 1 50 ? 3.874 16.746 6.397 1.00 0.00 54 VAL A O 7
ATOM 5209 N N . SER A 1 1 ? -12.253 -8.746 -0.137 1.00 0.00 5 SER A N 8
ATOM 5210 C CA . SER A 1 1 ? -12.736 -7.888 -1.250 1.00 0.00 5 SER A CA 8
ATOM 5211 C C . SER A 1 1 ? -12.326 -8.456 -2.604 1.00 0.00 5 SER A C 8
ATOM 5212 O O . SER A 1 1 ? -11.375 -9.233 -2.700 1.00 0.00 5 SER A O 8
ATOM 5222 N N . GLN A 1 2 ? -13.049 -8.065 -3.648 1.00 0.00 6 GLN A N 8
ATOM 5223 C CA . GLN A 1 2 ? -12.760 -8.536 -4.998 1.00 0.00 6 GLN A CA 8
ATOM 5224 C C . GLN A 1 2 ? -11.889 -7.534 -5.749 1.00 0.00 6 GLN A C 8
ATOM 5225 O O . GLN A 1 2 ? -12.191 -6.341 -5.786 1.00 0.00 6 GLN A O 8
ATOM 5239 N N . GLY A 1 3 ? -10.809 -8.026 -6.347 1.00 0.00 7 GLY A N 8
ATOM 5240 C CA . GLY A 1 3 ? -9.913 -7.159 -7.089 1.00 0.00 7 GLY A CA 8
ATOM 5241 C C . GLY A 1 3 ? -8.606 -7.840 -7.445 1.00 0.00 7 GLY A C 8
ATOM 5242 O O . GLY A 1 3 ? -8.018 -7.562 -8.490 1.00 0.00 7 GLY A O 8
ATOM 5246 N N . GLU A 1 4 ? -8.152 -8.738 -6.574 1.00 0.00 8 GLU A N 8
ATOM 5247 C CA . GLU A 1 4 ? -6.910 -9.468 -6.798 1.00 0.00 8 GLU A CA 8
ATOM 5248 C C . GLU A 1 4 ? -5.782 -8.521 -7.197 1.00 0.00 8 GLU A C 8
ATOM 5249 O O . GLU A 1 4 ? -4.945 -8.850 -8.036 1.00 0.00 8 GLU A O 8
ATOM 5261 N N . CYS A 1 5 ? -5.776 -7.343 -6.587 1.00 0.00 9 CYS A N 8
ATOM 5262 C CA . CYS A 1 5 ? -4.756 -6.339 -6.872 1.00 0.00 9 CYS A CA 8
ATOM 5263 C C . CYS A 1 5 ? -3.458 -6.654 -6.122 1.00 0.00 9 CYS A C 8
ATOM 5264 O O . CYS A 1 5 ? -3.476 -6.902 -4.916 1.00 0.00 9 CYS A O 8
ATOM 5271 N N . PRO A 1 6 ? -2.309 -6.651 -6.827 1.00 0.00 10 PRO A N 8
ATOM 5272 C CA . PRO A 1 6 ? -1.004 -6.941 -6.217 1.00 0.00 10 PRO A CA 8
ATOM 5273 C C . PRO A 1 6 ? -0.596 -5.885 -5.195 1.00 0.00 10 PRO A C 8
ATOM 5274 O O . PRO A 1 6 ? -1.429 -5.112 -4.728 1.00 0.00 10 PRO A O 8
ATOM 5285 N N . GLU A 1 7 ? 0.688 -5.857 -4.846 1.00 0.00 11 GLU A N 8
ATOM 5286 C CA . GLU A 1 7 ? 1.195 -4.893 -3.881 1.00 0.00 11 GLU A CA 8
ATOM 5287 C C . GLU A 1 7 ? 1.063 -3.476 -4.421 1.00 0.00 11 GLU A C 8
ATOM 5288 O O . GLU A 1 7 ? 0.649 -3.271 -5.562 1.00 0.00 11 GLU A O 8
ATOM 5300 N N . GLY A 1 8 ? 1.406 -2.501 -3.589 1.00 0.00 12 GLY A N 8
ATOM 5301 C CA . GLY A 1 8 ? 1.308 -1.110 -3.997 1.00 0.00 12 GLY A CA 8
ATOM 5302 C C . GLY A 1 8 ? -0.046 -0.802 -4.602 1.00 0.00 12 GLY A C 8
ATOM 5303 O O . GLY A 1 8 ? -0.144 -0.101 -5.608 1.00 0.00 12 GLY A O 8
ATOM 5307 N N . ARG A 1 9 ? -1.086 -1.358 -3.993 1.00 0.00 13 ARG A N 8
ATOM 5308 C CA . ARG A 1 9 ? -2.452 -1.179 -4.473 1.00 0.00 13 ARG A CA 8
ATOM 5309 C C . ARG A 1 9 ? -3.273 -0.282 -3.550 1.00 0.00 13 ARG A C 8
ATOM 5310 O O . ARG A 1 9 ? -2.800 0.167 -2.506 1.00 0.00 13 ARG A O 8
ATOM 5331 N N . ALA A 1 10 ? -4.529 -0.077 -3.934 1.00 0.00 14 ALA A N 8
ATOM 5332 C CA . ALA A 1 10 ? -5.465 0.706 -3.141 1.00 0.00 14 ALA A CA 8
ATOM 5333 C C . ALA A 1 10 ? -6.878 0.580 -3.699 1.00 0.00 14 ALA A C 8
ATOM 5334 O O . ALA A 1 10 ? -7.063 0.301 -4.884 1.00 0.00 14 ALA A O 8
ATOM 5341 N N . TYR A 1 11 ? -7.873 0.787 -2.842 1.00 0.00 15 TYR A N 8
ATOM 5342 C CA . TYR A 1 11 ? -9.271 0.699 -3.254 1.00 0.00 15 TYR A CA 8
ATOM 5343 C C . TYR A 1 11 ? -10.011 1.991 -2.922 1.00 0.00 15 TYR A C 8
ATOM 5344 O O . TYR A 1 11 ? -10.062 2.406 -1.763 1.00 0.00 15 TYR A O 8
ATOM 5362 N N . SER A 1 12 ? -10.580 2.627 -3.942 1.00 0.00 16 SER A N 8
ATOM 5363 C CA . SER A 1 12 ? -11.310 3.875 -3.749 1.00 0.00 16 SER A CA 8
ATOM 5364 C C . SER A 1 12 ? -12.810 3.621 -3.656 1.00 0.00 16 SER A C 8
ATOM 5365 O O . SER A 1 12 ? -13.453 3.269 -4.644 1.00 0.00 16 SER A O 8
ATOM 5373 N N . GLN A 1 13 ? -13.363 3.806 -2.462 1.00 0.00 17 GLN A N 8
ATOM 5374 C CA . GLN A 1 13 ? -14.787 3.600 -2.247 1.00 0.00 17 GLN A CA 8
ATOM 5375 C C . GLN A 1 13 ? -15.603 4.613 -3.043 1.00 0.00 17 GLN A C 8
ATOM 5376 O O . GLN A 1 13 ? -16.736 4.340 -3.438 1.00 0.00 17 GLN A O 8
ATOM 5390 N N . ASP A 1 14 ? -15.012 5.776 -3.282 1.00 0.00 18 ASP A N 8
ATOM 5391 C CA . ASP A 1 14 ? -15.678 6.827 -4.040 1.00 0.00 18 ASP A CA 8
ATOM 5392 C C . ASP A 1 14 ? -15.972 6.350 -5.457 1.00 0.00 18 ASP A C 8
ATOM 5393 O O . ASP A 1 14 ? -17.119 6.368 -5.906 1.00 0.00 18 ASP A O 8
ATOM 5402 N N . LEU A 1 15 ? -14.928 5.913 -6.153 1.00 0.00 19 LEU A N 8
ATOM 5403 C CA . LEU A 1 15 ? -15.066 5.420 -7.515 1.00 0.00 19 LEU A CA 8
ATOM 5404 C C . LEU A 1 15 ? -15.655 4.015 -7.524 1.00 0.00 19 LEU A C 8
ATOM 5405 O O . LEU A 1 15 ? -16.265 3.591 -8.507 1.00 0.00 19 LEU A O 8
ATOM 5421 N N . GLY A 1 16 ? -15.467 3.297 -6.423 1.00 0.00 20 GLY A N 8
ATOM 5422 C CA . GLY A 1 16 ? -15.981 1.945 -6.319 1.00 0.00 20 GLY A CA 8
ATOM 5423 C C . GLY A 1 16 ? -15.215 0.966 -7.185 1.00 0.00 20 GLY A C 8
ATOM 5424 O O . GLY A 1 16 ? -15.806 0.241 -7.985 1.00 0.00 20 GLY A O 8
ATOM 5428 N N . LYS A 1 17 ? -13.894 0.943 -7.029 1.00 0.00 21 LYS A N 8
ATOM 5429 C CA . LYS A 1 17 ? -13.051 0.043 -7.809 1.00 0.00 21 LYS A CA 8
ATOM 5430 C C . LYS A 1 17 ? -11.641 -0.028 -7.234 1.00 0.00 21 LYS A C 8
ATOM 5431 O O . LYS A 1 17 ? -11.268 0.774 -6.378 1.00 0.00 21 LYS A O 8
ATOM 5450 N N . CYS A 1 18 ? -10.859 -0.993 -7.711 1.00 0.00 22 CYS A N 8
ATOM 5451 C CA . CYS A 1 18 ? -9.488 -1.166 -7.244 1.00 0.00 22 CYS A CA 8
ATOM 5452 C C . CYS A 1 18 ? -8.491 -0.642 -8.271 1.00 0.00 22 CYS A C 8
ATOM 5453 O O . CYS A 1 18 ? -8.764 -0.623 -9.471 1.00 0.00 22 CYS A O 8
ATOM 5460 N N . MET A 1 19 ? -7.332 -0.224 -7.783 1.00 0.00 23 MET A N 8
ATOM 5461 C CA . MET A 1 19 ? -6.271 0.301 -8.636 1.00 0.00 23 MET A CA 8
ATOM 5462 C C . MET A 1 19 ? -4.921 0.092 -7.961 1.00 0.00 23 MET A C 8
ATOM 5463 O O . MET A 1 19 ? -4.780 -0.776 -7.100 1.00 0.00 23 MET A O 8
ATOM 5477 N N . GLU A 1 20 ? -3.931 0.877 -8.353 1.00 0.00 24 GLU A N 8
ATOM 5478 C CA . GLU A 1 20 ? -2.599 0.750 -7.773 1.00 0.00 24 GLU A CA 8
ATOM 5479 C C . GLU A 1 20 ? -2.201 1.994 -6.995 1.00 0.00 24 GLU A C 8
ATOM 5480 O O . GLU A 1 20 ? -2.219 3.102 -7.526 1.00 0.00 24 GLU A O 8
ATOM 5492 N N . CYS A 1 21 ? -1.805 1.804 -5.744 1.00 0.00 25 CYS A N 8
ATOM 5493 C CA . CYS A 1 21 ? -1.367 2.914 -4.920 1.00 0.00 25 CYS A CA 8
ATOM 5494 C C . CYS A 1 21 ? -0.237 3.649 -5.624 1.00 0.00 25 CYS A C 8
ATOM 5495 O O . CYS A 1 21 ? -0.077 4.860 -5.475 1.00 0.00 25 CYS A O 8
ATOM 5502 N N . SER A 1 22 ? 0.520 2.909 -6.425 1.00 0.00 26 SER A N 8
ATOM 5503 C CA . SER A 1 22 ? 1.605 3.494 -7.189 1.00 0.00 26 SER A CA 8
ATOM 5504 C C . SER A 1 22 ? 1.050 4.551 -8.137 1.00 0.00 26 SER A C 8
ATOM 5505 O O . SER A 1 22 ? 1.778 5.435 -8.589 1.00 0.00 26 SER A O 8
ATOM 5513 N N . VAL A 1 23 ? -0.255 4.461 -8.430 1.00 0.00 27 VAL A N 8
ATOM 5514 C CA . VAL A 1 23 ? -0.901 5.430 -9.321 1.00 0.00 27 VAL A CA 8
ATOM 5515 C C . VAL A 1 23 ? -0.524 6.858 -8.934 1.00 0.00 27 VAL A C 8
ATOM 5516 O O . VAL A 1 23 ? -0.424 7.740 -9.786 1.00 0.00 27 VAL A O 8
ATOM 5529 N N . CYS A 1 24 ? -0.322 7.070 -7.642 1.00 0.00 28 CYS A N 8
ATOM 5530 C CA . CYS A 1 24 ? 0.039 8.378 -7.126 1.00 0.00 28 CYS A CA 8
ATOM 5531 C C . CYS A 1 24 ? 1.444 8.366 -6.529 1.00 0.00 28 CYS A C 8
ATOM 5532 O O . CYS A 1 24 ? 2.097 7.326 -6.472 1.00 0.00 28 CYS A O 8
ATOM 5539 N N . LYS A 1 25 ? 1.900 9.534 -6.083 1.00 0.00 29 LYS A N 8
ATOM 5540 C CA . LYS A 1 25 ? 3.227 9.659 -5.491 1.00 0.00 29 LYS A CA 8
ATOM 5541 C C . LYS A 1 25 ? 3.219 10.665 -4.343 1.00 0.00 29 LYS A C 8
ATOM 5542 O O . LYS A 1 25 ? 3.747 10.394 -3.265 1.00 0.00 29 LYS A O 8
ATOM 5561 N N . ASN A 1 26 ? 2.617 11.826 -4.582 1.00 0.00 30 ASN A N 8
ATOM 5562 C CA . ASN A 1 26 ? 2.541 12.870 -3.567 1.00 0.00 30 ASN A CA 8
ATOM 5563 C C . ASN A 1 26 ? 1.163 12.895 -2.913 1.00 0.00 30 ASN A C 8
ATOM 5564 O O . ASN A 1 26 ? 1.012 12.532 -1.746 1.00 0.00 30 ASN A O 8
ATOM 5575 N N . SER A 1 27 ? 0.161 13.326 -3.672 1.00 0.00 31 SER A N 8
ATOM 5576 C CA . SER A 1 27 ? -1.204 13.397 -3.166 1.00 0.00 31 SER A CA 8
ATOM 5577 C C . SER A 1 27 ? -2.208 12.995 -4.243 1.00 0.00 31 SER A C 8
ATOM 5578 O O . SER A 1 27 ? -2.961 12.036 -4.076 1.00 0.00 31 SER A O 8
ATOM 5586 N N . GLU A 1 28 ? -2.210 13.732 -5.349 1.00 0.00 32 GLU A N 8
ATOM 5587 C CA . GLU A 1 28 ? -3.120 13.451 -6.453 1.00 0.00 32 GLU A CA 8
ATOM 5588 C C . GLU A 1 28 ? -4.574 13.577 -6.004 1.00 0.00 32 GLU A C 8
ATOM 5589 O O . GLU A 1 28 ? -4.852 13.794 -4.825 1.00 0.00 32 GLU A O 8
ATOM 5601 N N . LYS A 1 29 ? -5.496 13.438 -6.951 1.00 0.00 33 LYS A N 8
ATOM 5602 C CA . LYS A 1 29 ? -6.921 13.536 -6.652 1.00 0.00 33 LYS A CA 8
ATOM 5603 C C . LYS A 1 29 ? -7.521 12.154 -6.416 1.00 0.00 33 LYS A C 8
ATOM 5604 O O . LYS A 1 29 ? -8.641 11.869 -6.842 1.00 0.00 33 LYS A O 8
ATOM 5623 N N . SER A 1 30 ? -6.766 11.297 -5.736 1.00 0.00 34 SER A N 8
ATOM 5624 C CA . SER A 1 30 ? -7.216 9.942 -5.443 1.00 0.00 34 SER A CA 8
ATOM 5625 C C . SER A 1 30 ? -7.361 9.726 -3.941 1.00 0.00 34 SER A C 8
ATOM 5626 O O . SER A 1 30 ? -6.393 9.843 -3.190 1.00 0.00 34 SER A O 8
ATOM 5634 N N . ASP A 1 31 ? -8.577 9.401 -3.510 1.00 0.00 35 ASP A N 8
ATOM 5635 C CA . ASP A 1 31 ? -8.848 9.155 -2.097 1.00 0.00 35 ASP A CA 8
ATOM 5636 C C . ASP A 1 31 ? -8.622 7.684 -1.749 1.00 0.00 35 ASP A C 8
ATOM 5637 O O . ASP A 1 31 ? -9.061 7.211 -0.702 1.00 0.00 35 ASP A O 8
ATOM 5646 N N . PHE A 1 32 ? -7.952 6.962 -2.643 1.00 0.00 36 PHE A N 8
ATOM 5647 C CA . PHE A 1 32 ? -7.684 5.546 -2.444 1.00 0.00 36 PHE A CA 8
ATOM 5648 C C . PHE A 1 32 ? -6.234 5.288 -2.084 1.00 0.00 36 PHE A C 8
ATOM 5649 O O . PHE A 1 32 ? -5.907 4.237 -1.534 1.00 0.00 36 PHE A O 8
ATOM 5666 N N . CYS A 1 33 ? -5.366 6.253 -2.345 1.00 0.00 37 CYS A N 8
ATOM 5667 C CA . CYS A 1 33 ? -3.968 6.093 -1.992 1.00 0.00 37 CYS A CA 8
ATOM 5668 C C . CYS A 1 33 ? -3.819 5.944 -0.482 1.00 0.00 37 CYS A C 8
ATOM 5669 O O . CYS A 1 33 ? -2.718 5.724 0.024 1.00 0.00 37 CYS A O 8
ATOM 5676 N N . GLN A 1 34 ? -4.942 6.023 0.234 1.00 0.00 38 GLN A N 8
ATOM 5677 C CA . GLN A 1 34 ? -4.932 5.854 1.676 1.00 0.00 38 GLN A CA 8
ATOM 5678 C C . GLN A 1 34 ? -4.945 4.372 2.014 1.00 0.00 38 GLN A C 8
ATOM 5679 O O . GLN A 1 34 ? -4.584 3.964 3.118 1.00 0.00 38 GLN A O 8
ATOM 5693 N N . ASN A 1 35 ? -5.369 3.577 1.042 1.00 0.00 39 ASN A N 8
ATOM 5694 C CA . ASN A 1 35 ? -5.442 2.131 1.204 1.00 0.00 39 ASN A CA 8
ATOM 5695 C C . ASN A 1 35 ? -4.047 1.530 1.303 1.00 0.00 39 ASN A C 8
ATOM 5696 O O . ASN A 1 35 ? -3.802 0.632 2.108 1.00 0.00 39 ASN A O 8
ATOM 5707 N N . CYS A 1 36 ? -3.150 2.048 0.471 1.00 0.00 40 CYS A N 8
ATOM 5708 C CA . CYS A 1 36 ? -1.747 1.614 0.414 1.00 0.00 40 CYS A CA 8
ATOM 5709 C C . CYS A 1 36 ? -1.302 0.905 1.698 1.00 0.00 40 CYS A C 8
ATOM 5710 O O . CYS A 1 36 ? -1.593 1.367 2.801 1.00 0.00 40 CYS A O 8
ATOM 5717 N N . PRO A 1 37 ? -0.581 -0.224 1.570 1.00 0.00 41 PRO A N 8
ATOM 5718 C CA . PRO A 1 37 ? -0.097 -0.985 2.728 1.00 0.00 41 PRO A CA 8
ATOM 5719 C C . PRO A 1 37 ? 0.908 -0.195 3.560 1.00 0.00 41 PRO A C 8
ATOM 5720 O O . PRO A 1 37 ? 1.736 0.540 3.019 1.00 0.00 41 PRO A O 8
ATOM 5731 N N . SER A 1 38 ? 0.831 -0.350 4.878 1.00 0.00 42 SER A N 8
ATOM 5732 C CA . SER A 1 38 ? 1.734 0.350 5.784 1.00 0.00 42 SER A CA 8
ATOM 5733 C C . SER A 1 38 ? 2.826 -0.583 6.296 1.00 0.00 42 SER A C 8
ATOM 5734 O O . SER A 1 38 ? 2.720 -1.139 7.390 1.00 0.00 42 SER A O 8
ATOM 5742 N N . LYS A 1 39 ? 3.876 -0.750 5.499 1.00 0.00 43 LYS A N 8
ATOM 5743 C CA . LYS A 1 39 ? 4.989 -1.616 5.871 1.00 0.00 43 LYS A CA 8
ATOM 5744 C C . LYS A 1 39 ? 6.243 -1.259 5.079 1.00 0.00 43 LYS A C 8
ATOM 5745 O O . LYS A 1 39 ? 6.230 -0.342 4.257 1.00 0.00 43 LYS A O 8
ATOM 5764 N N . THR A 1 40 ? 7.325 -1.988 5.332 1.00 0.00 44 THR A N 8
ATOM 5765 C CA . THR A 1 40 ? 8.588 -1.747 4.643 1.00 0.00 44 THR A CA 8
ATOM 5766 C C . THR A 1 40 ? 8.627 -2.484 3.307 1.00 0.00 44 THR A C 8
ATOM 5767 O O . THR A 1 40 ? 7.766 -3.315 3.019 1.00 0.00 44 THR A O 8
ATOM 5778 N N . GLU A 1 41 ? 9.634 -2.172 2.496 1.00 0.00 45 GLU A N 8
ATOM 5779 C CA . GLU A 1 41 ? 9.786 -2.804 1.191 1.00 0.00 45 GLU A CA 8
ATOM 5780 C C . GLU A 1 41 ? 11.260 -3.007 0.855 1.00 0.00 45 GLU A C 8
ATOM 5781 O O . GLU A 1 41 ? 12.142 -2.591 1.607 1.00 0.00 45 GLU A O 8
ATOM 5793 N N . GLN A 1 42 ? 11.521 -3.649 -0.279 1.00 0.00 46 GLN A N 8
ATOM 5794 C CA . GLN A 1 42 ? 12.889 -3.906 -0.714 1.00 0.00 46 GLN A CA 8
ATOM 5795 C C . GLN A 1 42 ? 13.328 -2.889 -1.765 1.00 0.00 46 GLN A C 8
ATOM 5796 O O . GLN A 1 42 ? 12.579 -2.587 -2.695 1.00 0.00 46 GLN A O 8
ATOM 5810 N N . PRO A 1 43 ? 14.551 -2.343 -1.635 1.00 0.00 47 PRO A N 8
ATOM 5811 C CA . PRO A 1 43 ? 15.078 -1.357 -2.582 1.00 0.00 47 PRO A CA 8
ATOM 5812 C C . PRO A 1 43 ? 15.525 -1.993 -3.893 1.00 0.00 47 PRO A C 8
ATOM 5813 O O . PRO A 1 43 ? 15.229 -3.158 -4.162 1.00 0.00 47 PRO A O 8
ATOM 5824 N N . ASP A 1 44 ? 16.237 -1.221 -4.707 1.00 0.00 48 ASP A N 8
ATOM 5825 C CA . ASP A 1 44 ? 16.725 -1.710 -5.991 1.00 0.00 48 ASP A CA 8
ATOM 5826 C C . ASP A 1 44 ? 18.190 -1.334 -6.196 1.00 0.00 48 ASP A C 8
ATOM 5827 O O . ASP A 1 44 ? 18.596 -0.953 -7.294 1.00 0.00 48 ASP A O 8
ATOM 5836 N N . PHE A 1 45 ? 18.979 -1.446 -5.131 1.00 0.00 49 PHE A N 8
ATOM 5837 C CA . PHE A 1 45 ? 20.398 -1.119 -5.194 1.00 0.00 49 PHE A CA 8
ATOM 5838 C C . PHE A 1 45 ? 21.168 -1.815 -4.074 1.00 0.00 49 PHE A C 8
ATOM 5839 O O . PHE A 1 45 ? 21.564 -1.182 -3.095 1.00 0.00 49 PHE A O 8
ATOM 5856 N N . PRO A 1 46 ? 21.390 -3.134 -4.203 1.00 0.00 50 PRO A N 8
ATOM 5857 C CA . PRO A 1 46 ? 22.115 -3.914 -3.196 1.00 0.00 50 PRO A CA 8
ATOM 5858 C C . PRO A 1 46 ? 23.610 -3.613 -3.195 1.00 0.00 50 PRO A C 8
ATOM 5859 O O . PRO A 1 46 ? 24.409 -4.377 -3.736 1.00 0.00 50 PRO A O 8
ATOM 5870 N N . TRP A 1 47 ? 23.981 -2.493 -2.583 1.00 0.00 51 TRP A N 8
ATOM 5871 C CA . TRP A 1 47 ? 25.382 -2.089 -2.508 1.00 0.00 51 TRP A CA 8
ATOM 5872 C C . TRP A 1 47 ? 25.957 -1.857 -3.902 1.00 0.00 51 TRP A C 8
ATOM 5873 O O . TRP A 1 47 ? 25.521 -2.470 -4.875 1.00 0.00 51 TRP A O 8
ATOM 5894 N N . ILE A 1 48 ? 26.940 -0.965 -3.988 1.00 0.00 52 ILE A N 8
ATOM 5895 C CA . ILE A 1 48 ? 27.576 -0.650 -5.261 1.00 0.00 52 ILE A CA 8
ATOM 5896 C C . ILE A 1 48 ? 28.834 -1.491 -5.461 1.00 0.00 52 ILE A C 8
ATOM 5897 O O . ILE A 1 48 ? 29.260 -2.210 -4.557 1.00 0.00 52 ILE A O 8
ATOM 5913 N N . TRP A 1 49 ? 29.425 -1.397 -6.647 1.00 0.00 53 TRP A N 8
ATOM 5914 C CA . TRP A 1 49 ? 30.633 -2.151 -6.961 1.00 0.00 53 TRP A CA 8
ATOM 5915 C C . TRP A 1 49 ? 31.756 -1.217 -7.407 1.00 0.00 53 TRP A C 8
ATOM 5916 O O . TRP A 1 49 ? 32.042 -1.098 -8.598 1.00 0.00 53 TRP A O 8
ATOM 5937 N N . VAL A 1 50 ? 32.389 -0.560 -6.441 1.00 0.00 54 VAL A N 8
ATOM 5938 C CA . VAL A 1 50 ? 33.481 0.361 -6.732 1.00 0.00 54 VAL A CA 8
ATOM 5939 C C . VAL A 1 50 ? 34.446 0.457 -5.555 1.00 0.00 54 VAL A C 8
ATOM 5940 O O . VAL A 1 50 ? 34.172 -0.173 -4.513 1.00 0.00 54 VAL A O 8
ATOM 5953 N N . SER A 1 1 ? -16.714 -4.556 -8.702 1.00 0.00 5 SER A N 9
ATOM 5954 C CA . SER A 1 1 ? -17.058 -5.731 -9.545 1.00 0.00 5 SER A CA 9
ATOM 5955 C C . SER A 1 1 ? -15.929 -6.064 -10.515 1.00 0.00 5 SER A C 9
ATOM 5956 O O . SER A 1 1 ? -16.172 -6.523 -11.631 1.00 0.00 5 SER A O 9
ATOM 5966 N N . GLN A 1 2 ? -14.695 -5.828 -10.083 1.00 0.00 6 GLN A N 9
ATOM 5967 C CA . GLN A 1 2 ? -13.529 -6.102 -10.915 1.00 0.00 6 GLN A CA 9
ATOM 5968 C C . GLN A 1 2 ? -12.238 -5.819 -10.154 1.00 0.00 6 GLN A C 9
ATOM 5969 O O . GLN A 1 2 ? -11.879 -4.663 -9.930 1.00 0.00 6 GLN A O 9
ATOM 5983 N N . GLY A 1 3 ? -11.544 -6.882 -9.760 1.00 0.00 7 GLY A N 9
ATOM 5984 C CA . GLY A 1 3 ? -10.301 -6.726 -9.030 1.00 0.00 7 GLY A CA 9
ATOM 5985 C C . GLY A 1 3 ? -9.181 -6.191 -9.900 1.00 0.00 7 GLY A C 9
ATOM 5986 O O . GLY A 1 3 ? -8.985 -4.979 -9.997 1.00 0.00 7 GLY A O 9
ATOM 5990 N N . GLU A 1 4 ? -8.445 -7.096 -10.538 1.00 0.00 8 GLU A N 9
ATOM 5991 C CA . GLU A 1 4 ? -7.340 -6.714 -11.408 1.00 0.00 8 GLU A CA 9
ATOM 5992 C C . GLU A 1 4 ? -6.420 -5.711 -10.720 1.00 0.00 8 GLU A C 9
ATOM 5993 O O . GLU A 1 4 ? -5.915 -4.781 -11.347 1.00 0.00 8 GLU A O 9
ATOM 6005 N N . CYS A 1 5 ? -6.209 -5.912 -9.424 1.00 0.00 9 CYS A N 9
ATOM 6006 C CA . CYS A 1 5 ? -5.350 -5.030 -8.643 1.00 0.00 9 CYS A CA 9
ATOM 6007 C C . CYS A 1 5 ? -4.686 -5.793 -7.494 1.00 0.00 9 CYS A C 9
ATOM 6008 O O . CYS A 1 5 ? -5.270 -5.955 -6.423 1.00 0.00 9 CYS A O 9
ATOM 6015 N N . PRO A 1 6 ? -3.449 -6.280 -7.704 1.00 0.00 10 PRO A N 9
ATOM 6016 C CA . PRO A 1 6 ? -2.705 -7.027 -6.684 1.00 0.00 10 PRO A CA 9
ATOM 6017 C C . PRO A 1 6 ? -2.245 -6.126 -5.544 1.00 0.00 10 PRO A C 9
ATOM 6018 O O . PRO A 1 6 ? -2.821 -5.065 -5.312 1.00 0.00 10 PRO A O 9
ATOM 6029 N N . GLU A 1 7 ? -1.202 -6.550 -4.837 1.00 0.00 11 GLU A N 9
ATOM 6030 C CA . GLU A 1 7 ? -0.666 -5.771 -3.731 1.00 0.00 11 GLU A CA 9
ATOM 6031 C C . GLU A 1 7 ? -0.149 -4.431 -4.230 1.00 0.00 11 GLU A C 9
ATOM 6032 O O . GLU A 1 7 ? -0.274 -4.110 -5.412 1.00 0.00 11 GLU A O 9
ATOM 6044 N N . GLY A 1 8 ? 0.418 -3.644 -3.325 1.00 0.00 12 GLY A N 9
ATOM 6045 C CA . GLY A 1 8 ? 0.927 -2.339 -3.701 1.00 0.00 12 GLY A CA 9
ATOM 6046 C C . GLY A 1 8 ? -0.107 -1.546 -4.473 1.00 0.00 12 GLY A C 9
ATOM 6047 O O . GLY A 1 8 ? 0.200 -0.925 -5.491 1.00 0.00 12 GLY A O 9
ATOM 6051 N N . ARG A 1 9 ? -1.345 -1.600 -3.995 1.00 0.00 13 ARG A N 9
ATOM 6052 C CA . ARG A 1 9 ? -2.454 -0.912 -4.646 1.00 0.00 13 ARG A CA 9
ATOM 6053 C C . ARG A 1 9 ? -3.388 -0.268 -3.621 1.00 0.00 13 ARG A C 9
ATOM 6054 O O . ARG A 1 9 ? -3.254 -0.485 -2.420 1.00 0.00 13 ARG A O 9
ATOM 6075 N N . ALA A 1 10 ? -4.374 0.482 -4.121 1.00 0.00 14 ALA A N 9
ATOM 6076 C CA . ALA A 1 10 ? -5.366 1.108 -3.265 1.00 0.00 14 ALA A CA 9
ATOM 6077 C C . ALA A 1 10 ? -6.778 0.852 -3.800 1.00 0.00 14 ALA A C 9
ATOM 6078 O O . ALA A 1 10 ? -6.956 0.122 -4.776 1.00 0.00 14 ALA A O 9
ATOM 6085 N N . TYR A 1 11 ? -7.780 1.447 -3.153 1.00 0.00 15 TYR A N 9
ATOM 6086 C CA . TYR A 1 11 ? -9.173 1.273 -3.565 1.00 0.00 15 TYR A CA 9
ATOM 6087 C C . TYR A 1 11 ? -9.993 2.517 -3.234 1.00 0.00 15 TYR A C 9
ATOM 6088 O O . TYR A 1 11 ? -10.156 2.871 -2.066 1.00 0.00 15 TYR A O 9
ATOM 6106 N N . SER A 1 12 ? -10.496 3.188 -4.267 1.00 0.00 16 SER A N 9
ATOM 6107 C CA . SER A 1 12 ? -11.283 4.402 -4.078 1.00 0.00 16 SER A CA 9
ATOM 6108 C C . SER A 1 12 ? -12.775 4.093 -4.029 1.00 0.00 16 SER A C 9
ATOM 6109 O O . SER A 1 12 ? -13.391 3.793 -5.051 1.00 0.00 16 SER A O 9
ATOM 6117 N N . GLN A 1 13 ? -13.351 4.178 -2.834 1.00 0.00 17 GLN A N 9
ATOM 6118 C CA . GLN A 1 13 ? -14.772 3.916 -2.658 1.00 0.00 17 GLN A CA 9
ATOM 6119 C C . GLN A 1 13 ? -15.602 4.937 -3.425 1.00 0.00 17 GLN A C 9
ATOM 6120 O O . GLN A 1 13 ? -16.704 4.639 -3.884 1.00 0.00 17 GLN A O 9
ATOM 6134 N N . ASP A 1 14 ? -15.056 6.137 -3.567 1.00 0.00 18 ASP A N 9
ATOM 6135 C CA . ASP A 1 14 ? -15.736 7.205 -4.287 1.00 0.00 18 ASP A CA 9
ATOM 6136 C C . ASP A 1 14 ? -15.892 6.835 -5.757 1.00 0.00 18 ASP A C 9
ATOM 6137 O O . ASP A 1 14 ? -17.006 6.778 -6.280 1.00 0.00 18 ASP A O 9
ATOM 6146 N N . LEU A 1 15 ? -14.767 6.574 -6.414 1.00 0.00 19 LEU A N 9
ATOM 6147 C CA . LEU A 1 15 ? -14.771 6.197 -7.820 1.00 0.00 19 LEU A CA 9
ATOM 6148 C C . LEU A 1 15 ? -15.352 4.799 -8.004 1.00 0.00 19 LEU A C 9
ATOM 6149 O O . LEU A 1 15 ? -15.859 4.460 -9.073 1.00 0.00 19 LEU A O 9
ATOM 6165 N N . GLY A 1 16 ? -15.274 3.995 -6.951 1.00 0.00 20 GLY A N 9
ATOM 6166 C CA . GLY A 1 16 ? -15.792 2.642 -7.008 1.00 0.00 20 GLY A CA 9
ATOM 6167 C C . GLY A 1 16 ? -14.909 1.715 -7.821 1.00 0.00 20 GLY A C 9
ATOM 6168 O O . GLY A 1 16 ? -15.398 0.978 -8.676 1.00 0.00 20 GLY A O 9
ATOM 6172 N N . LYS A 1 17 ? -13.607 1.752 -7.556 1.00 0.00 21 LYS A N 9
ATOM 6173 C CA . LYS A 1 17 ? -12.660 0.906 -8.274 1.00 0.00 21 LYS A CA 9
ATOM 6174 C C . LYS A 1 17 ? -11.322 0.844 -7.547 1.00 0.00 21 LYS A C 9
ATOM 6175 O O . LYS A 1 17 ? -10.965 1.758 -6.804 1.00 0.00 21 LYS A O 9
ATOM 6194 N N . CYS A 1 18 ? -10.584 -0.240 -7.768 1.00 0.00 22 CYS A N 9
ATOM 6195 C CA . CYS A 1 18 ? -9.284 -0.418 -7.134 1.00 0.00 22 CYS A CA 9
ATOM 6196 C C . CYS A 1 18 ? -8.157 -0.214 -8.140 1.00 0.00 22 CYS A C 9
ATOM 6197 O O . CYS A 1 18 ? -8.141 -0.834 -9.203 1.00 0.00 22 CYS A O 9
ATOM 6204 N N . MET A 1 19 ? -7.214 0.658 -7.798 1.00 0.00 23 MET A N 9
ATOM 6205 C CA . MET A 1 19 ? -6.088 0.941 -8.665 1.00 0.00 23 MET A CA 9
ATOM 6206 C C . MET A 1 19 ? -4.780 0.730 -7.901 1.00 0.00 23 MET A C 9
ATOM 6207 O O . MET A 1 19 ? -4.789 0.538 -6.686 1.00 0.00 23 MET A O 9
ATOM 6221 N N . GLU A 1 20 ? -3.663 0.743 -8.617 1.00 0.00 24 GLU A N 9
ATOM 6222 C CA . GLU A 1 20 ? -2.362 0.526 -8.003 1.00 0.00 24 GLU A CA 9
ATOM 6223 C C . GLU A 1 20 ? -1.945 1.676 -7.098 1.00 0.00 24 GLU A C 9
ATOM 6224 O O . GLU A 1 20 ? -2.431 2.800 -7.212 1.00 0.00 24 GLU A O 9
ATOM 6236 N N . CYS A 1 21 ? -1.013 1.361 -6.213 1.00 0.00 25 CYS A N 9
ATOM 6237 C CA . CYS A 1 21 ? -0.463 2.330 -5.273 1.00 0.00 25 CYS A CA 9
ATOM 6238 C C . CYS A 1 21 ? 0.772 2.986 -5.863 1.00 0.00 25 CYS A C 9
ATOM 6239 O O . CYS A 1 21 ? 1.021 4.173 -5.647 1.00 0.00 25 CYS A O 9
ATOM 6246 N N . SER A 1 22 ? 1.535 2.213 -6.629 1.00 0.00 26 SER A N 9
ATOM 6247 C CA . SER A 1 22 ? 2.734 2.731 -7.271 1.00 0.00 26 SER A CA 9
ATOM 6248 C C . SER A 1 22 ? 2.405 4.000 -8.051 1.00 0.00 26 SER A C 9
ATOM 6249 O O . SER A 1 22 ? 3.281 4.818 -8.329 1.00 0.00 26 SER A O 9
ATOM 6257 N N . VAL A 1 23 ? 1.125 4.157 -8.395 1.00 0.00 27 VAL A N 9
ATOM 6258 C CA . VAL A 1 23 ? 0.672 5.324 -9.134 1.00 0.00 27 VAL A CA 9
ATOM 6259 C C . VAL A 1 23 ? 0.746 6.576 -8.271 1.00 0.00 27 VAL A C 9
ATOM 6260 O O . VAL A 1 23 ? 1.185 7.636 -8.715 1.00 0.00 27 VAL A O 9
ATOM 6273 N N . CYS A 1 24 ? 0.300 6.429 -7.034 1.00 0.00 28 CYS A N 9
ATOM 6274 C CA . CYS A 1 24 ? 0.288 7.526 -6.068 1.00 0.00 28 CYS A CA 9
ATOM 6275 C C . CYS A 1 24 ? 1.589 8.324 -6.116 1.00 0.00 28 CYS A C 9
ATOM 6276 O O . CYS A 1 24 ? 2.583 7.951 -5.494 1.00 0.00 28 CYS A O 9
ATOM 6283 N N . LYS A 1 25 ? 1.570 9.425 -6.861 1.00 0.00 29 LYS A N 9
ATOM 6284 C CA . LYS A 1 25 ? 2.743 10.280 -6.996 1.00 0.00 29 LYS A CA 9
ATOM 6285 C C . LYS A 1 25 ? 2.334 11.732 -7.226 1.00 0.00 29 LYS A C 9
ATOM 6286 O O . LYS A 1 25 ? 2.699 12.619 -6.455 1.00 0.00 29 LYS A O 9
ATOM 6305 N N . ASN A 1 26 ? 1.575 11.965 -8.292 1.00 0.00 30 ASN A N 9
ATOM 6306 C CA . ASN A 1 26 ? 1.115 13.309 -8.624 1.00 0.00 30 ASN A CA 9
ATOM 6307 C C . ASN A 1 26 ? -0.226 13.262 -9.348 1.00 0.00 30 ASN A C 9
ATOM 6308 O O . ASN A 1 26 ? -0.314 12.798 -10.484 1.00 0.00 30 ASN A O 9
ATOM 6319 N N . SER A 1 27 ? -1.270 13.743 -8.681 1.00 0.00 31 SER A N 9
ATOM 6320 C CA . SER A 1 27 ? -2.608 13.757 -9.259 1.00 0.00 31 SER A CA 9
ATOM 6321 C C . SER A 1 27 ? -3.582 14.506 -8.356 1.00 0.00 31 SER A C 9
ATOM 6322 O O . SER A 1 27 ? -3.177 15.142 -7.382 1.00 0.00 31 SER A O 9
ATOM 6330 N N . GLU A 1 28 ? -4.868 14.428 -8.684 1.00 0.00 32 GLU A N 9
ATOM 6331 C CA . GLU A 1 28 ? -5.898 15.100 -7.900 1.00 0.00 32 GLU A CA 9
ATOM 6332 C C . GLU A 1 28 ? -5.887 14.610 -6.456 1.00 0.00 32 GLU A C 9
ATOM 6333 O O . GLU A 1 28 ? -5.050 13.791 -6.074 1.00 0.00 32 GLU A O 9
ATOM 6345 N N . LYS A 1 29 ? -6.820 15.114 -5.657 1.00 0.00 33 LYS A N 9
ATOM 6346 C CA . LYS A 1 29 ? -6.916 14.727 -4.254 1.00 0.00 33 LYS A CA 9
ATOM 6347 C C . LYS A 1 29 ? -7.348 13.270 -4.121 1.00 0.00 33 LYS A C 9
ATOM 6348 O O . LYS A 1 29 ? -8.491 12.981 -3.765 1.00 0.00 33 LYS A O 9
ATOM 6367 N N . SER A 1 30 ? -6.427 12.355 -4.408 1.00 0.00 34 SER A N 9
ATOM 6368 C CA . SER A 1 30 ? -6.713 10.926 -4.319 1.00 0.00 34 SER A CA 9
ATOM 6369 C C . SER A 1 30 ? -7.211 10.559 -2.925 1.00 0.00 34 SER A C 9
ATOM 6370 O O . SER A 1 30 ? -6.658 11.004 -1.919 1.00 0.00 34 SER A O 9
ATOM 6378 N N . ASP A 1 31 ? -8.262 9.747 -2.873 1.00 0.00 35 ASP A N 9
ATOM 6379 C CA . ASP A 1 31 ? -8.838 9.325 -1.601 1.00 0.00 35 ASP A CA 9
ATOM 6380 C C . ASP A 1 31 ? -8.578 7.842 -1.332 1.00 0.00 35 ASP A C 9
ATOM 6381 O O . ASP A 1 31 ? -8.928 7.331 -0.269 1.00 0.00 35 ASP A O 9
ATOM 6390 N N . PHE A 1 32 ? -7.977 7.151 -2.298 1.00 0.00 36 PHE A N 9
ATOM 6391 C CA . PHE A 1 32 ? -7.696 5.728 -2.144 1.00 0.00 36 PHE A CA 9
ATOM 6392 C C . PHE A 1 32 ? -6.250 5.462 -1.770 1.00 0.00 36 PHE A C 9
ATOM 6393 O O . PHE A 1 32 ? -5.918 4.368 -1.321 1.00 0.00 36 PHE A O 9
ATOM 6410 N N . CYS A 1 33 ? -5.392 6.460 -1.915 1.00 0.00 37 CYS A N 9
ATOM 6411 C CA . CYS A 1 33 ? -3.996 6.285 -1.548 1.00 0.00 37 CYS A CA 9
ATOM 6412 C C . CYS A 1 33 ? -3.868 5.914 -0.073 1.00 0.00 37 CYS A C 9
ATOM 6413 O O . CYS A 1 33 ? -2.765 5.673 0.420 1.00 0.00 37 CYS A O 9
ATOM 6420 N N . GLN A 1 34 ? -5.002 5.838 0.623 1.00 0.00 38 GLN A N 9
ATOM 6421 C CA . GLN A 1 34 ? -5.008 5.463 2.021 1.00 0.00 38 GLN A CA 9
ATOM 6422 C C . GLN A 1 34 ? -5.220 3.963 2.150 1.00 0.00 38 GLN A C 9
ATOM 6423 O O . GLN A 1 34 ? -5.051 3.388 3.226 1.00 0.00 38 GLN A O 9
ATOM 6437 N N . ASN A 1 35 ? -5.572 3.330 1.035 1.00 0.00 39 ASN A N 9
ATOM 6438 C CA . ASN A 1 35 ? -5.785 1.891 1.017 1.00 0.00 39 ASN A CA 9
ATOM 6439 C C . ASN A 1 35 ? -4.444 1.186 0.917 1.00 0.00 39 ASN A C 9
ATOM 6440 O O . ASN A 1 35 ? -4.183 0.201 1.608 1.00 0.00 39 ASN A O 9
ATOM 6451 N N . CYS A 1 36 ? -3.598 1.729 0.058 1.00 0.00 40 CYS A N 9
ATOM 6452 C CA . CYS A 1 36 ? -2.253 1.212 -0.162 1.00 0.00 40 CYS A CA 9
ATOM 6453 C C . CYS A 1 36 ? -1.577 0.819 1.158 1.00 0.00 40 CYS A C 9
ATOM 6454 O O . CYS A 1 36 ? -1.173 -0.331 1.331 1.00 0.00 40 CYS A O 9
ATOM 6461 N N . PRO A 1 37 ? -1.443 1.764 2.107 1.00 0.00 41 PRO A N 9
ATOM 6462 C CA . PRO A 1 37 ? -0.813 1.489 3.403 1.00 0.00 41 PRO A CA 9
ATOM 6463 C C . PRO A 1 37 ? -1.649 0.549 4.267 1.00 0.00 41 PRO A C 9
ATOM 6464 O O . PRO A 1 37 ? -1.137 -0.428 4.814 1.00 0.00 41 PRO A O 9
ATOM 6475 N N . SER A 1 38 ? -2.940 0.852 4.386 1.00 0.00 42 SER A N 9
ATOM 6476 C CA . SER A 1 38 ? -3.849 0.035 5.184 1.00 0.00 42 SER A CA 9
ATOM 6477 C C . SER A 1 38 ? -5.245 0.652 5.215 1.00 0.00 42 SER A C 9
ATOM 6478 O O . SER A 1 38 ? -5.395 1.873 5.170 1.00 0.00 42 SER A O 9
ATOM 6486 N N . LYS A 1 39 ? -6.263 -0.199 5.296 1.00 0.00 43 LYS A N 9
ATOM 6487 C CA . LYS A 1 39 ? -7.645 0.266 5.336 1.00 0.00 43 LYS A CA 9
ATOM 6488 C C . LYS A 1 39 ? -8.433 -0.459 6.423 1.00 0.00 43 LYS A C 9
ATOM 6489 O O . LYS A 1 39 ? -9.160 -1.413 6.144 1.00 0.00 43 LYS A O 9
ATOM 6508 N N . THR A 1 40 ? -8.283 0.000 7.660 1.00 0.00 44 THR A N 9
ATOM 6509 C CA . THR A 1 40 ? -8.980 -0.604 8.790 1.00 0.00 44 THR A CA 9
ATOM 6510 C C . THR A 1 40 ? -9.151 0.404 9.923 1.00 0.00 44 THR A C 9
ATOM 6511 O O . THR A 1 40 ? -8.437 0.354 10.924 1.00 0.00 44 THR A O 9
ATOM 6522 N N . GLU A 1 41 ? -10.102 1.318 9.758 1.00 0.00 45 GLU A N 9
ATOM 6523 C CA . GLU A 1 41 ? -10.367 2.338 10.767 1.00 0.00 45 GLU A CA 9
ATOM 6524 C C . GLU A 1 41 ? -9.138 3.214 10.988 1.00 0.00 45 GLU A C 9
ATOM 6525 O O . GLU A 1 41 ? -8.008 2.790 10.738 1.00 0.00 45 GLU A O 9
ATOM 6537 N N . GLN A 1 42 ? -9.363 4.435 11.459 1.00 0.00 46 GLN A N 9
ATOM 6538 C CA . GLN A 1 42 ? -8.272 5.368 11.714 1.00 0.00 46 GLN A CA 9
ATOM 6539 C C . GLN A 1 42 ? -7.379 4.856 12.843 1.00 0.00 46 GLN A C 9
ATOM 6540 O O . GLN A 1 42 ? -7.830 4.108 13.710 1.00 0.00 46 GLN A O 9
ATOM 6554 N N . PRO A 1 43 ? -6.094 5.255 12.848 1.00 0.00 47 PRO A N 9
ATOM 6555 C CA . PRO A 1 43 ? -5.141 4.829 13.879 1.00 0.00 47 PRO A CA 9
ATOM 6556 C C . PRO A 1 43 ? -5.512 5.356 15.261 1.00 0.00 47 PRO A C 9
ATOM 6557 O O . PRO A 1 43 ? -6.620 5.848 15.471 1.00 0.00 47 PRO A O 9
ATOM 6568 N N . ASP A 1 44 ? -4.579 5.249 16.201 1.00 0.00 48 ASP A N 9
ATOM 6569 C CA . ASP A 1 44 ? -4.809 5.714 17.564 1.00 0.00 48 ASP A CA 9
ATOM 6570 C C . ASP A 1 44 ? -5.965 4.956 18.207 1.00 0.00 48 ASP A C 9
ATOM 6571 O O . ASP A 1 44 ? -6.783 5.538 18.919 1.00 0.00 48 ASP A O 9
ATOM 6580 N N . PHE A 1 45 ? -6.029 3.654 17.950 1.00 0.00 49 PHE A N 9
ATOM 6581 C CA . PHE A 1 45 ? -7.086 2.814 18.503 1.00 0.00 49 PHE A CA 9
ATOM 6582 C C . PHE A 1 45 ? -6.502 1.723 19.398 1.00 0.00 49 PHE A C 9
ATOM 6583 O O . PHE A 1 45 ? -5.412 1.213 19.137 1.00 0.00 49 PHE A O 9
ATOM 6600 N N . PRO A 1 46 ? -7.223 1.348 20.469 1.00 0.00 50 PRO A N 9
ATOM 6601 C CA . PRO A 1 46 ? -6.770 0.312 21.402 1.00 0.00 50 PRO A CA 9
ATOM 6602 C C . PRO A 1 46 ? -6.887 -1.089 20.810 1.00 0.00 50 PRO A C 9
ATOM 6603 O O . PRO A 1 46 ? -7.315 -1.259 19.669 1.00 0.00 50 PRO A O 9
ATOM 6614 N N . TRP A 1 47 ? -6.503 -2.091 21.595 1.00 0.00 51 TRP A N 9
ATOM 6615 C CA . TRP A 1 47 ? -6.565 -3.478 21.149 1.00 0.00 51 TRP A CA 9
ATOM 6616 C C . TRP A 1 47 ? -8.010 -3.955 21.057 1.00 0.00 51 TRP A C 9
ATOM 6617 O O . TRP A 1 47 ? -8.944 -3.199 21.330 1.00 0.00 51 TRP A O 9
ATOM 6638 N N . ILE A 1 48 ? -8.189 -5.214 20.672 1.00 0.00 52 ILE A N 9
ATOM 6639 C CA . ILE A 1 48 ? -9.521 -5.793 20.546 1.00 0.00 52 ILE A CA 9
ATOM 6640 C C . ILE A 1 48 ? -9.956 -6.463 21.847 1.00 0.00 52 ILE A C 9
ATOM 6641 O O . ILE A 1 48 ? -10.387 -7.616 21.852 1.00 0.00 52 ILE A O 9
ATOM 6657 N N . TRP A 1 49 ? -9.838 -5.730 22.949 1.00 0.00 53 TRP A N 9
ATOM 6658 C CA . TRP A 1 49 ? -10.217 -6.251 24.257 1.00 0.00 53 TRP A CA 9
ATOM 6659 C C . TRP A 1 49 ? -9.385 -7.478 24.616 1.00 0.00 53 TRP A C 9
ATOM 6660 O O . TRP A 1 49 ? -8.836 -8.147 23.740 1.00 0.00 53 TRP A O 9
ATOM 6681 N N . VAL A 1 50 ? -9.295 -7.768 25.910 1.00 0.00 54 VAL A N 9
ATOM 6682 C CA . VAL A 1 50 ? -8.530 -8.915 26.386 1.00 0.00 54 VAL A CA 9
ATOM 6683 C C . VAL A 1 50 ? -9.276 -10.219 26.123 1.00 0.00 54 VAL A C 9
ATOM 6684 O O . VAL A 1 50 ? -10.101 -10.609 26.976 1.00 0.00 54 VAL A O 9
ATOM 6697 N N . SER A 1 1 ? -18.315 -7.336 -3.814 1.00 0.00 5 SER A N 10
ATOM 6698 C CA . SER A 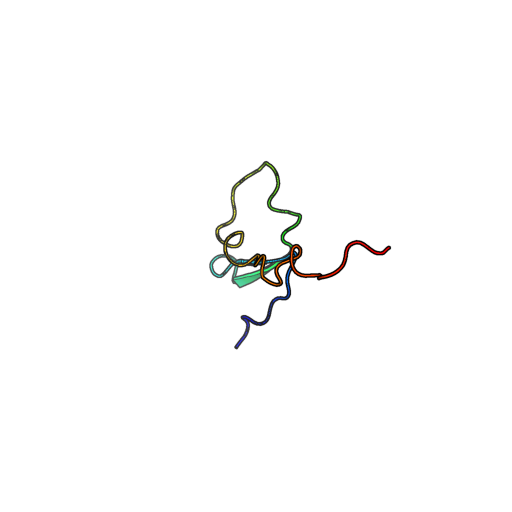1 1 ? -17.751 -8.498 -4.550 1.00 0.00 5 SER A CA 10
ATOM 6699 C C . SER A 1 1 ? -16.423 -8.142 -5.212 1.00 0.00 5 SER A C 10
ATOM 6700 O O . SER A 1 1 ? -16.075 -8.685 -6.260 1.00 0.00 5 SER A O 10
ATOM 6710 N N . GLN A 1 2 ? -15.686 -7.226 -4.593 1.00 0.00 6 GLN A N 10
ATOM 6711 C CA . GLN A 1 2 ? -14.397 -6.797 -5.123 1.00 0.00 6 GLN A CA 10
ATOM 6712 C C . GLN A 1 2 ? -13.390 -6.582 -3.996 1.00 0.00 6 GLN A C 10
ATOM 6713 O O . GLN A 1 2 ? -13.576 -5.716 -3.141 1.00 0.00 6 GLN A O 10
ATOM 6727 N N . GLY A 1 3 ? -12.325 -7.376 -4.004 1.00 0.00 7 GLY A N 10
ATOM 6728 C CA . GLY A 1 3 ? -11.304 -7.258 -2.980 1.00 0.00 7 GLY A CA 10
ATOM 6729 C C . GLY A 1 3 ? -9.943 -7.723 -3.461 1.00 0.00 7 GLY A C 10
ATOM 6730 O O . GLY A 1 3 ? -9.501 -7.347 -4.547 1.00 0.00 7 GLY A O 10
ATOM 6734 N N . GLU A 1 4 ? -9.281 -8.548 -2.656 1.00 0.00 8 GLU A N 10
ATOM 6735 C CA . GLU A 1 4 ? -7.968 -9.073 -3.004 1.00 0.00 8 GLU A CA 10
ATOM 6736 C C . GLU A 1 4 ? -7.022 -7.947 -3.411 1.00 0.00 8 GLU A C 10
ATOM 6737 O O . GLU A 1 4 ? -6.299 -8.054 -4.402 1.00 0.00 8 GLU A O 10
ATOM 6749 N N . CYS A 1 5 ? -7.038 -6.869 -2.637 1.00 0.00 9 CYS A N 10
ATOM 6750 C CA . CYS A 1 5 ? -6.185 -5.717 -2.912 1.00 0.00 9 CYS A CA 10
ATOM 6751 C C . CYS A 1 5 ? -4.987 -5.679 -1.961 1.00 0.00 9 CYS A C 10
ATOM 6752 O O . CYS A 1 5 ? -5.064 -5.100 -0.877 1.00 0.00 9 CYS A O 10
ATOM 6759 N N . PRO A 1 6 ? -3.860 -6.301 -2.357 1.00 0.00 10 PRO A N 10
ATOM 6760 C CA . PRO A 1 6 ? -2.643 -6.337 -1.536 1.00 0.00 10 PRO A CA 10
ATOM 6761 C C . PRO A 1 6 ? -1.950 -4.980 -1.454 1.00 0.00 10 PRO A C 10
ATOM 6762 O O . PRO A 1 6 ? -2.527 -3.953 -1.812 1.00 0.00 10 PRO A O 10
ATOM 6773 N N . GLU A 1 7 ? -0.708 -4.985 -0.975 1.00 0.00 11 GLU A N 10
ATOM 6774 C CA . GLU A 1 7 ? 0.071 -3.762 -0.838 1.00 0.00 11 GLU A CA 10
ATOM 6775 C C . GLU A 1 7 ? 0.355 -3.135 -2.198 1.00 0.00 11 GLU A C 10
ATOM 6776 O O . GLU A 1 7 ? -0.083 -3.641 -3.232 1.00 0.00 11 GLU A O 10
ATOM 6788 N N . GLY A 1 8 ? 1.090 -2.027 -2.186 1.00 0.00 12 GLY A N 10
ATOM 6789 C CA . GLY A 1 8 ? 1.426 -1.337 -3.421 1.00 0.00 12 GLY A CA 10
ATOM 6790 C C . GLY A 1 8 ? 0.206 -1.057 -4.274 1.00 0.00 12 GLY A C 10
ATOM 6791 O O . GLY A 1 8 ? 0.262 -1.139 -5.501 1.00 0.00 12 GLY A O 10
ATOM 6795 N N . ARG A 1 9 ? -0.906 -0.748 -3.617 1.00 0.00 13 ARG A N 10
ATOM 6796 C CA . ARG A 1 9 ? -2.157 -0.478 -4.307 1.00 0.00 13 ARG A CA 10
ATOM 6797 C C . ARG A 1 9 ? -3.224 0.004 -3.322 1.00 0.00 13 ARG A C 10
ATOM 6798 O O . ARG A 1 9 ? -2.977 0.080 -2.120 1.00 0.00 13 ARG A O 10
ATOM 6819 N N . ALA A 1 10 ? -4.422 0.300 -3.832 1.00 0.00 14 ALA A N 10
ATOM 6820 C CA . ALA A 1 10 ? -5.509 0.739 -2.975 1.00 0.00 14 ALA A CA 10
ATOM 6821 C C . ALA A 1 10 ? -6.867 0.620 -3.664 1.00 0.00 14 ALA A C 10
ATOM 6822 O O . ALA A 1 10 ? -6.952 0.320 -4.855 1.00 0.00 14 ALA A O 10
ATOM 6829 N N . TYR A 1 11 ? -7.926 0.871 -2.896 1.00 0.00 15 TYR A N 10
ATOM 6830 C CA . TYR A 1 11 ? -9.292 0.812 -3.407 1.00 0.00 15 TYR A CA 10
ATOM 6831 C C . TYR A 1 11 ? -10.021 2.116 -3.102 1.00 0.00 15 TYR A C 10
ATOM 6832 O O . TYR A 1 11 ? -10.055 2.561 -1.955 1.00 0.00 15 TYR A O 10
ATOM 6850 N N . SER A 1 12 ? -10.596 2.735 -4.130 1.00 0.00 16 SER A N 10
ATOM 6851 C CA . SER A 1 12 ? -11.308 3.995 -3.949 1.00 0.00 16 SER A CA 10
ATOM 6852 C C . SER A 1 12 ? -12.816 3.774 -3.916 1.00 0.00 16 SER A C 10
ATOM 6853 O O . SER A 1 12 ? -13.421 3.393 -4.918 1.00 0.00 16 SER A O 10
ATOM 6861 N N . GLN A 1 13 ? -13.418 4.018 -2.757 1.00 0.00 17 GLN A N 10
ATOM 6862 C CA . GLN A 1 13 ? -14.856 3.848 -2.596 1.00 0.00 17 GLN A CA 10
ATOM 6863 C C . GLN A 1 13 ? -15.621 4.823 -3.482 1.00 0.00 17 GLN A C 10
ATOM 6864 O O . GLN A 1 13 ? -16.746 4.551 -3.899 1.00 0.00 17 GLN A O 10
ATOM 6878 N N . ASP A 1 14 ? -14.997 5.958 -3.771 1.00 0.00 18 ASP A N 10
ATOM 6879 C CA . ASP A 1 14 ? -15.611 6.974 -4.615 1.00 0.00 18 ASP A CA 10
ATOM 6880 C C . ASP A 1 14 ? -15.832 6.433 -6.021 1.00 0.00 18 ASP A C 10
ATOM 6881 O O . ASP A 1 14 ? -16.958 6.400 -6.517 1.00 0.00 18 ASP A O 10
ATOM 6890 N N . LEU A 1 15 ? -14.747 6.003 -6.656 1.00 0.00 19 LEU A N 10
ATOM 6891 C CA . LEU A 1 15 ? -14.816 5.453 -8.002 1.00 0.00 19 LEU A CA 10
ATOM 6892 C C . LEU A 1 15 ? -15.474 4.076 -7.991 1.00 0.00 19 LEU A C 10
ATOM 6893 O O . LEU A 1 15 ? -16.041 3.639 -8.992 1.00 0.00 19 LEU A O 10
ATOM 6909 N N . GLY A 1 16 ? -15.393 3.403 -6.850 1.00 0.00 20 GLY A N 10
ATOM 6910 C CA . GLY A 1 16 ? -15.983 2.084 -6.720 1.00 0.00 20 GLY A CA 10
ATOM 6911 C C . GLY A 1 16 ? -15.210 1.023 -7.478 1.00 0.00 20 GLY A C 10
ATOM 6912 O O . GLY A 1 16 ? -15.783 0.284 -8.279 1.00 0.00 20 GLY A O 10
ATOM 6916 N N . LYS A 1 17 ? -13.906 0.946 -7.226 1.00 0.00 21 LYS A N 10
ATOM 6917 C CA . LYS A 1 17 ? -13.059 -0.036 -7.893 1.00 0.00 21 LYS A CA 10
ATOM 6918 C C . LYS A 1 17 ? -11.629 0.042 -7.371 1.00 0.00 21 LYS A C 10
ATOM 6919 O O . LYS A 1 17 ? -11.144 1.120 -7.028 1.00 0.00 21 LYS A O 10
ATOM 6938 N N . CYS A 1 18 ? -10.959 -1.104 -7.307 1.00 0.00 22 CYS A N 10
ATOM 6939 C CA . CYS A 1 18 ? -9.587 -1.148 -6.821 1.00 0.00 22 CYS A CA 10
ATOM 6940 C C . CYS A 1 18 ? -8.602 -0.749 -7.910 1.00 0.00 22 CYS A C 10
ATOM 6941 O O . CYS A 1 18 ? -8.775 -1.088 -9.081 1.00 0.00 22 CYS A O 10
ATOM 6948 N N . MET A 1 19 ? -7.566 -0.032 -7.505 1.00 0.00 23 MET A N 10
ATOM 6949 C CA . MET A 1 19 ? -6.531 0.420 -8.420 1.00 0.00 23 MET A CA 10
ATOM 6950 C C . MET A 1 19 ? -5.162 0.112 -7.830 1.00 0.00 23 MET A C 10
ATOM 6951 O O . MET A 1 19 ? -5.026 -0.774 -6.989 1.00 0.00 23 MET A O 10
ATOM 6965 N N . GLU A 1 20 ? -4.155 0.834 -8.278 1.00 0.00 24 GLU A N 10
ATOM 6966 C CA . GLU A 1 20 ? -2.797 0.630 -7.798 1.00 0.00 24 GLU A CA 10
ATOM 6967 C C . GLU A 1 20 ? -2.256 1.870 -7.112 1.00 0.00 24 GLU A C 10
ATOM 6968 O O . GLU A 1 20 ? -2.769 2.971 -7.298 1.00 0.00 24 GLU A O 10
ATOM 6980 N N . CYS A 1 21 ? -1.194 1.683 -6.345 1.00 0.00 25 CYS A N 10
ATOM 6981 C CA . CYS A 1 21 ? -0.554 2.791 -5.651 1.00 0.00 25 CYS A CA 10
ATOM 6982 C C . CYS A 1 21 ? 0.350 3.544 -6.607 1.00 0.00 25 CYS A C 10
ATOM 6983 O O . CYS A 1 21 ? 0.526 4.756 -6.489 1.00 0.00 25 CYS A O 10
ATOM 6990 N N . SER A 1 22 ? 0.899 2.823 -7.583 1.00 0.00 26 SER A N 10
ATOM 6991 C CA . SER A 1 22 ? 1.753 3.441 -8.582 1.00 0.00 26 SER A CA 10
ATOM 6992 C C . SER A 1 22 ? 1.017 4.614 -9.220 1.00 0.00 26 SER A C 10
ATOM 6993 O O . SER A 1 22 ? 1.633 5.546 -9.733 1.00 0.00 26 SER A O 10
ATOM 7001 N N . VAL A 1 23 ? -0.316 4.561 -9.163 1.00 0.00 27 VAL A N 10
ATOM 7002 C CA . VAL A 1 23 ? -1.144 5.625 -9.716 1.00 0.00 27 VAL A CA 10
ATOM 7003 C C . VAL A 1 23 ? -1.040 6.885 -8.863 1.00 0.00 27 VAL A C 10
ATOM 7004 O O . VAL A 1 23 ? -1.147 8.002 -9.367 1.00 0.00 27 VAL A O 10
ATOM 7017 N N . CYS A 1 24 ? -0.831 6.688 -7.568 1.00 0.00 28 CYS A N 10
ATOM 7018 C CA . CYS A 1 24 ? -0.709 7.798 -6.631 1.00 0.00 28 CYS A CA 10
ATOM 7019 C C . CYS A 1 24 ? 0.580 8.577 -6.883 1.00 0.00 28 CYS A C 10
ATOM 7020 O O . CYS A 1 24 ? 0.547 9.758 -7.228 1.00 0.00 28 CYS A O 10
ATOM 7027 N N . LYS A 1 25 ? 1.712 7.902 -6.710 1.00 0.00 29 LYS A N 10
ATOM 7028 C CA . LYS A 1 25 ? 3.014 8.523 -6.921 1.00 0.00 29 LYS A CA 10
ATOM 7029 C C . LYS A 1 25 ? 3.212 9.727 -6.002 1.00 0.00 29 LYS A C 10
ATOM 7030 O O . LYS A 1 25 ? 4.051 10.588 -6.267 1.00 0.00 29 LYS A O 10
ATOM 7049 N N . ASN A 1 26 ? 2.436 9.783 -4.922 1.00 0.00 30 ASN A N 10
ATOM 7050 C CA . ASN A 1 26 ? 2.530 10.883 -3.964 1.00 0.00 30 ASN A CA 10
ATOM 7051 C C . ASN A 1 26 ? 2.516 12.236 -4.674 1.00 0.00 30 ASN A C 10
ATOM 7052 O O . ASN A 1 26 ? 3.565 12.783 -5.009 1.00 0.00 30 ASN A O 10
ATOM 7063 N N . SER A 1 27 ? 1.318 12.768 -4.899 1.00 0.00 31 SER A N 10
ATOM 7064 C CA . SER A 1 27 ? 1.168 14.054 -5.568 1.00 0.00 31 SER A CA 10
ATOM 7065 C C . SER A 1 27 ? -0.242 14.604 -5.378 1.00 0.00 31 SER A C 10
ATOM 7066 O O . SER A 1 27 ? -0.423 15.762 -5.004 1.00 0.00 31 SER A O 10
ATOM 7074 N N . GLU A 1 28 ? -1.238 13.765 -5.641 1.00 0.00 32 GLU A N 10
ATOM 7075 C CA . GLU A 1 28 ? -2.633 14.167 -5.499 1.00 0.00 32 GLU A CA 10
ATOM 7076 C C . GLU A 1 28 ? -3.230 13.608 -4.212 1.00 0.00 32 GLU A C 10
ATOM 7077 O O . GLU A 1 28 ? -2.772 12.589 -3.695 1.00 0.00 32 GLU A O 10
ATOM 7089 N N . LYS A 1 29 ? -4.255 14.281 -3.699 1.00 0.00 33 LYS A N 10
ATOM 7090 C CA . LYS A 1 29 ? -4.914 13.849 -2.472 1.00 0.00 33 LYS A CA 10
ATOM 7091 C C . LYS A 1 29 ? -5.889 12.709 -2.752 1.00 0.00 33 LYS A C 10
ATOM 7092 O O . LYS A 1 29 ? -7.092 12.835 -2.523 1.00 0.00 33 LYS A O 10
ATOM 7111 N N . SER A 1 30 ? -5.361 11.596 -3.250 1.00 0.00 34 SER A N 10
ATOM 7112 C CA . SER A 1 30 ? -6.183 10.432 -3.562 1.00 0.00 34 SER A CA 10
ATOM 7113 C C . SER A 1 30 ? -6.902 9.927 -2.316 1.00 0.00 34 SER A C 10
ATOM 7114 O O . SER A 1 30 ? -6.308 9.822 -1.243 1.00 0.00 34 SER A O 10
ATOM 7122 N N . ASP A 1 31 ? -8.185 9.616 -2.465 1.00 0.00 35 ASP A N 10
ATOM 7123 C CA . ASP A 1 31 ? -8.987 9.123 -1.352 1.00 0.00 35 ASP A CA 10
ATOM 7124 C C . ASP A 1 31 ? -8.714 7.645 -1.081 1.00 0.00 35 ASP A C 10
ATOM 7125 O O . ASP A 1 31 ? -9.056 7.130 -0.017 1.00 0.00 35 ASP A O 10
ATOM 7134 N N . PHE A 1 32 ? -8.110 6.965 -2.050 1.00 0.00 36 PHE A N 10
ATOM 7135 C CA . PHE A 1 32 ? -7.805 5.545 -1.910 1.00 0.00 36 PHE A CA 10
ATOM 7136 C C . PHE A 1 32 ? -6.375 5.310 -1.465 1.00 0.00 36 PHE A C 10
ATOM 7137 O O . PHE A 1 32 ? -6.041 4.225 -0.993 1.00 0.00 36 PHE A O 10
ATOM 7154 N N . CYS A 1 33 ? -5.529 6.320 -1.587 1.00 0.00 37 CYS A N 10
ATOM 7155 C CA . CYS A 1 33 ? -4.147 6.174 -1.164 1.00 0.00 37 CYS A CA 10
ATOM 7156 C C . CYS A 1 33 ? -4.067 5.800 0.309 1.00 0.00 37 CYS A C 10
ATOM 7157 O O . CYS A 1 33 ? -2.981 5.551 0.834 1.00 0.00 37 CYS A O 10
ATOM 7164 N N . GLN A 1 34 ? -5.220 5.726 0.970 1.00 0.00 38 GLN A N 10
ATOM 7165 C CA . GLN A 1 34 ? -5.254 5.339 2.365 1.00 0.00 38 GLN A CA 10
ATOM 7166 C C . GLN A 1 34 ? -5.272 3.829 2.483 1.00 0.00 38 GLN A C 10
ATOM 7167 O O . GLN A 1 34 ? -4.954 3.267 3.532 1.00 0.00 38 GLN A O 10
ATOM 7181 N N . ASN A 1 35 ? -5.635 3.182 1.392 1.00 0.00 39 ASN A N 10
ATOM 7182 C CA . ASN A 1 35 ? -5.684 1.731 1.354 1.00 0.00 39 ASN A CA 10
ATOM 7183 C C . ASN A 1 35 ? -4.269 1.174 1.344 1.00 0.00 39 ASN A C 10
ATOM 7184 O O . ASN A 1 35 ? -3.942 0.242 2.078 1.00 0.00 39 ASN A O 10
ATOM 7195 N N . CYS A 1 36 ? -3.434 1.780 0.515 1.00 0.00 40 CYS A N 10
ATOM 7196 C CA . CYS A 1 36 ? -2.030 1.397 0.389 1.00 0.00 40 CYS A CA 10
ATOM 7197 C C . CYS A 1 36 ? -1.394 1.186 1.764 1.00 0.00 40 CYS A C 10
ATOM 7198 O O . CYS A 1 36 ? -1.900 1.678 2.772 1.00 0.00 40 CYS A O 10
ATOM 7205 N N . PRO A 1 37 ? -0.264 0.457 1.822 1.00 0.00 41 PRO A N 10
ATOM 7206 C CA . PRO A 1 37 ? 0.440 0.196 3.078 1.00 0.00 41 PRO A CA 10
ATOM 7207 C C . PRO A 1 37 ? 1.276 1.393 3.526 1.00 0.00 41 PRO A C 10
ATOM 7208 O O . PRO A 1 37 ? 2.134 1.873 2.784 1.00 0.00 41 PRO A O 10
ATOM 7219 N N . SER A 1 38 ? 1.020 1.872 4.738 1.00 0.00 42 SER A N 10
ATOM 7220 C CA . SER A 1 38 ? 1.750 3.016 5.276 1.00 0.00 42 SER A CA 10
ATOM 7221 C C . SER A 1 38 ? 2.334 2.700 6.649 1.00 0.00 42 SER A C 10
ATOM 7222 O O . SER A 1 38 ? 1.653 2.148 7.513 1.00 0.00 42 SER A O 10
ATOM 7230 N N . LYS A 1 39 ? 3.600 3.059 6.843 1.00 0.00 43 LYS A N 10
ATOM 7231 C CA . LYS A 1 39 ? 4.280 2.821 8.111 1.00 0.00 43 LYS A CA 10
ATOM 7232 C C . LYS A 1 39 ? 4.233 1.345 8.492 1.00 0.00 43 LYS A C 10
ATOM 7233 O O . LYS A 1 39 ? 3.244 0.868 9.049 1.00 0.00 43 LYS A O 10
ATOM 7252 N N . THR A 1 40 ? 5.310 0.625 8.190 1.00 0.00 44 THR A N 10
ATOM 7253 C CA . THR A 1 40 ? 5.392 -0.797 8.504 1.00 0.00 44 THR A CA 10
ATOM 7254 C C . THR A 1 40 ? 6.738 -1.372 8.076 1.00 0.00 44 THR A C 10
ATOM 7255 O O . THR A 1 40 ? 7.452 -1.972 8.879 1.00 0.00 44 THR A O 10
ATOM 7266 N N . GLU A 1 41 ? 7.079 -1.189 6.803 1.00 0.00 45 GLU A N 10
ATOM 7267 C CA . GLU A 1 41 ? 8.340 -1.691 6.267 1.00 0.00 45 GLU A CA 10
ATOM 7268 C C . GLU A 1 41 ? 8.489 -3.186 6.533 1.00 0.00 45 GLU A C 10
ATOM 7269 O O . GLU A 1 41 ? 9.580 -3.669 6.837 1.00 0.00 45 GLU A O 10
ATOM 7281 N N . GLN A 1 42 ? 7.383 -3.913 6.417 1.00 0.00 46 GLN A N 10
ATOM 7282 C CA . GLN A 1 42 ? 7.384 -5.353 6.645 1.00 0.00 46 GLN A CA 10
ATOM 7283 C C . GLN A 1 42 ? 8.186 -6.082 5.567 1.00 0.00 46 GLN A C 10
ATOM 7284 O O . GLN A 1 42 ? 9.194 -6.725 5.860 1.00 0.00 46 GLN A O 10
ATOM 7298 N N . PRO A 1 43 ? 7.745 -5.990 4.301 1.00 0.00 47 PRO A N 10
ATOM 7299 C CA . PRO A 1 43 ? 8.422 -6.643 3.176 1.00 0.00 47 PRO A CA 10
ATOM 7300 C C . PRO A 1 43 ? 9.874 -6.197 3.037 1.00 0.00 47 PRO A C 10
ATOM 7301 O O . PRO A 1 43 ? 10.403 -5.490 3.895 1.00 0.00 47 PRO A O 10
ATOM 7312 N N . ASP A 1 44 ? 10.513 -6.616 1.950 1.00 0.00 48 ASP A N 10
ATOM 7313 C CA . ASP A 1 44 ? 11.904 -6.262 1.695 1.00 0.00 48 ASP A CA 10
ATOM 7314 C C . ASP A 1 44 ? 12.215 -6.321 0.203 1.00 0.00 48 ASP A C 10
ATOM 7315 O O . ASP A 1 44 ? 13.079 -7.083 -0.234 1.00 0.00 48 ASP A O 10
ATOM 7324 N N . PHE A 1 45 ? 11.503 -5.511 -0.577 1.00 0.00 49 PHE A N 10
ATOM 7325 C CA . PHE A 1 45 ? 11.696 -5.467 -2.024 1.00 0.00 49 PHE A CA 10
ATOM 7326 C C . PHE A 1 45 ? 13.177 -5.330 -2.379 1.00 0.00 49 PHE A C 10
ATOM 7327 O O . PHE A 1 45 ? 13.757 -4.251 -2.246 1.00 0.00 49 PHE A O 10
ATOM 7344 N N . PRO A 1 46 ? 13.814 -6.424 -2.836 1.00 0.00 50 PRO A N 10
ATOM 7345 C CA . PRO A 1 46 ? 15.234 -6.413 -3.207 1.00 0.00 50 PRO A CA 10
ATOM 7346 C C . PRO A 1 46 ? 15.536 -5.408 -4.314 1.00 0.00 50 PRO A C 10
ATOM 7347 O O . PRO A 1 46 ? 14.698 -5.155 -5.180 1.00 0.00 50 PRO A O 10
ATOM 7358 N N . TRP A 1 47 ? 16.736 -4.840 -4.280 1.00 0.00 51 TRP A N 10
ATOM 7359 C CA . TRP A 1 47 ? 17.148 -3.863 -5.282 1.00 0.00 51 TRP A CA 10
ATOM 7360 C C . TRP A 1 47 ? 18.264 -4.423 -6.158 1.00 0.00 51 TRP A C 10
ATOM 7361 O O . TRP A 1 47 ? 19.301 -4.859 -5.657 1.00 0.00 51 TRP A O 10
ATOM 7382 N N . ILE A 1 48 ? 18.044 -4.409 -7.468 1.00 0.00 52 ILE A N 10
ATOM 7383 C CA . ILE A 1 48 ? 19.029 -4.915 -8.415 1.00 0.00 52 ILE A CA 10
ATOM 7384 C C . ILE A 1 48 ? 19.816 -3.775 -9.054 1.00 0.00 52 ILE A C 10
ATOM 7385 O O . ILE A 1 48 ? 19.269 -2.985 -9.823 1.00 0.00 52 ILE A O 10
ATOM 7401 N N . TRP A 1 49 ? 21.103 -3.696 -8.730 1.00 0.00 53 TRP A N 10
ATOM 7402 C CA . TRP A 1 49 ? 21.967 -2.653 -9.272 1.00 0.00 53 TRP A CA 10
ATOM 7403 C C . TRP A 1 49 ? 21.963 -2.679 -10.799 1.00 0.00 53 TRP A C 10
ATOM 7404 O O . TRP A 1 49 ? 22.222 -3.715 -11.412 1.00 0.00 53 TRP A O 10
ATOM 7425 N N . VAL A 1 50 ? 21.670 -1.534 -11.405 1.00 0.00 54 VAL A N 10
ATOM 7426 C CA . VAL A 1 50 ? 21.633 -1.426 -12.859 1.00 0.00 54 VAL A CA 10
ATOM 7427 C C . VAL A 1 50 ? 22.982 -0.976 -13.410 1.00 0.00 54 VAL A C 10
ATOM 7428 O O . VAL A 1 50 ? 23.342 0.202 -13.205 1.00 0.00 54 VAL A O 10
ATOM 7441 N N . SER A 1 1 ? -15.543 -12.585 -6.103 1.00 0.00 5 SER A N 11
ATOM 7442 C CA . SER A 1 1 ? -15.375 -11.112 -6.219 1.00 0.00 5 SER A CA 11
ATOM 7443 C C . SER A 1 1 ? -14.228 -10.759 -7.160 1.00 0.00 5 SER A C 11
ATOM 7444 O O . SER A 1 1 ? -13.320 -11.562 -7.376 1.00 0.00 5 SER A O 11
ATOM 7454 N N . GLN A 1 2 ? -14.276 -9.554 -7.718 1.00 0.00 6 GLN A N 11
ATOM 7455 C CA . GLN A 1 2 ? -13.240 -9.094 -8.635 1.00 0.00 6 GLN A CA 11
ATOM 7456 C C . GLN A 1 2 ? -11.925 -8.860 -7.898 1.00 0.00 6 GLN A C 11
ATOM 7457 O O . GLN A 1 2 ? -11.870 -8.929 -6.670 1.00 0.00 6 GLN A O 11
ATOM 7471 N N . GLY A 1 3 ? -10.868 -8.584 -8.655 1.00 0.00 7 GLY A N 11
ATOM 7472 C CA . GLY A 1 3 ? -9.569 -8.343 -8.054 1.00 0.00 7 GLY A CA 11
ATOM 7473 C C . GLY A 1 3 ? -8.432 -8.522 -9.041 1.00 0.00 7 GLY A C 11
ATOM 7474 O O . GLY A 1 3 ? -7.876 -9.613 -9.167 1.00 0.00 7 GLY A O 11
ATOM 7478 N N . GLU A 1 4 ? -8.085 -7.447 -9.742 1.00 0.00 8 GLU A N 11
ATOM 7479 C CA . GLU A 1 4 ? -7.007 -7.487 -10.722 1.00 0.00 8 GLU A CA 11
ATOM 7480 C C . GLU A 1 4 ? -5.985 -6.387 -10.451 1.00 0.00 8 GLU A C 11
ATOM 7481 O O . GLU A 1 4 ? -5.542 -5.695 -11.368 1.00 0.00 8 GLU A O 11
ATOM 7493 N N . CYS A 1 5 ? -5.616 -6.229 -9.183 1.00 0.00 9 CYS A N 11
ATOM 7494 C CA . CYS A 1 5 ? -4.648 -5.212 -8.790 1.00 0.00 9 CYS A CA 11
ATOM 7495 C C . CYS A 1 5 ? -3.388 -5.853 -8.206 1.00 0.00 9 CYS A C 11
ATOM 7496 O O . CYS A 1 5 ? -3.472 -6.777 -7.397 1.00 0.00 9 CYS A O 11
ATOM 7503 N N . PRO A 1 6 ? -2.197 -5.370 -8.609 1.00 0.00 10 PRO A N 11
ATOM 7504 C CA . PRO A 1 6 ? -0.921 -5.901 -8.118 1.00 0.00 10 PRO A CA 11
ATOM 7505 C C . PRO A 1 6 ? -0.627 -5.468 -6.685 1.00 0.00 10 PRO A C 11
ATOM 7506 O O . PRO A 1 6 ? -1.521 -5.015 -5.972 1.00 0.00 10 PRO A O 11
ATOM 7517 N N . GLU A 1 7 ? 0.628 -5.609 -6.267 1.00 0.00 11 GLU A N 11
ATOM 7518 C CA . GLU A 1 7 ? 1.031 -5.230 -4.926 1.00 0.00 11 GLU A CA 11
ATOM 7519 C C . GLU A 1 7 ? 1.059 -3.713 -4.780 1.00 0.00 11 GLU A C 11
ATOM 7520 O O . GLU A 1 7 ? 0.965 -2.982 -5.765 1.00 0.00 11 GLU A O 11
ATOM 7532 N N . GLY A 1 8 ? 1.184 -3.251 -3.544 1.00 0.00 12 GLY A N 11
ATOM 7533 C CA . GLY A 1 8 ? 1.219 -1.822 -3.282 1.00 0.00 12 GLY A CA 11
ATOM 7534 C C . GLY A 1 8 ? 0.061 -1.091 -3.934 1.00 0.00 12 GLY A C 11
ATOM 7535 O O . GLY A 1 8 ? 0.214 0.030 -4.416 1.00 0.00 12 GLY A O 11
ATOM 7539 N N . ARG A 1 9 ? -1.097 -1.739 -3.955 1.00 0.00 13 ARG A N 11
ATOM 7540 C CA . ARG A 1 9 ? -2.291 -1.163 -4.560 1.00 0.00 13 ARG A CA 11
ATOM 7541 C C . ARG A 1 9 ? -3.204 -0.538 -3.504 1.00 0.00 13 ARG A C 11
ATOM 7542 O O . ARG A 1 9 ? -2.889 -0.542 -2.318 1.00 0.00 13 ARG A O 11
ATOM 7563 N N . ALA A 1 10 ? -4.360 -0.044 -3.949 1.00 0.00 14 ALA A N 11
ATOM 7564 C CA . ALA A 1 10 ? -5.340 0.537 -3.049 1.00 0.00 14 ALA A CA 11
ATOM 7565 C C . ALA A 1 10 ? -6.758 0.327 -3.583 1.00 0.00 14 ALA A C 11
ATOM 7566 O O . ALA A 1 10 ? -6.958 -0.374 -4.574 1.00 0.00 14 ALA A O 11
ATOM 7573 N N . TYR A 1 11 ? -7.738 0.942 -2.924 1.00 0.00 15 TYR A N 11
ATOM 7574 C CA . TYR A 1 11 ? -9.137 0.826 -3.335 1.00 0.00 15 TYR A CA 11
ATOM 7575 C C . TYR A 1 11 ? -9.897 2.103 -2.989 1.00 0.00 15 TYR A C 11
ATOM 7576 O O . TYR A 1 11 ? -10.071 2.434 -1.815 1.00 0.00 15 TYR A O 11
ATOM 7594 N N . SER A 1 12 ? -10.335 2.827 -4.016 1.00 0.00 16 SER A N 11
ATOM 7595 C CA . SER A 1 12 ? -11.059 4.078 -3.812 1.00 0.00 16 SER A CA 11
ATOM 7596 C C . SER A 1 12 ? -12.528 3.822 -3.505 1.00 0.00 16 SER A C 11
ATOM 7597 O O . SER A 1 12 ? -13.305 3.464 -4.391 1.00 0.00 16 SER A O 11
ATOM 7605 N N . GLN A 1 13 ? -12.905 4.014 -2.247 1.00 0.00 17 GLN A N 11
ATOM 7606 C CA . GLN A 1 13 ? -14.283 3.811 -1.828 1.00 0.00 17 GLN A CA 11
ATOM 7607 C C . GLN A 1 13 ? -15.192 4.857 -2.456 1.00 0.00 17 GLN A C 11
ATOM 7608 O O . GLN A 1 13 ? -16.364 4.595 -2.731 1.00 0.00 17 GLN A O 11
ATOM 7622 N N . ASP A 1 14 ? -14.640 6.040 -2.691 1.00 0.00 18 ASP A N 11
ATOM 7623 C CA . ASP A 1 14 ? -15.395 7.127 -3.300 1.00 0.00 18 ASP A CA 11
ATOM 7624 C C . ASP A 1 14 ? -15.872 6.723 -4.691 1.00 0.00 18 ASP A C 11
ATOM 7625 O O . ASP A 1 14 ? -17.065 6.761 -4.986 1.00 0.00 18 ASP A O 11
ATOM 7634 N N . LEU A 1 15 ? -14.926 6.324 -5.535 1.00 0.00 19 LEU A N 11
ATOM 7635 C CA . LEU A 1 15 ? -15.240 5.898 -6.889 1.00 0.00 19 LEU A CA 11
ATOM 7636 C C . LEU A 1 15 ? -15.757 4.463 -6.898 1.00 0.00 19 LEU A C 11
ATOM 7637 O O . LEU A 1 15 ? -16.453 4.047 -7.824 1.00 0.00 19 LEU A O 11
ATOM 7653 N N . GLY A 1 16 ? -15.409 3.712 -5.857 1.00 0.00 20 GLY A N 11
ATOM 7654 C CA . GLY A 1 16 ? -15.842 2.331 -5.756 1.00 0.00 20 GLY A CA 11
ATOM 7655 C C . GLY A 1 16 ? -15.110 1.421 -6.722 1.00 0.00 20 GLY A C 11
ATOM 7656 O O . GLY A 1 16 ? -15.733 0.637 -7.437 1.00 0.00 20 GLY A O 11
ATOM 7660 N N . LYS A 1 17 ? -13.784 1.524 -6.746 1.00 0.00 21 LYS A N 11
ATOM 7661 C CA . LYS A 1 17 ? -12.974 0.699 -7.637 1.00 0.00 21 LYS A CA 11
ATOM 7662 C C . LYS A 1 17 ? -11.582 0.476 -7.062 1.00 0.00 21 LYS A C 11
ATOM 7663 O O . LYS A 1 17 ? -11.278 0.915 -5.953 1.00 0.00 21 LYS A O 11
ATOM 7682 N N . CYS A 1 18 ? -10.738 -0.208 -7.828 1.00 0.00 22 CYS A N 11
ATOM 7683 C CA . CYS A 1 18 ? -9.376 -0.491 -7.396 1.00 0.00 22 CYS A CA 11
ATOM 7684 C C . CYS A 1 18 ? -8.360 0.049 -8.397 1.00 0.00 22 CYS A C 11
ATOM 7685 O O . CYS A 1 18 ? -8.661 0.227 -9.577 1.00 0.00 22 CYS A O 11
ATOM 7692 N N . MET A 1 19 ? -7.156 0.302 -7.906 1.00 0.00 23 MET A N 11
ATOM 7693 C CA . MET A 1 19 ? -6.070 0.819 -8.729 1.00 0.00 23 MET A CA 11
ATOM 7694 C C . MET A 1 19 ? -4.740 0.560 -8.032 1.00 0.00 23 MET A C 11
ATOM 7695 O O . MET A 1 19 ? -4.656 -0.296 -7.150 1.00 0.00 23 MET A O 11
ATOM 7709 N N . GLU A 1 20 ? -3.702 1.285 -8.419 1.00 0.00 24 GLU A N 11
ATOM 7710 C CA . GLU A 1 20 ? -2.391 1.100 -7.810 1.00 0.00 24 GLU A CA 11
ATOM 7711 C C . GLU A 1 20 ? -1.938 2.346 -7.064 1.00 0.00 24 GLU A C 11
ATOM 7712 O O . GLU A 1 20 ? -1.872 3.433 -7.634 1.00 0.00 24 GLU A O 11
ATOM 7724 N N . CYS A 1 21 ? -1.594 2.177 -5.797 1.00 0.00 25 CYS A N 11
ATOM 7725 C CA . CYS A 1 21 ? -1.111 3.292 -4.997 1.00 0.00 25 CYS A CA 11
ATOM 7726 C C . CYS A 1 21 ? 0.087 3.926 -5.683 1.00 0.00 25 CYS A C 11
ATOM 7727 O O . CYS A 1 21 ? 0.319 5.129 -5.572 1.00 0.00 25 CYS A O 11
ATOM 7734 N N . SER A 1 22 ? 0.825 3.105 -6.423 1.00 0.00 26 SER A N 11
ATOM 7735 C CA . SER A 1 22 ? 1.975 3.587 -7.162 1.00 0.00 26 SER A CA 11
ATOM 7736 C C . SER A 1 22 ? 1.526 4.630 -8.180 1.00 0.00 26 SER A C 11
ATOM 7737 O O . SER A 1 22 ? 2.327 5.444 -8.642 1.00 0.00 26 SER A O 11
ATOM 7745 N N . VAL A 1 23 ? 0.233 4.611 -8.519 1.00 0.00 27 VAL A N 11
ATOM 7746 C CA . VAL A 1 23 ? -0.308 5.573 -9.475 1.00 0.00 27 VAL A CA 11
ATOM 7747 C C . VAL A 1 23 ? -0.110 6.994 -8.969 1.00 0.00 27 VAL A C 11
ATOM 7748 O O . VAL A 1 23 ? 0.303 7.886 -9.709 1.00 0.00 27 VAL A O 11
ATOM 7761 N N . CYS A 1 24 ? -0.412 7.181 -7.697 1.00 0.00 28 CYS A N 11
ATOM 7762 C CA . CYS A 1 24 ? -0.280 8.476 -7.053 1.00 0.00 28 CYS A CA 11
ATOM 7763 C C . CYS A 1 24 ? 1.100 8.633 -6.421 1.00 0.00 28 CYS A C 11
ATOM 7764 O O . CYS A 1 24 ? 1.752 7.646 -6.077 1.00 0.00 28 CYS A O 11
ATOM 7771 N N . LYS A 1 25 ? 1.540 9.877 -6.272 1.00 0.00 29 LYS A N 11
ATOM 7772 C CA . LYS A 1 25 ? 2.844 10.162 -5.681 1.00 0.00 29 LYS A CA 11
ATOM 7773 C C . LYS A 1 25 ? 2.705 11.084 -4.473 1.00 0.00 29 LYS A C 11
ATOM 7774 O O . LYS A 1 25 ? 3.341 10.870 -3.440 1.00 0.00 29 LYS A O 11
ATOM 7793 N N . ASN A 1 26 ? 1.870 12.108 -4.608 1.00 0.00 30 ASN A N 11
ATOM 7794 C CA . ASN A 1 26 ? 1.646 13.061 -3.529 1.00 0.00 30 ASN A CA 11
ATOM 7795 C C . ASN A 1 26 ? 0.331 13.807 -3.729 1.00 0.00 30 ASN A C 11
ATOM 7796 O O . ASN A 1 26 ? -0.510 13.855 -2.832 1.00 0.00 30 ASN A O 11
ATOM 7807 N N . SER A 1 27 ? 0.162 14.388 -4.913 1.00 0.00 31 SER A N 11
ATOM 7808 C CA . SER A 1 27 ? -1.051 15.131 -5.234 1.00 0.00 31 SER A CA 11
ATOM 7809 C C . SER A 1 27 ? -1.818 14.452 -6.365 1.00 0.00 31 SER A C 11
ATOM 7810 O O . SER A 1 27 ? -1.601 14.746 -7.541 1.00 0.00 31 SER A O 11
ATOM 7818 N N . GLU A 1 28 ? -2.713 13.540 -6.000 1.00 0.00 32 GLU A N 11
ATOM 7819 C CA . GLU A 1 28 ? -3.510 12.816 -6.983 1.00 0.00 32 GLU A CA 11
ATOM 7820 C C . GLU A 1 28 ? -5.000 12.965 -6.692 1.00 0.00 32 GLU A C 11
ATOM 7821 O O . GLU A 1 28 ? -5.397 13.241 -5.559 1.00 0.00 32 GLU A O 11
ATOM 7833 N N . LYS A 1 29 ? -5.821 12.779 -7.720 1.00 0.00 33 LYS A N 11
ATOM 7834 C CA . LYS A 1 29 ? -7.267 12.888 -7.575 1.00 0.00 33 LYS A CA 11
ATOM 7835 C C . LYS A 1 29 ? -7.874 11.549 -7.167 1.00 0.00 33 LYS A C 11
ATOM 7836 O O . LYS A 1 29 ? -8.806 11.057 -7.802 1.00 0.00 33 LYS A O 11
ATOM 7855 N N . SER A 1 30 ? -7.335 10.962 -6.103 1.00 0.00 34 SER A N 11
ATOM 7856 C CA . SER A 1 30 ? -7.820 9.678 -5.613 1.00 0.00 34 SER A CA 11
ATOM 7857 C C . SER A 1 30 ? -7.558 9.527 -4.118 1.00 0.00 34 SER A C 11
ATOM 7858 O O . SER A 1 30 ? -6.421 9.638 -3.662 1.00 0.00 34 SER A O 11
ATOM 7866 N N . ASP A 1 31 ? -8.620 9.262 -3.363 1.00 0.00 35 ASP A N 11
ATOM 7867 C CA . ASP A 1 31 ? -8.509 9.082 -1.919 1.00 0.00 35 ASP A CA 11
ATOM 7868 C C . ASP A 1 31 ? -8.352 7.603 -1.577 1.00 0.00 35 ASP A C 11
ATOM 7869 O O . ASP A 1 31 ? -8.759 7.158 -0.504 1.00 0.00 35 ASP A O 11
ATOM 7878 N N . PHE A 1 32 ? -7.778 6.845 -2.505 1.00 0.00 36 PHE A N 11
ATOM 7879 C CA . PHE A 1 32 ? -7.582 5.415 -2.318 1.00 0.00 36 PHE A CA 11
ATOM 7880 C C . PHE A 1 32 ? -6.171 5.079 -1.886 1.00 0.00 36 PHE A C 11
ATOM 7881 O O . PHE A 1 32 ? -5.935 4.021 -1.305 1.00 0.00 36 PHE A O 11
ATOM 7898 N N . CYS A 1 33 ? -5.234 5.975 -2.134 1.00 0.00 37 CYS A N 11
ATOM 7899 C CA . CYS A 1 33 ? -3.860 5.734 -1.730 1.00 0.00 37 CYS A CA 11
ATOM 7900 C C . CYS A 1 33 ? -3.765 5.512 -0.223 1.00 0.00 37 CYS A C 11
ATOM 7901 O O . CYS A 1 33 ? -2.681 5.270 0.308 1.00 0.00 37 CYS A O 11
ATOM 7908 N N . GLN A 1 34 ? -4.905 5.568 0.460 1.00 0.00 38 GLN A N 11
ATOM 7909 C CA . GLN A 1 34 ? -4.940 5.342 1.892 1.00 0.00 38 GLN A CA 11
ATOM 7910 C C . GLN A 1 34 ? -5.209 3.872 2.174 1.00 0.00 38 GLN A C 11
ATOM 7911 O O . GLN A 1 34 ? -5.052 3.405 3.301 1.00 0.00 38 GLN A O 11
ATOM 7925 N N . ASN A 1 35 ? -5.608 3.145 1.134 1.00 0.00 39 ASN A N 11
ATOM 7926 C CA . ASN A 1 35 ? -5.891 1.721 1.271 1.00 0.00 39 ASN A CA 11
ATOM 7927 C C . ASN A 1 35 ? -4.602 0.915 1.193 1.00 0.00 39 ASN A C 11
ATOM 7928 O O . ASN A 1 35 ? -4.420 -0.069 1.908 1.00 0.00 39 ASN A O 11
ATOM 7939 N N . CYS A 1 36 ? -3.716 1.353 0.314 1.00 0.00 40 CYS A N 11
ATOM 7940 C CA . CYS A 1 36 ? -2.431 0.699 0.116 1.00 0.00 40 CYS A CA 11
ATOM 7941 C C . CYS A 1 36 ? -1.610 0.696 1.406 1.00 0.00 40 CYS A C 11
ATOM 7942 O O . CYS A 1 36 ? -1.614 1.671 2.156 1.00 0.00 40 CYS A O 11
ATOM 7949 N N . PRO A 1 37 ? -0.893 -0.409 1.681 1.00 0.00 41 PRO A N 11
ATOM 7950 C CA . PRO A 1 37 ? -0.068 -0.534 2.887 1.00 0.00 41 PRO A CA 11
ATOM 7951 C C . PRO A 1 37 ? 1.193 0.321 2.820 1.00 0.00 41 PRO A C 11
ATOM 7952 O O . PRO A 1 37 ? 2.198 -0.083 2.234 1.00 0.00 41 PRO A O 11
ATOM 7963 N N . SER A 1 38 ? 1.133 1.503 3.423 1.00 0.00 42 SER A N 11
ATOM 7964 C CA . SER A 1 38 ? 2.273 2.413 3.434 1.00 0.00 42 SER A CA 11
ATOM 7965 C C . SER A 1 38 ? 3.257 2.036 4.538 1.00 0.00 42 SER A C 11
ATOM 7966 O O . SER A 1 38 ? 4.462 2.252 4.408 1.00 0.00 42 SER A O 11
ATOM 7974 N N . LYS A 1 39 ? 2.734 1.473 5.621 1.00 0.00 43 LYS A N 11
ATOM 7975 C CA . LYS A 1 39 ? 3.564 1.064 6.749 1.00 0.00 43 LYS A CA 11
ATOM 7976 C C . LYS A 1 39 ? 3.442 -0.436 6.995 1.00 0.00 43 LYS A C 11
ATOM 7977 O O . LYS A 1 39 ? 2.792 -1.149 6.231 1.00 0.00 43 LYS A O 11
ATOM 7996 N N . THR A 1 40 ? 4.071 -0.908 8.067 1.00 0.00 44 THR A N 11
ATOM 7997 C CA . THR A 1 40 ? 4.032 -2.324 8.413 1.00 0.00 44 THR A CA 11
ATOM 7998 C C . THR A 1 40 ? 3.334 -2.536 9.753 1.00 0.00 44 THR A C 11
ATOM 7999 O O . THR A 1 40 ? 3.979 -2.567 10.801 1.00 0.00 44 THR A O 11
ATOM 8010 N N . GLU A 1 41 ? 2.014 -2.679 9.709 1.00 0.00 45 GLU A N 11
ATOM 8011 C CA . GLU A 1 41 ? 1.227 -2.887 10.920 1.00 0.00 45 GLU A CA 11
ATOM 8012 C C . GLU A 1 41 ? 1.352 -1.694 11.861 1.00 0.00 45 GLU A C 11
ATOM 8013 O O . GLU A 1 41 ? 2.435 -1.397 12.366 1.00 0.00 45 GLU A O 11
ATOM 8025 N N . GLN A 1 42 ? 0.235 -1.011 12.094 1.00 0.00 46 GLN A N 11
ATOM 8026 C CA . GLN A 1 42 ? 0.218 0.151 12.975 1.00 0.00 46 GLN A CA 11
ATOM 8027 C C . GLN A 1 42 ? 0.688 -0.218 14.381 1.00 0.00 46 GLN A C 11
ATOM 8028 O O . GLN A 1 42 ? 1.692 0.303 14.865 1.00 0.00 46 GLN A O 11
ATOM 8042 N N . PRO A 1 43 ? -0.036 -1.127 15.052 1.00 0.00 47 PRO A N 11
ATOM 8043 C CA . PRO A 1 43 ? 0.309 -1.569 16.407 1.00 0.00 47 PRO A CA 11
ATOM 8044 C C . PRO A 1 43 ? 1.625 -2.339 16.447 1.00 0.00 47 PRO A C 11
ATOM 8045 O O . PRO A 1 43 ? 1.639 -3.567 16.375 1.00 0.00 47 PRO A O 11
ATOM 8056 N N . ASP A 1 44 ? 2.728 -1.607 16.562 1.00 0.00 48 ASP A N 11
ATOM 8057 C CA . ASP A 1 44 ? 4.050 -2.220 16.611 1.00 0.00 48 ASP A CA 11
ATOM 8058 C C . ASP A 1 44 ? 5.060 -1.282 17.268 1.00 0.00 48 ASP A C 11
ATOM 8059 O O . ASP A 1 44 ? 6.176 -1.114 16.775 1.00 0.00 48 ASP A O 11
ATOM 8068 N N . PHE A 1 45 ? 4.657 -0.673 18.382 1.00 0.00 49 PHE A N 11
ATOM 8069 C CA . PHE A 1 45 ? 5.517 0.252 19.118 1.00 0.00 49 PHE A CA 11
ATOM 8070 C C . PHE A 1 45 ? 6.250 1.206 18.173 1.00 0.00 49 PHE A C 11
ATOM 8071 O O . PHE A 1 45 ? 7.480 1.219 18.119 1.00 0.00 49 PHE A O 11
ATOM 8088 N N . PRO A 1 46 ? 5.498 2.021 17.412 1.00 0.00 50 PRO A N 11
ATOM 8089 C CA . PRO A 1 46 ? 6.079 2.979 16.468 1.00 0.00 50 PRO A CA 11
ATOM 8090 C C . PRO A 1 46 ? 6.767 4.143 17.174 1.00 0.00 50 PRO A C 11
ATOM 8091 O O . PRO A 1 46 ? 6.159 4.830 17.995 1.00 0.00 50 PRO A O 11
ATOM 8102 N N . TRP A 1 47 ? 8.038 4.359 16.849 1.00 0.00 51 TRP A N 11
ATOM 8103 C CA . TRP A 1 47 ? 8.810 5.441 17.453 1.00 0.00 51 TRP A CA 11
ATOM 8104 C C . TRP A 1 47 ? 9.440 6.328 16.393 1.00 0.00 51 TRP A C 11
ATOM 8105 O O . TRP A 1 47 ? 10.402 7.050 16.647 1.00 0.00 51 TRP A O 11
ATOM 8126 N N . ILE A 1 48 ? 8.878 6.255 15.210 1.00 0.00 52 ILE A N 11
ATOM 8127 C CA . ILE A 1 48 ? 9.354 7.036 14.074 1.00 0.00 52 ILE A CA 11
ATOM 8128 C C . ILE A 1 48 ? 8.802 8.457 14.116 1.00 0.00 52 ILE A C 11
ATOM 8129 O O . ILE 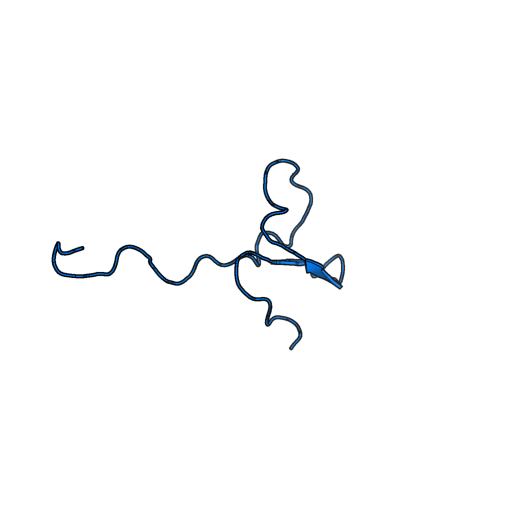A 1 48 ? 7.829 8.776 13.431 1.00 0.00 52 ILE A O 11
ATOM 8145 N N . TRP A 1 49 ? 9.429 9.307 14.923 1.00 0.00 53 TRP A N 11
ATOM 8146 C CA . TRP A 1 49 ? 9.000 10.695 15.053 1.00 0.00 53 TRP A CA 11
ATOM 8147 C C . TRP A 1 49 ? 10.090 11.647 14.570 1.00 0.00 53 TRP A C 11
ATOM 8148 O O . TRP A 1 49 ? 10.848 12.196 15.371 1.00 0.00 53 TRP A O 11
ATOM 8169 N N . VAL A 1 50 ? 10.162 11.840 13.256 1.00 0.00 54 VAL A N 11
ATOM 8170 C CA . VAL A 1 50 ? 11.158 12.725 12.669 1.00 0.00 54 VAL A CA 11
ATOM 8171 C C . VAL A 1 50 ? 10.672 14.171 12.661 1.00 0.00 54 VAL A C 11
ATOM 8172 O O . VAL A 1 50 ? 9.853 14.514 11.780 1.00 0.00 54 VAL A O 11
ATOM 8185 N N . SER A 1 1 ? -4.331 -8.570 -12.921 1.00 0.00 5 SER A N 12
ATOM 8186 C CA . SER A 1 1 ? -4.020 -8.977 -11.526 1.00 0.00 5 SER A CA 12
ATOM 8187 C C . SER A 1 1 ? -5.085 -9.919 -10.976 1.00 0.00 5 SER A C 12
ATOM 8188 O O . SER A 1 1 ? -6.081 -9.480 -10.402 1.00 0.00 5 SER A O 12
ATOM 8198 N N . GLN A 1 2 ? -4.870 -11.219 -11.157 1.00 0.00 6 GLN A N 12
ATOM 8199 C CA . GLN A 1 2 ? -5.812 -12.224 -10.680 1.00 0.00 6 GLN A CA 12
ATOM 8200 C C . GLN A 1 2 ? -5.812 -12.287 -9.156 1.00 0.00 6 GLN A C 12
ATOM 8201 O O . GLN A 1 2 ? -4.765 -12.461 -8.533 1.00 0.00 6 GLN A O 12
ATOM 8215 N N . GLY A 1 3 ? -6.992 -12.146 -8.563 1.00 0.00 7 GLY A N 12
ATOM 8216 C CA . GLY A 1 3 ? -7.105 -12.189 -7.117 1.00 0.00 7 GLY A CA 12
ATOM 8217 C C . GLY A 1 3 ? -7.816 -10.974 -6.554 1.00 0.00 7 GLY A C 12
ATOM 8218 O O . GLY A 1 3 ? -8.969 -10.711 -6.894 1.00 0.00 7 GLY A O 12
ATOM 8222 N N . GLU A 1 4 ? -7.127 -10.234 -5.693 1.00 0.00 8 GLU A N 12
ATOM 8223 C CA . GLU A 1 4 ? -7.699 -9.039 -5.082 1.00 0.00 8 GLU A CA 12
ATOM 8224 C C . GLU A 1 4 ? -6.666 -7.920 -4.998 1.00 0.00 8 GLU A C 12
ATOM 8225 O O . GLU A 1 4 ? -6.497 -7.292 -3.952 1.00 0.00 8 GLU A O 12
ATOM 8237 N N . CYS A 1 5 ? -5.977 -7.674 -6.108 1.00 0.00 9 CYS A N 12
ATOM 8238 C CA . CYS A 1 5 ? -4.960 -6.629 -6.165 1.00 0.00 9 CYS A CA 12
ATOM 8239 C C . CYS A 1 5 ? -3.812 -6.928 -5.194 1.00 0.00 9 CYS A C 12
ATOM 8240 O O . CYS A 1 5 ? -4.027 -7.042 -3.987 1.00 0.00 9 CYS A O 12
ATOM 8247 N N . PRO A 1 6 ? -2.573 -7.059 -5.709 1.00 0.00 10 PRO A N 12
ATOM 8248 C CA . PRO A 1 6 ? -1.395 -7.346 -4.877 1.00 0.00 10 PRO A CA 12
ATOM 8249 C C . PRO A 1 6 ? -0.978 -6.141 -4.038 1.00 0.00 10 PRO A C 12
ATOM 8250 O O . PRO A 1 6 ? -1.750 -5.202 -3.866 1.00 0.00 10 PRO A O 12
ATOM 8261 N N . GLU A 1 7 ? 0.246 -6.168 -3.516 1.00 0.00 11 GLU A N 12
ATOM 8262 C CA . GLU A 1 7 ? 0.751 -5.073 -2.700 1.00 0.00 11 GLU A CA 12
ATOM 8263 C C . GLU A 1 7 ? 0.783 -3.778 -3.498 1.00 0.00 11 GLU A C 12
ATOM 8264 O O . GLU A 1 7 ? 0.464 -3.759 -4.686 1.00 0.00 11 GLU A O 12
ATOM 8276 N N . GLY A 1 8 ? 1.161 -2.695 -2.832 1.00 0.00 12 GLY A N 12
ATOM 8277 C CA . GLY A 1 8 ? 1.218 -1.402 -3.489 1.00 0.00 12 GLY A CA 12
ATOM 8278 C C . GLY A 1 8 ? -0.066 -1.092 -4.228 1.00 0.00 12 GLY A C 12
ATOM 8279 O O . GLY A 1 8 ? -0.046 -0.587 -5.349 1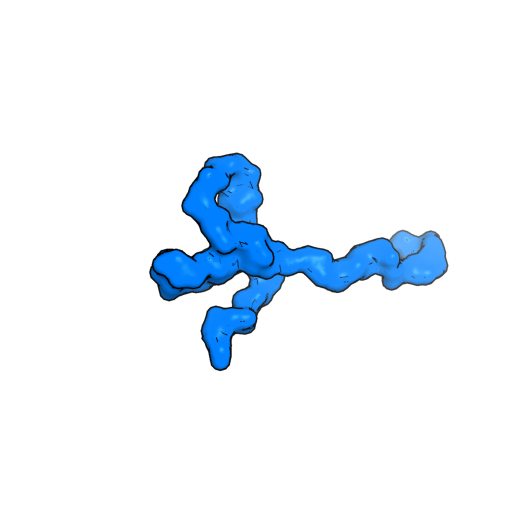.00 0.00 12 GLY A O 12
ATOM 8283 N N . ARG A 1 9 ? -1.189 -1.424 -3.597 1.00 0.00 13 ARG A N 12
ATOM 8284 C CA . ARG A 1 9 ? -2.501 -1.210 -4.194 1.00 0.00 13 ARG A CA 12
ATOM 8285 C C . ARG A 1 9 ? -3.367 -0.258 -3.366 1.00 0.00 13 ARG A C 12
ATOM 8286 O O . ARG A 1 9 ? -2.938 0.280 -2.346 1.00 0.00 13 ARG A O 12
ATOM 8307 N N . ALA A 1 10 ? -4.612 -0.118 -3.808 1.00 0.00 14 ALA A N 12
ATOM 8308 C CA . ALA A 1 10 ? -5.612 0.697 -3.124 1.00 0.00 14 ALA A CA 12
ATOM 8309 C C . ALA A 1 10 ? -6.923 0.679 -3.895 1.00 0.00 14 ALA A C 12
ATOM 8310 O O . ALA A 1 10 ? -6.935 0.525 -5.117 1.00 0.00 14 ALA A O 12
ATOM 8317 N N . TYR A 1 11 ? -8.029 0.836 -3.177 1.00 0.00 15 TYR A N 12
ATOM 8318 C CA . TYR A 1 11 ? -9.350 0.840 -3.791 1.00 0.00 15 TYR A CA 12
ATOM 8319 C C . TYR A 1 11 ? -10.062 2.155 -3.500 1.00 0.00 15 TYR A C 12
ATOM 8320 O O . TYR A 1 11 ? -10.145 2.584 -2.349 1.00 0.00 15 TYR A O 12
ATOM 8338 N N . SER A 1 12 ? -10.571 2.795 -4.545 1.00 0.00 16 SER A N 12
ATOM 8339 C CA . SER A 1 12 ? -11.270 4.065 -4.388 1.00 0.00 16 SER A CA 12
ATOM 8340 C C . SER A 1 12 ? -12.781 3.856 -4.401 1.00 0.00 16 SER A C 12
ATOM 8341 O O . SER A 1 12 ? -13.390 3.711 -5.461 1.00 0.00 16 SER A O 12
ATOM 8349 N N . GLN A 1 13 ? -13.379 3.837 -3.213 1.00 0.00 17 GLN A N 12
ATOM 8350 C CA . GLN A 1 13 ? -14.818 3.642 -3.081 1.00 0.00 17 GLN A CA 12
ATOM 8351 C C . GLN A 1 13 ? -15.595 4.678 -3.888 1.00 0.00 17 GLN A C 12
ATOM 8352 O O . GLN A 1 13 ? -16.744 4.452 -4.265 1.00 0.00 17 GLN A O 12
ATOM 8366 N N . ASP A 1 14 ? -14.958 5.812 -4.150 1.00 0.00 18 ASP A N 12
ATOM 8367 C CA . ASP A 1 14 ? -15.590 6.880 -4.914 1.00 0.00 18 ASP A CA 12
ATOM 8368 C C . ASP A 1 14 ? -15.931 6.399 -6.319 1.00 0.00 18 ASP A C 12
ATOM 8369 O O . ASP A 1 14 ? -17.084 6.469 -6.748 1.00 0.00 18 ASP A O 12
ATOM 8378 N N . LEU A 1 15 ? -14.922 5.907 -7.030 1.00 0.00 19 LEU A N 12
ATOM 8379 C CA . LEU A 1 15 ? -15.109 5.410 -8.382 1.00 0.00 19 LEU A CA 12
ATOM 8380 C C . LEU A 1 15 ? -15.646 3.981 -8.369 1.00 0.00 19 LEU A C 12
ATOM 8381 O O . LEU A 1 15 ? -16.277 3.534 -9.326 1.00 0.00 19 LEU A O 12
ATOM 8397 N N . GLY A 1 16 ? -15.388 3.273 -7.276 1.00 0.00 20 GLY A N 12
ATOM 8398 C CA . GLY A 1 16 ? -15.849 1.903 -7.154 1.00 0.00 20 GLY A CA 12
ATOM 8399 C C . GLY A 1 16 ? -15.026 0.940 -7.987 1.00 0.00 20 GLY A C 12
ATOM 8400 O O . GLY A 1 16 ? -15.572 0.173 -8.780 1.00 0.00 20 GLY A O 12
ATOM 8404 N N . LYS A 1 17 ? -13.710 0.979 -7.806 1.00 0.00 21 LYS A N 12
ATOM 8405 C CA . LYS A 1 17 ? -12.813 0.100 -8.548 1.00 0.00 21 LYS A CA 12
ATOM 8406 C C . LYS A 1 17 ? -11.438 0.052 -7.893 1.00 0.00 21 LYS A C 12
ATOM 8407 O O . LYS A 1 17 ? -11.010 1.015 -7.255 1.00 0.00 21 LYS A O 12
ATOM 8426 N N . CYS A 1 18 ? -10.749 -1.073 -8.050 1.00 0.00 22 CYS A N 12
ATOM 8427 C CA . CYS A 1 18 ? -9.422 -1.239 -7.469 1.00 0.00 22 CYS A CA 12
ATOM 8428 C C . CYS A 1 18 ? -8.340 -0.776 -8.439 1.00 0.00 22 CYS A C 12
ATOM 8429 O O . CYS A 1 18 ? -8.517 -0.818 -9.655 1.00 0.00 22 CYS A O 12
ATOM 8436 N N . MET A 1 19 ? -7.218 -0.344 -7.880 1.00 0.00 23 MET A N 12
ATOM 8437 C CA . MET A 1 19 ? -6.087 0.125 -8.670 1.00 0.00 23 MET A CA 12
ATOM 8438 C C . MET A 1 19 ? -4.791 -0.109 -7.900 1.00 0.00 23 MET A C 12
ATOM 8439 O O . MET A 1 19 ? -4.765 -0.896 -6.954 1.00 0.00 23 MET A O 12
ATOM 8453 N N . GLU A 1 20 ? -3.716 0.554 -8.307 1.00 0.00 24 GLU A N 12
ATOM 8454 C CA . GLU A 1 20 ? -2.430 0.376 -7.635 1.00 0.00 24 GLU A CA 12
ATOM 8455 C C . GLU A 1 20 ? -1.952 1.647 -6.961 1.00 0.00 24 GLU A C 12
ATOM 8456 O O . GLU A 1 20 ? -1.962 2.720 -7.561 1.00 0.00 24 GLU A O 12
ATOM 8468 N N . CYS A 1 21 ? -1.482 1.515 -5.726 1.00 0.00 25 CYS A N 12
ATOM 8469 C CA . CYS A 1 21 ? -0.950 2.653 -4.999 1.00 0.00 25 CYS A CA 12
ATOM 8470 C C . CYS A 1 21 ? 0.147 3.300 -5.820 1.00 0.00 25 CYS A C 12
ATOM 8471 O O . CYS A 1 21 ? 0.326 4.517 -5.791 1.00 0.00 25 CYS A O 12
ATOM 8478 N N . SER A 1 22 ? 0.852 2.478 -6.594 1.00 0.00 26 SER A N 12
ATOM 8479 C CA . SER A 1 22 ? 1.895 2.982 -7.464 1.00 0.00 26 SER A CA 12
ATOM 8480 C C . SER A 1 22 ? 1.323 4.108 -8.314 1.00 0.00 26 SER A C 12
ATOM 8481 O O . SER A 1 22 ? 2.041 5.016 -8.729 1.00 0.00 26 SER A O 12
ATOM 8489 N N . VAL A 1 23 ? 0.005 4.050 -8.550 1.00 0.00 27 VAL A N 12
ATOM 8490 C CA . VAL A 1 23 ? -0.663 5.090 -9.332 1.00 0.00 27 VAL A CA 12
ATOM 8491 C C . VAL A 1 23 ? -0.411 6.464 -8.711 1.00 0.00 27 VAL A C 12
ATOM 8492 O O . VAL A 1 23 ? -0.373 7.477 -9.410 1.00 0.00 27 VAL A O 12
ATOM 8505 N N . CYS A 1 24 ? -0.242 6.481 -7.395 1.00 0.00 28 CYS A N 12
ATOM 8506 C CA . CYS A 1 24 ? 0.005 7.718 -6.664 1.00 0.00 28 CYS A CA 12
ATOM 8507 C C . CYS A 1 24 ? 1.410 8.246 -6.944 1.00 0.00 28 CYS A C 12
ATOM 8508 O O . CYS A 1 24 ? 2.395 7.700 -6.447 1.00 0.00 28 CYS A O 12
ATOM 8515 N N . LYS A 1 25 ? 1.497 9.312 -7.735 1.00 0.00 29 LYS A N 12
ATOM 8516 C CA . LYS A 1 25 ? 2.787 9.909 -8.070 1.00 0.00 29 LYS A CA 12
ATOM 8517 C C . LYS A 1 25 ? 2.624 11.050 -9.072 1.00 0.00 29 LYS A C 12
ATOM 8518 O O . LYS A 1 25 ? 3.334 12.054 -9.003 1.00 0.00 29 LYS A O 12
ATOM 8537 N N . ASN A 1 26 ? 1.690 10.890 -10.002 1.00 0.00 30 ASN A N 12
ATOM 8538 C CA . ASN A 1 26 ? 1.443 11.910 -11.016 1.00 0.00 30 ASN A CA 12
ATOM 8539 C C . ASN A 1 26 ? 0.434 12.944 -10.527 1.00 0.00 30 ASN A C 12
ATOM 8540 O O . ASN A 1 26 ? 0.784 14.097 -10.277 1.00 0.00 30 ASN A O 12
ATOM 8551 N N . SER A 1 27 ? -0.820 12.524 -10.392 1.00 0.00 31 SER A N 12
ATOM 8552 C CA . SER A 1 27 ? -1.878 13.416 -9.935 1.00 0.00 31 SER A CA 12
ATOM 8553 C C . SER A 1 27 ? -2.061 13.324 -8.425 1.00 0.00 31 SER A C 12
ATOM 8554 O O . SER A 1 27 ? -1.641 12.353 -7.795 1.00 0.00 31 SER A O 12
ATOM 8562 N N . GLU A 1 28 ? -2.693 14.342 -7.849 1.00 0.00 32 GLU A N 12
ATOM 8563 C CA . GLU A 1 28 ? -2.937 14.378 -6.412 1.00 0.00 32 GLU A CA 12
ATOM 8564 C C . GLU A 1 28 ? -4.423 14.204 -6.110 1.00 0.00 32 GLU A C 12
ATOM 8565 O O . GLU A 1 28 ? -5.187 13.740 -6.959 1.00 0.00 32 GLU A O 12
ATOM 8577 N N . LYS A 1 29 ? -4.833 14.570 -4.897 1.00 0.00 33 LYS A N 12
ATOM 8578 C CA . LYS A 1 29 ? -6.227 14.446 -4.494 1.00 0.00 33 LYS A CA 12
ATOM 8579 C C . LYS A 1 29 ? -6.677 12.993 -4.573 1.00 0.00 33 LYS A C 12
ATOM 8580 O O . LYS A 1 29 ? -7.809 12.700 -4.958 1.00 0.00 33 LYS A O 12
ATOM 8599 N N . SER A 1 30 ? -5.776 12.088 -4.211 1.00 0.00 34 SER A N 12
ATOM 8600 C CA . SER A 1 30 ? -6.067 10.660 -4.245 1.00 0.00 34 SER A CA 12
ATOM 8601 C C . SER A 1 30 ? -6.941 10.247 -3.064 1.00 0.00 34 SER A C 12
ATOM 8602 O O . SER A 1 30 ? -6.553 10.401 -1.906 1.00 0.00 34 SER A O 12
ATOM 8610 N N . ASP A 1 31 ? -8.121 9.715 -3.369 1.00 0.00 35 ASP A N 12
ATOM 8611 C CA . ASP A 1 31 ? -9.051 9.267 -2.339 1.00 0.00 35 ASP A CA 12
ATOM 8612 C C . ASP A 1 31 ? -8.899 7.767 -2.079 1.00 0.00 35 ASP A C 12
ATOM 8613 O O . ASP A 1 31 ? -9.519 7.221 -1.167 1.00 0.00 35 ASP A O 12
ATOM 8622 N N . PHE A 1 32 ? -8.081 7.107 -2.896 1.00 0.00 36 PHE A N 12
ATOM 8623 C CA . PHE A 1 32 ? -7.853 5.674 -2.766 1.00 0.00 36 PHE A CA 12
ATOM 8624 C C . PHE A 1 32 ? -6.496 5.380 -2.158 1.00 0.00 36 PHE A C 12
ATOM 8625 O O . PHE A 1 32 ? -6.274 4.293 -1.625 1.00 0.00 36 PHE A O 12
ATOM 8642 N N . CYS A 1 33 ? -5.598 6.351 -2.194 1.00 0.00 37 CYS A N 12
ATOM 8643 C CA . CYS A 1 33 ? -4.291 6.161 -1.597 1.00 0.00 37 CYS A CA 12
ATOM 8644 C C . CYS A 1 33 ? -4.423 5.986 -0.091 1.00 0.00 37 CYS A C 12
ATOM 8645 O O . CYS A 1 33 ? -3.434 5.762 0.607 1.00 0.00 37 CYS A O 12
ATOM 8652 N N . GLN A 1 34 ? -5.660 6.056 0.404 1.00 0.00 38 GLN A N 12
ATOM 8653 C CA . GLN A 1 34 ? -5.918 5.866 1.822 1.00 0.00 38 GLN A CA 12
ATOM 8654 C C . GLN A 1 34 ? -6.039 4.385 2.126 1.00 0.00 38 GLN A C 12
ATOM 8655 O O . GLN A 1 34 ? -5.925 3.956 3.275 1.00 0.00 38 GLN A O 12
ATOM 8669 N N . ASN A 1 35 ? -6.278 3.611 1.078 1.00 0.00 39 ASN A N 12
ATOM 8670 C CA . ASN A 1 35 ? -6.427 2.169 1.205 1.00 0.00 39 ASN A CA 12
ATOM 8671 C C . ASN A 1 35 ? -5.097 1.510 1.537 1.00 0.00 39 ASN A C 12
ATOM 8672 O O . ASN A 1 35 ? -5.033 0.584 2.345 1.00 0.00 39 ASN A O 12
ATOM 8683 N N . CYS A 1 36 ? -4.043 2.001 0.900 1.00 0.00 40 CYS A N 12
ATOM 8684 C CA . CYS A 1 36 ? -2.689 1.484 1.101 1.00 0.00 40 CYS A CA 12
ATOM 8685 C C . CYS A 1 36 ? -2.450 1.067 2.555 1.00 0.00 40 CYS A C 12
ATOM 8686 O O . CYS A 1 36 ? -2.174 -0.101 2.835 1.00 0.00 40 CYS A O 12
ATOM 8693 N N . PRO A 1 37 ? -2.555 2.018 3.499 1.00 0.00 41 PRO A N 12
ATOM 8694 C CA . PRO A 1 37 ? -2.350 1.743 4.925 1.00 0.00 41 PRO A CA 12
ATOM 8695 C C . PRO A 1 37 ? -3.519 0.988 5.544 1.00 0.00 41 PRO A C 12
ATOM 8696 O O . PRO A 1 37 ? -4.575 0.838 4.925 1.00 0.00 41 PRO A O 12
ATOM 8707 N N . SER A 1 38 ? -3.326 0.514 6.770 1.00 0.00 42 SER A N 12
ATOM 8708 C CA . SER A 1 38 ? -4.365 -0.226 7.478 1.00 0.00 42 SER A CA 12
ATOM 8709 C C . SER A 1 38 ? -3.882 -0.635 8.867 1.00 0.00 42 SER A C 12
ATOM 8710 O O . SER A 1 38 ? -4.004 -1.794 9.263 1.00 0.00 42 SER A O 12
ATOM 8718 N N . LYS A 1 39 ? -3.333 0.326 9.602 1.00 0.00 43 LYS A N 12
ATOM 8719 C CA . LYS A 1 39 ? -2.829 0.069 10.946 1.00 0.00 43 LYS A CA 12
ATOM 8720 C C . LYS A 1 39 ? -3.312 1.137 11.922 1.00 0.00 43 LYS A C 12
ATOM 8721 O O . LYS A 1 39 ? -3.799 2.192 11.512 1.00 0.00 43 LYS A O 12
ATOM 8740 N N . THR A 1 40 ? -3.171 0.857 13.213 1.00 0.00 44 THR A N 12
ATOM 8741 C CA . THR A 1 40 ? -3.591 1.792 14.250 1.00 0.00 44 THR A CA 12
ATOM 8742 C C . THR A 1 40 ? -5.095 2.035 14.187 1.00 0.00 44 THR A C 12
ATOM 8743 O O . THR A 1 40 ? -5.680 2.100 13.106 1.00 0.00 44 THR A O 12
ATOM 8754 N N . GLU A 1 41 ? -5.717 2.166 15.354 1.00 0.00 45 GLU A N 12
ATOM 8755 C CA . GLU A 1 41 ? -7.154 2.402 15.432 1.00 0.00 45 GLU A CA 12
ATOM 8756 C C . GLU A 1 41 ? -7.564 2.791 16.848 1.00 0.00 45 GLU A C 12
ATOM 8757 O O . GLU A 1 41 ? -8.156 1.993 17.577 1.00 0.00 45 GLU A O 12
ATOM 8769 N N . GLN A 1 42 ? -7.246 4.021 17.233 1.00 0.00 46 GLN A N 12
ATOM 8770 C CA . GLN A 1 42 ? -7.580 4.521 18.562 1.00 0.00 46 GLN A CA 12
ATOM 8771 C C . GLN A 1 42 ? -8.437 5.781 18.470 1.00 0.00 46 GLN A C 12
ATOM 8772 O O . GLN A 1 42 ? -7.923 6.897 18.541 1.00 0.00 46 GLN A O 12
ATOM 8786 N N . PRO A 1 43 ? -9.762 5.617 18.309 1.00 0.00 47 PRO A N 12
ATOM 8787 C CA . PRO A 1 43 ? -10.688 6.748 18.207 1.00 0.00 47 PRO A CA 12
ATOM 8788 C C . PRO A 1 43 ? -10.857 7.479 19.535 1.00 0.00 47 PRO A C 12
ATOM 8789 O O . PRO A 1 43 ? -10.316 7.059 20.558 1.00 0.00 47 PRO A O 12
ATOM 8800 N N . ASP A 1 44 ? -11.610 8.573 19.511 1.00 0.00 48 ASP A N 12
ATOM 8801 C CA . ASP A 1 44 ? -11.849 9.362 20.713 1.00 0.00 48 ASP A CA 12
ATOM 8802 C C . ASP A 1 44 ? -13.346 9.521 20.968 1.00 0.00 48 ASP A C 12
ATOM 8803 O O . ASP A 1 44 ? -13.819 10.611 21.296 1.00 0.00 48 ASP A O 12
ATOM 8812 N N . PHE A 1 45 ? -14.084 8.429 20.817 1.00 0.00 49 PHE A N 12
ATOM 8813 C CA . PHE A 1 45 ? -15.527 8.448 21.032 1.00 0.00 49 PHE A CA 12
ATOM 8814 C C . PHE A 1 45 ? -16.004 7.181 21.743 1.00 0.00 49 PHE A C 12
ATOM 8815 O O . PHE A 1 45 ? -16.619 7.254 22.807 1.00 0.00 49 PHE A O 12
ATOM 8832 N N . PRO A 1 46 ? -15.731 5.998 21.165 1.00 0.00 50 PRO A N 12
ATOM 8833 C CA . PRO A 1 46 ? -16.136 4.717 21.743 1.00 0.00 50 PRO A CA 12
ATOM 8834 C C . PRO A 1 46 ? -15.211 4.276 22.874 1.00 0.00 50 PRO A C 12
ATOM 8835 O O . PRO A 1 46 ? -14.160 4.873 23.101 1.00 0.00 50 PRO A O 12
ATOM 8846 N N . TRP A 1 47 ? -15.613 3.222 23.580 1.00 0.00 51 TRP A N 12
ATOM 8847 C CA . TRP A 1 47 ? -14.823 2.694 24.688 1.00 0.00 51 TRP A CA 12
ATOM 8848 C C . TRP A 1 47 ? -14.677 3.728 25.801 1.00 0.00 51 TRP A C 12
ATOM 8849 O O . TRP A 1 47 ? -14.168 4.827 25.582 1.00 0.00 51 TRP A O 12
ATOM 8870 N N . ILE A 1 48 ? -15.127 3.362 26.996 1.00 0.00 52 ILE A N 12
ATOM 8871 C CA . ILE A 1 48 ? -15.046 4.249 28.150 1.00 0.00 52 ILE A CA 12
ATOM 8872 C C . ILE A 1 48 ? -14.210 3.625 29.260 1.00 0.00 52 ILE A C 12
ATOM 8873 O O . ILE A 1 48 ? -14.271 2.417 29.492 1.00 0.00 52 ILE A O 12
ATOM 8889 N N . TRP A 1 49 ? -13.425 4.453 29.943 1.00 0.00 53 TRP A N 12
ATOM 8890 C CA . TRP A 1 49 ? -12.574 3.977 31.029 1.00 0.00 53 TRP A CA 12
ATOM 8891 C C . TRP A 1 49 ? -11.516 3.012 30.503 1.00 0.00 53 TRP A C 12
ATOM 8892 O O . TRP A 1 49 ? -11.838 2.012 29.862 1.00 0.00 53 TRP A O 12
ATOM 8913 N N . VAL A 1 50 ? -10.253 3.317 30.779 1.00 0.00 54 VAL A N 12
ATOM 8914 C CA . VAL A 1 50 ? -9.149 2.475 30.333 1.00 0.00 54 VAL A CA 12
ATOM 8915 C C . VAL A 1 50 ? -8.698 1.530 31.443 1.00 0.00 54 VAL A C 12
ATOM 8916 O O . VAL A 1 50 ? -9.193 1.674 32.580 1.00 0.00 54 VAL A O 12
ATOM 8929 N N . SER A 1 1 ? -10.272 -17.140 -7.116 1.00 0.00 5 SER A N 13
ATOM 8930 C CA . SER A 1 1 ? -9.395 -17.731 -6.071 1.00 0.00 5 SER A CA 13
ATOM 8931 C C . SER A 1 1 ? -8.522 -16.665 -5.417 1.00 0.00 5 SER A C 13
ATOM 8932 O O . SER A 1 1 ? -8.535 -16.501 -4.198 1.00 0.00 5 SER A O 13
ATOM 8942 N N . GLN A 1 2 ? -7.764 -15.942 -6.236 1.00 0.00 6 GLN A N 13
ATOM 8943 C CA . GLN A 1 2 ? -6.884 -14.892 -5.737 1.00 0.00 6 GLN A CA 13
ATOM 8944 C C . GLN A 1 2 ? -7.358 -13.519 -6.204 1.00 0.00 6 GLN A C 13
ATOM 8945 O O . GLN A 1 2 ? -8.081 -13.404 -7.194 1.00 0.00 6 GLN A O 13
ATOM 8959 N N . GLY A 1 3 ? -6.946 -12.481 -5.485 1.00 0.00 7 GLY A N 13
ATOM 8960 C CA . GLY A 1 3 ? -7.338 -11.130 -5.841 1.00 0.00 7 GLY A CA 13
ATOM 8961 C C . GLY A 1 3 ? -6.559 -10.593 -7.026 1.00 0.00 7 GLY A C 13
ATOM 8962 O O . GLY A 1 3 ? -5.718 -11.290 -7.591 1.00 0.00 7 GLY A O 13
ATOM 8966 N N . GLU A 1 4 ? -6.841 -9.349 -7.401 1.00 0.00 8 GLU A N 13
ATOM 8967 C CA . GLU A 1 4 ? -6.161 -8.718 -8.526 1.00 0.00 8 GLU A CA 13
ATOM 8968 C C . GLU A 1 4 ? -5.552 -7.382 -8.113 1.00 0.00 8 GLU A C 13
ATOM 8969 O O . GLU A 1 4 ? -5.585 -6.411 -8.868 1.00 0.00 8 GLU A O 13
ATOM 8981 N N . CYS A 1 5 ? -4.993 -7.342 -6.907 1.00 0.00 9 CYS A N 13
ATOM 8982 C CA . CYS A 1 5 ? -4.374 -6.127 -6.391 1.00 0.00 9 CYS A CA 13
ATOM 8983 C C . CYS A 1 5 ? -3.254 -6.464 -5.405 1.00 0.00 9 CYS A C 13
ATOM 8984 O O . CYS A 1 5 ? -3.497 -6.622 -4.210 1.00 0.00 9 CYS A O 13
ATOM 8991 N N . PRO A 1 6 ? -2.006 -6.586 -5.900 1.00 0.00 10 PRO A N 13
ATOM 8992 C CA . PRO A 1 6 ? -0.847 -6.909 -5.066 1.00 0.00 10 PRO A CA 13
ATOM 8993 C C . PRO A 1 6 ? -0.221 -5.668 -4.435 1.00 0.00 10 PRO A C 13
ATOM 8994 O O . PRO A 1 6 ? -0.773 -4.575 -4.527 1.00 0.00 10 PRO A O 13
ATOM 9005 N N . GLU A 1 7 ? 0.937 -5.841 -3.797 1.00 0.00 11 GLU A N 13
ATOM 9006 C CA . GLU A 1 7 ? 1.640 -4.735 -3.153 1.00 0.00 11 GLU A CA 13
ATOM 9007 C C . GLU A 1 7 ? 1.577 -3.472 -3.999 1.00 0.00 11 GLU A C 13
ATOM 9008 O O . GLU A 1 7 ? 1.629 -3.524 -5.227 1.00 0.00 11 GLU A O 13
ATOM 9020 N N . GLY A 1 8 ? 1.438 -2.342 -3.325 1.00 0.00 12 GLY A N 13
ATOM 9021 C CA . GLY A 1 8 ? 1.341 -1.074 -4.018 1.00 0.00 12 GLY A CA 13
ATOM 9022 C C . GLY A 1 8 ? -0.037 -0.886 -4.614 1.00 0.00 12 GLY A C 13
ATOM 9023 O O . GLY A 1 8 ? -0.186 -0.331 -5.701 1.00 0.00 12 GLY A O 13
ATOM 9027 N N . ARG A 1 9 ? -1.043 -1.381 -3.898 1.00 0.00 13 ARG A N 13
ATOM 9028 C CA . ARG A 1 9 ? -2.432 -1.302 -4.347 1.00 0.00 13 ARG A CA 13
ATOM 9029 C C . ARG A 1 9 ? -3.259 -0.348 -3.489 1.00 0.00 13 ARG A C 13
ATOM 9030 O O . ARG A 1 9 ? -2.821 0.101 -2.430 1.00 0.00 13 ARG A O 13
ATOM 9051 N N . ALA A 1 10 ? -4.483 -0.101 -3.938 1.00 0.00 14 ALA A N 13
ATOM 9052 C CA . ALA A 1 10 ? -5.421 0.735 -3.206 1.00 0.00 14 ALA A CA 13
ATOM 9053 C C . ALA A 1 10 ? -6.801 0.667 -3.845 1.00 0.00 14 ALA A C 13
ATOM 9054 O O . ALA A 1 10 ? -6.926 0.509 -5.059 1.00 0.00 14 ALA A O 13
ATOM 9061 N N . TYR A 1 11 ? -7.834 0.785 -3.020 1.00 0.00 15 TYR A N 13
ATOM 9062 C CA . TYR A 1 11 ? -9.209 0.738 -3.501 1.00 0.00 15 TYR A CA 13
ATOM 9063 C C . TYR A 1 11 ? -9.933 2.033 -3.159 1.00 0.00 15 TYR A C 13
ATOM 9064 O O . TYR A 1 11 ? -9.952 2.458 -2.003 1.00 0.00 15 TYR A O 13
ATOM 9082 N N . SER A 1 12 ? -10.522 2.664 -4.168 1.00 0.00 16 SER A N 13
ATOM 9083 C CA . SER A 1 12 ? -11.238 3.916 -3.959 1.00 0.00 16 SER A CA 13
ATOM 9084 C C . SER A 1 12 ? -12.743 3.674 -3.887 1.00 0.00 16 SER A C 13
ATOM 9085 O O . SER A 1 12 ? -13.389 3.400 -4.898 1.00 0.00 16 SER A O 13
ATOM 9093 N N . GLN A 1 13 ? -13.293 3.773 -2.680 1.00 0.00 17 GLN A N 13
ATOM 9094 C CA . GLN A 1 13 ? -14.722 3.562 -2.473 1.00 0.00 17 GLN A CA 13
ATOM 9095 C C . GLN A 1 13 ? -15.543 4.548 -3.296 1.00 0.00 17 GLN A C 13
ATOM 9096 O O . GLN A 1 13 ? -16.683 4.265 -3.666 1.00 0.00 17 GLN A O 13
ATOM 9110 N N . ASP A 1 14 ? -14.954 5.701 -3.583 1.00 0.00 18 ASP A N 13
ATOM 9111 C CA . ASP A 1 14 ? -15.627 6.726 -4.369 1.00 0.00 18 ASP A CA 13
ATOM 9112 C C . ASP A 1 14 ? -15.976 6.190 -5.753 1.00 0.00 18 ASP A C 13
ATOM 9113 O O . ASP A 1 14 ? -17.132 6.231 -6.174 1.00 0.00 18 ASP A O 13
ATOM 9122 N N . LEU A 1 15 ? -14.968 5.678 -6.450 1.00 0.00 19 LEU A N 13
ATOM 9123 C CA . LEU A 1 15 ? -15.160 5.123 -7.779 1.00 0.00 19 LEU A CA 13
ATOM 9124 C C . LEU A 1 15 ? -15.727 3.710 -7.699 1.00 0.00 19 LEU A C 13
ATOM 9125 O O . LEU A 1 15 ? -16.380 3.236 -8.629 1.00 0.00 19 LEU A O 13
ATOM 9141 N N . GLY A 1 16 ? -15.468 3.043 -6.580 1.00 0.00 20 GLY A N 13
ATOM 9142 C CA . GLY A 1 16 ? -15.953 1.690 -6.392 1.00 0.00 20 GLY A CA 13
ATOM 9143 C C . GLY A 1 16 ? -15.178 0.678 -7.210 1.00 0.00 20 GLY A C 13
ATOM 9144 O O . GLY A 1 16 ? -15.768 -0.149 -7.906 1.00 0.00 20 GLY A O 13
ATOM 9148 N N . LYS A 1 17 ? -13.851 0.743 -7.131 1.00 0.00 21 LYS A N 13
ATOM 9149 C CA . LYS A 1 17 ? -12.999 -0.178 -7.876 1.00 0.00 21 LYS A CA 13
ATOM 9150 C C . LYS A 1 17 ? -11.581 -0.184 -7.314 1.00 0.00 21 LYS A C 13
ATOM 9151 O O . LYS A 1 17 ? -11.160 0.767 -6.655 1.00 0.00 21 LYS A O 13
ATOM 9170 N N . CYS A 1 18 ? -10.849 -1.262 -7.579 1.00 0.00 22 CYS A N 13
ATOM 9171 C CA . CYS A 1 18 ? -9.478 -1.388 -7.098 1.00 0.00 22 CYS A CA 13
ATOM 9172 C C . CYS A 1 18 ? -8.483 -0.919 -8.153 1.00 0.00 22 CYS A C 13
ATOM 9173 O O . CYS A 1 18 ? -8.759 -0.967 -9.352 1.00 0.00 22 CYS A O 13
ATOM 9180 N N . MET A 1 19 ? -7.324 -0.471 -7.692 1.00 0.00 23 MET A N 13
ATOM 9181 C CA . MET A 1 19 ? -6.269 0.007 -8.577 1.00 0.00 23 MET A CA 13
ATOM 9182 C C . MET A 1 19 ? -4.912 -0.171 -7.904 1.00 0.00 23 MET A C 13
ATOM 9183 O O . MET A 1 19 ? -4.784 -0.944 -6.954 1.00 0.00 23 MET A O 13
ATOM 9197 N N . GLU A 1 20 ? -3.900 0.531 -8.393 1.00 0.00 24 GLU A N 13
ATOM 9198 C CA . GLU A 1 20 ? -2.564 0.421 -7.822 1.00 0.00 24 GLU A CA 13
ATOM 9199 C C . GLU A 1 20 ? -2.167 1.694 -7.096 1.00 0.00 24 GLU A C 13
ATOM 9200 O O . GLU A 1 20 ? -2.153 2.774 -7.684 1.00 0.00 24 GLU A O 13
ATOM 9212 N N . CYS A 1 21 ? -1.811 1.564 -5.827 1.00 0.00 25 CYS A N 13
ATOM 9213 C CA . CYS A 1 21 ? -1.382 2.709 -5.047 1.00 0.00 25 CYS A CA 13
ATOM 9214 C C . CYS A 1 21 ? -0.223 3.394 -5.750 1.00 0.00 25 CYS A C 13
ATOM 9215 O O . CYS A 1 21 ? -0.031 4.604 -5.627 1.00 0.00 25 CYS A O 13
ATOM 9222 N N . SER A 1 22 ? 0.524 2.614 -6.524 1.00 0.00 26 SER A N 13
ATOM 9223 C CA . SER A 1 22 ? 1.633 3.151 -7.286 1.00 0.00 26 SER A CA 13
ATOM 9224 C C . SER A 1 22 ? 1.114 4.212 -8.252 1.00 0.00 26 SER A C 13
ATOM 9225 O O . SER A 1 22 ? 1.859 5.094 -8.678 1.00 0.00 26 SER A O 13
ATOM 9233 N N . VAL A 1 23 ? -0.182 4.127 -8.585 1.00 0.00 27 VAL A N 13
ATOM 9234 C CA . VAL A 1 23 ? -0.790 5.103 -9.493 1.00 0.00 27 VAL A CA 13
ATOM 9235 C C . VAL A 1 23 ? -0.540 6.527 -9.001 1.00 0.00 27 VAL A C 13
ATOM 9236 O O . VAL A 1 23 ? -0.464 7.467 -9.792 1.00 0.00 27 VAL A O 13
ATOM 9249 N N . CYS A 1 24 ? -0.416 6.671 -7.688 1.00 0.00 28 CYS A N 13
ATOM 9250 C CA . CYS A 1 24 ? -0.178 7.973 -7.077 1.00 0.00 28 CYS A CA 13
ATOM 9251 C C . CYS A 1 24 ? 1.170 8.539 -7.511 1.00 0.00 28 CYS A C 13
ATOM 9252 O O . CYS A 1 24 ? 1.985 7.839 -8.112 1.00 0.00 28 CYS A O 13
ATOM 9259 N N . LYS A 1 25 ? 1.399 9.812 -7.201 1.00 0.00 29 LYS A N 13
ATOM 9260 C CA . LYS A 1 25 ? 2.650 10.472 -7.558 1.00 0.00 29 LYS A CA 13
ATOM 9261 C C . LYS A 1 25 ? 3.444 10.845 -6.309 1.00 0.00 29 LYS A C 13
ATOM 9262 O O . LYS A 1 25 ? 4.376 10.140 -5.924 1.00 0.00 29 LYS A O 13
ATOM 9281 N N . ASN A 1 26 ? 3.071 11.957 -5.680 1.00 0.00 30 ASN A N 13
ATOM 9282 C CA . ASN A 1 26 ? 3.751 12.420 -4.475 1.00 0.00 30 ASN A CA 13
ATOM 9283 C C . ASN A 1 26 ? 3.123 13.711 -3.956 1.00 0.00 30 ASN A C 13
ATOM 9284 O O . ASN A 1 26 ? 3.823 14.609 -3.488 1.00 0.00 30 ASN A O 13
ATOM 9295 N N . SER A 1 27 ? 1.799 13.799 -4.040 1.00 0.00 31 SER A N 13
ATOM 9296 C CA . SER A 1 27 ? 1.087 14.984 -3.575 1.00 0.00 31 SER A CA 13
ATOM 9297 C C . SER A 1 27 ? -0.253 14.610 -2.945 1.00 0.00 31 SER A C 13
ATOM 9298 O O . SER A 1 27 ? -0.367 14.512 -1.724 1.00 0.00 31 SER A O 13
ATOM 9306 N N . GLU A 1 28 ? -1.267 14.407 -3.783 1.00 0.00 32 GLU A N 13
ATOM 9307 C CA . GLU A 1 28 ? -2.597 14.050 -3.302 1.00 0.00 32 GLU A CA 13
ATOM 9308 C C . GLU A 1 28 ? -3.555 13.831 -4.478 1.00 0.00 32 GLU A C 13
ATOM 9309 O O . GLU A 1 28 ? -3.149 13.323 -5.524 1.00 0.00 32 GLU A O 13
ATOM 9321 N N . LYS A 1 29 ? -4.825 14.209 -4.307 1.00 0.00 33 LYS A N 13
ATOM 9322 C CA . LYS A 1 29 ? -5.825 14.046 -5.359 1.00 0.00 33 LYS A CA 13
ATOM 9323 C C . LYS A 1 29 ? -6.176 12.574 -5.552 1.00 0.00 33 LYS A C 13
ATOM 9324 O O . LYS A 1 29 ? -6.380 12.112 -6.674 1.00 0.00 33 LYS A O 13
ATOM 9343 N N . SER A 1 30 ? -6.249 11.842 -4.444 1.00 0.00 34 SER A N 13
ATOM 9344 C CA . SER A 1 30 ? -6.578 10.424 -4.486 1.00 0.00 34 SER A CA 13
ATOM 9345 C C . SER A 1 30 ? -7.147 9.958 -3.151 1.00 0.00 34 SER A C 13
ATOM 9346 O O . SER A 1 30 ? -6.453 9.959 -2.134 1.00 0.00 34 SER A O 13
ATOM 9354 N N . ASP A 1 31 ? -8.410 9.554 -3.166 1.00 0.00 35 ASP A N 13
ATOM 9355 C CA . ASP A 1 31 ? -9.073 9.075 -1.958 1.00 0.00 35 ASP A CA 13
ATOM 9356 C C . ASP A 1 31 ? -8.818 7.582 -1.751 1.00 0.00 35 ASP A C 13
ATOM 9357 O O . ASP A 1 31 ? -9.334 6.980 -0.809 1.00 0.00 35 ASP A O 13
ATOM 9366 N N . PHE A 1 32 ? -8.023 6.991 -2.640 1.00 0.00 36 PHE A N 13
ATOM 9367 C CA . PHE A 1 32 ? -7.703 5.572 -2.564 1.00 0.00 36 PHE A CA 13
ATOM 9368 C C . PHE A 1 32 ? -6.268 5.352 -2.123 1.00 0.00 36 PHE A C 13
ATOM 9369 O O . PHE A 1 32 ? -5.922 4.273 -1.645 1.00 0.00 36 PHE A O 13
ATOM 9386 N N . CYS A 1 33 ? -5.442 6.382 -2.228 1.00 0.00 37 CYS A N 13
ATOM 9387 C CA . CYS A 1 33 ? -4.068 6.265 -1.782 1.00 0.00 37 CYS A CA 13
ATOM 9388 C C . CYS A 1 33 ? -4.032 6.041 -0.275 1.00 0.00 37 CYS A C 13
ATOM 9389 O O . CYS A 1 33 ? -2.966 5.854 0.311 1.00 0.00 37 CYS A O 13
ATOM 9396 N N . GLN A 1 34 ? -5.213 6.034 0.347 1.00 0.00 38 GLN A N 13
ATOM 9397 C CA . GLN A 1 34 ? -5.319 5.800 1.774 1.00 0.00 38 GLN A CA 13
ATOM 9398 C C . GLN A 1 34 ? -5.306 4.309 2.060 1.00 0.00 38 GLN A C 13
ATOM 9399 O O . GLN A 1 34 ? -5.080 3.878 3.191 1.00 0.00 38 GLN A O 13
ATOM 9413 N N . ASN A 1 35 ? -5.563 3.528 1.019 1.00 0.00 39 ASN A N 13
ATOM 9414 C CA . ASN A 1 35 ? -5.592 2.076 1.141 1.00 0.00 39 ASN A CA 13
ATOM 9415 C C . ASN A 1 35 ? -4.186 1.505 1.267 1.00 0.00 39 ASN A C 13
ATOM 9416 O O . ASN A 1 35 ? -3.957 0.551 2.011 1.00 0.00 39 ASN A O 13
ATOM 9427 N N . CYS A 1 36 ? -3.253 2.101 0.530 1.00 0.00 40 CYS A N 13
ATOM 9428 C CA . CYS A 1 36 ? -1.845 1.684 0.531 1.00 0.00 40 CYS A CA 13
ATOM 9429 C C . CYS A 1 36 ? -1.435 1.064 1.870 1.00 0.00 40 CYS A C 13
ATOM 9430 O O . CYS A 1 36 ? -0.995 -0.085 1.920 1.00 0.00 40 CYS A O 13
ATOM 9437 N N . PRO A 1 37 ? -1.575 1.818 2.976 1.00 0.00 41 PRO A N 13
ATOM 9438 C CA . PRO A 1 37 ? -1.220 1.334 4.312 1.00 0.00 41 PRO A CA 13
ATOM 9439 C C . PRO A 1 37 ? -2.300 0.439 4.915 1.00 0.00 41 PRO A C 13
ATOM 9440 O O . PRO A 1 37 ? -2.790 0.696 6.014 1.00 0.00 41 PRO A O 13
ATOM 9451 N N . SER A 1 38 ? -2.670 -0.610 4.188 1.00 0.00 42 SER A N 13
ATOM 9452 C CA . SER A 1 38 ? -3.694 -1.538 4.654 1.00 0.00 42 SER A CA 13
ATOM 9453 C C . SER A 1 38 ? -3.132 -2.485 5.709 1.00 0.00 42 SER A C 13
ATOM 9454 O O . SER A 1 38 ? -3.748 -2.704 6.752 1.00 0.00 42 SER A O 13
ATOM 9462 N N . LYS A 1 39 ? -1.959 -3.044 5.431 1.00 0.00 43 LYS A N 13
ATOM 9463 C CA . LYS A 1 39 ? -1.314 -3.968 6.357 1.00 0.00 43 LYS A CA 13
ATOM 9464 C C . LYS A 1 39 ? -1.033 -3.297 7.700 1.00 0.00 43 LYS A C 13
ATOM 9465 O O . LYS A 1 39 ? -0.852 -3.972 8.714 1.00 0.00 43 LYS A O 13
ATOM 9484 N N . THR A 1 40 ? -0.999 -1.970 7.700 1.00 0.00 44 THR A N 13
ATOM 9485 C CA . THR A 1 40 ? -0.741 -1.212 8.918 1.00 0.00 44 THR A CA 13
ATOM 9486 C C . THR A 1 40 ? -1.137 0.251 8.744 1.00 0.00 44 THR A C 13
ATOM 9487 O O . THR A 1 40 ? -0.511 0.988 7.983 1.00 0.00 44 THR A O 13
ATOM 9498 N N . GLU A 1 41 ? -2.182 0.664 9.454 1.00 0.00 45 GLU A N 13
ATOM 9499 C CA . GLU A 1 41 ? -2.662 2.039 9.378 1.00 0.00 45 GLU A CA 13
ATOM 9500 C C . GLU A 1 41 ? -1.800 2.965 10.229 1.00 0.00 45 GLU A C 13
ATOM 9501 O O . GLU A 1 41 ? -1.798 2.875 11.456 1.00 0.00 45 GLU A O 13
ATOM 9513 N N . GLN A 1 42 ? -1.067 3.855 9.567 1.00 0.00 46 GLN A N 13
ATOM 9514 C CA . GLN A 1 42 ? -0.199 4.800 10.261 1.00 0.00 46 GLN A CA 13
ATOM 9515 C C . GLN A 1 42 ? -0.796 6.207 10.235 1.00 0.00 46 GLN A C 13
ATOM 9516 O O . GLN A 1 42 ? -0.802 6.864 9.194 1.00 0.00 46 GLN A O 13
ATOM 9530 N N . PRO A 1 43 ? -1.306 6.691 11.382 1.00 0.00 47 PRO A N 13
ATOM 9531 C CA . PRO A 1 43 ? -1.905 8.027 11.475 1.00 0.00 47 PRO A CA 13
ATOM 9532 C C . PRO A 1 43 ? -0.992 9.112 10.911 1.00 0.00 47 PRO A C 13
ATOM 9533 O O . PRO A 1 43 ? 0.032 9.446 11.507 1.00 0.00 47 PRO A O 13
ATOM 9544 N N . ASP A 1 44 ? -1.371 9.659 9.761 1.00 0.00 48 ASP A N 13
ATOM 9545 C CA . ASP A 1 44 ? -0.586 10.706 9.119 1.00 0.00 48 ASP A CA 13
ATOM 9546 C C . ASP A 1 44 ? -1.436 11.496 8.131 1.00 0.00 48 ASP A C 13
ATOM 9547 O O . ASP A 1 44 ? -0.962 11.893 7.066 1.00 0.00 48 ASP A O 13
ATOM 9556 N N . PHE A 1 45 ? -2.694 11.722 8.492 1.00 0.00 49 PHE A N 13
ATOM 9557 C CA . PHE A 1 45 ? -3.611 12.466 7.637 1.00 0.00 49 PHE A CA 13
ATOM 9558 C C . PHE A 1 45 ? -3.772 13.907 8.121 1.00 0.00 49 PHE A C 13
ATOM 9559 O O . PHE A 1 45 ? -3.565 14.851 7.358 1.00 0.00 49 PHE A O 13
ATOM 9576 N N . PRO A 1 46 ? -4.145 14.098 9.398 1.00 0.00 50 PRO A N 13
ATOM 9577 C CA . PRO A 1 46 ? -4.336 15.423 9.984 1.00 0.00 50 PRO A CA 13
ATOM 9578 C C . PRO A 1 46 ? -3.016 16.053 10.418 1.00 0.00 50 PRO A C 13
ATOM 9579 O O . PRO A 1 46 ? -1.947 15.667 9.944 1.00 0.00 50 PRO A O 13
ATOM 9590 N N . TRP A 1 47 ? -3.097 17.020 11.326 1.00 0.00 51 TRP A N 13
ATOM 9591 C CA . TRP A 1 47 ? -1.909 17.700 11.828 1.00 0.00 51 TRP A CA 13
ATOM 9592 C C . TRP A 1 47 ? -1.486 17.123 13.176 1.00 0.00 51 TRP A C 13
ATOM 9593 O O . TRP A 1 47 ? -2.214 17.227 14.161 1.00 0.00 51 TRP A O 13
ATOM 9614 N N . ILE A 1 48 ? -0.306 16.514 13.208 1.00 0.00 52 ILE A N 13
ATOM 9615 C CA . ILE A 1 48 ? 0.213 15.919 14.434 1.00 0.00 52 ILE A CA 13
ATOM 9616 C C . ILE A 1 48 ? 1.140 16.883 15.166 1.00 0.00 52 ILE A C 13
ATOM 9617 O O . ILE A 1 48 ? 2.044 17.466 14.568 1.00 0.00 52 ILE A O 13
ATOM 9633 N N . TRP A 1 49 ? 0.909 17.045 16.465 1.00 0.00 53 TRP A N 13
ATOM 9634 C CA . TRP A 1 49 ? 1.724 17.937 17.282 1.00 0.00 53 TRP A CA 13
ATOM 9635 C C . TRP A 1 49 ? 1.283 17.891 18.741 1.00 0.00 53 TRP A C 13
ATOM 9636 O O . TRP A 1 49 ? 0.116 17.635 19.039 1.00 0.00 53 TRP A O 13
ATOM 9657 N N . VAL A 1 50 ? 2.223 18.141 19.647 1.00 0.00 54 VAL A N 13
ATOM 9658 C CA . VAL A 1 50 ? 1.931 18.128 21.075 1.00 0.00 54 VAL A CA 13
ATOM 9659 C C . VAL A 1 50 ? 2.098 19.517 21.682 1.00 0.00 54 VAL A C 13
ATOM 9660 O O . VAL A 1 50 ? 3.252 19.981 21.787 1.00 0.00 54 VAL A O 13
ATOM 9673 N N . SER A 1 1 ? -9.866 -2.568 -10.645 1.00 0.00 5 SER A N 14
ATOM 9674 C CA . SER A 1 1 ? -10.882 -3.103 -11.588 1.00 0.00 5 SER A CA 14
ATOM 9675 C C . SER A 1 1 ? -11.237 -4.549 -11.254 1.00 0.00 5 SER A C 14
ATOM 9676 O O . SER A 1 1 ? -10.843 -5.476 -11.961 1.00 0.00 5 SER A O 14
ATOM 9686 N N . GLN A 1 2 ? -11.983 -4.733 -10.170 1.00 0.00 6 GLN A N 14
ATOM 9687 C CA . GLN A 1 2 ? -12.392 -6.065 -9.740 1.00 0.00 6 GLN A CA 14
ATOM 9688 C C . GLN A 1 2 ? -11.178 -6.937 -9.439 1.00 0.00 6 GLN A C 14
ATOM 9689 O O . GLN A 1 2 ? -10.687 -7.657 -10.309 1.00 0.00 6 GLN A O 14
ATOM 9703 N N . GLY A 1 3 ? -10.696 -6.867 -8.203 1.00 0.00 7 GLY A N 14
ATOM 9704 C CA . GLY A 1 3 ? -9.541 -7.656 -7.810 1.00 0.00 7 GLY A CA 14
ATOM 9705 C C . GLY A 1 3 ? -8.321 -7.357 -8.660 1.00 0.00 7 GLY A C 14
ATOM 9706 O O . GLY A 1 3 ? -8.101 -6.214 -9.061 1.00 0.00 7 GLY A O 14
ATOM 9710 N N . GLU A 1 4 ? -7.528 -8.388 -8.938 1.00 0.00 8 GLU A N 14
ATOM 9711 C CA . GLU A 1 4 ? -6.326 -8.240 -9.748 1.00 0.00 8 GLU A CA 14
ATOM 9712 C C . GLU A 1 4 ? -5.492 -7.052 -9.281 1.00 0.00 8 GLU A C 14
ATOM 9713 O O . GLU A 1 4 ? -4.899 -6.335 -10.088 1.00 0.00 8 GLU A O 14
ATOM 9725 N N . CYS A 1 5 ? -5.452 -6.853 -7.969 1.00 0.00 9 CYS A N 14
ATOM 9726 C CA . CYS A 1 5 ? -4.692 -5.755 -7.385 1.00 0.00 9 CYS A CA 14
ATOM 9727 C C . CYS A 1 5 ? -3.934 -6.213 -6.138 1.00 0.00 9 CYS A C 14
ATOM 9728 O O . CYS A 1 5 ? -4.493 -6.248 -5.042 1.00 0.00 9 CYS A O 14
ATOM 9735 N N . PRO A 1 6 ? -2.644 -6.567 -6.288 1.00 0.00 10 PRO A N 14
ATOM 9736 C CA . PRO A 1 6 ? -1.811 -7.015 -5.166 1.00 0.00 10 PRO A CA 14
ATOM 9737 C C . PRO A 1 6 ? -1.341 -5.843 -4.307 1.00 0.00 10 PRO A C 14
ATOM 9738 O O . PRO A 1 6 ? -1.925 -4.763 -4.356 1.00 0.00 10 PRO A O 14
ATOM 9749 N N . GLU A 1 7 ? -0.284 -6.051 -3.525 1.00 0.00 11 GLU A N 14
ATOM 9750 C CA . GLU A 1 7 ? 0.248 -4.996 -2.672 1.00 0.00 11 GLU A CA 14
ATOM 9751 C C . GLU A 1 7 ? 0.559 -3.752 -3.489 1.00 0.00 11 GLU A C 14
ATOM 9752 O O . GLU A 1 7 ? 0.313 -3.709 -4.695 1.00 0.00 11 GLU A O 14
ATOM 9764 N N . GLY A 1 8 ? 1.087 -2.734 -2.824 1.00 0.00 12 GLY A N 14
ATOM 9765 C CA . GLY A 1 8 ? 1.405 -1.494 -3.507 1.00 0.00 12 GLY A CA 14
ATOM 9766 C C . GLY A 1 8 ? 0.221 -0.977 -4.298 1.00 0.00 12 GLY A C 14
ATOM 9767 O O . GLY A 1 8 ? 0.366 -0.544 -5.441 1.00 0.00 12 GLY A O 14
ATOM 9771 N N . ARG A 1 9 ? -0.959 -1.048 -3.690 1.00 0.00 13 ARG A N 14
ATOM 9772 C CA . ARG A 1 9 ? -2.191 -0.609 -4.340 1.00 0.00 13 ARG A CA 14
ATOM 9773 C C . ARG A 1 9 ? -3.130 0.089 -3.359 1.00 0.00 13 ARG A C 14
ATOM 9774 O O . ARG A 1 9 ? -2.858 0.155 -2.165 1.00 0.00 13 ARG A O 14
ATOM 9795 N N . ALA A 1 10 ? -4.268 0.555 -3.876 1.00 0.00 14 ALA A N 14
ATOM 9796 C CA . ALA A 1 10 ? -5.281 1.186 -3.051 1.00 0.00 14 ALA A CA 14
ATOM 9797 C C . ALA A 1 10 ? -6.680 0.799 -3.532 1.00 0.00 14 ALA A C 14
ATOM 9798 O O . ALA A 1 10 ? -6.831 -0.055 -4.405 1.00 0.00 14 ALA A O 14
ATOM 9805 N N . TYR A 1 11 ? -7.699 1.429 -2.957 1.00 0.00 15 TYR A N 14
ATOM 9806 C CA . TYR A 1 11 ? -9.085 1.151 -3.324 1.00 0.00 15 TYR A CA 14
ATOM 9807 C C . TYR A 1 11 ? -9.939 2.396 -3.120 1.00 0.00 15 TYR A C 14
ATOM 9808 O O . TYR A 1 11 ? -10.092 2.875 -1.997 1.00 0.00 15 TYR A O 14
ATOM 9826 N N . SER A 1 12 ? -10.482 2.927 -4.211 1.00 0.00 16 SER A N 14
ATOM 9827 C CA . SER A 1 12 ? -11.303 4.127 -4.134 1.00 0.00 16 SER A CA 14
ATOM 9828 C C . SER A 1 12 ? -12.752 3.774 -3.832 1.00 0.00 16 SER A C 14
ATOM 9829 O O . SER A 1 12 ? -13.517 3.416 -4.726 1.00 0.00 16 SER A O 14
ATOM 9837 N N . GLN A 1 13 ? -13.118 3.877 -2.559 1.00 0.00 17 GLN A N 14
ATOM 9838 C CA . GLN A 1 13 ? -14.473 3.571 -2.125 1.00 0.00 17 GLN A CA 14
ATOM 9839 C C . GLN A 1 13 ? -15.495 4.400 -2.892 1.00 0.00 17 GLN A C 14
ATOM 9840 O O . GLN A 1 13 ? -16.644 3.992 -3.058 1.00 0.00 17 GLN A O 14
ATOM 9854 N N . ASP A 1 14 ? -15.065 5.563 -3.365 1.00 0.00 18 ASP A N 14
ATOM 9855 C CA . ASP A 1 14 ? -15.936 6.446 -4.125 1.00 0.00 18 ASP A CA 14
ATOM 9856 C C . ASP A 1 14 ? -16.282 5.819 -5.470 1.00 0.00 18 ASP A C 14
ATOM 9857 O O . ASP A 1 14 ? -17.453 5.657 -5.812 1.00 0.00 18 ASP A O 14
ATOM 9866 N N . LEU A 1 15 ? -15.249 5.459 -6.228 1.00 0.00 19 LEU A N 14
ATOM 9867 C CA . LEU A 1 15 ? -15.433 4.840 -7.531 1.00 0.00 19 LEU A CA 14
ATOM 9868 C C . LEU A 1 15 ? -15.884 3.392 -7.381 1.00 0.00 19 LEU A C 14
ATOM 9869 O O . LEU A 1 15 ? -16.551 2.841 -8.257 1.00 0.00 19 LEU A O 14
ATOM 9885 N N . GLY A 1 16 ? -15.513 2.784 -6.260 1.00 0.00 20 GLY A N 14
ATOM 9886 C CA . GLY A 1 16 ? -15.884 1.407 -5.999 1.00 0.00 20 GLY A CA 14
ATOM 9887 C C . GLY A 1 16 ? -15.053 0.417 -6.793 1.00 0.00 20 GLY A C 14
ATOM 9888 O O . GLY A 1 16 ? -15.598 -0.435 -7.495 1.00 0.00 20 GLY A O 14
ATOM 9892 N N . LYS A 1 17 ? -13.731 0.526 -6.683 1.00 0.00 21 LYS A N 14
ATOM 9893 C CA . LYS A 1 17 ? -12.834 -0.376 -7.399 1.00 0.00 21 LYS A CA 14
ATOM 9894 C C . LYS A 1 17 ? -11.411 -0.260 -6.868 1.00 0.00 21 LYS A C 14
ATOM 9895 O O . LYS A 1 17 ? -11.005 0.792 -6.375 1.00 0.00 21 LYS A O 14
ATOM 9914 N N . CYS A 1 18 ? -10.657 -1.350 -6.968 1.00 0.00 22 CYS A N 14
ATOM 9915 C CA . CYS A 1 18 ? -9.280 -1.366 -6.493 1.00 0.00 22 CYS A CA 14
ATOM 9916 C C . CYS A 1 18 ? -8.301 -1.110 -7.634 1.00 0.00 22 CYS A C 14
ATOM 9917 O O . CYS A 1 18 ? -8.368 -1.750 -8.684 1.00 0.00 22 CYS A O 14
ATOM 9924 N N . MET A 1 19 ? -7.385 -0.176 -7.412 1.00 0.00 23 MET A N 14
ATOM 9925 C CA . MET A 1 19 ? -6.375 0.166 -8.406 1.00 0.00 23 MET A CA 14
ATOM 9926 C C . MET A 1 19 ? -4.986 -0.069 -7.828 1.00 0.00 23 MET A C 14
ATOM 9927 O O . MET A 1 19 ? -4.831 -0.823 -6.872 1.00 0.00 23 MET A O 14
ATOM 9941 N N . GLU A 1 20 ? -3.979 0.562 -8.410 1.00 0.00 24 GLU A N 14
ATOM 9942 C CA . GLU A 1 20 ? -2.609 0.392 -7.940 1.00 0.00 24 GLU A CA 14
ATOM 9943 C C . GLU A 1 20 ? -2.118 1.612 -7.173 1.00 0.00 24 GLU A C 14
ATOM 9944 O O . GLU A 1 20 ? -2.627 2.717 -7.340 1.00 0.00 24 GLU A O 14
ATOM 9956 N N . CYS A 1 21 ? -1.105 1.391 -6.349 1.00 0.00 25 CYS A N 14
ATOM 9957 C CA . CYS A 1 21 ? -0.504 2.460 -5.560 1.00 0.00 25 CYS A CA 14
ATOM 9958 C C . CYS A 1 21 ? 0.612 3.126 -6.346 1.00 0.00 25 CYS A C 14
ATOM 9959 O O . CYS A 1 21 ? 0.854 4.325 -6.209 1.00 0.00 25 CYS A O 14
ATOM 9966 N N . SER A 1 22 ? 1.276 2.344 -7.193 1.00 0.00 26 SER A N 14
ATOM 9967 C CA . SER A 1 22 ? 2.349 2.870 -8.024 1.00 0.00 26 SER A CA 14
ATOM 9968 C C . SER A 1 22 ? 1.847 4.070 -8.819 1.00 0.00 26 SER A C 14
ATOM 9969 O O . SER A 1 22 ? 2.632 4.913 -9.255 1.00 0.00 26 SER A O 14
ATOM 9977 N N . VAL A 1 23 ? 0.528 4.142 -8.994 1.00 0.00 27 VAL A N 14
ATOM 9978 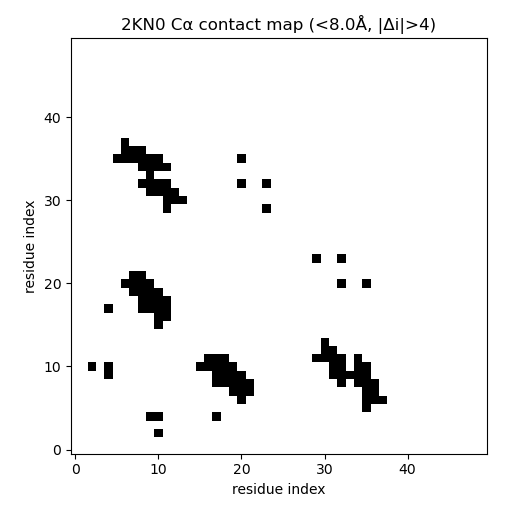C CA . VAL A 1 23 ? -0.086 5.242 -9.722 1.00 0.00 27 VAL A CA 14
ATOM 9979 C C . VAL A 1 23 ? -0.081 6.508 -8.878 1.00 0.00 27 VAL A C 14
ATOM 9980 O O . VAL A 1 23 ? 0.205 7.603 -9.362 1.00 0.00 27 VAL A O 14
ATOM 9993 N N . CYS A 1 24 ? -0.407 6.331 -7.611 1.00 0.00 28 CYS A N 14
ATOM 9994 C CA . CYS A 1 24 ? -0.454 7.435 -6.659 1.00 0.00 28 CYS A CA 14
ATOM 9995 C C . CYS A 1 24 ? 0.908 8.111 -6.538 1.00 0.00 28 CYS A C 14
ATOM 9996 O O . CYS A 1 24 ? 1.938 7.517 -6.859 1.00 0.00 28 CYS A O 14
ATOM 10003 N N . LYS A 1 25 ? 0.905 9.355 -6.071 1.00 0.00 29 LYS A N 14
ATOM 10004 C CA . LYS A 1 25 ? 2.140 10.112 -5.906 1.00 0.00 29 LYS A CA 14
ATOM 10005 C C . LYS A 1 25 ? 2.069 11.002 -4.668 1.00 0.00 29 LYS A C 14
ATOM 10006 O O . LYS A 1 25 ? 1.126 10.912 -3.883 1.00 0.00 29 LYS A O 14
ATOM 10025 N N . ASN A 1 26 ? 3.071 11.859 -4.500 1.00 0.00 30 ASN A N 14
ATOM 10026 C CA . ASN A 1 26 ? 3.119 12.764 -3.356 1.00 0.00 30 ASN A CA 14
ATOM 10027 C C . ASN A 1 26 ? 2.531 14.127 -3.711 1.00 0.00 30 ASN A C 14
ATOM 10028 O O . ASN A 1 26 ? 3.036 15.164 -3.280 1.00 0.00 30 ASN A O 14
ATOM 10039 N N . SER A 1 27 ? 1.459 14.118 -4.497 1.00 0.00 31 SER A N 14
ATOM 10040 C CA . SER A 1 27 ? 0.801 15.352 -4.910 1.00 0.00 31 SER A CA 14
ATOM 10041 C C . SER A 1 27 ? -0.431 15.053 -5.758 1.00 0.00 31 SER A C 14
ATOM 10042 O O . SER A 1 27 ? -0.727 15.768 -6.716 1.00 0.00 31 SER A O 14
ATOM 10050 N N . GLU A 1 28 ? -1.146 13.991 -5.400 1.00 0.00 32 GLU A N 14
ATOM 10051 C CA . GLU A 1 28 ? -2.346 13.595 -6.129 1.00 0.00 32 GLU A CA 14
ATOM 10052 C C . GLU A 1 28 ? -3.597 13.844 -5.293 1.00 0.00 32 GLU A C 14
ATOM 10053 O O . GLU A 1 28 ? -3.536 13.896 -4.065 1.00 0.00 32 GLU A O 14
ATOM 10065 N N . LYS A 1 29 ? -4.732 14.000 -5.968 1.00 0.00 33 LYS A N 14
ATOM 10066 C CA . LYS A 1 29 ? -5.997 14.245 -5.288 1.00 0.00 33 LYS A CA 14
ATOM 10067 C C . LYS A 1 29 ? -6.890 13.007 -5.330 1.00 0.00 33 LYS A C 14
ATOM 10068 O O . LYS A 1 29 ? -8.104 13.110 -5.506 1.00 0.00 33 LYS A O 14
ATOM 10087 N N . SER A 1 30 ? -6.280 11.838 -5.161 1.00 0.00 34 SER A N 14
ATOM 10088 C CA . SER A 1 30 ? -7.019 10.581 -5.175 1.00 0.00 34 SER A CA 14
ATOM 10089 C C . SER A 1 30 ? -7.527 10.235 -3.780 1.00 0.00 34 SER A C 14
ATOM 10090 O O . SER A 1 30 ? -6.812 10.396 -2.791 1.00 0.00 34 SER A O 14
ATOM 10098 N N . ASP A 1 31 ? -8.767 9.761 -3.707 1.00 0.00 35 ASP A N 14
ATOM 10099 C CA . ASP A 1 31 ? -9.372 9.395 -2.432 1.00 0.00 35 ASP A CA 14
ATOM 10100 C C . ASP A 1 31 ? -9.052 7.947 -2.057 1.00 0.00 35 ASP A C 14
ATOM 10101 O O . ASP A 1 31 ? -9.463 7.470 -1.000 1.00 0.00 35 ASP A O 14
ATOM 10110 N N . PHE A 1 32 ? -8.332 7.246 -2.931 1.00 0.00 36 PHE A N 14
ATOM 10111 C CA . PHE A 1 32 ? -7.978 5.854 -2.685 1.00 0.00 36 PHE A CA 14
ATOM 10112 C C . PHE A 1 32 ? -6.560 5.709 -2.163 1.00 0.00 36 PHE A C 14
ATOM 10113 O O . PHE A 1 32 ? -6.208 4.674 -1.600 1.00 0.00 36 PHE A O 14
ATOM 10130 N N . CYS A 1 33 ? -5.753 6.747 -2.309 1.00 0.00 37 CYS A N 14
ATOM 10131 C CA . CYS A 1 33 ? -4.391 6.694 -1.806 1.00 0.00 37 CYS A CA 14
ATOM 10132 C C . CYS A 1 33 ? -4.382 6.480 -0.296 1.00 0.00 37 CYS A C 14
ATOM 10133 O O . CYS A 1 33 ? -3.319 6.396 0.320 1.00 0.00 37 CYS A O 14
ATOM 10140 N N . GLN A 1 34 ? -5.570 6.370 0.297 1.00 0.00 38 GLN A N 14
ATOM 10141 C CA . GLN A 1 34 ? -5.686 6.141 1.723 1.00 0.00 38 GLN A CA 14
ATOM 10142 C C . GLN A 1 34 ? -5.781 4.649 2.003 1.00 0.00 38 GLN A C 14
ATOM 10143 O O . GLN A 1 34 ? -5.674 4.214 3.150 1.00 0.00 38 GLN A O 14
ATOM 10157 N N . ASN A 1 35 ? -5.972 3.864 0.946 1.00 0.00 39 ASN A N 14
ATOM 10158 C CA . ASN A 1 35 ? -6.069 2.416 1.097 1.00 0.00 39 ASN A CA 14
ATOM 10159 C C . ASN A 1 35 ? -4.687 1.775 1.037 1.00 0.00 39 ASN A C 14
ATOM 10160 O O . ASN A 1 35 ? -4.409 0.795 1.728 1.00 0.00 39 ASN A O 14
ATOM 10171 N N . CYS A 1 36 ? -3.833 2.345 0.204 1.00 0.00 40 CYS A N 14
ATOM 10172 C CA . CYS A 1 36 ? -2.469 1.858 0.029 1.00 0.00 40 CYS A CA 14
ATOM 10173 C C . CYS A 1 36 ? -1.709 1.801 1.357 1.00 0.00 40 CYS A C 14
ATOM 10174 O O . CYS A 1 36 ? -1.074 0.793 1.666 1.00 0.00 40 CYS A O 14
ATOM 10181 N N . PRO A 1 37 ? -1.759 2.875 2.168 1.00 0.00 41 PRO A N 14
ATOM 10182 C CA . PRO A 1 37 ? -1.069 2.916 3.461 1.00 0.00 41 PRO A CA 14
ATOM 10183 C C . PRO A 1 37 ? -1.648 1.911 4.452 1.00 0.00 41 PRO A C 14
ATOM 10184 O O . PRO A 1 37 ? -2.352 0.979 4.066 1.00 0.00 41 PRO A O 14
ATOM 10195 N N . SER A 1 38 ? -1.349 2.110 5.733 1.00 0.00 42 SER A N 14
ATOM 10196 C CA . SER A 1 38 ? -1.843 1.222 6.779 1.00 0.00 42 SER A CA 14
ATOM 10197 C C . SER A 1 38 ? -1.361 -0.209 6.556 1.00 0.00 42 SER A C 14
ATOM 10198 O O . SER A 1 38 ? -2.138 -1.159 6.646 1.00 0.00 42 SER A O 14
ATOM 10206 N N . LYS A 1 39 ? -0.071 -0.354 6.264 1.00 0.00 43 LYS A N 14
ATOM 10207 C CA . LYS A 1 39 ? 0.515 -1.670 6.028 1.00 0.00 43 LYS A CA 14
ATOM 10208 C C . LYS A 1 39 ? -0.170 -2.371 4.859 1.00 0.00 43 LYS A C 14
ATOM 10209 O O . LYS A 1 39 ? -1.013 -1.787 4.179 1.00 0.00 43 LYS A O 14
ATOM 10228 N N . THR A 1 40 ? 0.199 -3.628 4.633 1.00 0.00 44 THR A N 14
ATOM 10229 C CA . THR A 1 40 ? -0.379 -4.410 3.546 1.00 0.00 44 THR A CA 14
ATOM 10230 C C . THR A 1 40 ? -0.436 -5.890 3.910 1.00 0.00 44 THR A C 14
ATOM 10231 O O . THR A 1 40 ? 0.595 -6.550 4.033 1.00 0.00 44 THR A O 14
ATOM 10242 N N . GLU A 1 41 ? -1.650 -6.406 4.082 1.00 0.00 45 GLU A N 14
ATOM 10243 C CA . GLU A 1 41 ? -1.843 -7.808 4.431 1.00 0.00 45 GLU A CA 14
ATOM 10244 C C . GLU A 1 41 ? -3.312 -8.201 4.310 1.00 0.00 45 GLU A C 14
ATOM 10245 O O . GLU A 1 41 ? -4.141 -7.806 5.130 1.00 0.00 45 GLU A O 14
ATOM 10257 N N . GLN A 1 42 ? -3.627 -8.982 3.281 1.00 0.00 46 GLN A N 14
ATOM 10258 C CA . GLN A 1 42 ? -4.996 -9.430 3.053 1.00 0.00 46 GLN A CA 14
ATOM 10259 C C . GLN A 1 42 ? -5.016 -10.808 2.393 1.00 0.00 46 GLN A C 14
ATOM 10260 O O . GLN A 1 42 ? -5.466 -10.957 1.257 1.00 0.00 46 GLN A O 14
ATOM 10274 N N . PRO A 1 43 ? -4.525 -11.839 3.103 1.00 0.00 47 PRO A N 14
ATOM 10275 C CA . PRO A 1 43 ? -4.487 -13.209 2.582 1.00 0.00 47 PRO A CA 14
ATOM 10276 C C . PRO A 1 43 ? -5.849 -13.675 2.076 1.00 0.00 47 PRO A C 14
ATOM 10277 O O . PRO A 1 43 ? -6.812 -13.752 2.839 1.00 0.00 47 PRO A O 14
ATOM 10288 N N . ASP A 1 44 ? -5.920 -13.983 0.785 1.00 0.00 48 ASP A N 14
ATOM 10289 C CA . ASP A 1 44 ? -7.164 -14.441 0.176 1.00 0.00 48 ASP A CA 14
ATOM 10290 C C . ASP A 1 44 ? -6.932 -14.883 -1.266 1.00 0.00 48 ASP A C 14
ATOM 10291 O O . ASP A 1 44 ? -7.412 -14.250 -2.207 1.00 0.00 48 ASP A O 14
ATOM 10300 N N . PHE A 1 45 ? -6.193 -15.976 -1.432 1.00 0.00 49 PHE A N 14
ATOM 10301 C CA . PHE A 1 45 ? -5.897 -16.505 -2.759 1.00 0.00 49 PHE A CA 14
ATOM 10302 C C . PHE A 1 45 ? -6.586 -17.851 -2.973 1.00 0.00 49 PHE A C 14
ATOM 10303 O O . PHE A 1 45 ? -6.066 -18.893 -2.574 1.00 0.00 49 PHE A O 14
ATOM 10320 N N . PRO A 1 46 ? -7.772 -17.850 -3.611 1.00 0.00 50 PRO A N 14
ATOM 10321 C CA . PRO A 1 46 ? -8.525 -19.082 -3.872 1.00 0.00 50 PRO A CA 14
ATOM 10322 C C . PRO A 1 46 ? -7.821 -19.988 -4.877 1.00 0.00 50 PRO A C 14
ATOM 10323 O O . PRO A 1 46 ? -6.806 -19.613 -5.462 1.00 0.00 50 PRO A O 14
ATOM 10334 N N . TRP A 1 47 ? -8.368 -21.185 -5.071 1.00 0.00 51 TRP A N 14
ATOM 10335 C CA . TRP A 1 47 ? -7.792 -22.148 -6.004 1.00 0.00 51 TRP A CA 14
ATOM 10336 C C . TRP A 1 47 ? -7.675 -21.551 -7.403 1.00 0.00 51 TRP A C 14
ATOM 10337 O O . TRP A 1 47 ? -8.680 -21.239 -8.043 1.00 0.00 51 TRP A O 14
ATOM 10358 N N . ILE A 1 48 ? -6.441 -21.393 -7.870 1.00 0.00 52 ILE A N 14
ATOM 10359 C CA . ILE A 1 48 ? -6.179 -20.832 -9.190 1.00 0.00 52 ILE A CA 14
ATOM 10360 C C . ILE A 1 48 ? -7.008 -21.527 -10.271 1.00 0.00 52 ILE A C 14
ATOM 10361 O O . ILE A 1 48 ? -7.485 -22.645 -10.077 1.00 0.00 52 ILE A O 14
ATOM 10377 N N . TRP A 1 49 ? -7.170 -20.856 -11.408 1.00 0.00 53 TRP A N 14
ATOM 10378 C CA . TRP A 1 49 ? -7.938 -21.405 -12.523 1.00 0.00 53 TRP A CA 14
ATOM 10379 C C . TRP A 1 49 ? -9.423 -21.459 -12.185 1.00 0.00 53 TRP A C 14
ATOM 10380 O O . TRP A 1 49 ? -9.872 -22.338 -11.453 1.00 0.00 53 TRP A O 14
ATOM 10401 N N . VAL A 1 50 ? -10.182 -20.511 -12.726 1.00 0.00 54 VAL A N 14
ATOM 10402 C CA . VAL A 1 50 ? -11.618 -20.452 -12.482 1.00 0.00 54 VAL A CA 14
ATOM 10403 C C . VAL A 1 50 ? -12.366 -21.436 -13.376 1.00 0.00 54 VAL A C 14
ATOM 10404 O O . VAL A 1 50 ? -12.043 -21.504 -14.581 1.00 0.00 54 VAL A O 14
ATOM 10417 N N . SER A 1 1 ? -4.918 -15.153 -6.428 1.00 0.00 5 SER A N 15
ATOM 10418 C CA . SER A 1 1 ? -5.880 -15.817 -5.510 1.00 0.00 5 SER A CA 15
ATOM 10419 C C . SER A 1 1 ? -6.944 -14.838 -5.026 1.00 0.00 5 SER A C 15
ATOM 10420 O O . SER A 1 1 ? -7.313 -14.836 -3.851 1.00 0.00 5 SER A O 15
ATOM 10430 N N . GLN A 1 2 ? -7.436 -14.006 -5.940 1.00 0.00 6 GLN A N 15
ATOM 10431 C CA . GLN A 1 2 ? -8.460 -13.019 -5.611 1.00 0.00 6 GLN A CA 15
ATOM 10432 C C . GLN A 1 2 ? -7.907 -11.954 -4.667 1.00 0.00 6 GLN A C 15
ATOM 10433 O O . GLN A 1 2 ? -7.675 -10.814 -5.069 1.00 0.00 6 GLN A O 15
ATOM 10447 N N . GLY A 1 3 ? -7.700 -12.334 -3.410 1.00 0.00 7 GLY A N 15
ATOM 10448 C CA . GLY A 1 3 ? -7.176 -11.400 -2.429 1.00 0.00 7 GLY A CA 15
ATOM 10449 C C . GLY A 1 3 ? -8.050 -10.172 -2.269 1.00 0.00 7 GLY A C 15
ATOM 10450 O O . GLY A 1 3 ? -9.100 -10.060 -2.902 1.00 0.00 7 GLY A O 15
ATOM 10454 N N . GLU A 1 4 ? -7.615 -9.247 -1.419 1.00 0.00 8 GLU A N 15
ATOM 10455 C CA . GLU A 1 4 ? -8.361 -8.018 -1.175 1.00 0.00 8 GLU A CA 15
ATOM 10456 C C . GLU A 1 4 ? -7.521 -6.795 -1.528 1.00 0.00 8 GLU A C 15
ATOM 10457 O O . GLU A 1 4 ? -7.522 -5.798 -0.806 1.00 0.00 8 GLU A O 15
ATOM 10469 N N . CYS A 1 5 ? -6.804 -6.880 -2.643 1.00 0.00 9 CYS A N 15
ATOM 10470 C CA . CYS A 1 5 ? -5.958 -5.783 -3.094 1.00 0.00 9 CYS A CA 15
ATOM 10471 C C . CYS A 1 5 ? -4.875 -5.470 -2.061 1.00 0.00 9 CYS A C 15
ATOM 10472 O O . CYS A 1 5 ? -5.041 -4.585 -1.222 1.00 0.00 9 CYS A O 15
ATOM 10479 N N . PRO A 1 6 ? -3.751 -6.209 -2.106 1.00 0.00 10 PRO A N 15
ATOM 10480 C CA . PRO A 1 6 ? -2.633 -6.024 -1.169 1.00 0.00 10 PRO A CA 15
ATOM 10481 C C . PRO A 1 6 ? -1.987 -4.646 -1.283 1.00 0.00 10 PRO A C 15
ATOM 10482 O O . PRO A 1 6 ? -2.584 -3.708 -1.810 1.00 0.00 10 PRO A O 15
ATOM 10493 N N . GLU A 1 7 ? -0.759 -4.536 -0.779 1.00 0.00 11 GLU A N 15
ATOM 10494 C CA . GLU A 1 7 ? -0.022 -3.278 -0.816 1.00 0.00 11 GLU A CA 15
ATOM 10495 C C . GLU A 1 7 ? 0.254 -2.845 -2.253 1.00 0.00 11 GLU A C 15
ATOM 10496 O O . GLU A 1 7 ? -0.295 -3.412 -3.199 1.00 0.00 11 GLU A O 15
ATOM 10508 N N . GLY A 1 8 ? 1.105 -1.833 -2.410 1.00 0.00 12 GLY A N 15
ATOM 10509 C CA . GLY A 1 8 ? 1.436 -1.336 -3.737 1.00 0.00 12 GLY A CA 15
ATOM 10510 C C . GLY A 1 8 ? 0.202 -1.040 -4.566 1.00 0.00 12 GLY A C 15
ATOM 10511 O O . GLY A 1 8 ? 0.241 -1.092 -5.795 1.00 0.00 12 GLY A O 15
ATOM 10515 N N . ARG A 1 9 ? -0.902 -0.749 -3.886 1.00 0.00 13 ARG A N 15
ATOM 10516 C CA . ARG A 1 9 ? -2.163 -0.466 -4.550 1.00 0.00 13 ARG A CA 15
ATOM 10517 C C . ARG A 1 9 ? -3.209 0.009 -3.542 1.00 0.00 13 ARG A C 15
ATOM 10518 O O . ARG A 1 9 ? -2.943 0.061 -2.343 1.00 0.00 13 ARG A O 15
ATOM 10539 N N . ALA A 1 10 ? -4.405 0.340 -4.026 1.00 0.00 14 ALA A N 15
ATOM 10540 C CA . ALA A 1 10 ? -5.471 0.784 -3.144 1.00 0.00 14 ALA A CA 15
ATOM 10541 C C . ALA A 1 10 ? -6.855 0.554 -3.753 1.00 0.00 14 ALA A C 15
ATOM 10542 O O . ALA A 1 10 ? -6.988 -0.044 -4.821 1.00 0.00 14 ALA A O 15
ATOM 10549 N N . TYR A 1 11 ? -7.880 1.041 -3.054 1.00 0.00 15 TYR A N 15
ATOM 10550 C CA . TYR A 1 11 ? -9.265 0.907 -3.496 1.00 0.00 15 TYR A CA 15
ATOM 10551 C C . TYR A 1 11 ? -10.042 2.178 -3.172 1.00 0.00 15 TYR A C 15
ATOM 10552 O O . TYR A 1 11 ? -10.174 2.551 -2.007 1.00 0.00 15 TYR A O 15
ATOM 10570 N N . SER A 1 12 ? -10.544 2.850 -4.202 1.00 0.00 16 SER A N 15
ATOM 10571 C CA . SER A 1 12 ? -11.292 4.088 -4.001 1.00 0.00 16 SER A CA 15
ATOM 10572 C C . SER A 1 12 ? -12.775 3.804 -3.789 1.00 0.00 16 SER A C 15
ATOM 10573 O O . SER A 1 12 ? -13.500 3.489 -4.733 1.00 0.00 16 SER A O 15
ATOM 10581 N N . GLN A 1 13 ? -13.218 3.916 -2.540 1.00 0.00 17 GLN A N 15
ATOM 10582 C CA . GLN A 1 13 ? -14.614 3.672 -2.199 1.00 0.00 17 GLN A CA 15
ATOM 10583 C C . GLN A 1 13 ? -15.532 4.666 -2.902 1.00 0.00 17 GLN A C 15
ATOM 10584 O O . GLN A 1 13 ? -16.713 4.390 -3.114 1.00 0.00 17 GLN A O 15
ATOM 10598 N N . ASP A 1 14 ? -14.981 5.818 -3.268 1.00 0.00 18 ASP A N 15
ATOM 10599 C CA . ASP A 1 14 ? -15.752 6.849 -3.955 1.00 0.00 18 ASP A CA 15
ATOM 10600 C C . ASP A 1 14 ? -16.357 6.292 -5.238 1.00 0.00 18 ASP A C 15
ATOM 10601 O O . ASP A 1 14 ? -17.557 6.423 -5.482 1.00 0.00 18 ASP A O 15
ATOM 10610 N N . LEU A 1 15 ? -15.516 5.664 -6.051 1.00 0.00 19 LEU A N 15
ATOM 10611 C CA . LEU A 1 15 ? -15.955 5.077 -7.303 1.00 0.00 19 LEU A CA 15
ATOM 10612 C C . LEU A 1 15 ? -16.276 3.594 -7.124 1.00 0.00 19 LEU A C 15
ATOM 10613 O O . LEU A 1 15 ? -17.014 3.008 -7.916 1.00 0.00 19 LEU A O 15
ATOM 10629 N N . GLY A 1 16 ? -15.715 2.997 -6.077 1.00 0.00 20 GLY A N 15
ATOM 10630 C CA . GLY A 1 16 ? -15.949 1.590 -5.808 1.00 0.00 20 GLY A CA 15
ATOM 10631 C C . GLY A 1 16 ? -15.163 0.686 -6.735 1.00 0.00 20 GLY A C 15
ATOM 10632 O O . GLY A 1 16 ? -15.713 -0.252 -7.311 1.00 0.00 20 GLY A O 15
ATOM 10636 N N . LYS A 1 17 ? -13.872 0.968 -6.880 1.00 0.00 21 LYS A N 15
ATOM 10637 C CA . LYS A 1 17 ? -13.012 0.172 -7.747 1.00 0.00 21 LYS A CA 15
ATOM 10638 C C . LYS A 1 17 ? -11.605 0.070 -7.168 1.00 0.00 21 LYS A C 15
ATOM 10639 O O . LYS A 1 17 ? -11.169 0.940 -6.416 1.00 0.00 21 LYS A O 15
ATOM 10658 N N . CYS A 1 18 ? -10.899 -0.997 -7.527 1.00 0.00 22 CYS A N 15
ATOM 10659 C CA . CYS A 1 18 ? -9.541 -1.206 -7.044 1.00 0.00 22 CYS A CA 15
ATOM 10660 C C . CYS A 1 18 ? -8.524 -0.774 -8.094 1.00 0.00 22 CYS A C 15
ATOM 10661 O O . CYS A 1 18 ? -8.641 -1.121 -9.269 1.00 0.00 22 CYS A O 15
ATOM 10668 N N . MET A 1 19 ? -7.525 -0.018 -7.659 1.00 0.00 23 MET A N 15
ATOM 10669 C CA . MET A 1 19 ? -6.480 0.465 -8.555 1.00 0.00 23 MET A CA 15
ATOM 10670 C C . MET A 1 19 ? -5.105 0.218 -7.942 1.00 0.00 23 MET A C 15
ATOM 10671 O O . MET A 1 19 ? -4.968 -0.578 -7.016 1.00 0.00 23 MET A O 15
ATOM 10685 N N . GLU A 1 20 ? -4.090 0.892 -8.464 1.00 0.00 24 GLU A N 15
ATOM 10686 C CA . GLU A 1 20 ? -2.730 0.729 -7.963 1.00 0.00 24 GLU A CA 15
ATOM 10687 C C . GLU A 1 20 ? -2.268 1.956 -7.200 1.00 0.00 24 GLU A C 15
ATOM 10688 O O . GLU A 1 20 ? -2.823 3.038 -7.349 1.00 0.00 24 GLU A O 15
ATOM 10700 N N . CYS A 1 21 ? -1.221 1.778 -6.413 1.00 0.00 25 CYS A N 15
ATOM 10701 C CA . CYS A 1 21 ? -0.652 2.878 -5.648 1.00 0.00 25 CYS A CA 15
ATOM 10702 C C . CYS A 1 21 ? 0.333 3.645 -6.509 1.00 0.00 25 CYS A C 15
ATOM 10703 O O . CYS A 1 21 ? 0.525 4.848 -6.332 1.00 0.00 25 CYS A O 15
ATOM 10710 N N . SER A 1 22 ? 0.936 2.952 -7.473 1.00 0.00 26 SER A N 15
ATOM 10711 C CA . SER A 1 22 ? 1.872 3.590 -8.384 1.00 0.00 26 SER A CA 15
ATOM 10712 C C . SER A 1 22 ? 1.221 4.824 -8.995 1.00 0.00 26 SER A C 15
ATOM 10713 O O . SER A 1 22 ? 1.901 5.771 -9.392 1.00 0.00 26 SER A O 15
ATOM 10721 N N . VAL A 1 23 ? -0.113 4.810 -9.049 1.00 0.00 27 VAL A N 15
ATOM 10722 C CA . VAL A 1 23 ? -0.864 5.935 -9.593 1.00 0.00 27 VAL A CA 15
ATOM 10723 C C . VAL A 1 23 ? -0.632 7.190 -8.757 1.00 0.00 27 VAL A C 15
ATOM 10724 O O . VAL A 1 23 ? -0.628 8.306 -9.277 1.00 0.00 27 VAL A O 15
ATOM 10737 N N . CYS A 1 24 ? -0.435 6.991 -7.462 1.00 0.00 28 CYS A N 15
ATOM 10738 C CA . CYS A 1 24 ? -0.199 8.097 -6.540 1.00 0.00 28 CYS A CA 15
ATOM 10739 C C . CYS A 1 24 ? 1.122 8.793 -6.863 1.00 0.00 28 CYS A C 15
ATOM 10740 O O . CYS A 1 24 ? 1.138 9.929 -7.337 1.00 0.00 28 CYS A O 15
ATOM 10747 N N . LYS A 1 25 ? 2.227 8.100 -6.604 1.00 0.00 29 LYS A N 15
ATOM 10748 C CA . LYS A 1 25 ? 3.555 8.645 -6.867 1.00 0.00 29 LYS A CA 15
ATOM 10749 C C . LYS A 1 25 ? 3.757 9.976 -6.146 1.00 0.00 29 LYS A C 15
ATOM 10750 O O . LYS A 1 25 ? 4.567 10.803 -6.566 1.00 0.00 29 LYS A O 15
ATOM 10769 N N . ASN A 1 26 ? 3.019 10.177 -5.058 1.00 0.00 30 ASN A N 15
ATOM 10770 C CA . ASN A 1 26 ? 3.120 11.407 -4.279 1.00 0.00 30 ASN A CA 15
ATOM 10771 C C . ASN A 1 26 ? 2.918 12.636 -5.164 1.00 0.00 30 ASN A C 15
ATOM 10772 O O . ASN A 1 26 ? 3.867 13.357 -5.470 1.00 0.00 30 ASN A O 15
ATOM 10783 N N . SER A 1 27 ? 1.674 12.867 -5.572 1.00 0.00 31 SER A N 15
ATOM 10784 C CA . SER A 1 27 ? 1.350 14.009 -6.422 1.00 0.00 31 SER A CA 15
ATOM 10785 C C . SER A 1 27 ? -0.159 14.204 -6.521 1.00 0.00 31 SER A C 15
ATOM 10786 O O . SER A 1 27 ? -0.669 15.299 -6.284 1.00 0.00 31 SER A O 15
ATOM 10794 N N . GLU A 1 28 ? -0.868 13.137 -6.873 1.00 0.00 32 GLU A N 15
ATOM 10795 C CA . GLU A 1 28 ? -2.319 13.193 -7.003 1.00 0.00 32 GLU A CA 15
ATOM 10796 C C . GLU A 1 28 ? -2.998 12.932 -5.662 1.00 0.00 32 GLU A C 15
ATOM 10797 O O . GLU A 1 28 ? -2.805 11.880 -5.053 1.00 0.00 32 GLU A O 15
ATOM 10809 N N . LYS A 1 29 ? -3.790 13.897 -5.209 1.00 0.00 33 LYS A N 15
ATOM 10810 C CA . LYS A 1 29 ? -4.497 13.771 -3.939 1.00 0.00 33 LYS A CA 15
ATOM 10811 C C . LYS A 1 29 ? -5.665 12.795 -4.060 1.00 0.00 33 LYS A C 15
ATOM 10812 O O . LYS A 1 29 ? -6.829 13.191 -4.006 1.00 0.00 33 LYS A O 15
ATOM 10831 N N . SER A 1 30 ? -5.342 11.515 -4.220 1.00 0.00 34 SER A N 15
ATOM 10832 C CA . SER A 1 30 ? -6.361 10.479 -4.346 1.00 0.00 34 SER A CA 15
ATOM 10833 C C . SER A 1 30 ? -6.951 10.134 -2.982 1.00 0.00 34 SER A C 15
ATOM 10834 O O . SER A 1 30 ? -6.324 10.359 -1.949 1.00 0.00 34 SER A O 15
ATOM 10842 N N . ASP A 1 31 ? -8.161 9.586 -2.989 1.00 0.00 35 ASP A N 15
ATOM 10843 C CA . ASP A 1 31 ? -8.835 9.210 -1.752 1.00 0.00 35 ASP A CA 15
ATOM 10844 C C . ASP A 1 31 ? -8.638 7.727 -1.440 1.00 0.00 35 ASP A C 15
ATOM 10845 O O . ASP A 1 31 ? -9.016 7.258 -0.368 1.00 0.00 35 ASP A O 15
ATOM 10854 N N . PHE A 1 32 ? -8.062 6.989 -2.387 1.00 0.00 36 PHE A N 15
ATOM 10855 C CA . PHE A 1 32 ? -7.836 5.558 -2.208 1.00 0.00 36 PHE A CA 15
ATOM 10856 C C . PHE A 1 32 ? -6.432 5.248 -1.726 1.00 0.00 36 PHE A C 15
ATOM 10857 O O . PHE A 1 32 ? -6.187 4.169 -1.191 1.00 0.00 36 PHE A O 15
ATOM 10874 N N . CYS A 1 33 ? -5.510 6.185 -1.883 1.00 0.00 37 CYS A N 15
ATOM 10875 C CA . CYS A 1 33 ? -4.149 5.955 -1.423 1.00 0.00 37 CYS A CA 15
ATOM 10876 C C . CYS A 1 33 ? -4.126 5.622 0.066 1.00 0.00 37 CYS A C 15
ATOM 10877 O O . CYS A 1 33 ? -3.072 5.314 0.623 1.00 0.00 37 CYS A O 15
ATOM 10884 N N . GLN A 1 34 ? -5.294 5.655 0.705 1.00 0.00 38 GLN A N 15
ATOM 10885 C CA . GLN A 1 34 ? -5.390 5.325 2.112 1.00 0.00 38 GLN A CA 15
ATOM 10886 C C . GLN A 1 34 ? -5.562 3.827 2.293 1.00 0.00 38 GLN A C 15
ATOM 10887 O O . GLN A 1 34 ? -5.402 3.298 3.392 1.00 0.00 38 GLN A O 15
ATOM 10901 N N . ASN A 1 35 ? -5.892 3.154 1.204 1.00 0.00 39 ASN A N 15
ATOM 10902 C CA . ASN A 1 35 ? -6.088 1.710 1.234 1.00 0.00 39 ASN A CA 15
ATOM 10903 C C . ASN A 1 35 ? -4.751 0.983 1.277 1.00 0.00 39 ASN A C 15
ATOM 10904 O O . ASN A 1 35 ? -4.593 -0.008 1.990 1.00 0.00 39 ASN A O 15
ATOM 10915 N N . CYS A 1 36 ? -3.796 1.489 0.505 1.00 0.00 40 CYS A N 15
ATOM 10916 C CA . CYS A 1 36 ? -2.450 0.910 0.433 1.00 0.00 40 CYS A CA 15
ATOM 10917 C C . CYS A 1 36 ? -1.994 0.364 1.791 1.00 0.00 40 CYS A C 15
ATOM 10918 O O . CYS A 1 36 ? -1.676 -0.819 1.913 1.00 0.00 40 CYS A O 15
ATOM 10925 N N . PRO A 1 37 ? -1.961 1.214 2.837 1.00 0.00 41 PRO A N 15
ATOM 10926 C CA . PRO A 1 37 ? -1.547 0.793 4.180 1.00 0.00 41 PRO A CA 15
ATOM 10927 C C . PRO A 1 37 ? -2.505 -0.232 4.777 1.00 0.00 41 PRO A C 15
ATOM 10928 O O . PRO A 1 37 ? -3.609 0.110 5.201 1.00 0.00 41 PRO A O 15
ATOM 10939 N N . SER A 1 38 ? -2.079 -1.491 4.804 1.00 0.00 42 SER A N 15
ATOM 10940 C CA . SER A 1 38 ? -2.907 -2.563 5.347 1.00 0.00 42 SER A CA 15
ATOM 10941 C C . SER A 1 38 ? -2.291 -3.143 6.617 1.00 0.00 42 SER A C 15
ATOM 10942 O O . SER A 1 38 ? -2.803 -2.935 7.717 1.00 0.00 42 SER A O 15
ATOM 10950 N N . LYS A 1 39 ? -1.194 -3.877 6.458 1.00 0.00 43 LYS A N 15
ATOM 10951 C CA . LYS A 1 39 ? -0.514 -4.491 7.591 1.00 0.00 43 LYS A CA 15
ATOM 10952 C C . LYS A 1 39 ? 0.715 -3.685 7.999 1.00 0.00 43 LYS A C 15
ATOM 10953 O O . LYS A 1 39 ? 1.318 -2.995 7.178 1.00 0.00 43 LYS A O 15
ATOM 10972 N N . THR A 1 40 ? 1.080 -3.785 9.276 1.00 0.00 44 THR A N 15
ATOM 10973 C CA . THR A 1 40 ? 2.240 -3.076 9.813 1.00 0.00 44 THR A CA 15
ATOM 10974 C C . THR A 1 40 ? 2.275 -1.620 9.354 1.00 0.00 44 THR A C 15
ATOM 10975 O O . THR A 1 40 ? 1.312 -1.113 8.778 1.00 0.00 44 THR A O 15
ATOM 10986 N N . GLU A 1 41 ? 3.395 -0.955 9.620 1.00 0.00 45 GLU A N 15
ATOM 10987 C CA . GLU A 1 41 ? 3.570 0.443 9.242 1.00 0.00 45 GLU A CA 15
ATOM 10988 C C . GLU A 1 41 ? 5.044 0.748 8.995 1.00 0.00 45 GLU A C 15
ATOM 10989 O O . GLU A 1 41 ? 5.851 -0.162 8.808 1.00 0.00 45 GLU A O 15
ATOM 11001 N N . GLN A 1 42 ? 5.393 2.031 8.995 1.00 0.00 46 GLN A N 15
ATOM 11002 C CA . GLN A 1 42 ? 6.775 2.441 8.772 1.00 0.00 46 GLN A CA 15
ATOM 11003 C C . GLN A 1 42 ? 7.203 3.521 9.766 1.00 0.00 46 GLN A C 15
ATOM 11004 O O . GLN A 1 42 ? 7.528 4.643 9.374 1.00 0.00 46 GLN A O 15
ATOM 11018 N N . PRO A 1 43 ? 7.214 3.199 11.073 1.00 0.00 47 PRO A N 15
ATOM 11019 C CA . PRO A 1 43 ? 7.609 4.151 12.117 1.00 0.00 47 PRO A CA 15
ATOM 11020 C C . PRO A 1 43 ? 9.084 4.531 12.022 1.00 0.00 47 PRO A C 15
ATOM 11021 O O . PRO A 1 43 ? 9.928 3.956 12.709 1.00 0.00 47 PRO A O 15
ATOM 11032 N N . ASP A 1 44 ? 9.385 5.499 11.159 1.00 0.00 48 ASP A N 15
ATOM 11033 C CA . ASP A 1 44 ? 10.758 5.963 10.960 1.00 0.00 48 ASP A CA 15
ATOM 11034 C C . ASP A 1 44 ? 11.718 4.789 10.807 1.00 0.00 48 ASP A C 15
ATOM 11035 O O . ASP A 1 44 ? 12.858 4.839 11.268 1.00 0.00 48 ASP A O 15
ATOM 11044 N N . PHE A 1 45 ? 11.244 3.737 10.153 1.00 0.00 49 PHE A N 15
ATOM 11045 C CA . PHE A 1 45 ? 12.054 2.544 9.931 1.00 0.00 49 PHE A CA 15
ATOM 11046 C C . PHE A 1 45 ? 12.506 2.461 8.473 1.00 0.00 49 PHE A C 15
ATOM 11047 O O . PHE A 1 45 ? 11.702 2.633 7.558 1.00 0.00 49 PHE A O 15
ATOM 11064 N N . PRO A 1 46 ? 13.805 2.197 8.234 1.00 0.00 50 PRO A N 15
ATOM 11065 C CA . PRO A 1 46 ? 14.350 2.095 6.879 1.00 0.00 50 PRO A CA 15
ATOM 11066 C C . PRO A 1 46 ? 14.016 0.762 6.216 1.00 0.00 50 PRO A C 15
ATOM 11067 O O . PRO A 1 46 ? 13.835 -0.251 6.892 1.00 0.00 50 PRO A O 15
ATOM 11078 N N . TRP A 1 47 ? 13.939 0.771 4.889 1.00 0.00 51 TRP A N 15
ATOM 11079 C CA . TRP A 1 47 ? 13.628 -0.437 4.130 1.00 0.00 51 TRP A CA 15
ATOM 11080 C C . TRP A 1 47 ? 12.248 -0.974 4.498 1.00 0.00 51 TRP A C 15
ATOM 11081 O O . TRP A 1 47 ? 12.006 -1.366 5.638 1.00 0.00 51 TRP A O 15
ATOM 11102 N N . ILE A 1 48 ? 11.347 -0.987 3.522 1.00 0.00 52 ILE A N 15
ATOM 11103 C CA . ILE A 1 48 ? 9.999 -1.468 3.726 1.00 0.00 52 ILE A CA 15
ATOM 11104 C C . ILE A 1 48 ? 9.964 -2.996 3.712 1.00 0.00 52 ILE A C 15
ATOM 11105 O O . ILE A 1 48 ? 10.657 -3.634 2.920 1.00 0.00 52 ILE A O 15
ATOM 11121 N N . TRP A 1 49 ? 9.154 -3.573 4.593 1.00 0.00 53 TRP A N 15
ATOM 11122 C CA . TRP A 1 49 ? 9.031 -5.024 4.680 1.00 0.00 53 TRP A CA 15
ATOM 11123 C C . TRP A 1 49 ? 7.586 -5.431 4.954 1.00 0.00 53 TRP A C 15
ATOM 11124 O O . TRP A 1 49 ? 6.731 -4.585 5.214 1.00 0.00 53 TRP A O 15
ATOM 11145 N N . VAL A 1 50 ? 7.322 -6.733 4.892 1.00 0.00 54 VAL A N 15
ATOM 11146 C CA . VAL A 1 50 ? 5.982 -7.252 5.133 1.00 0.00 54 VAL A CA 15
ATOM 11147 C C . VAL A 1 50 ? 6.035 -8.679 5.674 1.00 0.00 54 VAL A C 15
ATOM 11148 O O . VAL A 1 50 ? 6.932 -9.438 5.251 1.00 0.00 54 VAL A O 15
ATOM 11161 N N . SER A 1 1 ? -8.590 -15.351 -4.450 1.00 0.00 5 SER A N 16
ATOM 11162 C CA . SER A 1 1 ? -8.663 -14.918 -3.030 1.00 0.00 5 SER A CA 16
ATOM 11163 C C . SER A 1 1 ? -7.863 -13.639 -2.803 1.00 0.00 5 SER A C 16
ATOM 11164 O O . SER A 1 1 ? -7.121 -13.523 -1.827 1.00 0.00 5 SER A O 16
ATOM 11174 N N . GLN A 1 2 ? -8.018 -12.680 -3.710 1.00 0.00 6 GLN A N 16
ATOM 11175 C CA . GLN A 1 2 ? -7.310 -11.408 -3.609 1.00 0.00 6 GLN A CA 16
ATOM 11176 C C . GLN A 1 2 ? -7.968 -10.346 -4.483 1.00 0.00 6 GLN A C 16
ATOM 11177 O O . GLN A 1 2 ? -8.165 -9.209 -4.055 1.00 0.00 6 GLN A O 16
ATOM 11191 N N . GLY A 1 3 ? -8.304 -10.724 -5.713 1.00 0.00 7 GLY A N 16
ATOM 11192 C CA . GLY A 1 3 ? -8.936 -9.792 -6.630 1.00 0.00 7 GLY A CA 16
ATOM 11193 C C . GLY A 1 3 ? -8.065 -9.485 -7.833 1.00 0.00 7 GLY A C 16
ATOM 11194 O O . GLY A 1 3 ? -7.170 -10.260 -8.172 1.00 0.00 7 GLY A O 16
ATOM 11198 N N . GLU A 1 4 ? -8.327 -8.354 -8.480 1.00 0.00 8 GLU A N 16
ATOM 11199 C CA . GLU A 1 4 ? -7.560 -7.948 -9.651 1.00 0.00 8 GLU A CA 16
ATOM 11200 C C . GLU A 1 4 ? -6.641 -6.779 -9.319 1.00 0.00 8 GLU A C 16
ATOM 11201 O O . GLU A 1 4 ? -6.411 -5.899 -10.148 1.00 0.00 8 GLU A O 16
ATOM 11213 N N . CYS A 1 5 ? -6.117 -6.785 -8.101 1.00 0.00 9 CYS A N 16
ATOM 11214 C CA . CYS A 1 5 ? -5.218 -5.731 -7.643 1.00 0.00 9 CYS A CA 16
ATOM 11215 C C . CYS A 1 5 ? -4.282 -6.258 -6.552 1.00 0.00 9 CYS A C 16
ATOM 11216 O O . CYS A 1 5 ? -4.683 -6.394 -5.397 1.00 0.00 9 CYS A O 16
ATOM 11223 N N . PRO A 1 6 ? -3.017 -6.565 -6.902 1.00 0.00 10 PRO A N 16
ATOM 11224 C CA . PRO A 1 6 ? -2.032 -7.077 -5.939 1.00 0.00 10 PRO A CA 16
ATOM 11225 C C . PRO A 1 6 ? -1.536 -5.993 -4.985 1.00 0.00 10 PRO A C 16
ATOM 11226 O O . PRO A 1 6 ? -2.107 -4.910 -4.917 1.00 0.00 10 PRO A O 16
ATOM 11237 N N . GLU A 1 7 ? -0.466 -6.289 -4.251 1.00 0.00 11 GLU A N 16
ATOM 11238 C CA . GLU A 1 7 ? 0.099 -5.334 -3.307 1.00 0.00 11 GLU A CA 16
ATOM 11239 C C . GLU A 1 7 ? 0.436 -4.022 -4.000 1.00 0.00 11 GLU A C 16
ATOM 11240 O O . GLU A 1 7 ? 0.183 -3.855 -5.193 1.00 0.00 11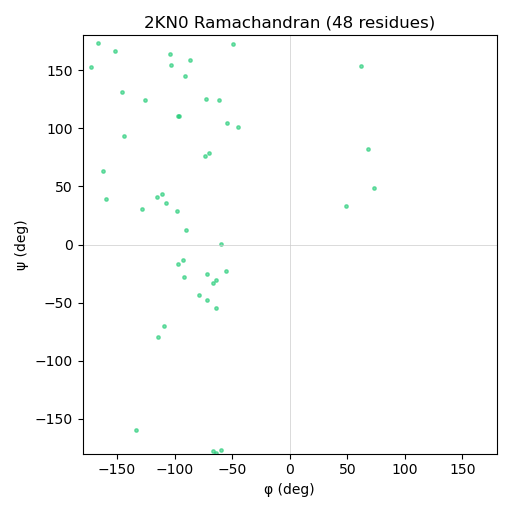 GLU A O 16
ATOM 11252 N N . GLY A 1 8 ? 0.991 -3.087 -3.240 1.00 0.00 12 GLY A N 16
ATOM 11253 C CA . GLY A 1 8 ? 1.338 -1.792 -3.796 1.00 0.00 12 GLY A CA 16
ATOM 11254 C C . GLY A 1 8 ? 0.170 -1.175 -4.534 1.00 0.00 12 GLY A C 16
ATOM 11255 O O . GLY A 1 8 ? 0.330 -0.630 -5.626 1.00 0.00 12 GLY A O 16
ATOM 11259 N N . ARG A 1 9 ? -1.014 -1.287 -3.941 1.00 0.00 13 ARG A N 16
ATOM 11260 C CA . ARG A 1 9 ? -2.235 -0.764 -4.546 1.00 0.00 13 ARG A CA 16
ATOM 11261 C C . ARG A 1 9 ? -3.154 -0.134 -3.505 1.00 0.00 13 ARG A C 16
ATOM 11262 O O . ARG A 1 9 ? -2.872 -0.167 -2.312 1.00 0.00 13 ARG A O 16
ATOM 11283 N N . ALA A 1 10 ? -4.286 0.389 -3.975 1.00 0.00 14 ALA A N 16
ATOM 11284 C CA . ALA A 1 10 ? -5.285 0.969 -3.098 1.00 0.00 14 ALA A CA 16
ATOM 11285 C C . ALA A 1 10 ? -6.690 0.655 -3.613 1.00 0.00 14 ALA A C 16
ATOM 11286 O O . ALA A 1 10 ? -6.856 -0.145 -4.535 1.00 0.00 14 ALA A O 16
ATOM 11293 N N . TYR A 1 11 ? -7.698 1.282 -3.016 1.00 0.00 15 TYR A N 16
ATOM 11294 C CA . TYR A 1 11 ? -9.085 1.063 -3.418 1.00 0.00 15 TYR A CA 16
ATOM 11295 C C . TYR A 1 11 ? -9.912 2.317 -3.169 1.00 0.00 15 TYR A C 16
ATOM 11296 O O . TYR A 1 11 ? -10.066 2.752 -2.027 1.00 0.00 15 TYR A O 16
ATOM 11314 N N . SER A 1 12 ? -10.429 2.907 -4.242 1.00 0.00 16 SER A N 16
ATOM 11315 C CA . SER A 1 12 ? -11.221 4.125 -4.130 1.00 0.00 16 SER A CA 16
ATOM 11316 C C . SER A 1 12 ? -12.687 3.804 -3.867 1.00 0.00 16 SER A C 16
ATOM 11317 O O . SER A 1 12 ? -13.420 3.412 -4.775 1.00 0.00 16 SER A O 16
ATOM 11325 N N . GLN A 1 13 ? -13.109 3.974 -2.618 1.00 0.00 17 GLN A N 16
ATOM 11326 C CA . GLN A 1 13 ? -14.489 3.705 -2.238 1.00 0.00 17 GLN A CA 16
ATOM 11327 C C . GLN A 1 13 ? -15.444 4.610 -3.005 1.00 0.00 17 GLN A C 16
ATOM 11328 O O . GLN A 1 13 ? -16.590 4.242 -3.268 1.00 0.00 17 GLN A O 16
ATOM 11342 N N . ASP A 1 14 ? -14.962 5.791 -3.368 1.00 0.00 18 ASP A N 16
ATOM 11343 C CA . ASP A 1 14 ? -15.769 6.747 -4.115 1.00 0.00 18 ASP A CA 16
ATOM 11344 C C . ASP A 1 14 ? -16.184 6.154 -5.455 1.00 0.00 18 ASP A C 16
ATOM 11345 O O . ASP A 1 14 ? -17.370 6.080 -5.776 1.00 0.00 18 ASP A O 16
ATOM 11354 N N . LEU A 1 15 ? -15.195 5.721 -6.231 1.00 0.00 19 LEU A N 16
ATOM 11355 C CA . LEU A 1 15 ? -15.447 5.124 -7.532 1.00 0.00 19 LEU A CA 16
ATOM 11356 C C . LEU A 1 15 ? -15.876 3.666 -7.383 1.00 0.00 19 LEU A C 16
ATOM 11357 O O . LEU A 1 15 ? -16.521 3.104 -8.269 1.00 0.00 19 LEU A O 16
ATOM 11373 N N . GLY A 1 16 ? -15.514 3.063 -6.256 1.00 0.00 20 GLY A N 16
ATOM 11374 C CA . GLY A 1 16 ? -15.868 1.678 -6.003 1.00 0.00 20 GLY A CA 16
ATOM 11375 C C . GLY A 1 16 ? -15.063 0.708 -6.843 1.00 0.00 20 GLY A C 16
ATOM 11376 O O . GLY A 1 16 ? -15.623 -0.195 -7.465 1.00 0.00 20 GLY A O 16
ATOM 11380 N N . LYS A 1 17 ? -13.745 0.891 -6.863 1.00 0.00 21 LYS A N 16
ATOM 11381 C CA . LYS A 1 17 ? -12.868 0.017 -7.637 1.00 0.00 21 LYS A CA 16
ATOM 11382 C C . LYS A 1 17 ? -11.466 -0.008 -7.039 1.00 0.00 21 LYS A C 16
ATOM 11383 O O . LYS A 1 17 ? -11.118 0.838 -6.215 1.00 0.00 21 LYS A O 16
ATOM 11402 N N . CYS A 1 18 ? -10.662 -0.980 -7.458 1.00 0.00 22 CYS A N 16
ATOM 11403 C CA . CYS A 1 18 ? -9.298 -1.104 -6.960 1.00 0.00 22 CYS A CA 16
ATOM 11404 C C . CYS A 1 18 ? -8.286 -0.745 -8.041 1.00 0.00 22 CYS A C 16
ATOM 11405 O O . CYS A 1 18 ? -8.351 -1.250 -9.163 1.00 0.00 22 CYS A O 16
ATOM 11412 N N . MET A 1 19 ? -7.344 0.122 -7.690 1.00 0.00 23 MET A N 16
ATOM 11413 C CA . MET A 1 19 ? -6.300 0.542 -8.617 1.00 0.00 23 MET A CA 16
ATOM 11414 C C . MET A 1 19 ? -4.937 0.213 -8.023 1.00 0.00 23 MET A C 16
ATOM 11415 O O . MET A 1 19 ? -4.835 -0.620 -7.127 1.00 0.00 23 MET A O 16
ATOM 11429 N N . GLU A 1 20 ? -3.894 0.853 -8.525 1.00 0.00 24 GLU A N 16
ATOM 11430 C CA . GLU A 1 20 ? -2.547 0.597 -8.031 1.00 0.00 24 GLU A CA 16
ATOM 11431 C C . GLU A 1 20 ? -2.041 1.732 -7.157 1.00 0.00 24 GLU A C 16
ATOM 11432 O O . GLU A 1 20 ? -2.502 2.866 -7.255 1.00 0.00 24 GLU A O 16
ATOM 11444 N N . CYS A 1 21 ? -1.069 1.408 -6.324 1.00 0.00 25 CYS A N 16
ATOM 11445 C CA . CYS A 1 21 ? -0.457 2.389 -5.439 1.00 0.00 25 CYS A CA 16
ATOM 11446 C C . CYS A 1 21 ? 0.678 3.095 -6.157 1.00 0.00 25 CYS A C 16
ATOM 11447 O O . CYS A 1 21 ? 0.961 4.264 -5.897 1.00 0.00 25 CYS A O 16
ATOM 11454 N N . SER A 1 22 ? 1.310 2.386 -7.087 1.00 0.00 26 SER A N 16
ATOM 11455 C CA . SER A 1 22 ? 2.392 2.960 -7.866 1.00 0.00 26 SER A CA 16
ATOM 11456 C C . SER A 1 22 ? 1.909 4.226 -8.565 1.00 0.00 26 SER A C 16
ATOM 11457 O O . SER A 1 22 ? 2.705 5.092 -8.928 1.00 0.00 26 SER A O 16
ATOM 11465 N N . VAL A 1 23 ? 0.589 4.328 -8.745 1.00 0.00 27 VAL A N 16
ATOM 11466 C CA . VAL A 1 23 ? 0.000 5.493 -9.392 1.00 0.00 27 VAL A CA 16
ATOM 11467 C C . VAL A 1 23 ? 0.086 6.721 -8.488 1.00 0.00 27 VAL A C 16
ATOM 11468 O O . VAL A 1 23 ? 0.121 7.856 -8.966 1.00 0.00 27 VAL A O 16
ATOM 11481 N N . CYS A 1 24 ? 0.117 6.486 -7.183 1.00 0.00 28 CYS A N 16
ATOM 11482 C CA . CYS A 1 24 ? 0.196 7.569 -6.212 1.00 0.00 28 CYS A CA 16
ATOM 11483 C C . CYS A 1 24 ? 1.569 8.233 -6.250 1.00 0.00 28 CYS A C 16
ATOM 11484 O O . CYS A 1 24 ? 2.393 8.032 -5.357 1.00 0.00 28 CYS A O 16
ATOM 11491 N N . LYS A 1 25 ? 1.810 9.024 -7.290 1.00 0.00 29 LYS A N 16
ATOM 11492 C CA . LYS A 1 25 ? 3.083 9.717 -7.445 1.00 0.00 29 LYS A CA 16
ATOM 11493 C C . LYS A 1 25 ? 2.896 11.043 -8.178 1.00 0.00 29 LYS A C 16
ATOM 11494 O O . LYS A 1 25 ? 3.456 11.255 -9.255 1.00 0.00 29 LYS A O 16
ATOM 11513 N N . ASN A 1 26 ? 2.103 11.932 -7.588 1.00 0.00 30 ASN A N 16
ATOM 11514 C CA . ASN A 1 26 ? 1.842 13.237 -8.187 1.00 0.00 30 ASN A CA 16
ATOM 11515 C C . ASN A 1 26 ? 1.200 14.180 -7.175 1.00 0.00 30 ASN A C 16
ATOM 11516 O O . ASN A 1 26 ? 0.554 13.740 -6.223 1.00 0.00 30 ASN A O 16
ATOM 11527 N N . SER A 1 27 ? 1.381 15.480 -7.387 1.00 0.00 31 SER A N 16
ATOM 11528 C CA . SER A 1 27 ? 0.819 16.486 -6.495 1.00 0.00 31 SER A CA 16
ATOM 11529 C C . SER A 1 27 ? -0.705 16.462 -6.538 1.00 0.00 31 SER A C 16
ATOM 11530 O O . SER A 1 27 ? -1.322 17.106 -7.388 1.00 0.00 31 SER A O 16
ATOM 11538 N N . GLU A 1 28 ? -1.306 15.717 -5.618 1.00 0.00 32 GLU A N 16
ATOM 11539 C CA . GLU A 1 28 ? -2.759 15.610 -5.551 1.00 0.00 32 GLU A CA 16
ATOM 11540 C C . GLU A 1 28 ? -3.200 15.024 -4.215 1.00 0.00 32 GLU A C 16
ATOM 11541 O O . GLU A 1 28 ? -2.379 14.778 -3.332 1.00 0.00 32 GLU A O 16
ATOM 11553 N N . LYS A 1 29 ? -4.503 14.803 -4.073 1.00 0.00 33 LYS A N 16
ATOM 11554 C CA . LYS A 1 29 ? -5.054 14.245 -2.845 1.00 0.00 33 LYS A CA 16
ATOM 11555 C C . LYS A 1 29 ? -5.918 13.023 -3.140 1.00 0.00 33 LYS A C 16
ATOM 11556 O O . LYS A 1 29 ? -7.146 13.092 -3.102 1.00 0.00 33 LYS A O 16
ATOM 11575 N N . SER A 1 30 ? -5.266 11.902 -3.437 1.00 0.00 34 SER A N 16
ATOM 11576 C CA . SER A 1 30 ? -5.974 10.664 -3.739 1.00 0.00 34 SER A CA 16
ATOM 11577 C C . SER A 1 30 ? -6.704 10.139 -2.507 1.00 0.00 34 SER A C 16
ATOM 11578 O O . SER A 1 30 ? -6.141 10.092 -1.414 1.00 0.00 34 SER A O 16
ATOM 11586 N N . ASP A 1 31 ? -7.960 9.746 -2.692 1.00 0.00 35 ASP A N 16
ATOM 11587 C CA . ASP A 1 31 ? -8.765 9.225 -1.593 1.00 0.00 35 ASP A CA 16
ATOM 11588 C C . ASP A 1 31 ? -8.509 7.738 -1.382 1.00 0.00 35 ASP A C 16
ATOM 11589 O O . ASP A 1 31 ? -8.648 7.223 -0.273 1.00 0.00 35 ASP A O 16
ATOM 11598 N N . PHE A 1 32 ? -8.146 7.055 -2.457 1.00 0.00 36 PHE A N 16
ATOM 11599 C CA . PHE A 1 32 ? -7.879 5.624 -2.402 1.00 0.00 36 PHE A CA 16
ATOM 11600 C C . PHE A 1 32 ? -6.494 5.330 -1.864 1.00 0.00 36 PHE A C 16
ATOM 11601 O O . PHE A 1 32 ? -6.244 4.240 -1.353 1.00 0.00 36 PHE A O 16
ATOM 11618 N N . CYS A 1 33 ? -5.603 6.304 -1.933 1.00 0.00 37 CYS A N 16
ATOM 11619 C CA . CYS A 1 33 ? -4.264 6.112 -1.404 1.00 0.00 37 CYS A CA 16
ATOM 11620 C C . CYS A 1 33 ? -4.319 5.786 0.084 1.00 0.00 37 CYS A C 16
ATOM 11621 O O . CYS A 1 33 ? -3.290 5.551 0.716 1.00 0.00 37 CYS A O 16
ATOM 11628 N N . GLN A 1 34 ? -5.532 5.745 0.635 1.00 0.00 38 GLN A N 16
ATOM 11629 C CA . GLN A 1 34 ? -5.718 5.414 2.034 1.00 0.00 38 GLN A CA 16
ATOM 11630 C C . GLN A 1 34 ? -5.773 3.908 2.206 1.00 0.00 38 GLN A C 16
ATOM 11631 O O . GLN A 1 34 ? -5.591 3.381 3.305 1.00 0.00 38 GLN A O 16
ATOM 11645 N N . ASN A 1 35 ? -6.029 3.226 1.104 1.00 0.00 39 ASN A N 16
ATOM 11646 C CA . ASN A 1 35 ? -6.117 1.771 1.110 1.00 0.00 39 ASN A CA 16
ATOM 11647 C C . ASN A 1 35 ? -4.734 1.138 1.012 1.00 0.00 39 ASN A C 16
ATOM 11648 O O . ASN A 1 35 ? -4.472 0.088 1.600 1.00 0.00 39 ASN A O 16
ATOM 11659 N N . CYS A 1 36 ? -3.856 1.788 0.266 1.00 0.00 40 CYS A N 16
ATOM 11660 C CA . CYS A 1 36 ? -2.489 1.311 0.075 1.00 0.00 40 CYS A CA 16
ATOM 11661 C C . CYS A 1 36 ? -1.790 1.038 1.409 1.00 0.00 40 CYS A C 16
ATOM 11662 O O . CYS A 1 36 ? -1.237 -0.044 1.609 1.00 0.00 40 CYS A O 16
ATOM 11669 N N . PRO A 1 37 ? -1.804 2.006 2.345 1.00 0.00 41 PRO A N 16
ATOM 11670 C CA . PRO A 1 37 ? -1.168 1.844 3.656 1.00 0.00 41 PRO A CA 16
ATOM 11671 C C . PRO A 1 37 ? -1.436 0.473 4.272 1.00 0.00 41 PRO A C 16
ATOM 11672 O O . PRO A 1 37 ? -2.573 0.005 4.297 1.00 0.00 41 PRO A O 16
ATOM 11683 N N . SER A 1 38 ? -0.380 -0.164 4.767 1.00 0.00 42 SER A N 16
ATOM 11684 C CA . SER A 1 38 ? -0.501 -1.483 5.380 1.00 0.00 42 SER A CA 16
ATOM 11685 C C . SER A 1 38 ? -1.472 -1.449 6.556 1.00 0.00 42 SER A C 16
ATOM 11686 O O . SER A 1 38 ? -1.246 -0.748 7.542 1.00 0.00 42 SER A O 16
ATOM 11694 N N . LYS A 1 39 ? -2.555 -2.213 6.445 1.00 0.00 43 LYS A N 16
ATOM 11695 C CA . LYS A 1 39 ? -3.560 -2.272 7.498 1.00 0.00 43 LYS A CA 16
ATOM 11696 C C . LYS A 1 39 ? -4.612 -3.332 7.185 1.00 0.00 43 LYS A C 16
ATOM 11697 O O . LYS A 1 39 ? -5.627 -3.044 6.551 1.00 0.00 43 LYS A O 16
ATOM 11716 N N . THR A 1 40 ? -4.362 -4.557 7.635 1.00 0.00 44 THR A N 16
ATOM 11717 C CA . THR A 1 40 ? -5.288 -5.660 7.404 1.00 0.00 44 THR A CA 16
ATOM 11718 C C . THR A 1 40 ? -5.007 -6.814 8.361 1.00 0.00 44 THR A C 16
ATOM 11719 O O . THR A 1 40 ? -3.860 -7.057 8.735 1.00 0.00 44 THR A O 16
ATOM 11730 N N . GLU A 1 41 ? -6.062 -7.520 8.752 1.00 0.00 45 GLU A N 16
ATOM 11731 C CA . GLU A 1 41 ? -5.930 -8.649 9.667 1.00 0.00 45 GLU A CA 16
ATOM 11732 C C . GLU A 1 41 ? -6.518 -9.917 9.053 1.00 0.00 45 GLU A C 16
ATOM 11733 O O . GLU A 1 41 ? -7.429 -10.529 9.611 1.00 0.00 45 GLU A O 16
ATOM 11745 N N . GLN A 1 42 ? -5.989 -10.306 7.897 1.00 0.00 46 GLN A N 16
ATOM 11746 C CA . GLN A 1 42 ? -6.459 -11.500 7.205 1.00 0.00 46 GLN A CA 16
ATOM 11747 C C . GLN A 1 42 ? -6.122 -12.763 7.997 1.00 0.00 46 GLN A C 16
ATOM 11748 O O . GLN A 1 42 ? -7.014 -13.497 8.420 1.00 0.00 46 GLN A O 16
ATOM 11762 N N . PRO A 1 43 ? -4.823 -13.029 8.207 1.00 0.00 47 PRO A N 16
ATOM 11763 C CA . PRO A 1 43 ? -4.365 -14.207 8.951 1.00 0.00 47 PRO A CA 16
ATOM 11764 C C . PRO A 1 43 ? -4.821 -14.186 10.407 1.00 0.00 47 PRO A C 16
ATOM 11765 O O . PRO A 1 43 ? -5.356 -13.185 10.885 1.00 0.00 47 PRO A O 16
ATOM 11776 N N . ASP A 1 44 ? -4.604 -15.296 11.105 1.00 0.00 48 ASP A N 16
ATOM 11777 C CA . ASP A 1 44 ? -4.993 -15.405 12.506 1.00 0.00 48 ASP A CA 16
ATOM 11778 C C . ASP A 1 44 ? -3.922 -16.136 13.312 1.00 0.00 48 ASP A C 16
ATOM 11779 O O . ASP A 1 44 ? -4.229 -17.004 14.129 1.00 0.00 48 ASP A O 16
ATOM 11788 N N . PHE A 1 45 ? -2.665 -15.779 13.076 1.00 0.00 49 PHE A N 16
ATOM 11789 C CA . PHE A 1 45 ? -1.549 -16.400 13.780 1.00 0.00 49 PHE A CA 16
ATOM 11790 C C . PHE A 1 45 ? -0.511 -15.353 14.187 1.00 0.00 49 PHE A C 16
ATOM 11791 O O . PHE A 1 45 ? -0.058 -14.566 13.356 1.00 0.00 49 PHE A O 16
ATOM 11808 N N . PRO A 1 46 ? -0.117 -15.328 15.474 1.00 0.00 50 PRO A N 16
ATOM 11809 C CA . PRO A 1 46 ? 0.874 -14.368 15.975 1.00 0.00 50 PRO A CA 16
ATOM 11810 C C . PRO A 1 46 ? 2.165 -14.395 15.164 1.00 0.00 50 PRO A C 16
ATOM 11811 O O . PRO A 1 46 ? 2.739 -15.458 14.928 1.00 0.00 50 PRO A O 16
ATOM 11822 N N . TRP A 1 47 ? 2.617 -13.219 14.739 1.00 0.00 51 TRP A N 16
ATOM 11823 C CA . TRP A 1 47 ? 3.843 -13.108 13.954 1.00 0.00 51 TRP A CA 16
ATOM 11824 C C . TRP A 1 47 ? 4.832 -12.157 14.622 1.00 0.00 51 TRP A C 16
ATOM 11825 O O . TRP A 1 47 ? 4.468 -11.395 15.517 1.00 0.00 51 TRP A O 16
ATOM 11846 N N . ILE A 1 48 ? 6.084 -12.209 14.180 1.00 0.00 52 ILE A N 16
ATOM 11847 C CA . ILE A 1 48 ? 7.129 -11.355 14.730 1.00 0.00 52 ILE A CA 16
ATOM 11848 C C . ILE A 1 48 ? 7.173 -10.020 13.991 1.00 0.00 52 ILE A C 16
ATOM 11849 O O . ILE A 1 48 ? 6.371 -9.773 13.091 1.00 0.00 52 ILE A O 16
ATOM 11865 N N . TRP A 1 49 ? 8.112 -9.158 14.373 1.00 0.00 53 TRP A N 16
ATOM 11866 C CA . TRP A 1 49 ? 8.256 -7.848 13.744 1.00 0.00 53 TRP A CA 16
ATOM 11867 C C . TRP A 1 49 ? 7.120 -6.918 14.159 1.00 0.00 53 TRP A C 16
ATOM 11868 O O . TRP A 1 49 ? 6.017 -6.990 13.619 1.00 0.00 53 TRP A O 16
ATOM 11889 N N . VAL A 1 50 ? 7.401 -6.043 15.120 1.00 0.00 54 VAL A N 16
ATOM 11890 C CA . VAL A 1 50 ? 6.410 -5.091 15.612 1.00 0.00 54 VAL A CA 16
ATOM 11891 C C . VAL A 1 50 ? 5.068 -5.773 15.876 1.00 0.00 54 VAL A C 16
ATOM 11892 O O . VAL A 1 50 ? 4.237 -5.822 14.945 1.00 0.00 54 VAL A O 16
ATOM 11905 N N . SER A 1 1 ? -17.928 -4.392 -4.311 1.00 0.00 5 SER A N 17
ATOM 11906 C CA . SER A 1 1 ? -17.386 -5.160 -3.159 1.00 0.00 5 SER A CA 17
ATOM 11907 C C . SER A 1 1 ? -15.966 -5.641 -3.436 1.00 0.00 5 SER A C 17
ATOM 11908 O O . SER A 1 1 ? -15.745 -6.498 -4.292 1.00 0.00 5 SER A O 17
ATOM 11918 N N . GLN A 1 2 ? -15.004 -5.085 -2.706 1.00 0.00 6 GLN A N 17
ATOM 11919 C CA . GLN A 1 2 ? -13.605 -5.458 -2.875 1.00 0.00 6 GLN A CA 17
ATOM 11920 C C . GLN A 1 2 ? -12.816 -5.207 -1.594 1.00 0.00 6 GLN A C 17
ATOM 11921 O O . GLN A 1 2 ? -12.385 -4.085 -1.328 1.00 0.00 6 GLN A O 17
ATOM 11935 N N . GLY A 1 3 ? -12.630 -6.259 -0.804 1.00 0.00 7 GLY A N 17
ATOM 11936 C CA . GLY A 1 3 ? -11.892 -6.133 0.439 1.00 0.00 7 GLY A CA 17
ATOM 11937 C C . GLY A 1 3 ? -10.604 -6.933 0.431 1.00 0.00 7 GLY A C 17
ATOM 11938 O O . GLY A 1 3 ? -10.183 -7.454 1.463 1.00 0.00 7 GLY A O 17
ATOM 11942 N N . GLU A 1 4 ? -9.979 -7.030 -0.738 1.00 0.00 8 GLU A N 17
ATOM 11943 C CA . GLU A 1 4 ? -8.732 -7.772 -0.879 1.00 0.00 8 GLU A CA 17
ATOM 11944 C C . GLU A 1 4 ? -7.654 -6.909 -1.525 1.00 0.00 8 GLU A C 17
ATOM 11945 O O . GLU A 1 4 ? -6.914 -7.369 -2.394 1.00 0.00 8 GLU A O 17
ATOM 11957 N N . CYS A 1 5 ? -7.568 -5.654 -1.094 1.00 0.00 9 CYS A N 17
ATOM 11958 C CA . CYS A 1 5 ? -6.577 -4.730 -1.632 1.00 0.00 9 CYS A CA 17
ATOM 11959 C C . CYS A 1 5 ? -5.442 -4.510 -0.630 1.00 0.00 9 CYS A C 17
ATOM 11960 O O . CYS A 1 5 ? -5.499 -3.597 0.195 1.00 0.00 9 CYS A O 17
ATOM 11967 N N . PRO A 1 6 ? -4.392 -5.351 -0.687 1.00 0.00 10 PRO A N 17
ATOM 11968 C CA . PRO A 1 6 ? -3.243 -5.252 0.222 1.00 0.00 10 PRO A CA 17
ATOM 11969 C C . PRO A 1 6 ? -2.372 -4.030 -0.062 1.00 0.00 10 PRO A C 17
ATOM 11970 O O . PRO A 1 6 ? -2.776 -3.122 -0.788 1.00 0.00 10 PRO A O 17
ATOM 11981 N N . GLU A 1 7 ? -1.174 -4.015 0.520 1.00 0.00 11 GLU A N 17
ATOM 11982 C CA . GLU A 1 7 ? -0.244 -2.909 0.336 1.00 0.00 11 GLU A CA 17
ATOM 11983 C C . GLU A 1 7 ? 0.081 -2.710 -1.138 1.00 0.00 11 GLU A C 17
ATOM 11984 O O . GLU A 1 7 ? -0.460 -3.398 -2.004 1.00 0.00 11 GLU A O 17
ATOM 11996 N N . GLY A 1 8 ? 0.964 -1.758 -1.417 1.00 0.00 12 GLY A N 17
ATOM 11997 C CA . GLY A 1 8 ? 1.347 -1.472 -2.790 1.00 0.00 12 GLY A CA 17
ATOM 11998 C C . GLY A 1 8 ? 0.143 -1.323 -3.700 1.00 0.00 12 GLY A C 17
ATOM 11999 O O . GLY A 1 8 ? 0.223 -1.583 -4.901 1.00 0.00 12 GLY A O 17
ATOM 12003 N N . ARG A 1 9 ? -0.983 -0.925 -3.114 1.00 0.00 13 ARG A N 17
ATOM 12004 C CA . ARG A 1 9 ? -2.224 -0.763 -3.852 1.00 0.00 13 ARG A CA 17
ATOM 12005 C C . ARG A 1 9 ? -3.334 -0.264 -2.929 1.00 0.00 13 ARG A C 17
ATOM 12006 O O . ARG A 1 9 ? -3.184 -0.288 -1.711 1.00 0.00 13 ARG A O 17
ATOM 12027 N N . ALA A 1 10 ? -4.457 0.157 -3.504 1.00 0.00 14 ALA A N 17
ATOM 12028 C CA . ALA A 1 10 ? -5.572 0.622 -2.696 1.00 0.00 14 ALA A CA 17
ATOM 12029 C C . ALA A 1 10 ? -6.919 0.415 -3.386 1.00 0.00 14 ALA A C 17
ATOM 12030 O O . ALA A 1 10 ? -7.002 -0.186 -4.458 1.00 0.00 14 ALA A O 17
ATOM 12037 N N . TYR A 1 11 ? -7.968 0.936 -2.754 1.00 0.00 15 TYR A N 17
ATOM 12038 C CA . TYR A 1 11 ? -9.328 0.843 -3.275 1.00 0.00 15 TYR A CA 17
ATOM 12039 C C . TYR A 1 11 ? -10.012 2.201 -3.169 1.00 0.00 15 TYR A C 17
ATOM 12040 O O . TYR A 1 11 ? -10.240 2.704 -2.069 1.00 0.00 15 TYR A O 17
ATOM 12058 N N . SER A 1 12 ? -10.329 2.800 -4.312 1.00 0.00 16 SER A N 17
ATOM 12059 C CA . SER A 1 12 ? -10.972 4.109 -4.321 1.00 0.00 16 SER A CA 17
ATOM 12060 C C . SER A 1 12 ? -12.482 3.974 -4.171 1.00 0.00 16 SER A C 17
ATOM 12061 O O . SER A 1 12 ? -13.183 3.609 -5.114 1.00 0.00 16 SER A O 17
ATOM 12069 N N . GLN A 1 13 ? -12.972 4.276 -2.975 1.00 0.00 17 GLN A N 17
ATOM 12070 C CA . GLN A 1 13 ? -14.396 4.196 -2.688 1.00 0.00 17 GLN A CA 17
ATOM 12071 C C . GLN A 1 13 ? -15.181 5.162 -3.565 1.00 0.00 17 GLN A C 17
ATOM 12072 O O . GLN A 1 13 ? -16.346 4.924 -3.882 1.00 0.00 17 GLN A O 17
ATOM 12086 N N . ASP A 1 14 ? -14.530 6.249 -3.959 1.00 0.00 18 ASP A N 17
ATOM 12087 C CA . ASP A 1 14 ? -15.161 7.249 -4.810 1.00 0.00 18 ASP A CA 17
ATOM 12088 C C . ASP A 1 14 ? -15.578 6.627 -6.138 1.00 0.00 18 ASP A C 17
ATOM 12089 O O . ASP A 1 14 ? -16.723 6.765 -6.570 1.00 0.00 18 ASP A O 17
ATOM 12098 N N . LEU A 1 15 ? -14.640 5.935 -6.776 1.00 0.00 19 LEU A N 17
ATOM 12099 C CA . LEU A 1 15 ? -14.901 5.282 -8.047 1.00 0.00 19 LEU A CA 17
ATOM 12100 C C . LEU A 1 15 ? -15.518 3.905 -7.828 1.00 0.00 19 LEU A C 17
ATOM 12101 O O . LEU A 1 15 ? -16.280 3.411 -8.659 1.00 0.00 19 LEU A O 17
ATOM 12117 N N . GLY A 1 16 ? -15.182 3.296 -6.699 1.00 0.00 20 GLY A N 17
ATOM 12118 C CA . GLY A 1 16 ? -15.706 1.984 -6.372 1.00 0.00 20 GLY A CA 17
ATOM 12119 C C . GLY A 1 16 ? -14.964 0.864 -7.075 1.00 0.00 20 GLY A C 17
ATOM 12120 O O . GLY A 1 16 ? -15.583 -0.007 -7.685 1.00 0.00 20 GLY A O 17
ATOM 12124 N N . LYS A 1 17 ? -13.636 0.879 -6.988 1.00 0.00 21 LYS A N 17
ATOM 12125 C CA . LYS A 1 17 ? -12.824 -0.153 -7.624 1.00 0.00 21 LYS A CA 17
ATOM 12126 C C . LYS A 1 17 ? -11.433 -0.221 -7.002 1.00 0.00 21 LYS A C 17
ATOM 12127 O O . LYS A 1 17 ? -10.932 0.767 -6.465 1.00 0.00 21 LYS A O 17
ATOM 12146 N N . CYS A 1 18 ? -10.816 -1.395 -7.079 1.00 0.00 22 CYS A N 17
ATOM 12147 C CA . CYS A 1 18 ? -9.482 -1.598 -6.526 1.00 0.00 22 CYS A CA 17
ATOM 12148 C C . CYS A 1 18 ? -8.412 -1.255 -7.559 1.00 0.00 22 CYS A C 17
ATOM 12149 O O . CYS A 1 18 ? -8.462 -1.722 -8.698 1.00 0.00 22 CYS A O 17
ATOM 12156 N N . MET A 1 19 ? -7.444 -0.444 -7.153 1.00 0.00 23 MET A N 17
ATOM 12157 C CA . MET A 1 19 ? -6.356 -0.044 -8.038 1.00 0.00 23 MET A CA 17
ATOM 12158 C C . MET A 1 19 ? -5.012 -0.260 -7.347 1.00 0.00 23 MET A C 17
ATOM 12159 O O . MET A 1 19 ? -4.932 -0.975 -6.351 1.00 0.00 23 MET A O 17
ATOM 12173 N N . GLU A 1 20 ? -3.956 0.341 -7.881 1.00 0.00 24 GLU A N 17
ATOM 12174 C CA . GLU A 1 20 ? -2.624 0.182 -7.308 1.00 0.00 24 GLU A CA 17
ATOM 12175 C C . GLU A 1 20 ? -2.113 1.463 -6.677 1.00 0.00 24 GLU A C 17
ATOM 12176 O O . GLU A 1 20 ? -2.598 2.551 -6.966 1.00 0.00 24 GLU A O 17
ATOM 12188 N N . CYS A 1 21 ? -1.095 1.316 -5.842 1.00 0.00 25 CYS A N 17
ATOM 12189 C CA . CYS A 1 21 ? -0.473 2.459 -5.188 1.00 0.00 25 CYS A CA 17
ATOM 12190 C C . CYS A 1 21 ? 0.444 3.167 -6.164 1.00 0.00 25 CYS A C 17
ATOM 12191 O O . CYS A 1 21 ? 0.611 4.384 -6.106 1.00 0.00 25 CYS A O 17
ATOM 12198 N N . SER A 1 22 ? 1.015 2.400 -7.088 1.00 0.00 26 SER A N 17
ATOM 12199 C CA . SER A 1 22 ? 1.885 2.968 -8.102 1.00 0.00 26 SER A CA 17
ATOM 12200 C C . SER A 1 22 ? 1.167 4.119 -8.794 1.00 0.00 26 SER A C 17
ATOM 12201 O O . SER A 1 22 ? 1.797 5.034 -9.322 1.00 0.00 26 SER A O 17
ATOM 12209 N N . VAL A 1 23 ? -0.167 4.068 -8.770 1.00 0.00 27 VAL A N 17
ATOM 12210 C CA . VAL A 1 23 ? -0.974 5.116 -9.380 1.00 0.00 27 VAL A CA 17
ATOM 12211 C C . VAL A 1 23 ? -0.848 6.420 -8.597 1.00 0.00 27 VAL A C 17
ATOM 12212 O O . VAL A 1 23 ? -0.938 7.510 -9.162 1.00 0.00 27 VAL A O 17
ATOM 12225 N N . CYS A 1 24 ? -0.634 6.295 -7.293 1.00 0.00 28 CYS A N 17
ATOM 12226 C CA . CYS A 1 24 ? -0.490 7.456 -6.423 1.00 0.00 28 CYS A CA 17
ATOM 12227 C C . CYS A 1 24 ? 0.831 8.171 -6.690 1.00 0.00 28 CYS A C 17
ATOM 12228 O O . CYS A 1 24 ? 1.689 7.662 -7.411 1.00 0.00 28 CYS A O 17
ATOM 12235 N N . LYS A 1 25 ? 0.990 9.350 -6.093 1.00 0.00 29 LYS A N 17
ATOM 12236 C CA . LYS A 1 25 ? 2.211 10.138 -6.255 1.00 0.00 29 LYS A CA 17
ATOM 12237 C C . LYS A 1 25 ? 2.339 10.684 -7.676 1.00 0.00 29 LYS A C 17
ATOM 12238 O O . LYS A 1 25 ? 2.335 11.896 -7.885 1.00 0.00 29 LYS A O 17
ATOM 12257 N N . ASN A 1 26 ? 2.460 9.781 -8.647 1.00 0.00 30 ASN A N 17
ATOM 12258 C CA . ASN A 1 26 ? 2.596 10.170 -10.050 1.00 0.00 30 ASN A CA 17
ATOM 12259 C C . ASN A 1 26 ? 1.600 11.265 -10.427 1.00 0.00 30 ASN A C 17
ATOM 12260 O O . ASN A 1 26 ? 1.990 12.394 -10.725 1.00 0.00 30 ASN A O 17
ATOM 12271 N N . SER A 1 27 ? 0.316 10.925 -10.411 1.00 0.00 31 SER A N 17
ATOM 12272 C CA . SER A 1 27 ? -0.730 11.882 -10.752 1.00 0.00 31 SER A CA 17
ATOM 12273 C C . SER A 1 27 ? -2.090 11.405 -10.255 1.00 0.00 31 SER A C 17
ATOM 12274 O O . SER A 1 27 ? -2.193 10.380 -9.582 1.00 0.00 31 SER A O 17
ATOM 12282 N N . GLU A 1 28 ? -3.133 12.157 -10.593 1.00 0.00 32 GLU A N 17
ATOM 12283 C CA . GLU A 1 28 ? -4.490 11.812 -10.184 1.00 0.00 32 GLU A CA 17
ATOM 12284 C C . GLU A 1 28 ? -4.618 11.813 -8.663 1.00 0.00 32 GLU A C 17
ATOM 12285 O O . GLU A 1 28 ? -4.254 10.843 -7.999 1.00 0.00 32 GLU A O 17
ATOM 12297 N N . LYS A 1 29 ? -5.138 12.909 -8.119 1.00 0.00 33 LYS A N 17
ATOM 12298 C CA . LYS A 1 29 ? -5.316 13.035 -6.677 1.00 0.00 33 LYS A CA 17
ATOM 12299 C C . LYS A 1 29 ? -6.427 12.112 -6.185 1.00 0.00 33 LYS A C 17
ATOM 12300 O O . LYS A 1 29 ? -7.510 12.568 -5.814 1.00 0.00 33 LYS A O 17
ATOM 12319 N N . SER A 1 30 ? -6.153 10.812 -6.186 1.00 0.00 34 SER A N 17
ATOM 12320 C CA . SER A 1 30 ? -7.128 9.823 -5.743 1.00 0.00 34 SER A CA 17
ATOM 12321 C C . SER A 1 30 ? -7.206 9.778 -4.220 1.00 0.00 34 SER A C 17
ATOM 12322 O O . SER A 1 30 ? -6.233 10.077 -3.528 1.00 0.00 34 SER A O 17
ATOM 12330 N N . ASP A 1 31 ? -8.373 9.402 -3.706 1.00 0.00 35 ASP A N 17
ATOM 12331 C CA . ASP A 1 31 ? -8.583 9.314 -2.264 1.00 0.00 35 ASP A CA 17
ATOM 12332 C C . ASP A 1 31 ? -8.452 7.873 -1.776 1.00 0.00 35 ASP A C 17
ATOM 12333 O O . ASP A 1 31 ? -8.910 7.536 -0.684 1.00 0.00 35 ASP A O 17
ATOM 12342 N N . PHE A 1 32 ? -7.841 7.025 -2.597 1.00 0.00 36 PHE A N 17
ATOM 12343 C CA . PHE A 1 32 ? -7.666 5.618 -2.252 1.00 0.00 36 PHE A CA 17
ATOM 12344 C C . PHE A 1 32 ? -6.280 5.325 -1.706 1.00 0.00 36 PHE A C 17
ATOM 12345 O O . PHE A 1 32 ? -6.068 4.287 -1.084 1.00 0.00 36 PHE A O 17
ATOM 12362 N N . CYS A 1 33 ? -5.341 6.238 -1.902 1.00 0.00 37 CYS A N 17
ATOM 12363 C CA . CYS A 1 33 ? -3.996 6.034 -1.382 1.00 0.00 37 CYS A CA 17
ATOM 12364 C C . CYS A 1 33 ? -4.023 5.844 0.132 1.00 0.00 37 CYS A C 17
ATOM 12365 O O . CYS A 1 33 ? -2.987 5.609 0.753 1.00 0.00 37 CYS A O 17
ATOM 12372 N N . GLN A 1 34 ? -5.217 5.914 0.720 1.00 0.00 38 GLN A N 17
ATOM 12373 C CA . GLN A 1 34 ? -5.365 5.716 2.148 1.00 0.00 38 GLN A CA 17
ATOM 12374 C C . GLN A 1 34 ? -5.602 4.244 2.441 1.00 0.00 38 GLN A C 17
ATOM 12375 O O . GLN A 1 34 ? -5.512 3.804 3.587 1.00 0.00 38 GLN A O 17
ATOM 12389 N N . ASN A 1 35 ? -5.891 3.479 1.392 1.00 0.00 39 ASN A N 17
ATOM 12390 C CA . ASN A 1 35 ? -6.120 2.047 1.542 1.00 0.00 39 ASN A CA 17
ATOM 12391 C C . ASN A 1 35 ? -4.789 1.310 1.619 1.00 0.00 39 ASN A C 17
ATOM 12392 O O . ASN A 1 35 ? -4.619 0.381 2.408 1.00 0.00 39 ASN A O 17
ATOM 12403 N N . CYS A 1 36 ? -3.853 1.748 0.788 1.00 0.00 40 CYS A N 17
ATOM 12404 C CA . CYS A 1 36 ? -2.513 1.172 0.724 1.00 0.00 40 CYS A CA 17
ATOM 12405 C C . CYS A 1 36 ? -1.975 0.805 2.111 1.00 0.00 40 CYS A C 17
ATOM 12406 O O . CYS A 1 36 ? -1.578 -0.337 2.342 1.00 0.00 40 CYS A O 17
ATOM 12413 N N . PRO A 1 37 ? -1.959 1.759 3.061 1.00 0.00 41 PRO A N 17
ATOM 12414 C CA . PRO A 1 37 ? -1.471 1.502 4.421 1.00 0.00 41 PRO A CA 17
ATOM 12415 C C . PRO A 1 37 ? -2.164 0.304 5.061 1.00 0.00 41 PRO A C 17
ATOM 12416 O O . PRO A 1 37 ? -3.392 0.246 5.124 1.00 0.00 41 PRO A O 17
ATOM 12427 N N . SER A 1 38 ? -1.371 -0.650 5.538 1.00 0.00 42 SER A N 17
ATOM 12428 C CA . SER A 1 38 ? -1.915 -1.845 6.173 1.00 0.00 42 SER A CA 17
ATOM 12429 C C . SER A 1 38 ? -1.060 -2.268 7.364 1.00 0.00 42 SER A C 17
ATOM 12430 O O . SER A 1 38 ? 0.146 -2.026 7.392 1.00 0.00 42 SER A O 17
ATOM 12438 N N . LYS A 1 39 ? -1.695 -2.902 8.345 1.00 0.00 43 LYS A N 17
ATOM 12439 C CA . LYS A 1 39 ? -0.993 -3.360 9.538 1.00 0.00 43 LYS A CA 17
ATOM 12440 C C . LYS A 1 39 ? -0.022 -4.486 9.197 1.00 0.00 43 LYS A C 17
ATOM 12441 O O . LYS A 1 39 ? -0.435 -5.620 8.949 1.00 0.00 43 LYS A O 17
ATOM 12460 N N . THR A 1 40 ? 1.267 -4.166 9.188 1.00 0.00 44 THR A N 17
ATOM 12461 C CA . THR A 1 40 ? 2.297 -5.150 8.878 1.00 0.00 44 THR A CA 17
ATOM 12462 C C . THR A 1 40 ? 3.689 -4.572 9.108 1.00 0.00 44 THR A C 17
ATOM 12463 O O . THR A 1 40 ? 4.578 -5.252 9.620 1.00 0.00 44 THR A O 17
ATOM 12474 N N . GLU A 1 41 ? 3.872 -3.310 8.726 1.00 0.00 45 GLU A N 17
ATOM 12475 C CA . GLU A 1 41 ? 5.156 -2.638 8.890 1.00 0.00 45 GLU A CA 17
ATOM 12476 C C . GLU A 1 41 ? 6.222 -3.276 8.006 1.00 0.00 45 GLU A C 17
ATOM 12477 O O . GLU A 1 41 ? 6.574 -4.442 8.184 1.00 0.00 45 GLU A O 17
ATOM 12489 N N . GLN A 1 42 ? 6.733 -2.503 7.053 1.00 0.00 46 GLN A N 17
ATOM 12490 C CA . GLN A 1 42 ? 7.760 -2.992 6.141 1.00 0.00 46 GLN A CA 17
ATOM 12491 C C . GLN A 1 42 ? 9.120 -3.047 6.835 1.00 0.00 46 GLN A C 17
ATOM 12492 O O . GLN A 1 42 ? 9.638 -2.022 7.278 1.00 0.00 46 GLN A O 17
ATOM 12506 N N . PRO A 1 43 ? 9.724 -4.246 6.940 1.00 0.00 47 PRO A N 17
ATOM 12507 C CA . PRO A 1 43 ? 11.030 -4.416 7.586 1.00 0.00 47 PRO A CA 17
ATOM 12508 C C . PRO A 1 43 ? 12.068 -3.428 7.065 1.00 0.00 47 PRO A C 17
ATOM 12509 O O . PRO A 1 43 ? 11.984 -2.963 5.928 1.00 0.00 47 PRO A O 17
ATOM 12520 N N . ASP A 1 44 ? 13.047 -3.110 7.905 1.00 0.00 48 ASP A N 17
ATOM 12521 C CA . ASP A 1 44 ? 14.103 -2.176 7.532 1.00 0.00 48 ASP A CA 17
ATOM 12522 C C . ASP A 1 44 ? 15.144 -2.064 8.643 1.00 0.00 48 ASP A C 17
ATOM 12523 O O . ASP A 1 44 ? 15.246 -1.036 9.311 1.00 0.00 48 ASP A O 17
ATOM 12532 N N . PHE A 1 45 ? 15.914 -3.130 8.832 1.00 0.00 49 PHE A N 17
ATOM 12533 C CA . PHE A 1 45 ? 16.947 -3.153 9.860 1.00 0.00 49 PHE A CA 17
ATOM 12534 C C . PHE A 1 45 ? 17.941 -4.287 9.612 1.00 0.00 49 PHE A C 17
ATOM 12535 O O . PHE A 1 45 ? 19.116 -4.043 9.336 1.00 0.00 49 PHE A O 17
ATOM 12552 N N . PRO A 1 46 ? 17.482 -5.547 9.703 1.00 0.00 50 PRO A N 17
ATOM 12553 C CA . PRO A 1 46 ? 18.333 -6.720 9.484 1.00 0.00 50 PRO A CA 17
ATOM 12554 C C . PRO A 1 46 ? 19.048 -6.666 8.138 1.00 0.00 50 PRO A C 17
ATOM 12555 O O . PRO A 1 46 ? 18.545 -7.169 7.135 1.00 0.00 50 PRO A O 17
ATOM 12566 N N . TRP A 1 47 ? 20.227 -6.051 8.126 1.00 0.00 51 TRP A N 17
ATOM 12567 C CA . TRP A 1 47 ? 21.014 -5.929 6.902 1.00 0.00 51 TRP A CA 17
ATOM 12568 C C . TRP A 1 47 ? 22.388 -6.558 7.067 1.00 0.00 51 TRP A C 17
ATOM 12569 O O . TRP A 1 47 ? 23.327 -6.253 6.332 1.00 0.00 51 TRP A O 17
ATOM 12590 N N . ILE A 1 48 ? 22.479 -7.434 8.037 1.00 0.00 52 ILE A N 17
ATOM 12591 C CA . ILE A 1 48 ? 23.720 -8.136 8.339 1.00 0.00 52 ILE A CA 17
ATOM 12592 C C . ILE A 1 48 ? 23.818 -9.432 7.538 1.00 0.00 52 ILE A C 17
ATOM 12593 O O . ILE A 1 48 ? 22.874 -10.221 7.495 1.00 0.00 52 ILE A O 17
ATOM 12609 N N . TRP A 1 49 ? 24.966 -9.641 6.905 1.00 0.00 53 TRP A N 17
ATOM 12610 C CA . TRP A 1 49 ? 25.192 -10.839 6.104 1.00 0.00 53 TRP A CA 17
ATOM 12611 C C . TRP A 1 49 ? 24.182 -10.930 4.964 1.00 0.00 53 TRP A C 17
ATOM 12612 O O . TRP A 1 49 ? 23.041 -11.347 5.164 1.00 0.00 53 TRP A O 17
ATOM 12633 N N . VAL A 1 50 ? 24.609 -10.535 3.769 1.00 0.00 54 VAL A N 17
ATOM 12634 C CA . VAL A 1 50 ? 23.743 -10.572 2.598 1.00 0.00 54 VAL A CA 17
ATOM 12635 C C . VAL A 1 50 ? 24.463 -11.182 1.401 1.00 0.00 54 VAL A C 17
ATOM 12636 O O . VAL A 1 50 ? 25.679 -10.937 1.255 1.00 0.00 54 VAL A O 17
ATOM 12649 N N . SER A 1 1 ? -15.807 -11.655 -3.334 1.00 0.00 5 SER A N 18
ATOM 12650 C CA . SER A 1 1 ? -15.677 -10.793 -2.131 1.00 0.00 5 SER A CA 18
ATOM 12651 C C . SER A 1 1 ? -14.485 -9.850 -2.253 1.00 0.00 5 SER A C 18
ATOM 12652 O O . SER A 1 1 ? -13.516 -10.147 -2.950 1.00 0.00 5 SER A O 18
ATOM 12662 N N . GLN A 1 2 ? -14.565 -8.713 -1.571 1.00 0.00 6 GLN A N 18
ATOM 12663 C CA . GLN A 1 2 ? -13.492 -7.726 -1.604 1.00 0.00 6 GLN A CA 18
ATOM 12664 C C . GLN A 1 2 ? -12.551 -7.904 -0.417 1.00 0.00 6 GLN A C 18
ATOM 12665 O O . GLN A 1 2 ? -12.719 -8.819 0.388 1.00 0.00 6 GLN A O 18
ATOM 12679 N N . GLY A 1 3 ? -11.560 -7.024 -0.316 1.00 0.00 7 GLY A N 18
ATOM 12680 C CA . GLY A 1 3 ? -10.607 -7.103 0.775 1.00 0.00 7 GLY A CA 18
ATOM 12681 C C . GLY A 1 3 ? -9.315 -7.783 0.367 1.00 0.00 7 GLY A C 18
ATOM 12682 O O . GLY A 1 3 ? -8.705 -8.500 1.160 1.00 0.00 7 GLY A O 18
ATOM 12686 N N . GLU A 1 4 ? -8.899 -7.557 -0.874 1.00 0.00 8 GLU A N 18
ATOM 12687 C CA . GLU A 1 4 ? -7.672 -8.151 -1.390 1.00 0.00 8 GLU A CA 18
ATOM 12688 C C . GLU A 1 4 ? -6.856 -7.119 -2.162 1.00 0.00 8 GLU A C 18
ATOM 12689 O O . GLU A 1 4 ? -6.441 -7.358 -3.296 1.00 0.00 8 GLU A O 18
ATOM 12701 N N . CYS A 1 5 ? -6.636 -5.966 -1.538 1.00 0.00 9 CYS A N 18
ATOM 12702 C CA . CYS A 1 5 ? -5.875 -4.891 -2.163 1.00 0.00 9 CYS A CA 18
ATOM 12703 C C . CYS A 1 5 ? -4.808 -4.343 -1.211 1.00 0.00 9 CYS A C 18
ATOM 12704 O O . CYS A 1 5 ? -4.741 -3.137 -0.970 1.00 0.00 9 CYS A O 18
ATOM 12711 N N . PRO A 1 6 ? -3.961 -5.226 -0.646 1.00 0.00 10 PRO A N 18
ATOM 12712 C CA . PRO A 1 6 ? -2.905 -4.830 0.288 1.00 0.00 10 PRO A CA 18
ATOM 12713 C C . PRO A 1 6 ? -1.601 -4.439 -0.406 1.00 0.00 10 PRO A C 18
ATOM 12714 O O . PRO A 1 6 ? -0.994 -5.247 -1.108 1.00 0.00 10 PRO A O 18
ATOM 12725 N N . GLU A 1 7 ? -1.168 -3.200 -0.179 1.00 0.00 11 GLU A N 18
ATOM 12726 C CA . GLU A 1 7 ? 0.076 -2.691 -0.753 1.00 0.00 11 GLU A CA 18
ATOM 12727 C C . GLU A 1 7 ? 0.106 -2.819 -2.276 1.00 0.00 11 GLU A C 18
ATOM 12728 O O . GLU A 1 7 ? -0.542 -3.690 -2.855 1.00 0.00 11 GLU A O 18
ATOM 12740 N N . GLY A 1 8 ? 0.872 -1.937 -2.915 1.00 0.00 12 GLY A N 18
ATOM 12741 C CA . GLY A 1 8 ? 0.990 -1.955 -4.364 1.00 0.00 12 GLY A CA 18
ATOM 12742 C C . GLY A 1 8 ? -0.281 -1.516 -5.073 1.00 0.00 12 GLY A C 18
ATOM 12743 O O . GLY A 1 8 ? -0.339 -1.513 -6.301 1.00 0.00 12 GLY A O 18
ATOM 12747 N N . ARG A 1 9 ? -1.305 -1.161 -4.303 1.00 0.00 13 ARG A N 18
ATOM 12748 C CA . ARG A 1 9 ? -2.575 -0.742 -4.866 1.00 0.00 13 ARG A CA 18
ATOM 12749 C C . ARG A 1 9 ? -3.498 -0.221 -3.763 1.00 0.00 13 ARG A C 18
ATOM 12750 O O . ARG A 1 9 ? -3.200 -0.374 -2.583 1.00 0.00 13 ARG A O 18
ATOM 12771 N N . ALA A 1 10 ? -4.631 0.369 -4.144 1.00 0.00 14 ALA A N 18
ATOM 12772 C CA . ALA A 1 10 ? -5.579 0.873 -3.161 1.00 0.00 14 ALA A CA 18
ATOM 12773 C C . ALA A 1 10 ? -7.035 0.653 -3.583 1.00 0.00 14 ALA A C 18
ATOM 12774 O O . ALA A 1 10 ? -7.313 0.044 -4.615 1.00 0.00 14 ALA A O 18
ATOM 12781 N N . TYR A 1 11 ? -7.956 1.162 -2.760 1.00 0.00 15 TYR A N 18
ATOM 12782 C CA . TYR A 1 11 ? -9.393 1.043 -3.013 1.00 0.00 15 TYR A CA 18
ATOM 12783 C C . TYR A 1 11 ? -10.079 2.392 -2.830 1.00 0.00 15 TYR A C 18
ATOM 12784 O O . TYR A 1 11 ? -10.146 2.912 -1.717 1.00 0.00 15 TYR A O 18
ATOM 12802 N N . SER A 1 12 ? -10.584 2.960 -3.919 1.00 0.00 16 SER A N 18
ATOM 12803 C CA . SER A 1 12 ? -11.255 4.253 -3.851 1.00 0.00 16 SER A CA 18
ATOM 12804 C C . SER A 1 12 ? -12.762 4.080 -3.733 1.00 0.00 16 SER A C 18
ATOM 12805 O O . SER A 1 12 ? -13.450 3.805 -4.716 1.00 0.00 16 SER A O 18
ATOM 12813 N N . GLN A 1 13 ? -13.266 4.247 -2.516 1.00 0.00 17 GLN A N 18
ATOM 12814 C CA . GLN A 1 13 ? -14.691 4.115 -2.251 1.00 0.00 17 GLN A CA 18
ATOM 12815 C C . GLN A 1 13 ? -15.495 5.081 -3.110 1.00 0.00 17 GLN A C 18
ATOM 12816 O O . GLN A 1 13 ? -16.655 4.824 -3.434 1.00 0.00 17 GLN A O 18
ATOM 12830 N N . ASP A 1 14 ? -14.867 6.188 -3.486 1.00 0.00 18 ASP A N 18
ATOM 12831 C CA . ASP A 1 14 ? -15.521 7.187 -4.320 1.00 0.00 18 ASP A CA 18
ATOM 12832 C C . ASP A 1 14 ? -15.887 6.589 -5.674 1.00 0.00 18 ASP A C 18
ATOM 12833 O O . ASP A 1 14 ? -17.015 6.734 -6.146 1.00 0.00 18 ASP A O 18
ATOM 12842 N N . LEU A 1 15 ? -14.924 5.909 -6.289 1.00 0.00 19 LEU A N 18
ATOM 12843 C CA . LEU A 1 15 ? -15.137 5.280 -7.581 1.00 0.00 19 LEU A CA 18
ATOM 12844 C C . LEU A 1 15 ? -15.776 3.905 -7.416 1.00 0.00 19 LEU A C 18
ATOM 12845 O O . LEU A 1 15 ? -16.494 3.430 -8.296 1.00 0.00 19 LEU A O 18
ATOM 12861 N N . GLY A 1 16 ? -15.510 3.278 -6.279 1.00 0.00 20 GLY A N 18
ATOM 12862 C CA . GLY A 1 16 ? -16.062 1.965 -6.005 1.00 0.00 20 GLY A CA 18
ATOM 12863 C C . GLY A 1 16 ? -15.296 0.852 -6.691 1.00 0.00 20 GLY A C 18
ATOM 12864 O O . GLY A 1 16 ? -15.891 -0.020 -7.324 1.00 0.00 20 GLY A O 18
ATOM 12868 N N . LYS A 1 17 ? -13.972 0.877 -6.566 1.00 0.00 21 LYS A N 18
ATOM 12869 C CA . LYS A 1 17 ? -13.130 -0.141 -7.181 1.00 0.00 21 LYS A CA 18
ATOM 12870 C C . LYS A 1 17 ? -11.696 -0.044 -6.673 1.00 0.00 21 LYS A C 18
ATOM 12871 O O . LYS A 1 17 ? -11.310 0.954 -6.062 1.00 0.00 21 LYS A O 18
ATOM 12890 N N . CYS A 1 18 ? -10.911 -1.086 -6.928 1.00 0.00 22 CYS A N 18
ATOM 12891 C CA . CYS A 1 18 ? -9.521 -1.115 -6.493 1.00 0.00 22 CYS A CA 18
ATOM 12892 C C . CYS A 1 18 ? -8.579 -0.757 -7.637 1.00 0.00 22 CYS A C 18
ATOM 12893 O O . CYS A 1 18 ? -8.542 -1.440 -8.660 1.00 0.00 22 CYS A O 18
ATOM 12900 N N . MET A 1 19 ? -7.804 0.302 -7.445 1.00 0.00 23 MET A N 18
ATOM 12901 C CA . MET A 1 19 ? -6.846 0.736 -8.439 1.00 0.00 23 MET A CA 18
ATOM 12902 C C . MET A 1 19 ? -5.442 0.592 -7.862 1.00 0.00 23 MET A C 18
ATOM 12903 O O . MET A 1 19 ? -5.274 0.498 -6.648 1.00 0.00 23 MET A O 18
ATOM 12917 N N . GLU A 1 20 ? -4.442 0.559 -8.725 1.00 0.00 24 GLU A N 18
ATOM 12918 C CA . GLU A 1 20 ? -3.068 0.406 -8.279 1.00 0.00 24 GLU A CA 18
ATOM 12919 C C . GLU A 1 20 ? -2.574 1.614 -7.508 1.00 0.00 24 GLU A C 18
ATOM 12920 O O . GLU A 1 20 ? -3.139 2.705 -7.582 1.00 0.00 24 GLU A O 18
ATOM 12932 N N . CYS A 1 21 ? -1.482 1.397 -6.798 1.00 0.00 25 CYS A N 18
ATOM 12933 C CA . CYS A 1 21 ? -0.837 2.445 -6.026 1.00 0.00 25 CYS A CA 18
ATOM 12934 C C . CYS A 1 21 ? 0.129 3.209 -6.910 1.00 0.00 25 CYS A C 18
ATOM 12935 O O . CYS A 1 21 ? 0.356 4.401 -6.714 1.00 0.00 25 CYS A O 18
ATOM 12942 N N . SER A 1 22 ? 0.677 2.520 -7.910 1.00 0.00 26 SER A N 18
ATOM 12943 C CA . SER A 1 22 ? 1.595 3.150 -8.846 1.00 0.00 26 SER A CA 18
ATOM 12944 C C . SER A 1 22 ? 0.975 4.437 -9.374 1.00 0.00 26 SER A C 18
ATOM 12945 O O . SER A 1 22 ? 1.680 5.371 -9.757 1.00 0.00 26 SER A O 18
ATOM 12953 N N . VAL A 1 23 ? -0.359 4.482 -9.368 1.00 0.00 27 VAL A N 18
ATOM 12954 C CA . VAL A 1 23 ? -1.080 5.663 -9.827 1.00 0.00 27 VAL A CA 18
ATOM 12955 C C . VAL A 1 23 ? -0.684 6.887 -9.004 1.00 0.00 27 VAL A C 18
ATOM 12956 O O . VAL A 1 23 ? -0.678 8.012 -9.504 1.00 0.00 27 VAL A O 18
ATOM 12969 N N . CYS A 1 24 ? -0.350 6.651 -7.742 1.00 0.00 28 CYS A N 18
ATOM 12970 C CA . CYS A 1 24 ? 0.052 7.716 -6.840 1.00 0.00 28 CYS A CA 18
ATOM 12971 C C . CYS A 1 24 ? 1.311 7.329 -6.063 1.00 0.00 28 CYS A C 18
ATOM 12972 O O . CYS A 1 24 ? 1.376 6.259 -5.458 1.00 0.00 28 CYS A O 18
ATOM 12979 N N . LYS A 1 25 ? 2.310 8.206 -6.086 1.00 0.00 29 LYS A N 18
ATOM 12980 C CA . LYS A 1 25 ? 3.564 7.953 -5.383 1.00 0.00 29 LYS A CA 18
ATOM 12981 C C . LYS A 1 25 ? 4.230 9.260 -4.963 1.00 0.00 29 LYS A C 18
ATOM 12982 O O . LYS A 1 25 ? 4.599 9.433 -3.802 1.00 0.00 29 LYS A O 18
ATOM 13001 N N . ASN A 1 26 ? 4.378 10.178 -5.913 1.00 0.00 30 ASN A N 18
ATOM 13002 C CA . ASN A 1 26 ? 4.997 11.469 -5.636 1.00 0.00 30 ASN A CA 18
ATOM 13003 C C . ASN A 1 26 ? 3.938 12.523 -5.333 1.00 0.00 30 ASN A C 18
ATOM 13004 O O . ASN A 1 26 ? 3.950 13.143 -4.269 1.00 0.00 30 ASN A O 18
ATOM 13015 N N . SER A 1 27 ? 3.018 12.717 -6.273 1.00 0.00 31 SER A N 18
ATOM 13016 C CA . SER A 1 27 ? 1.946 13.691 -6.106 1.00 0.00 31 SER A CA 18
ATOM 13017 C C . SER A 1 27 ? 0.664 13.008 -5.642 1.00 0.00 31 SER A C 18
ATOM 13018 O O . SER A 1 27 ? -0.377 13.106 -6.292 1.00 0.00 31 SER A O 18
ATOM 13026 N N . GLU A 1 28 ? 0.748 12.313 -4.511 1.00 0.00 32 GLU A N 18
ATOM 13027 C CA . GLU A 1 28 ? -0.403 11.609 -3.956 1.00 0.00 32 GLU A CA 18
ATOM 13028 C C . GLU A 1 28 ? -1.585 12.554 -3.765 1.00 0.00 32 GLU A C 18
ATOM 13029 O O . GLU A 1 28 ? -1.597 13.371 -2.845 1.00 0.00 32 GLU A O 18
ATOM 13041 N N . LYS A 1 29 ? -2.578 12.435 -4.641 1.00 0.00 33 LYS A N 18
ATOM 13042 C CA . LYS A 1 29 ? -3.765 13.278 -4.566 1.00 0.00 33 LYS A CA 18
ATOM 13043 C C . LYS A 1 29 ? -5.034 12.445 -4.710 1.00 0.00 33 LYS A C 18
ATOM 13044 O O . LYS A 1 29 ? -6.014 12.884 -5.312 1.00 0.00 33 LYS A O 18
ATOM 13063 N N . SER A 1 30 ? -5.005 11.242 -4.149 1.00 0.00 34 SER A N 18
ATOM 13064 C CA . SER A 1 30 ? -6.147 10.341 -4.207 1.00 0.00 34 SER A CA 18
ATOM 13065 C C . SER A 1 30 ? -6.662 10.036 -2.805 1.00 0.00 34 SER A C 18
ATOM 13066 O O . SER A 1 30 ? -5.944 10.203 -1.820 1.00 0.00 34 SER A O 18
ATOM 13074 N N . ASP A 1 31 ? -7.909 9.587 -2.724 1.00 0.00 35 ASP A N 18
ATOM 13075 C CA . ASP A 1 31 ? -8.519 9.259 -1.441 1.00 0.00 35 ASP A CA 18
ATOM 13076 C C . ASP A 1 31 ? -8.323 7.785 -1.093 1.00 0.00 35 ASP A C 18
ATOM 13077 O O . ASP A 1 31 ? -8.626 7.359 0.021 1.00 0.00 35 ASP A O 18
ATOM 13086 N N . PHE A 1 32 ? -7.841 7.001 -2.056 1.00 0.00 36 PHE A N 18
ATOM 13087 C CA . PHE A 1 32 ? -7.641 5.572 -1.839 1.00 0.00 36 PHE A CA 18
ATOM 13088 C C . PHE A 1 32 ? -6.198 5.204 -1.538 1.00 0.00 36 PHE A C 18
ATOM 13089 O O . PHE A 1 32 ? -5.937 4.110 -1.042 1.00 0.00 36 PHE A O 18
ATOM 13106 N N . CYS A 1 33 ? -5.261 6.105 -1.791 1.00 0.00 37 CYS A N 18
ATOM 13107 C CA . CYS A 1 33 ? -3.864 5.812 -1.490 1.00 0.00 37 CYS A CA 18
ATOM 13108 C C . CYS A 1 33 ? -3.690 5.485 -0.007 1.00 0.00 37 CYS A C 18
ATOM 13109 O O . CYS A 1 33 ? -2.590 5.161 0.439 1.00 0.00 37 CYS A O 18
ATOM 13116 N N . GLN A 1 34 ? -4.789 5.541 0.747 1.00 0.00 38 GLN A N 18
ATOM 13117 C CA . GLN A 1 34 ? -4.756 5.218 2.159 1.00 0.00 38 GLN A CA 18
ATOM 13118 C C . GLN A 1 34 ? -5.031 3.735 2.355 1.00 0.00 38 GLN A C 18
ATOM 13119 O O . GLN A 1 34 ? -4.829 3.193 3.441 1.00 0.00 38 GLN A O 18
ATOM 13133 N N . ASN A 1 35 ? -5.473 3.078 1.285 1.00 0.00 39 ASN A N 18
ATOM 13134 C CA . ASN A 1 35 ? -5.749 1.649 1.336 1.00 0.00 39 ASN A CA 18
ATOM 13135 C C . ASN A 1 35 ? -4.452 0.875 1.157 1.00 0.00 39 ASN A C 18
ATOM 13136 O O . ASN A 1 35 ? -4.197 -0.117 1.843 1.00 0.00 39 ASN A O 18
ATOM 13147 N N . CYS A 1 36 ? -3.638 1.358 0.229 1.00 0.00 40 CYS A N 18
ATOM 13148 C CA . CYS A 1 36 ? -2.340 0.767 -0.087 1.00 0.00 40 CYS A CA 18
ATOM 13149 C C . CYS A 1 36 ? -1.635 0.203 1.152 1.00 0.00 40 CYS A C 18
ATOM 13150 O O . CYS A 1 36 ? -1.211 -0.953 1.153 1.00 0.00 40 CYS A O 18
ATOM 13157 N N . PRO A 1 37 ? -1.499 1.002 2.227 1.00 0.00 41 PRO A N 18
ATOM 13158 C CA . PRO A 1 37 ? -0.842 0.555 3.461 1.00 0.00 41 PRO A CA 18
ATOM 13159 C C . PRO A 1 37 ? -1.526 -0.666 4.069 1.00 0.00 41 PRO A C 18
ATOM 13160 O O . PRO A 1 37 ? -2.613 -0.561 4.637 1.00 0.00 41 PRO A O 18
ATOM 13171 N N . SER A 1 38 ? -0.883 -1.822 3.947 1.00 0.00 42 SER A N 18
ATOM 13172 C CA . SER A 1 38 ? -1.431 -3.061 4.488 1.00 0.00 42 SER A CA 18
ATOM 13173 C C . SER A 1 38 ? -1.391 -3.053 6.012 1.00 0.00 42 SER A C 18
ATOM 13174 O O . SER A 1 38 ? -2.431 -3.005 6.669 1.00 0.00 42 SER A O 18
ATOM 13182 N N . LYS A 1 39 ? -0.185 -3.098 6.569 1.00 0.00 43 LYS A N 18
ATOM 13183 C CA . LYS A 1 39 ? -0.009 -3.093 8.017 1.00 0.00 43 LYS A CA 18
ATOM 13184 C C . LYS A 1 39 ? 1.471 -3.113 8.384 1.00 0.00 43 LYS A C 18
ATOM 13185 O O . LYS A 1 39 ? 2.300 -3.632 7.636 1.00 0.00 43 LYS A O 18
ATOM 13204 N N . THR A 1 40 ? 1.796 -2.543 9.539 1.00 0.00 44 THR A N 18
ATOM 13205 C CA . THR A 1 40 ? 3.177 -2.493 10.006 1.00 0.00 44 THR A CA 18
ATOM 13206 C C . THR A 1 40 ? 3.719 -3.898 10.250 1.00 0.00 44 THR A C 18
ATOM 13207 O O . THR A 1 40 ? 3.678 -4.403 11.372 1.00 0.00 44 THR A O 18
ATOM 13218 N N . GLU A 1 41 ? 4.225 -4.524 9.193 1.00 0.00 45 GLU A N 18
ATOM 13219 C CA . GLU A 1 41 ? 4.775 -5.871 9.294 1.00 0.00 45 GLU A CA 18
ATOM 13220 C C . GLU A 1 41 ? 6.158 -5.946 8.656 1.00 0.00 45 GLU A C 18
ATOM 13221 O O . GLU A 1 41 ? 6.338 -6.568 7.609 1.00 0.00 45 GLU A O 18
ATOM 13233 N N . GLN A 1 42 ? 7.135 -5.309 9.294 1.00 0.00 46 GLN A N 18
ATOM 13234 C CA . GLN A 1 42 ? 8.503 -5.307 8.789 1.00 0.00 46 GLN A CA 18
ATOM 13235 C C . GLN A 1 42 ? 9.318 -6.429 9.430 1.00 0.00 46 GLN A C 18
ATOM 13236 O O . GLN A 1 42 ? 9.137 -6.740 10.607 1.00 0.00 46 GLN A O 18
ATOM 13250 N N . PRO A 1 43 ? 10.231 -7.059 8.664 1.00 0.00 47 PRO A N 18
ATOM 13251 C CA . PRO A 1 43 ? 11.068 -8.153 9.170 1.00 0.00 47 PRO A CA 18
ATOM 13252 C C . PRO A 1 43 ? 12.099 -7.680 10.194 1.00 0.00 47 PRO A C 18
ATOM 13253 O O . PRO A 1 43 ? 13.301 -7.869 10.012 1.00 0.00 47 PRO A O 18
ATOM 13264 N N . ASP A 1 44 ? 11.622 -7.066 11.274 1.00 0.00 48 ASP A N 18
ATOM 13265 C CA . ASP A 1 44 ? 12.505 -6.571 12.327 1.00 0.00 48 ASP A CA 18
ATOM 13266 C C . ASP A 1 44 ? 13.623 -5.711 11.744 1.00 0.00 48 ASP A C 18
ATOM 13267 O O . ASP A 1 44 ? 14.771 -5.786 12.180 1.00 0.00 48 ASP A O 18
ATOM 13276 N N . PHE A 1 45 ? 13.276 -4.897 10.752 1.00 0.00 49 PHE A N 18
ATOM 13277 C CA . PHE A 1 45 ? 14.247 -4.023 10.104 1.00 0.00 49 PHE A CA 18
ATOM 13278 C C . PHE A 1 45 ? 14.145 -2.595 10.644 1.00 0.00 49 PHE A C 18
ATOM 13279 O O . PHE A 1 45 ? 13.283 -1.826 10.221 1.00 0.00 49 PHE A O 18
ATOM 13296 N N . PRO A 1 46 ? 15.027 -2.221 11.589 1.00 0.00 50 PRO A N 18
ATOM 13297 C CA . PRO A 1 46 ? 15.026 -0.879 12.181 1.00 0.00 50 PRO A CA 18
ATOM 13298 C C . PRO A 1 46 ? 15.537 0.182 11.212 1.00 0.00 50 PRO A C 18
ATOM 13299 O O . PRO A 1 46 ? 16.547 0.839 11.469 1.00 0.00 50 PRO A O 18
ATOM 13310 N N . TRP A 1 47 ? 14.834 0.345 10.096 1.00 0.00 51 TRP A N 18
ATOM 13311 C CA . TRP A 1 47 ? 15.216 1.327 9.088 1.00 0.00 51 TRP A CA 18
ATOM 13312 C C . TRP A 1 47 ? 16.621 1.051 8.562 1.00 0.00 51 TRP A C 18
ATOM 13313 O O . TRP A 1 47 ? 17.298 0.131 9.023 1.00 0.00 51 TRP A O 18
ATOM 13334 N N . ILE A 1 48 ? 17.053 1.854 7.595 1.00 0.00 52 ILE A N 18
ATOM 13335 C CA . ILE A 1 48 ? 18.377 1.697 7.007 1.00 0.00 52 ILE A CA 18
ATOM 13336 C C . ILE A 1 48 ? 19.371 2.666 7.640 1.00 0.00 52 ILE A C 18
ATOM 13337 O O . ILE A 1 48 ? 18.989 3.720 8.149 1.00 0.00 52 ILE A O 18
ATOM 13353 N N . TRP A 1 49 ? 20.648 2.299 7.607 1.00 0.00 53 TRP A N 18
ATOM 13354 C CA . TRP A 1 49 ? 21.700 3.132 8.176 1.00 0.00 53 TRP A CA 18
ATOM 13355 C C . TRP A 1 49 ? 23.010 2.950 7.417 1.00 0.00 53 TRP A C 18
ATOM 13356 O O . TRP A 1 49 ? 23.199 1.956 6.715 1.00 0.00 53 TRP A O 18
ATOM 13377 N N . VAL A 1 50 ? 23.912 3.915 7.561 1.00 0.00 54 VAL A N 18
ATOM 13378 C CA . VAL A 1 50 ? 25.204 3.861 6.889 1.00 0.00 54 VAL A CA 18
ATOM 13379 C C . VAL A 1 50 ? 26.307 4.432 7.774 1.00 0.00 54 VAL A C 18
ATOM 13380 O O . VAL A 1 50 ? 27.430 3.887 7.747 1.00 0.00 54 VAL A O 18
ATOM 13393 N N . SER A 1 1 ? -17.584 -5.432 -1.115 1.00 0.00 5 SER A N 19
ATOM 13394 C CA . SER A 1 1 ? -17.963 -5.934 0.232 1.00 0.00 5 SER A CA 19
ATOM 13395 C C . SER A 1 1 ? -16.903 -5.576 1.268 1.00 0.00 5 SER A C 19
ATOM 13396 O O . SER A 1 1 ? -17.221 -5.268 2.417 1.00 0.00 5 SER A O 19
ATOM 13406 N N . GLN A 1 2 ? -15.641 -5.618 0.852 1.00 0.00 6 GLN A N 19
ATOM 13407 C CA . GLN A 1 2 ? -14.532 -5.297 1.742 1.00 0.00 6 GLN A CA 19
ATOM 13408 C C . GLN A 1 2 ? -13.280 -4.945 0.944 1.00 0.00 6 GLN A C 19
ATOM 13409 O O . GLN A 1 2 ? -13.037 -5.503 -0.125 1.00 0.00 6 GLN A O 19
ATOM 13423 N N . GLY A 1 3 ? -12.491 -4.015 1.471 1.00 0.00 7 GLY A N 19
ATOM 13424 C CA . GLY A 1 3 ? -11.276 -3.605 0.793 1.00 0.00 7 GLY A CA 19
ATOM 13425 C C . GLY A 1 3 ? -10.244 -4.714 0.730 1.00 0.00 7 GLY A C 19
ATOM 13426 O O . GLY A 1 3 ? -9.488 -4.923 1.679 1.00 0.00 7 GLY A O 19
ATOM 13430 N N . GLU A 1 4 ? -10.213 -5.428 -0.390 1.00 0.00 8 GLU A N 19
ATOM 13431 C CA . GLU A 1 4 ? -9.269 -6.522 -0.574 1.00 0.00 8 GLU A CA 19
ATOM 13432 C C . GLU A 1 4 ? -8.263 -6.191 -1.672 1.00 0.00 8 GLU A C 19
ATOM 13433 O O . GLU A 1 4 ? -7.878 -7.056 -2.459 1.00 0.00 8 GLU A O 19
ATOM 13445 N N . CYS A 1 5 ? -7.843 -4.931 -1.718 1.00 0.00 9 CYS A N 19
ATOM 13446 C CA . CYS A 1 5 ? -6.881 -4.482 -2.718 1.00 0.00 9 CYS A CA 19
ATOM 13447 C C . CYS A 1 5 ? -5.759 -3.652 -2.085 1.00 0.00 9 CYS A C 19
ATOM 13448 O O . CYS A 1 5 ? -5.407 -2.587 -2.592 1.00 0.00 9 CYS A O 19
ATOM 13455 N N . PRO A 1 6 ? -5.179 -4.123 -0.961 1.00 0.00 10 PRO A N 19
ATOM 13456 C CA . PRO A 1 6 ? -4.106 -3.409 -0.271 1.00 0.00 10 PRO A CA 19
ATOM 13457 C C . PRO A 1 6 ? -2.715 -3.781 -0.780 1.00 0.00 10 PRO A C 19
ATOM 13458 O O . PRO A 1 6 ? -2.569 -4.621 -1.667 1.00 0.00 10 PRO A O 19
ATOM 13469 N N . GLU A 1 7 ? -1.701 -3.157 -0.189 1.00 0.00 11 GLU A N 19
ATOM 13470 C CA . GLU A 1 7 ? -0.306 -3.410 -0.540 1.00 0.00 11 GLU A CA 19
ATOM 13471 C C . GLU A 1 7 ? -0.042 -3.239 -2.030 1.00 0.00 11 GLU A C 19
ATOM 13472 O O . GLU A 1 7 ? -0.586 -3.963 -2.863 1.00 0.00 11 GLU A O 19
ATOM 13484 N N . GLY A 1 8 ? 0.810 -2.269 -2.353 1.00 0.00 12 GLY A N 19
ATOM 13485 C CA . GLY A 1 8 ? 1.150 -2.005 -3.736 1.00 0.00 12 GLY A CA 19
ATOM 13486 C C . GLY A 1 8 ? -0.033 -1.514 -4.549 1.00 0.00 12 GLY A C 19
ATOM 13487 O O . GLY A 1 8 ? 0.079 -1.324 -5.759 1.00 0.00 12 GLY A O 19
ATOM 13491 N N . ARG A 1 9 ? -1.173 -1.320 -3.890 1.00 0.00 13 ARG A N 19
ATOM 13492 C CA . ARG A 1 9 ? -2.371 -0.863 -4.574 1.00 0.00 13 ARG A CA 19
ATOM 13493 C C . ARG A 1 9 ? -3.428 -0.404 -3.572 1.00 0.00 13 ARG A C 19
ATOM 13494 O O . ARG A 1 9 ? -3.445 -0.852 -2.428 1.00 0.00 13 ARG A O 19
ATOM 13515 N N . ALA A 1 10 ? -4.327 0.469 -4.020 1.00 0.00 14 ALA A N 19
ATOM 13516 C CA . ALA A 1 10 ? -5.391 0.969 -3.168 1.00 0.00 14 ALA A CA 19
ATOM 13517 C C . ALA A 1 10 ? -6.779 0.606 -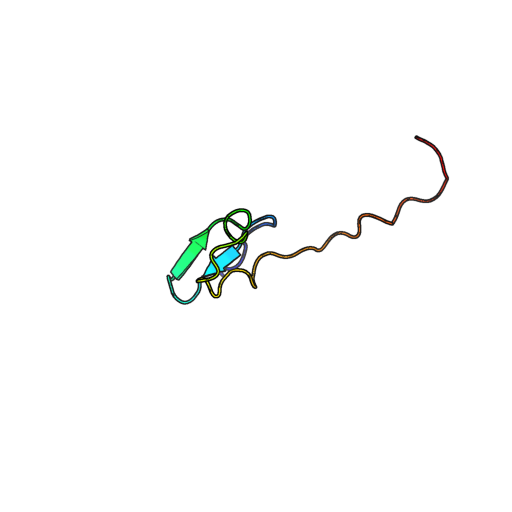3.694 1.00 0.00 14 ALA A C 19
ATOM 13518 O O . ALA A 1 10 ? -6.926 0.117 -4.813 1.00 0.00 14 ALA A O 19
ATOM 13525 N N . TYR A 1 11 ? -7.793 0.871 -2.870 1.00 0.00 15 TYR A N 19
ATOM 13526 C CA . TYR A 1 11 ? -9.186 0.600 -3.222 1.00 0.00 15 TYR A CA 19
ATOM 13527 C C . TYR A 1 11 ? -10.046 1.828 -2.928 1.00 0.00 15 TYR A C 19
ATOM 13528 O O . TYR A 1 11 ? -10.157 2.254 -1.779 1.00 0.00 15 TYR A O 19
ATOM 13546 N N . SER A 1 12 ? -10.639 2.405 -3.969 1.00 0.00 16 SER A N 19
ATOM 13547 C CA . SER A 1 12 ? -11.469 3.594 -3.807 1.00 0.00 16 SER A CA 19
ATOM 13548 C C . SER A 1 12 ? -12.941 3.229 -3.654 1.00 0.00 16 SER A C 19
ATOM 13549 O O . SER A 1 12 ? -13.514 2.542 -4.501 1.00 0.00 16 SER A O 19
ATOM 13557 N N . GLN A 1 13 ? -13.547 3.700 -2.569 1.00 0.00 17 GLN A N 19
ATOM 13558 C CA . GLN A 1 13 ? -14.951 3.432 -2.302 1.00 0.00 17 GLN A CA 19
ATOM 13559 C C . GLN A 1 13 ? -15.844 4.291 -3.188 1.00 0.00 17 GLN A C 19
ATOM 13560 O O . GLN A 1 13 ? -16.964 3.905 -3.521 1.00 0.00 17 GLN A O 19
ATOM 13574 N N . ASP A 1 14 ? -15.337 5.457 -3.566 1.00 0.00 18 ASP A N 19
ATOM 13575 C CA . ASP A 1 14 ? -16.083 6.375 -4.415 1.00 0.00 18 ASP A CA 19
ATOM 13576 C C . ASP A 1 14 ? -16.316 5.770 -5.795 1.00 0.00 18 ASP A C 19
ATOM 13577 O O . ASP A 1 14 ? -17.455 5.624 -6.238 1.00 0.00 18 ASP A O 19
ATOM 13586 N N . LEU A 1 15 ? -15.226 5.420 -6.471 1.00 0.00 19 LEU A N 19
ATOM 13587 C CA . LEU A 1 15 ? -15.308 4.831 -7.800 1.00 0.00 19 LEU A CA 19
ATOM 13588 C C . LEU A 1 15 ? -15.812 3.394 -7.738 1.00 0.00 19 LEU A C 19
ATOM 13589 O O . LEU A 1 15 ? -16.326 2.863 -8.723 1.00 0.00 19 LEU A O 19
ATOM 13605 N N . GLY A 1 16 ? -15.663 2.768 -6.576 1.00 0.00 20 GLY A N 19
ATOM 13606 C CA . GLY A 1 16 ? -16.108 1.397 -6.410 1.00 0.00 20 GLY A CA 19
ATOM 13607 C C . GLY A 1 16 ? -15.164 0.399 -7.051 1.00 0.00 20 GLY A C 19
ATOM 13608 O O . GLY A 1 16 ? -15.596 -0.499 -7.774 1.00 0.00 20 GLY A O 19
ATOM 13612 N N . LYS A 1 17 ? -13.872 0.555 -6.785 1.00 0.00 21 LYS A N 19
ATOM 13613 C CA . LYS A 1 17 ? -12.861 -0.337 -7.340 1.00 0.00 21 LYS A CA 19
ATOM 13614 C C . LYS A 1 17 ? -11.510 -0.070 -6.691 1.00 0.00 21 LYS A C 19
ATOM 13615 O O . LYS A 1 17 ? -11.412 0.719 -5.752 1.00 0.00 21 LYS A O 19
ATOM 13634 N N . CYS A 1 18 ? -10.467 -0.726 -7.188 1.00 0.00 22 CYS A N 19
ATOM 13635 C CA . CYS A 1 18 ? -9.134 -0.537 -6.634 1.00 0.00 22 CYS A CA 19
ATOM 13636 C C . CYS A 1 18 ? -8.085 -0.385 -7.724 1.00 0.00 22 CYS A C 19
ATOM 13637 O O . CYS A 1 18 ? -8.100 -1.097 -8.728 1.00 0.00 22 CYS A O 19
ATOM 13644 N N . MET A 1 19 ? -7.166 0.546 -7.503 1.00 0.00 23 MET A N 19
ATOM 13645 C CA . MET A 1 19 ? -6.090 0.806 -8.441 1.00 0.00 23 MET A CA 19
ATOM 13646 C C . MET A 1 19 ? -4.752 0.768 -7.703 1.00 0.00 23 MET A C 19
ATOM 13647 O O . MET A 1 19 ? -4.702 0.939 -6.487 1.00 0.00 23 MET A O 19
ATOM 13661 N N . GLU A 1 20 ? -3.680 0.516 -8.437 1.00 0.00 24 GLU A N 19
ATOM 13662 C CA . GLU A 1 20 ? -2.347 0.420 -7.853 1.00 0.00 24 GLU A CA 19
ATOM 13663 C C . GLU A 1 20 ? -1.980 1.614 -6.988 1.00 0.00 24 GLU A C 19
ATOM 13664 O O . GLU A 1 20 ? -2.683 2.624 -6.939 1.00 0.00 24 GLU A O 19
ATOM 13676 N N . CYS A 1 21 ? -0.840 1.468 -6.325 1.00 0.00 25 CYS A N 19
ATOM 13677 C CA . CYS A 1 21 ? -0.290 2.500 -5.458 1.00 0.00 25 CYS A CA 19
ATOM 13678 C C . CYS A 1 21 ? 0.645 3.396 -6.248 1.00 0.00 25 CYS A C 19
ATOM 13679 O O . CYS A 1 21 ? 0.726 4.600 -6.004 1.00 0.00 25 CYS A O 19
ATOM 13686 N N . SER A 1 22 ? 1.339 2.800 -7.213 1.00 0.00 26 SER A N 19
ATOM 13687 C CA . SER A 1 22 ? 2.258 3.545 -8.059 1.00 0.00 26 SER A CA 19
ATOM 13688 C C . SER A 1 22 ? 1.554 4.751 -8.673 1.00 0.00 26 SER A C 19
ATOM 13689 O O . SER A 1 22 ? 2.197 5.718 -9.080 1.00 0.00 26 SER A O 19
ATOM 13697 N N . VAL A 1 23 ? 0.223 4.689 -8.729 1.00 0.00 27 VAL A N 19
ATOM 13698 C CA . VAL A 1 23 ? -0.560 5.783 -9.286 1.00 0.00 27 VAL A CA 19
ATOM 13699 C C . VAL A 1 23 ? -0.486 7.015 -8.386 1.00 0.00 27 VAL A C 19
ATOM 13700 O O . VAL A 1 23 ? -0.580 8.148 -8.856 1.00 0.00 27 VAL A O 19
ATOM 13713 N N . CYS A 1 24 ? -0.312 6.780 -7.094 1.00 0.00 28 CYS A N 19
ATOM 13714 C CA . CYS A 1 24 ? -0.222 7.862 -6.125 1.00 0.00 28 CYS A CA 19
ATOM 13715 C C . CYS A 1 24 ? 1.116 8.586 -6.235 1.00 0.00 28 CYS A C 19
ATOM 13716 O O . CYS A 1 24 ? 2.154 8.058 -5.836 1.00 0.00 28 CYS A O 19
ATOM 13723 N N . LYS A 1 25 ? 1.084 9.799 -6.777 1.00 0.00 29 LYS A N 19
ATOM 13724 C CA . LYS A 1 25 ? 2.294 10.596 -6.937 1.00 0.00 29 LYS A CA 19
ATOM 13725 C C . LYS A 1 25 ? 2.358 11.701 -5.886 1.00 0.00 29 LYS A C 19
ATOM 13726 O O . LYS A 1 25 ? 1.599 11.694 -4.918 1.00 0.00 29 LYS A O 19
ATOM 13745 N N . ASN A 1 26 ? 3.270 12.647 -6.084 1.00 0.00 30 ASN A N 19
ATOM 13746 C CA . ASN A 1 26 ? 3.434 13.758 -5.154 1.00 0.00 30 ASN A CA 19
ATOM 13747 C C . ASN A 1 26 ? 2.315 14.782 -5.318 1.00 0.00 30 ASN A C 19
ATOM 13748 O O . ASN A 1 26 ? 1.974 15.498 -4.376 1.00 0.00 30 ASN A O 19
ATOM 13759 N N . SER A 1 27 ? 1.747 14.848 -6.518 1.00 0.00 31 SER A N 19
ATOM 13760 C CA . SER A 1 27 ? 0.669 15.787 -6.801 1.00 0.00 31 SER A CA 19
ATOM 13761 C C . SER A 1 27 ? -0.696 15.136 -6.595 1.00 0.00 31 SER A C 19
ATOM 13762 O O . SER A 1 27 ? -1.628 15.769 -6.100 1.00 0.00 31 SER A O 19
ATOM 13770 N N . GLU A 1 28 ? -0.807 13.868 -6.978 1.00 0.00 32 GLU A N 19
ATOM 13771 C CA . GLU A 1 28 ? -2.059 13.132 -6.837 1.00 0.00 32 GLU A CA 19
ATOM 13772 C C . GLU A 1 28 ? -2.400 12.908 -5.366 1.00 0.00 32 GLU A C 19
ATOM 13773 O O . GLU A 1 28 ? -1.512 12.756 -4.528 1.00 0.00 32 GLU A O 19
ATOM 13785 N N . LYS A 1 29 ? -3.694 12.886 -5.063 1.00 0.00 33 LYS A N 19
ATOM 13786 C CA . LYS A 1 29 ? -4.158 12.678 -3.695 1.00 0.00 33 LYS A CA 19
ATOM 13787 C C . LYS A 1 29 ? -5.530 12.007 -3.685 1.00 0.00 33 LYS A C 19
ATOM 13788 O O . LYS A 1 29 ? -6.524 12.605 -3.270 1.00 0.00 33 LYS A O 19
ATOM 13807 N N . SER A 1 30 ? -5.575 10.763 -4.150 1.00 0.00 34 SER A N 19
ATOM 13808 C CA . SER A 1 30 ? -6.822 10.008 -4.200 1.00 0.00 34 SER A CA 19
ATOM 13809 C C . SER A 1 30 ? -7.274 9.593 -2.804 1.00 0.00 34 SER A C 19
ATOM 13810 O O . SER A 1 30 ? -6.471 9.523 -1.874 1.00 0.00 34 SER A O 19
ATOM 13818 N N . ASP A 1 31 ? -8.568 9.317 -2.668 1.00 0.00 35 ASP A N 19
ATOM 13819 C CA . ASP A 1 31 ? -9.135 8.905 -1.389 1.00 0.00 35 ASP A CA 19
ATOM 13820 C C . ASP A 1 31 ? -8.743 7.469 -1.051 1.00 0.00 35 ASP A C 19
ATOM 13821 O O . ASP A 1 31 ? -8.860 7.037 0.096 1.00 0.00 35 ASP A O 19
ATOM 13830 N N . PHE A 1 32 ? -8.290 6.729 -2.059 1.00 0.00 36 PHE A N 19
ATOM 13831 C CA . PHE A 1 32 ? -7.893 5.337 -1.873 1.00 0.00 36 PHE A CA 19
ATOM 13832 C C . PHE A 1 32 ? -6.409 5.199 -1.590 1.00 0.00 36 PHE A C 19
ATOM 13833 O O . PHE A 1 32 ? -5.957 4.137 -1.169 1.00 0.00 36 PHE A O 19
ATOM 13850 N N . CYS A 1 33 ? -5.651 6.265 -1.787 1.00 0.00 37 CYS A N 19
ATOM 13851 C CA . CYS A 1 33 ? -4.222 6.218 -1.522 1.00 0.00 37 CYS A CA 19
ATOM 13852 C C . CYS A 1 33 ? -3.938 5.824 -0.078 1.00 0.00 37 CYS A C 19
ATOM 13853 O O . CYS A 1 33 ? -2.781 5.734 0.328 1.00 0.00 37 CYS A O 19
ATOM 13860 N N . GLN A 1 34 ? -4.992 5.569 0.691 1.00 0.00 38 GLN A N 19
ATOM 13861 C CA . GLN A 1 34 ? -4.833 5.161 2.068 1.00 0.00 38 GLN A CA 19
ATOM 13862 C C . GLN A 1 34 ? -4.922 3.648 2.173 1.00 0.00 38 GLN A C 19
ATOM 13863 O O . GLN A 1 34 ? -4.652 3.071 3.226 1.00 0.00 38 GLN A O 19
ATOM 13877 N N . ASN A 1 35 ? -5.295 3.007 1.071 1.00 0.00 39 ASN A N 19
ATOM 13878 C CA . ASN A 1 35 ? -5.406 1.552 1.049 1.00 0.00 39 ASN A CA 19
ATOM 13879 C C . ASN A 1 35 ? -4.118 0.913 0.538 1.00 0.00 39 ASN A C 19
ATOM 13880 O O . ASN A 1 35 ? -3.723 -0.165 0.984 1.00 0.00 39 ASN A O 19
ATOM 13891 N N . CYS A 1 36 ? -3.478 1.585 -0.406 1.00 0.00 40 CYS A N 19
ATOM 13892 C CA . CYS A 1 36 ? -2.237 1.099 -1.003 1.00 0.00 40 CYS A CA 19
ATOM 13893 C C . CYS A 1 36 ? -1.032 1.175 -0.051 1.00 0.00 40 CYS A C 19
ATOM 13894 O O . CYS A 1 36 ? -0.118 0.356 -0.152 1.00 0.00 40 CYS A O 19
ATOM 13901 N N . PRO A 1 37 ? -0.997 2.144 0.883 1.00 0.00 41 PRO A N 19
ATOM 13902 C CA . PRO A 1 37 ? 0.121 2.279 1.825 1.00 0.00 41 PRO A CA 19
ATOM 13903 C C . PRO A 1 37 ? 0.399 0.984 2.583 1.00 0.00 41 PRO A C 19
ATOM 13904 O O . PRO A 1 37 ? -0.201 -0.053 2.300 1.00 0.00 41 PRO A O 19
ATOM 13915 N N . SER A 1 38 ? 1.313 1.051 3.545 1.00 0.00 42 SER A N 19
ATOM 13916 C CA . SER A 1 38 ? 1.673 -0.116 4.342 1.00 0.00 42 SER A CA 19
ATOM 13917 C C . SER A 1 38 ? 2.320 -1.187 3.470 1.00 0.00 42 SER A C 19
ATOM 13918 O O . SER A 1 38 ? 1.789 -1.554 2.421 1.00 0.00 42 SER A O 19
ATOM 13926 N N . LYS A 1 39 ? 3.470 -1.687 3.911 1.00 0.00 43 LYS A N 19
ATOM 13927 C CA . LYS A 1 39 ? 4.190 -2.717 3.171 1.00 0.00 43 LYS A CA 19
ATOM 13928 C C . LYS A 1 39 ? 4.624 -2.199 1.803 1.00 0.00 43 LYS A C 19
ATOM 13929 O O . LYS A 1 39 ? 4.513 -1.007 1.517 1.00 0.00 43 LYS A O 19
ATOM 13948 N N . THR A 1 40 ? 5.119 -3.101 0.961 1.00 0.00 44 THR A N 19
ATOM 13949 C CA . THR A 1 40 ? 5.571 -2.732 -0.376 1.00 0.00 44 THR A CA 19
ATOM 13950 C C . THR A 1 40 ? 6.741 -1.756 -0.306 1.00 0.00 44 THR A C 19
ATOM 13951 O O . THR A 1 40 ? 6.572 -0.552 -0.496 1.00 0.00 44 THR A O 19
ATOM 13962 N N . GLU A 1 41 ? 7.930 -2.284 -0.032 1.00 0.00 45 GLU A N 19
ATOM 13963 C CA . GLU A 1 41 ? 9.128 -1.458 0.065 1.00 0.00 45 GLU A CA 19
ATOM 13964 C C . GLU A 1 41 ? 10.388 -2.315 -0.022 1.00 0.00 45 GLU A C 19
ATOM 13965 O O . GLU A 1 41 ? 11.125 -2.456 0.953 1.00 0.00 45 GLU A O 19
ATOM 13977 N N . GLN A 1 42 ? 10.630 -2.884 -1.199 1.00 0.00 46 GLN A N 19
ATOM 13978 C CA . GLN A 1 42 ? 11.801 -3.725 -1.414 1.00 0.00 46 GLN A CA 19
ATOM 13979 C C . GLN A 1 42 ? 12.369 -3.521 -2.818 1.00 0.00 46 GLN A C 19
ATOM 13980 O O . GLN A 1 42 ? 11.620 -3.360 -3.781 1.00 0.00 46 GLN A O 19
ATOM 13994 N N . PRO A 1 43 ? 13.708 -3.526 -2.954 1.00 0.00 47 PRO A N 19
ATOM 13995 C CA . PRO A 1 43 ? 14.368 -3.341 -4.251 1.00 0.00 47 PRO A CA 19
ATOM 13996 C C . PRO A 1 43 ? 13.869 -4.331 -5.298 1.00 0.00 47 PRO A C 19
ATOM 13997 O O . PRO A 1 43 ? 14.203 -5.515 -5.255 1.00 0.00 47 PRO A O 19
ATOM 14008 N N . ASP A 1 44 ? 13.070 -3.838 -6.238 1.00 0.00 48 ASP A N 19
ATOM 14009 C CA . ASP A 1 44 ? 12.526 -4.682 -7.296 1.00 0.00 48 ASP A CA 19
ATOM 14010 C C . ASP A 1 44 ? 12.246 -3.864 -8.553 1.00 0.00 48 ASP A C 19
ATOM 14011 O O . ASP A 1 44 ? 11.202 -4.017 -9.187 1.00 0.00 48 ASP A O 19
ATOM 14020 N N . PHE A 1 45 ? 13.187 -2.996 -8.910 1.00 0.00 49 PHE A N 19
ATOM 14021 C CA . PHE A 1 45 ? 13.043 -2.154 -10.092 1.00 0.00 49 PHE A CA 19
ATOM 14022 C C . PHE A 1 45 ? 12.902 -3.007 -11.353 1.00 0.00 49 PHE A C 19
ATOM 14023 O O . PHE A 1 45 ? 13.747 -3.860 -11.628 1.00 0.00 49 PHE A O 19
ATOM 14040 N N . PRO A 1 46 ? 11.831 -2.791 -12.140 1.00 0.00 50 PRO A N 19
ATOM 14041 C CA . PRO A 1 46 ? 11.594 -3.550 -13.373 1.00 0.00 50 PRO A CA 19
ATOM 14042 C C . PRO A 1 46 ? 12.603 -3.213 -14.464 1.00 0.00 50 PRO A C 19
ATOM 14043 O O . PRO A 1 46 ? 13.616 -2.561 -14.208 1.00 0.00 50 PRO A O 19
ATOM 14054 N N . TRP A 1 47 ? 12.321 -3.662 -15.683 1.00 0.00 51 TRP A N 19
ATOM 14055 C CA . TRP A 1 47 ? 13.203 -3.409 -16.815 1.00 0.00 51 TRP A CA 19
ATOM 14056 C C . TRP A 1 47 ? 13.293 -1.916 -17.112 1.00 0.00 51 TRP A C 19
ATOM 14057 O O . TRP A 1 47 ? 12.311 -1.185 -16.977 1.00 0.00 51 TRP A O 19
ATOM 14078 N N . ILE A 1 48 ? 14.477 -1.469 -17.517 1.00 0.00 52 ILE A N 19
ATOM 14079 C CA . ILE A 1 48 ? 14.695 -0.063 -17.833 1.00 0.00 52 ILE A CA 19
ATOM 14080 C C . ILE A 1 48 ? 14.083 0.289 -19.188 1.00 0.00 52 ILE A C 19
ATOM 14081 O O . ILE A 1 48 ? 14.049 -0.537 -20.100 1.00 0.00 52 ILE A O 19
ATOM 14097 N N . TRP A 1 49 ? 13.604 1.522 -19.306 1.00 0.00 53 TRP A N 19
ATOM 14098 C CA . TRP A 1 49 ? 12.995 1.992 -20.545 1.00 0.00 53 TRP A CA 19
ATOM 14099 C C . TRP A 1 49 ? 11.765 1.163 -20.900 1.00 0.00 53 TRP A C 19
ATOM 14100 O O . TRP A 1 49 ? 11.570 0.067 -20.375 1.00 0.00 53 TRP A O 19
ATOM 14121 N N . VAL A 1 50 ? 10.939 1.698 -21.799 1.00 0.00 54 VAL A N 19
ATOM 14122 C CA . VAL A 1 50 ? 9.718 1.024 -22.243 1.00 0.00 54 VAL A CA 19
ATOM 14123 C C . VAL A 1 50 ? 8.993 0.341 -21.082 1.00 0.00 54 VAL A C 19
ATOM 14124 O O . VAL A 1 50 ? 8.128 0.994 -20.462 1.00 0.00 54 VAL A O 19
ATOM 14137 N N . SER A 1 1 ? -16.778 -6.327 -4.805 1.00 0.00 5 SER A N 20
ATOM 14138 C CA . SER A 1 1 ? -17.009 -7.772 -4.543 1.00 0.00 5 SER A CA 20
ATOM 14139 C C . SER A 1 1 ? -16.024 -8.312 -3.511 1.00 0.00 5 SER A C 20
ATOM 14140 O O . SER A 1 1 ? -16.399 -9.075 -2.621 1.00 0.00 5 SER A O 20
ATOM 14150 N N . GLN A 1 2 ? -14.763 -7.910 -3.636 1.00 0.00 6 GLN A N 20
ATOM 14151 C CA . GLN A 1 2 ? -13.725 -8.355 -2.714 1.00 0.00 6 GLN A CA 20
ATOM 14152 C C . GLN A 1 2 ? -12.791 -7.206 -2.350 1.00 0.00 6 GLN A C 20
ATOM 14153 O O . GLN A 1 2 ? -12.274 -6.512 -3.225 1.00 0.00 6 GLN A O 20
ATOM 14167 N N . GLY A 1 3 ? -12.578 -7.013 -1.053 1.00 0.00 7 GLY A N 20
ATOM 14168 C CA . GLY A 1 3 ? -11.705 -5.948 -0.594 1.00 0.00 7 GLY A CA 20
ATOM 14169 C C . GLY A 1 3 ? -10.419 -6.477 0.010 1.00 0.00 7 GLY A C 20
ATOM 14170 O O . GLY A 1 3 ? -10.249 -6.466 1.229 1.00 0.00 7 GLY A O 20
ATOM 14174 N N . GLU A 1 4 ? -9.512 -6.940 -0.844 1.00 0.00 8 GLU A N 20
ATOM 14175 C CA . GLU A 1 4 ? -8.236 -7.476 -0.385 1.00 0.00 8 GLU A CA 20
ATOM 14176 C C . GLU A 1 4 ? -7.094 -7.009 -1.284 1.00 0.00 8 GLU A C 20
ATOM 14177 O O . GLU A 1 4 ? -6.257 -7.808 -1.707 1.00 0.00 8 GLU A O 20
ATOM 14189 N N . CYS A 1 5 ? -7.065 -5.711 -1.570 1.00 0.00 9 CYS A N 20
ATOM 14190 C CA . CYS A 1 5 ? -6.026 -5.136 -2.417 1.00 0.00 9 CYS A CA 20
ATOM 14191 C C . CYS A 1 5 ? -4.701 -5.033 -1.657 1.00 0.00 9 CYS A C 20
ATOM 14192 O O . CYS A 1 5 ? -4.587 -4.265 -0.701 1.00 0.00 9 CYS A O 20
ATOM 14199 N N . PRO A 1 6 ? -3.679 -5.812 -2.065 1.00 0.00 10 PRO A N 20
ATOM 14200 C CA . PRO A 1 6 ? -2.365 -5.804 -1.406 1.00 0.00 10 PRO A CA 20
ATOM 14201 C C . PRO A 1 6 ? -1.758 -4.406 -1.314 1.00 0.00 10 PRO A C 20
ATOM 14202 O O . PRO A 1 6 ? -2.430 -3.408 -1.570 1.00 0.00 10 PRO A O 20
ATOM 14213 N N . GLU A 1 7 ? -0.481 -4.347 -0.943 1.00 0.00 11 GLU A N 20
ATOM 14214 C CA . GLU A 1 7 ? 0.221 -3.080 -0.810 1.00 0.00 11 GLU A CA 20
ATOM 14215 C C . GLU A 1 7 ? 0.397 -2.407 -2.165 1.00 0.00 11 GLU A C 20
ATOM 14216 O O . GLU A 1 7 ? 0.016 -2.955 -3.199 1.00 0.00 11 GLU A O 20
ATOM 14228 N N . GLY A 1 8 ? 0.968 -1.209 -2.147 1.00 0.00 12 GLY A N 20
ATOM 14229 C CA . GLY A 1 8 ? 1.181 -0.462 -3.376 1.00 0.00 12 GLY A CA 20
ATOM 14230 C C . GLY A 1 8 ? -0.092 -0.319 -4.192 1.00 0.00 12 GLY A C 20
ATOM 14231 O O . GLY A 1 8 ? -0.042 -0.097 -5.401 1.00 0.00 12 GLY A O 20
ATOM 14235 N N . ARG A 1 9 ? -1.233 -0.469 -3.526 1.00 0.00 13 ARG A N 20
ATOM 14236 C CA . ARG A 1 9 ? -2.530 -0.385 -4.175 1.00 0.00 13 ARG A CA 20
ATOM 14237 C C . ARG A 1 9 ? -3.644 -0.304 -3.138 1.00 0.00 13 ARG A C 20
ATOM 14238 O O . ARG A 1 9 ? -3.436 -0.634 -1.973 1.00 0.00 13 ARG A O 20
ATOM 14259 N N . ALA A 1 10 ? -4.839 0.089 -3.566 1.00 0.00 14 ALA A N 20
ATOM 14260 C CA . ALA A 1 10 ? -5.967 0.149 -2.649 1.00 0.00 14 ALA A CA 20
ATOM 14261 C C . ALA A 1 10 ? -7.280 0.418 -3.380 1.00 0.00 14 ALA A C 20
ATOM 14262 O O . ALA A 1 10 ? -7.310 0.520 -4.607 1.00 0.00 14 ALA A O 20
ATOM 14269 N N . TYR A 1 11 ? -8.367 0.510 -2.618 1.00 0.00 15 TYR A N 20
ATOM 14270 C CA . TYR A 1 11 ? -9.688 0.743 -3.189 1.00 0.00 15 TYR A CA 20
ATOM 14271 C C . TYR A 1 11 ? -10.175 2.159 -2.908 1.00 0.00 15 TYR A C 20
ATOM 14272 O O . TYR A 1 11 ? -10.087 2.651 -1.783 1.00 0.00 15 TYR A O 20
ATOM 14290 N N . SER A 1 12 ? -10.696 2.805 -3.944 1.00 0.00 16 SER A N 20
ATOM 14291 C CA . SER A 1 12 ? -11.211 4.165 -3.828 1.00 0.00 16 SER A CA 20
ATOM 14292 C C . SER A 1 12 ? -12.729 4.179 -3.962 1.00 0.00 16 SER A C 20
ATOM 14293 O O . SER A 1 12 ? -13.275 3.759 -4.983 1.00 0.00 16 SER A O 20
ATOM 14301 N N . GLN A 1 13 ? -13.406 4.667 -2.930 1.00 0.00 17 GLN A N 20
ATOM 14302 C CA . GLN A 1 13 ? -14.861 4.735 -2.944 1.00 0.00 17 GLN A CA 20
ATOM 14303 C C . GLN A 1 13 ? -15.350 5.699 -4.019 1.00 0.00 17 GLN A C 20
ATOM 14304 O O . GLN A 1 13 ? -16.478 5.588 -4.500 1.00 0.00 17 GLN A O 20
ATOM 14318 N N . ASP A 1 14 ? -14.493 6.641 -4.394 1.00 0.00 18 ASP A N 20
ATOM 14319 C CA . ASP A 1 14 ? -14.837 7.620 -5.417 1.00 0.00 18 ASP A CA 20
ATOM 14320 C C . ASP A 1 14 ? -15.138 6.928 -6.744 1.00 0.00 18 ASP A C 20
ATOM 14321 O O . ASP A 1 14 ? -16.196 7.135 -7.338 1.00 0.00 18 ASP A O 20
ATOM 14330 N N . LEU A 1 15 ? -14.199 6.105 -7.199 1.00 0.00 19 LEU A N 20
ATOM 14331 C CA . LEU A 1 15 ? -14.356 5.382 -8.452 1.00 0.00 19 LEU A CA 20
ATOM 14332 C C . LEU A 1 15 ? -15.212 4.134 -8.262 1.00 0.00 19 LEU A C 20
ATOM 14333 O O . LEU A 1 15 ? -15.819 3.636 -9.210 1.00 0.00 19 LEU A O 20
ATOM 14349 N N . GLY A 1 16 ? -15.252 3.632 -7.035 1.00 0.00 20 GLY A N 20
ATOM 14350 C CA . GLY A 1 16 ? -16.033 2.446 -6.742 1.00 0.00 20 GLY A CA 20
ATOM 14351 C C . GLY A 1 16 ? -15.390 1.180 -7.276 1.00 0.00 20 GLY A C 20
ATOM 14352 O O . GLY A 1 16 ? -16.054 0.360 -7.911 1.00 0.00 20 GLY A O 20
ATOM 14356 N N . LYS A 1 17 ? -14.095 1.019 -7.017 1.00 0.00 21 LYS A N 20
ATOM 14357 C CA . LYS A 1 17 ? -13.365 -0.161 -7.477 1.00 0.00 21 LYS A CA 20
ATOM 14358 C C . LYS A 1 17 ? -11.910 -0.121 -7.021 1.00 0.00 21 LYS A C 20
ATOM 14359 O O . LYS A 1 17 ? -11.348 0.951 -6.797 1.00 0.00 21 LYS A O 20
ATOM 14378 N N . CYS A 1 18 ? -11.302 -1.298 -6.887 1.00 0.00 22 CYS A N 20
ATOM 14379 C CA . CYS A 1 18 ? -9.910 -1.397 -6.463 1.00 0.00 22 CYS A CA 20
ATOM 14380 C C . CYS A 1 18 ? -8.981 -0.818 -7.525 1.00 0.00 22 CYS A C 20
ATOM 14381 O O . CYS A 1 18 ? -9.324 -0.771 -8.706 1.00 0.00 22 CYS A O 20
ATOM 14388 N N . MET A 1 19 ? -7.806 -0.374 -7.096 1.00 0.00 23 MET A N 20
ATOM 14389 C CA . MET A 1 19 ? -6.829 0.210 -8.009 1.00 0.00 23 MET A CA 20
ATOM 14390 C C . MET A 1 19 ? -5.415 0.062 -7.448 1.00 0.00 23 MET A C 20
ATOM 14391 O O . MET A 1 19 ? -5.183 -0.733 -6.538 1.00 0.00 23 MET A O 20
ATOM 14405 N N . GLU A 1 20 ? -4.471 0.820 -8.000 1.00 0.00 24 GLU A N 20
ATOM 14406 C CA . GLU A 1 20 ? -3.082 0.752 -7.552 1.00 0.00 24 GLU A CA 20
ATOM 14407 C C . GLU A 1 20 ? -2.646 2.038 -6.873 1.00 0.00 24 GLU A C 20
ATOM 14408 O O . GLU A 1 20 ? -3.167 3.112 -7.154 1.00 0.00 24 GLU A O 20
ATOM 14420 N N . CYS A 1 21 ? -1.663 1.922 -5.994 1.00 0.00 25 CYS A N 20
ATOM 14421 C CA . CYS A 1 21 ? -1.140 3.083 -5.290 1.00 0.00 25 CYS A CA 20
ATOM 14422 C C . CYS A 1 21 ? -0.060 3.755 -6.120 1.00 0.00 25 CYS A C 20
ATOM 14423 O O . CYS A 1 21 ? 0.128 4.968 -6.044 1.00 0.00 25 CYS A O 20
ATOM 14430 N N . SER A 1 22 ? 0.623 2.967 -6.945 1.00 0.00 26 SER A N 20
ATOM 14431 C CA . SER A 1 22 ? 1.649 3.510 -7.820 1.00 0.00 26 SER A CA 20
ATOM 14432 C C . SER A 1 22 ? 1.035 4.594 -8.701 1.00 0.00 26 SER A C 20
ATOM 14433 O O . SER A 1 22 ? 1.730 5.477 -9.200 1.00 0.00 26 SER A O 20
ATOM 14441 N N . VAL A 1 23 ? -0.288 4.518 -8.869 1.00 0.00 27 VAL A N 20
ATOM 14442 C CA . VAL A 1 23 ? -1.019 5.490 -9.670 1.00 0.00 27 VAL A CA 20
ATOM 14443 C C . VAL A 1 23 ? -1.051 6.848 -8.973 1.00 0.00 27 VAL A C 20
ATOM 14444 O O . VAL A 1 23 ? -1.166 7.889 -9.620 1.00 0.00 27 VAL A O 20
ATOM 14457 N N . CYS A 1 24 ? -0.954 6.824 -7.650 1.00 0.00 28 CYS A N 20
ATOM 14458 C CA . CYS A 1 24 ? -0.974 8.048 -6.854 1.00 0.00 28 CYS A CA 20
ATOM 14459 C C . CYS A 1 24 ? 0.143 8.995 -7.279 1.00 0.00 28 CYS A C 20
ATOM 14460 O O . CYS A 1 24 ? -0.080 10.193 -7.456 1.00 0.00 28 CYS A O 20
ATOM 14467 N N . LYS A 1 25 ? 1.345 8.451 -7.440 1.00 0.00 29 LYS A N 20
ATOM 14468 C CA . LYS A 1 25 ? 2.496 9.249 -7.843 1.00 0.00 29 LYS A CA 20
ATOM 14469 C C . LYS A 1 25 ? 2.352 9.718 -9.289 1.00 0.00 29 LYS A C 20
ATOM 14470 O O . LYS A 1 25 ? 2.845 10.783 -9.658 1.00 0.00 29 LYS A O 20
ATOM 14489 N N . ASN A 1 26 ? 1.673 8.914 -10.101 1.00 0.00 30 ASN A N 20
ATOM 14490 C CA . ASN A 1 26 ? 1.464 9.247 -11.505 1.00 0.00 30 ASN A CA 20
ATOM 14491 C C . ASN A 1 26 ? 0.734 10.580 -11.646 1.00 0.00 30 ASN A C 20
ATOM 14492 O O . ASN A 1 26 ? 1.341 11.599 -11.976 1.00 0.00 30 ASN A O 20
ATOM 14503 N N . SER A 1 27 ? -0.570 10.565 -11.394 1.00 0.00 31 SER A N 20
ATOM 14504 C CA . SER A 1 27 ? -1.383 11.771 -11.491 1.00 0.00 31 SER A CA 20
ATOM 14505 C C . SER A 1 27 ? -2.822 11.489 -11.070 1.00 0.00 31 SER A C 20
ATOM 14506 O O . SER A 1 27 ? -3.767 11.820 -11.786 1.00 0.00 31 SER A O 20
ATOM 14514 N N . GLU A 1 28 ? -2.978 10.876 -9.902 1.00 0.00 32 GLU A N 20
ATOM 14515 C CA . GLU A 1 28 ? -4.299 10.548 -9.382 1.00 0.00 32 GLU A CA 20
ATOM 14516 C C . GLU A 1 28 ? -4.252 10.335 -7.872 1.00 0.00 32 GLU A C 20
ATOM 14517 O O . GLU A 1 28 ? -4.234 9.200 -7.395 1.00 0.00 32 GLU A O 20
ATOM 14529 N N . LYS A 1 29 ? -4.233 11.435 -7.124 1.00 0.00 33 LYS A N 20
ATOM 14530 C CA . LYS A 1 29 ? -4.191 11.367 -5.668 1.00 0.00 33 LYS A CA 20
ATOM 14531 C C . LYS A 1 29 ? -5.583 11.120 -5.098 1.00 0.00 33 LYS A C 20
ATOM 14532 O O . LYS A 1 29 ? -6.203 12.021 -4.532 1.00 0.00 33 LYS A O 20
ATOM 14551 N N . SER A 1 30 ? -6.070 9.893 -5.253 1.00 0.00 34 SER A N 20
ATOM 14552 C CA . SER A 1 30 ? -7.390 9.525 -4.759 1.00 0.00 34 SER A CA 20
ATOM 14553 C C . SER A 1 30 ? -7.368 9.288 -3.253 1.00 0.00 34 SER A C 20
ATOM 14554 O O . SER A 1 30 ? -6.335 9.452 -2.603 1.00 0.00 34 SER A O 20
ATOM 14562 N N . ASP A 1 31 ? -8.517 8.913 -2.703 1.00 0.00 35 ASP A N 20
ATOM 14563 C CA . ASP A 1 31 ? -8.637 8.665 -1.271 1.00 0.00 35 ASP A CA 20
ATOM 14564 C C . ASP A 1 31 ? -8.416 7.192 -0.938 1.00 0.00 35 ASP A C 20
ATOM 14565 O O . ASP A 1 31 ? -8.925 6.694 0.066 1.00 0.00 35 ASP A O 20
ATOM 14574 N N . PHE A 1 32 ? -7.659 6.495 -1.780 1.00 0.00 36 PHE A N 20
ATOM 14575 C CA . PHE A 1 32 ? -7.385 5.077 -1.556 1.00 0.00 36 PHE A CA 20
ATOM 14576 C C . PHE A 1 32 ? -5.909 4.809 -1.351 1.00 0.00 36 PHE A C 20
ATOM 14577 O O . PHE A 1 32 ? -5.533 3.740 -0.878 1.00 0.00 36 PHE A O 20
ATOM 14594 N N . CYS A 1 33 ? -5.069 5.779 -1.666 1.00 0.00 37 CYS A N 20
ATOM 14595 C CA . CYS A 1 33 ? -3.643 5.606 -1.465 1.00 0.00 37 CYS A CA 20
ATOM 14596 C C . CYS A 1 33 ? -3.331 5.454 0.019 1.00 0.00 37 CYS A C 20
ATOM 14597 O O . CYS A 1 33 ? -2.172 5.318 0.408 1.00 0.00 37 CYS A O 20
ATOM 14604 N N . GLN A 1 34 ? -4.375 5.464 0.843 1.00 0.00 38 GLN A N 20
ATOM 14605 C CA . GLN A 1 34 ? -4.212 5.313 2.272 1.00 0.00 38 GLN A CA 20
ATOM 14606 C C . GLN A 1 34 ? -4.373 3.855 2.672 1.00 0.00 38 GLN A C 20
ATOM 14607 O O . GLN A 1 34 ? -4.071 3.476 3.803 1.00 0.00 38 GLN A O 20
ATOM 14621 N N . ASN A 1 35 ? -4.850 3.036 1.739 1.00 0.00 39 ASN A N 20
ATOM 14622 C CA . ASN A 1 35 ? -5.036 1.616 2.024 1.00 0.00 39 ASN A CA 20
ATOM 14623 C C . ASN A 1 35 ? -3.818 0.811 1.576 1.00 0.00 39 ASN A C 20
ATOM 14624 O O . ASN A 1 35 ? -3.475 -0.205 2.180 1.00 0.00 39 ASN A O 20
ATOM 14635 N N . CYS A 1 36 ? -3.161 1.285 0.525 1.00 0.00 40 CYS A N 20
ATOM 14636 C CA . CYS A 1 36 ? -1.967 0.633 -0.003 1.00 0.00 40 CYS A CA 20
ATOM 14637 C C . CYS A 1 36 ? -0.851 0.499 1.043 1.00 0.00 40 CYS A C 20
ATOM 14638 O O . CYS A 1 36 ? -0.059 -0.441 0.973 1.00 0.00 40 CYS A O 20
ATOM 14645 N N . PRO A 1 37 ? -0.750 1.417 2.030 1.00 0.00 41 PRO A N 20
ATOM 14646 C CA . PRO A 1 37 ? 0.290 1.347 3.053 1.00 0.00 41 PRO A CA 20
ATOM 14647 C C . PRO A 1 37 ? -0.082 0.395 4.185 1.00 0.00 41 PRO A C 20
ATOM 14648 O O . PRO A 1 37 ? -1.259 0.219 4.500 1.00 0.00 41 PRO A O 20
ATOM 14659 N N . SER A 1 38 ? 0.928 -0.217 4.795 1.00 0.00 42 SER A N 20
ATOM 14660 C CA . SER A 1 38 ? 0.704 -1.149 5.895 1.00 0.00 42 SER A CA 20
ATOM 14661 C C . SER A 1 38 ? -0.025 -0.463 7.045 1.00 0.00 42 SER A C 20
ATOM 14662 O O . SER A 1 38 ? -0.352 0.721 6.966 1.00 0.00 42 SER A O 20
ATOM 14670 N N . LYS A 1 39 ? -0.283 -1.213 8.111 1.00 0.00 43 LYS A N 20
ATOM 14671 C CA . LYS A 1 39 ? -0.976 -0.672 9.274 1.00 0.00 43 LYS A CA 20
ATOM 14672 C C . LYS A 1 39 ? -0.084 -0.717 10.512 1.00 0.00 43 LYS A C 20
ATOM 14673 O O . LYS A 1 39 ? -0.031 -1.727 11.215 1.00 0.00 43 LYS A O 20
ATOM 14692 N N . THR A 1 40 ? 0.614 0.384 10.772 1.00 0.00 44 THR A N 20
ATOM 14693 C CA . THR A 1 40 ? 1.504 0.471 11.924 1.00 0.00 44 THR A CA 20
ATOM 14694 C C . THR A 1 40 ? 0.772 1.043 13.135 1.00 0.00 44 THR A C 20
ATOM 14695 O O . THR A 1 40 ? 1.000 2.187 13.529 1.00 0.00 44 THR A O 20
ATOM 14706 N N . GLU A 1 41 ? -0.111 0.241 13.720 1.00 0.00 45 GLU A N 20
ATOM 14707 C CA . GLU A 1 41 ? -0.878 0.667 14.886 1.00 0.00 45 GLU A CA 20
ATOM 14708 C C . GLU A 1 41 ? -1.803 -0.449 15.363 1.00 0.00 45 GLU A C 20
ATOM 14709 O O . GLU A 1 41 ? -2.982 -0.483 15.011 1.00 0.00 45 GLU A O 20
ATOM 14721 N N . GLN A 1 42 ? -1.260 -1.361 16.163 1.00 0.00 46 GLN A N 20
ATOM 14722 C CA . GLN A 1 42 ? -2.039 -2.479 16.683 1.00 0.00 46 GLN A CA 20
ATOM 14723 C C . GLN A 1 42 ? -2.924 -2.035 17.848 1.00 0.00 46 GLN A C 20
ATOM 14724 O O . GLN A 1 42 ? -2.466 -1.334 18.751 1.00 0.00 46 GLN A O 20
ATOM 14738 N N . PRO A 1 43 ? -4.208 -2.439 17.844 1.00 0.00 47 PRO A N 20
ATOM 14739 C CA . PRO A 1 43 ? -5.151 -2.078 18.905 1.00 0.00 47 PRO A CA 20
ATOM 14740 C C . PRO A 1 43 ? -4.936 -2.890 20.178 1.00 0.00 47 PRO A C 20
ATOM 14741 O O . PRO A 1 43 ? -5.820 -3.629 20.612 1.00 0.00 47 PRO A O 20
ATOM 14752 N N . ASP A 1 44 ? -3.757 -2.750 20.773 1.00 0.00 48 ASP A N 20
ATOM 14753 C CA . ASP A 1 44 ? -3.429 -3.470 21.998 1.00 0.00 48 ASP A CA 20
ATOM 14754 C C . ASP A 1 44 ? -3.437 -4.978 21.759 1.00 0.00 48 ASP A C 20
ATOM 14755 O O . ASP A 1 44 ? -4.119 -5.726 22.460 1.00 0.00 48 ASP A O 20
ATOM 14764 N N . PHE A 1 45 ? -2.676 -5.417 20.762 1.00 0.00 49 PHE A N 20
ATOM 14765 C CA . PHE A 1 45 ? -2.593 -6.835 20.426 1.00 0.00 49 PHE A CA 20
ATOM 14766 C C . PHE A 1 45 ? -1.148 -7.327 20.488 1.00 0.00 49 PHE A C 20
ATOM 14767 O O . PHE A 1 45 ? -0.430 -7.299 19.488 1.00 0.00 49 PHE A O 20
ATOM 14784 N N . PRO A 1 46 ? -0.699 -7.784 21.671 1.00 0.00 50 PRO A N 20
ATOM 14785 C CA . PRO A 1 46 ? 0.668 -8.281 21.860 1.00 0.00 50 PRO A CA 20
ATOM 14786 C C . PRO A 1 46 ? 0.907 -9.605 21.143 1.00 0.00 50 PRO A C 20
ATOM 14787 O O . PRO A 1 46 ? -0.037 -10.304 20.776 1.00 0.00 50 PRO A O 20
ATOM 14798 N N . TRP A 1 47 ? 2.178 -9.946 20.948 1.00 0.00 51 TRP A N 20
ATOM 14799 C CA . TRP A 1 47 ? 2.541 -11.188 20.278 1.00 0.00 51 TRP A CA 20
ATOM 14800 C C . TRP A 1 47 ? 2.517 -12.360 21.252 1.00 0.00 51 TRP A C 20
ATOM 14801 O O . TRP A 1 47 ? 2.868 -12.214 22.423 1.00 0.00 51 TRP A O 20
ATOM 14822 N N . ILE A 1 48 ? 2.102 -13.519 20.760 1.00 0.00 52 ILE A N 20
ATOM 14823 C CA . ILE A 1 48 ? 2.029 -14.715 21.568 1.00 0.00 52 ILE A CA 20
ATOM 14824 C C . ILE A 1 48 ? 3.420 -15.315 21.771 1.00 0.00 52 ILE A C 20
ATOM 14825 O O . ILE A 1 48 ? 4.231 -15.351 20.847 1.00 0.00 52 ILE A O 20
ATOM 14841 N N . TRP A 1 49 ? 3.685 -15.782 22.987 1.00 0.00 53 TRP A N 20
ATOM 14842 C CA . TRP A 1 49 ? 4.975 -16.380 23.312 1.00 0.00 53 TRP A CA 20
ATOM 14843 C C . TRP A 1 49 ? 4.898 -17.140 24.632 1.00 0.00 53 TRP A C 20
ATOM 14844 O O . TRP A 1 49 ? 4.857 -16.540 25.705 1.00 0.00 53 TRP A O 20
ATOM 14865 N N . VAL A 1 50 ? 4.875 -18.465 24.542 1.00 0.00 54 VAL A N 20
ATOM 14866 C CA . VAL A 1 50 ? 4.797 -19.310 25.727 1.00 0.00 54 VAL A CA 20
ATOM 14867 C C . VAL A 1 50 ? 5.723 -20.515 25.605 1.00 0.00 54 VAL A C 20
ATOM 14868 O O . VAL A 1 50 ? 6.533 -20.734 26.530 1.00 0.00 54 VAL A O 20
#

CATH classification: 4.10.400.20

InterPro domains:
  IPR022316 Tumour necrosis factor receptor 12 [PF12191] (7-114)
  IPR022316 Tumour necrosis factor receptor 12 [PR01962] (27-42)
  IPR022316 Tumour necrosis factor receptor 12 [PR01962] (48-58)
  IPR022316 Tumour necrosis factor receptor 12 [PR01962] (98-109)
  IPR022316 Tumour necrosis factor receptor 12 [PTHR32037] (17-116)
  IPR022316 Tumour necrosis factor receptor 12 [cd13413] (2-118)

GO terms:
  GO:0005515 protein binding (F, IPI)

Secondary structure (DSSP, 8-state):
------SSEEEETTTTEEEESTT-SS----TTTTT----S-S----SS--

Solvent-accessible surface area: 4858 Å² total; per-residue (Å²): 150,154,59,154,27,87,80,53,68,0,39,3,151,139,108,46,102,40,44,84,23,74,73,41,170,140,91,158,168,30,116,2,35,127,64,38,35,100,129,108,145,140,101,116,154,118,203,169,202,196

Sequence (50 aa):
SQGECPEGRAYSQDLGKCMECSVCKNSEKSDFCQNCPSKTEQPDFPWIWVSQGECPEGRAYSQDLGKCMECSVCKNSEKSDFCQNCPSKTEQPDFPWIWVSQGECPEGRAYSQDLGKCMECSVCKNSEKSDFCQNCPSKTEQPDFPWIWVSQGECPEGRAYSQDLGKCMECSVCKNSEKSDFCQNCPSKTEQPDFPWIWVSQGECPEGRAYSQDLGKCMECSVCKNSEKSDFCQNCPSKTEQPDFPWIWVSQGECPEGRAYSQDLGKCMECSVCKNSEKSDFCQNCPSKTEQPDFPWIWVSQGECPEGRAYSQDLGKCMECSVCKNSEKSDFCQNCPSKTEQPDFPWIWVSQGECPEGRAYSQDLGKCMECSVCKNSEKSDFCQNCPSKTEQPDFPWIWVSQGECPEGRAYSQDLGKCMECSVCKNSEKSDFCQNCPSKTEQPDFPWIWVSQGECPEGRAYSQDLGKCMECSVCKNSEKSDFCQNCPSKTEQPDFPWIWVSQGECPEGRAYSQDLGKCMECSVCKNSEKSDFCQNCPSKTEQPDFPWIWVSQGECPEGRAYSQDLGKCMECSVCKNSEKSDFCQNCPSKTEQPDFPWIWVSQGECPEGRAYSQDLGKCMECSVCKNSEKSDFCQNCPSKTEQPDFPWIWVSQGECPEGRAYSQDLGKCMECSVCKNSEKSDFCQNCPSKTEQPDFPWIWVSQGECPEGRAYSQDLGKCMECSVCKNSEKSDFCQNCPSKTEQPDFPWIWVSQGECPEGRAYSQDLGKCMECSVCKNSEKSDFCQNCPSKTEQPDFPWIWVSQGECPEGRAYSQDLGKCMECSVCKNSEKSDFCQNCPSKTEQPDFPWIWVSQGECPEGRAYSQDLGKCMECSVCKNSEKSDFCQNCPSKTEQPDFPWIWVSQGECPEGRAYSQDLGKCMECSVCKNSEKSDFCQNCPSKTEQPDFPWIWVSQGECPEGRAYSQDLGKCMECSVCKNSEKSDFCQNCPSKTEQPDFPWIWV

Organism: Xenopus laevis (NCBI:txid8355)

Nearest PDB structures (foldseek):
  2kn0-assembly1_A  TM=6.715E-01  e=1.220E-07  Xenopus laevis
  2kmz-assembly1_A  TM=5.319E-01  e=3.568E-01  Homo sapiens
  2kn0-assembly1_A  TM=6.421E-01  e=3.074E-07  Xenopus laevis
  2kmz-assembly1_A  TM=5.186E-01  e=6.723E-02  Homo sapiens
  3lrq-assembly1_D  TM=4.978E-01  e=9.443E+00  Homo sapiens

Radius of gyration: 14.64 Å; Cα contacts (8 Å, |Δi|>4): 56; chains: 1; bounding box: 42×26×22 Å